Protein AF-0000000072280559 (afdb_homodimer)

Organism: Entamoeba histolytica (strain ATCC 30459 / HM-1:IMSS / ABRM) (NCBI:txid294381)

Solvent-accessible surface area (backbone atoms only — not comparable to full-atom values): 38984 Å² total; per-residue (Å²): 130,91,78,83,71,63,62,68,58,34,52,51,47,31,39,54,52,23,43,43,86,37,36,66,83,54,83,58,43,60,70,59,48,53,51,50,49,55,55,43,46,71,57,64,31,48,76,51,76,46,55,29,86,90,40,70,44,41,44,26,38,37,37,26,70,47,91,54,78,24,36,33,34,45,39,40,42,65,38,24,72,72,79,72,63,69,89,63,33,86,57,65,48,58,38,60,43,77,45,71,40,79,93,78,65,45,38,35,35,30,10,53,27,24,12,49,20,35,37,18,43,24,25,53,53,42,40,51,40,48,32,50,77,66,62,44,73,54,49,47,28,38,32,39,38,36,27,22,42,48,88,67,76,24,45,26,36,45,39,45,48,71,74,44,53,75,70,44,62,54,23,50,35,34,41,30,21,46,38,41,55,54,17,41,24,33,29,24,15,13,36,41,28,34,38,41,37,24,36,36,32,60,27,51,28,58,46,41,83,75,26,34,44,6,53,58,50,49,51,54,52,51,52,53,48,64,70,65,57,66,81,44,95,43,83,79,42,49,48,39,75,26,65,1,30,36,43,23,38,88,40,41,61,30,25,7,34,36,18,38,35,24,33,26,33,24,29,19,78,85,49,57,71,64,58,54,51,51,51,50,52,50,52,51,51,52,50,40,74,76,44,83,49,45,74,48,82,41,82,73,43,76,39,56,47,41,78,34,64,80,80,34,68,68,52,48,46,43,50,57,34,36,38,76,78,36,70,83,50,46,78,44,58,39,54,46,69,60,53,56,38,47,57,38,71,39,95,48,48,26,43,51,38,36,45,10,29,8,40,64,89,40,50,100,44,66,69,14,36,22,47,51,64,39,34,53,46,48,28,50,22,50,47,50,35,50,52,55,58,59,73,108,130,91,79,82,71,62,61,67,58,32,50,51,47,31,37,54,51,24,44,44,87,39,36,65,86,54,85,57,41,60,71,58,50,52,50,51,48,54,55,42,46,71,58,66,32,48,74,51,75,46,55,30,86,89,40,71,44,41,44,27,38,37,38,27,68,47,90,54,77,24,35,33,35,45,39,40,42,66,38,23,74,72,79,71,64,68,87,64,34,87,56,65,47,58,37,62,44,76,45,71,40,80,93,80,63,46,38,34,33,30,12,53,26,23,13,50,21,36,38,20,43,24,26,53,51,44,40,53,40,49,32,51,76,68,64,43,72,54,49,46,28,38,33,41,37,37,26,23,43,48,88,67,75,23,46,25,37,44,40,43,48,72,75,43,50,75,70,44,61,53,25,51,34,34,42,30,23,47,39,41,54,55,17,41,23,33,28,24,14,12,37,41,29,36,38,40,37,23,37,37,31,61,27,52,29,58,45,39,85,74,25,35,45,6,53,59,50,48,50,52,51,51,51,52,49,64,71,62,58,67,82,41,96,45,83,80,42,49,49,38,75,25,64,1,29,37,43,20,37,86,39,42,59,29,24,6,34,36,18,38,35,25,32,26,32,24,29,18,79,85,47,57,70,64,58,54,50,52,49,49,52,50,52,51,51,52,50,39,72,74,44,84,49,45,74,48,82,41,82,74,43,77,40,56,46,41,79,34,62,80,81,35,68,67,51,50,46,42,51,56,35,34,38,76,76,36,71,80,48,45,79,43,60,41,54,46,69,60,52,56,36,47,55,39,70,39,95,48,49,26,41,50,37,35,44,11,29,8,40,64,88,38,48,99,44,64,70,13,37,23,46,50,64,39,35,52,48,46,28,50,22,51,47,50,34,51,54,55,58,58,72,106

Structure (mmCIF, N/CA/C/O backbone):
data_AF-0000000072280559-model_v1
#
loop_
_entity.id
_entity.type
_entity.pdbx_description
1 polymer 'Peptidase M20 dimerisation domain-containing protein'
#
loop_
_atom_site.group_PDB
_atom_site.id
_atom_site.type_symbol
_atom_site.label_atom_id
_atom_site.label_alt_id
_atom_site.label_comp_id
_atom_site.label_asym_id
_atom_site.label_entity_id
_atom_site.label_seq_id
_atom_site.pdbx_PDB_ins_code
_atom_site.Cartn_x
_atom_site.Cartn_y
_atom_site.Cartn_z
_atom_site.occupancy
_atom_site.B_iso_or_equiv
_atom_site.auth_seq_id
_atom_site.auth_comp_id
_atom_site.auth_asym_id
_atom_site.auth_atom_id
_atom_site.pdbx_PDB_model_num
ATOM 1 N N . MET A 1 1 ? 9.055 53.719 22.156 1 51.97 1 MET A N 1
ATOM 2 C CA . MET A 1 1 ? 9.047 53.344 23.562 1 51.97 1 MET A CA 1
ATOM 3 C C . MET A 1 1 ? 9.977 52.188 23.828 1 51.97 1 MET A C 1
ATOM 5 O O . MET A 1 1 ? 10.047 51.25 23.031 1 51.97 1 MET A O 1
ATOM 9 N N . ASN A 1 2 ? 10.977 52.312 24.656 1 67.94 2 ASN A N 1
ATOM 10 C CA . ASN A 1 2 ? 11.891 51.25 25.094 1 67.94 2 ASN A CA 1
ATOM 11 C C . ASN A 1 2 ? 11.156 50.094 25.766 1 67.94 2 ASN A C 1
ATOM 13 O O . ASN A 1 2 ? 10.609 50.281 26.859 1 67.94 2 ASN A O 1
ATOM 17 N N . ILE A 1 3 ? 10.719 49.094 25.094 1 84.38 3 ILE A N 1
ATOM 18 C CA . ILE A 1 3 ? 10 47.938 25.625 1 84.38 3 ILE A CA 1
ATOM 19 C C . ILE A 1 3 ? 10.977 47 26.328 1 84.38 3 ILE A C 1
ATOM 21 O O . ILE A 1 3 ? 11.844 46.406 25.688 1 84.38 3 ILE A O 1
ATOM 25 N N . ASP A 1 4 ? 10.938 47.031 27.672 1 91.25 4 ASP A N 1
ATOM 26 C CA . ASP A 1 4 ? 11.812 46.188 28.484 1 91.25 4 ASP A CA 1
ATOM 27 C C . ASP A 1 4 ? 11.102 44.906 28.891 1 91.25 4 ASP A C 1
ATOM 29 O O . ASP A 1 4 ? 10.539 44.844 30 1 91.25 4 ASP A O 1
ATOM 33 N N . ILE A 1 5 ? 11.203 43.875 28.125 1 93.69 5 ILE A N 1
ATOM 34 C CA . ILE A 1 5 ? 10.562 42.594 28.438 1 93.69 5 ILE A CA 1
ATOM 35 C C . ILE A 1 5 ? 11.438 41.812 29.391 1 93.69 5 ILE A C 1
ATOM 37 O O . ILE A 1 5 ? 12.648 42.031 29.469 1 93.69 5 ILE A O 1
ATOM 41 N N . ASP A 1 6 ? 10.898 40.969 30.141 1 96.88 6 ASP A N 1
ATOM 42 C CA . ASP A 1 6 ? 11.617 40.125 31.078 1 96.88 6 ASP A CA 1
ATOM 43 C C . ASP A 1 6 ? 12.289 38.938 30.344 1 96.88 6 ASP A C 1
ATOM 45 O O . ASP A 1 6 ? 11.75 37.844 30.297 1 96.88 6 ASP A O 1
ATOM 49 N N . ILE A 1 7 ? 13.508 39.156 29.938 1 97.31 7 ILE A N 1
ATOM 50 C CA . ILE A 1 7 ? 14.258 38.219 29.109 1 97.31 7 ILE A CA 1
ATOM 51 C C . ILE A 1 7 ? 14.5 36.938 29.891 1 97.31 7 ILE A C 1
ATOM 53 O O . ILE A 1 7 ? 14.461 35.844 29.328 1 97.31 7 ILE A O 1
ATOM 57 N N . LYS A 1 8 ? 14.773 37.062 31.141 1 97.69 8 LYS A N 1
ATOM 58 C CA . LYS A 1 8 ? 15 35.906 31.984 1 97.69 8 LYS A CA 1
ATOM 59 C C . LYS A 1 8 ? 13.758 35.031 32.062 1 97.69 8 LYS A C 1
ATOM 61 O O . LYS A 1 8 ? 13.852 33.781 31.953 1 97.69 8 LYS A O 1
ATOM 66 N N . PHE A 1 9 ? 12.609 35.688 32.25 1 97.75 9 PHE A N 1
ATOM 67 C CA . PHE A 1 9 ? 11.344 34.969 32.25 1 97.75 9 PHE A CA 1
ATOM 68 C C . PHE A 1 9 ? 11.109 34.281 30.906 1 97.75 9 PHE A C 1
ATOM 70 O O . PHE A 1 9 ? 10.758 33.094 30.875 1 97.75 9 PHE A O 1
ATOM 77 N N . LEU A 1 10 ? 11.336 34.969 29.844 1 98.38 10 LEU A N 1
ATOM 78 C CA . LEU A 1 10 ? 11.133 34.469 28.5 1 98.38 10 LEU A CA 1
ATOM 79 C C . LEU A 1 10 ? 11.992 33.219 28.25 1 98.38 10 LEU A C 1
ATOM 81 O O . LEU A 1 10 ? 11.5 32.219 27.766 1 98.38 10 LEU A O 1
ATOM 85 N N . LYS A 1 11 ? 13.227 33.25 28.625 1 97.88 11 LYS A N 1
ATOM 86 C CA . LYS A 1 11 ? 14.164 32.156 28.438 1 97.88 11 LYS A CA 1
ATOM 87 C C . LYS A 1 11 ? 13.781 30.953 29.281 1 97.88 11 LYS A C 1
ATOM 89 O O . LYS A 1 11 ? 13.828 29.812 28.812 1 97.88 11 LYS A O 1
ATOM 94 N N . THR A 1 12 ? 13.445 31.234 30.5 1 98.38 12 THR A N 1
ATOM 95 C CA . THR A 1 12 ? 13.086 30.172 31.422 1 98.38 12 THR A CA 1
ATOM 96 C C . THR A 1 12 ? 11.82 29.453 30.953 1 98.38 12 THR A C 1
ATOM 98 O O . THR A 1 12 ? 11.766 28.219 30.953 1 98.38 12 THR A O 1
ATOM 101 N N . VAL A 1 13 ? 10.852 30.234 30.578 1 98.56 13 VAL A N 1
ATOM 102 C CA . VAL A 1 13 ? 9.586 29.656 30.125 1 98.56 13 VAL A CA 1
ATOM 103 C C . VAL A 1 13 ? 9.805 28.828 28.875 1 98.56 13 VAL A C 1
ATOM 105 O O . VAL A 1 13 ? 9.297 27.703 28.766 1 98.56 13 VAL A O 1
ATOM 108 N N . LEU A 1 14 ? 10.57 29.344 27.906 1 98.62 14 LEU A N 1
ATOM 109 C CA . LEU A 1 14 ? 10.852 28.609 26.672 1 98.62 14 LEU A CA 1
ATOM 110 C C . LEU A 1 14 ? 11.508 27.266 26.969 1 98.62 14 LEU A C 1
ATOM 112 O O . LEU A 1 14 ? 11.102 26.25 26.422 1 98.62 14 LEU A O 1
ATOM 116 N N . ARG A 1 15 ? 12.484 27.297 27.844 1 98.44 15 ARG A N 1
ATOM 117 C CA . ARG A 1 15 ? 13.195 26.078 28.219 1 98.44 15 ARG A CA 1
ATOM 118 C C . ARG A 1 15 ? 12.242 25.047 28.828 1 98.44 15 ARG A C 1
ATOM 120 O O . ARG A 1 15 ? 12.25 23.875 28.438 1 98.44 15 ARG A O 1
ATOM 127 N N . ARG A 1 16 ? 11.445 25.484 29.734 1 98.5 16 ARG A N 1
ATOM 128 C CA . ARG A 1 16 ? 10.539 24.578 30.422 1 98.5 16 ARG A CA 1
ATOM 129 C C . ARG A 1 16 ? 9.508 23.984 29.469 1 98.5 16 ARG A C 1
ATOM 131 O O . ARG A 1 16 ? 9.141 22.812 29.594 1 98.5 16 ARG A O 1
ATOM 138 N N . LEU A 1 17 ? 9.031 24.812 28.578 1 98.62 17 LEU A N 1
ATOM 139 C CA . LEU A 1 17 ? 8.062 24.328 27.594 1 98.62 17 LEU A CA 1
ATOM 140 C C . LEU A 1 17 ? 8.672 23.266 26.703 1 98.62 17 LEU A C 1
ATOM 142 O O . LEU A 1 17 ? 8.055 22.234 26.438 1 98.62 17 LEU A O 1
ATOM 146 N N . ILE A 1 18 ? 9.906 23.484 26.219 1 98.25 18 ILE A N 1
ATOM 147 C CA . ILE A 1 18 ? 10.586 22.547 25.328 1 98.25 18 ILE A CA 1
ATOM 148 C C . ILE A 1 18 ? 10.844 21.234 26.047 1 98.25 18 ILE A C 1
ATOM 150 O O . ILE A 1 18 ? 10.727 20.156 25.453 1 98.25 18 ILE A O 1
ATOM 154 N N . GLU A 1 19 ? 11.125 21.312 27.297 1 98.12 19 GLU A N 1
ATOM 155 C CA . GLU A 1 19 ? 11.516 20.141 28.078 1 98.12 19 GLU A CA 1
ATOM 156 C C . GLU A 1 19 ? 10.289 19.344 28.516 1 98.12 19 GLU A C 1
ATOM 158 O O . GLU A 1 19 ? 10.422 18.203 28.984 1 98.12 19 GLU A O 1
ATOM 163 N N . CYS A 1 20 ? 9.125 19.906 28.328 1 97.44 20 CYS A N 1
ATOM 164 C CA . CYS A 1 20 ? 7.883 19.172 28.562 1 97.44 20 CYS A CA 1
ATOM 165 C C . CYS A 1 20 ? 7.535 18.297 27.375 1 97.44 20 CYS A C 1
ATOM 167 O O . CYS A 1 20 ? 7.324 18.797 26.266 1 97.44 20 CYS A O 1
ATOM 169 N N . ASP A 1 21 ? 7.473 17 27.578 1 96.5 21 ASP A N 1
ATOM 170 C CA . ASP A 1 21 ? 7.141 16.078 26.484 1 96.5 21 ASP A CA 1
ATOM 171 C C . ASP A 1 21 ? 5.652 16.156 26.141 1 96.5 21 ASP A C 1
ATOM 173 O O . ASP A 1 21 ? 4.812 15.656 26.891 1 96.5 21 ASP A O 1
ATOM 177 N N . THR A 1 22 ? 5.383 16.734 24.953 1 96.19 22 THR A N 1
ATOM 178 C CA . THR A 1 22 ? 3.988 16.906 24.562 1 96.19 22 THR A CA 1
ATOM 179 C C . THR A 1 22 ? 3.75 16.328 23.172 1 96.19 22 THR A C 1
ATOM 181 O O . THR A 1 22 ? 2.98 16.891 22.375 1 96.19 22 THR A O 1
ATOM 184 N N . GLN A 1 23 ? 4.465 15.297 22.812 1 91.44 23 GLN A N 1
ATOM 185 C CA . GLN A 1 23 ? 4.289 14.656 21.516 1 91.44 23 GLN A CA 1
ATOM 186 C C . GLN A 1 23 ? 2.857 14.164 21.344 1 91.44 23 GLN A C 1
ATOM 188 O O . GLN A 1 23 ? 2.221 13.719 22.297 1 91.44 23 GLN A O 1
ATOM 193 N N . SER A 1 24 ? 2.379 14.211 20.172 1 85.94 24 SER A N 1
ATOM 194 C CA . SER A 1 24 ? 0.972 13.992 19.844 1 85.94 24 SER A CA 1
ATOM 195 C C . SER A 1 24 ? 0.522 12.602 20.297 1 85.94 24 SER A C 1
ATOM 197 O O . SER A 1 24 ? -0.642 12.406 20.641 1 85.94 24 SER A O 1
ATOM 199 N N . PHE A 1 25 ? 1.37 11.609 20.344 1 78.88 25 PHE A N 1
ATOM 200 C CA . PHE A 1 25 ? 0.963 10.242 20.656 1 78.88 25 PHE A CA 1
ATOM 201 C C . PHE A 1 25 ? 0.905 10.023 22.156 1 78.88 25 PHE A C 1
ATOM 203 O O . PHE A 1 25 ? 0.464 8.969 22.625 1 78.88 25 PHE A O 1
ATOM 210 N N . ASN A 1 26 ? 1.331 11.023 22.953 1 88.31 26 ASN A N 1
ATOM 211 C CA . ASN A 1 26 ? 1.283 10.883 24.406 1 88.31 26 ASN A CA 1
ATOM 212 C C . ASN A 1 26 ? -0.135 10.602 24.891 1 88.31 26 ASN A C 1
ATOM 214 O O . ASN A 1 26 ? -1.106 11.062 24.297 1 88.31 26 ASN A O 1
ATOM 218 N N . LYS A 1 27 ? -0.261 9.906 26.016 1 88.62 27 LYS A N 1
ATOM 219 C CA . LYS A 1 27 ? -1.542 9.453 26.547 1 88.62 27 LYS A CA 1
ATOM 220 C C . LYS A 1 27 ? -2.352 10.617 27.109 1 88.62 27 LYS A C 1
ATOM 222 O O . LYS A 1 27 ? -3.584 10.57 27.125 1 88.62 27 LYS A O 1
ATOM 227 N N . ASP A 1 28 ? -1.617 11.602 27.734 1 92.81 28 ASP A N 1
ATOM 228 C CA . ASP A 1 28 ? -2.33 12.711 28.359 1 92.81 28 ASP A CA 1
ATOM 229 C C . ASP A 1 28 ? -1.526 14.008 28.266 1 92.81 28 ASP A C 1
ATOM 231 O O . ASP A 1 28 ? -0.359 13.992 27.859 1 92.81 28 ASP A O 1
ATOM 235 N N . ASP A 1 29 ? -2.191 15.156 28.578 1 96 29 ASP A N 1
ATOM 236 C CA . ASP A 1 29 ? -1.592 16.484 28.516 1 96 29 ASP A CA 1
ATOM 237 C C . ASP A 1 29 ? -1.351 17.047 29.922 1 96 29 ASP A C 1
ATOM 239 O O . ASP A 1 29 ? -1.191 18.25 30.094 1 96 29 ASP A O 1
ATOM 243 N N . PHE A 1 30 ? -1.251 16.297 30.953 1 96.5 30 PHE A N 1
ATOM 244 C CA . PHE A 1 30 ? -1.313 16.781 32.312 1 96.5 30 PHE A CA 1
ATOM 245 C C . PHE A 1 30 ? -0.068 17.578 32.688 1 96.5 30 PHE A C 1
ATOM 247 O O . PHE A 1 30 ? -0.156 18.594 33.375 1 96.5 30 PHE A O 1
ATOM 254 N N . GLU A 1 31 ? 1.06 17.125 32.25 1 97.12 31 GLU A N 1
ATOM 255 C CA . GLU A 1 31 ? 2.303 17.812 32.594 1 97.12 31 GLU A CA 1
ATOM 256 C C . GLU A 1 31 ? 2.334 19.234 32.062 1 97.12 31 GLU A C 1
ATOM 258 O O . GLU A 1 31 ? 2.697 20.172 32.75 1 97.12 31 GLU A O 1
ATOM 263 N N . ILE A 1 32 ? 1.963 19.375 30.797 1 98.12 32 ILE A N 1
ATOM 264 C CA . ILE A 1 32 ? 1.992 20.703 30.172 1 98.12 32 ILE A CA 1
ATOM 265 C C . ILE A 1 32 ? 0.9 21.578 30.781 1 98.12 32 ILE A C 1
ATOM 267 O O . ILE A 1 32 ? 1.081 22.781 30.922 1 98.12 32 ILE A O 1
ATOM 271 N N . ILE A 1 33 ? -0.203 21 31.125 1 98.25 33 ILE A N 1
ATOM 272 C CA . ILE A 1 33 ? -1.294 21.75 31.734 1 98.25 33 ILE A CA 1
ATOM 273 C C . ILE A 1 33 ? -0.851 22.281 33.094 1 98.25 33 ILE A C 1
ATOM 275 O O . ILE A 1 33 ? -1.115 23.438 33.438 1 98.25 33 ILE A O 1
ATOM 279 N N . LYS A 1 34 ? -0.222 21.422 33.844 1 98.44 34 LYS A N 1
ATOM 280 C CA . LYS A 1 34 ? 0.304 21.844 35.156 1 98.44 34 LYS A CA 1
ATOM 281 C C . LYS A 1 34 ? 1.29 23 35 1 98.44 34 LYS A C 1
ATOM 283 O O . LYS A 1 34 ? 1.24 23.969 35.75 1 98.44 34 LYS A O 1
ATOM 288 N N . LEU A 1 35 ? 2.121 22.891 34.031 1 98.62 35 LEU A N 1
ATOM 289 C CA . LEU A 1 35 ? 3.119 23.922 33.781 1 98.62 35 LEU A CA 1
ATOM 290 C C . LEU A 1 35 ? 2.453 25.234 33.375 1 98.62 35 LEU A C 1
ATOM 292 O O . LEU A 1 35 ? 2.805 26.297 33.906 1 98.62 35 LEU A O 1
ATOM 296 N N . LEU A 1 36 ? 1.531 25.188 32.5 1 98.81 36 LEU A N 1
ATOM 297 C CA . LEU A 1 36 ? 0.827 26.391 32.031 1 98.81 36 LEU A CA 1
ATOM 298 C C . LEU A 1 36 ? 0.048 27.031 33.156 1 98.81 36 LEU A C 1
ATOM 300 O O . LEU A 1 36 ? -0.004 28.266 33.281 1 98.81 36 LEU A O 1
ATOM 304 N N . LYS A 1 37 ? -0.568 26.203 33.969 1 98.62 37 LYS A N 1
ATOM 305 C CA . LYS A 1 37 ? -1.287 26.719 35.156 1 98.62 37 LYS A CA 1
ATOM 306 C C . LYS A 1 37 ? -0.354 27.484 36.062 1 98.62 37 LYS A C 1
ATOM 308 O O . LYS A 1 37 ? -0.683 28.594 36.5 1 98.62 37 LYS A O 1
ATOM 313 N N . GLU A 1 38 ? 0.753 26.891 36.344 1 98.75 38 GLU A N 1
ATOM 314 C CA . GLU A 1 38 ? 1.745 27.531 37.188 1 98.75 38 GLU A CA 1
ATOM 315 C C . GLU A 1 38 ? 2.154 28.891 36.625 1 98.75 38 GLU A C 1
ATOM 317 O O . GLU A 1 38 ? 2.18 29.891 37.375 1 98.75 38 GLU A O 1
ATOM 322 N N . ILE A 1 39 ? 2.434 28.969 35.375 1 98.56 39 ILE A N 1
ATOM 323 C CA . ILE A 1 39 ? 2.939 30.188 34.75 1 98.56 39 ILE A CA 1
ATOM 324 C C . ILE A 1 39 ? 1.839 31.234 34.719 1 98.56 39 ILE A C 1
ATOM 326 O O . ILE A 1 39 ? 2.049 32.375 35.125 1 98.56 39 ILE A O 1
ATOM 330 N N . CYS A 1 40 ? 0.64 30.906 34.25 1 98.75 40 CYS A N 1
ATOM 331 C CA . CYS A 1 40 ? -0.438 31.859 34.031 1 98.75 40 CYS A CA 1
ATOM 332 C C . CYS A 1 40 ? -0.987 32.344 35.375 1 98.75 40 CYS A C 1
ATOM 334 O O . CYS A 1 40 ? -1.257 33.562 35.531 1 98.75 40 CYS A O 1
ATOM 336 N N . GLU A 1 41 ? -1.162 31.438 36.344 1 98.44 41 GLU A N 1
ATOM 337 C CA . GLU A 1 41 ? -1.587 31.875 37.656 1 98.44 41 GLU A CA 1
ATOM 338 C C . GLU A 1 41 ? -0.531 32.75 38.312 1 98.44 41 GLU A C 1
ATOM 340 O O . GLU A 1 41 ? -0.864 33.688 39.062 1 98.44 41 GLU A O 1
ATOM 345 N N . GLY A 1 42 ? 0.698 32.406 38.062 1 97.88 42 GLY A N 1
ATOM 346 C CA . GLY A 1 42 ? 1.799 33.219 38.594 1 97.88 42 GLY A CA 1
ATOM 347 C C . GLY A 1 42 ? 1.785 34.656 38.094 1 97.88 42 GLY A C 1
ATOM 348 O O . GLY A 1 42 ? 2.322 35.531 38.75 1 97.88 42 GLY A O 1
ATOM 349 N N . ILE A 1 43 ? 1.119 34.875 36.938 1 96.44 43 ILE A N 1
ATOM 350 C CA . ILE A 1 43 ? 1.068 36.25 36.438 1 96.44 43 ILE A CA 1
ATOM 351 C C . ILE A 1 43 ? -0.322 36.812 36.656 1 96.44 43 ILE A C 1
ATOM 353 O O . ILE A 1 43 ? -0.692 37.812 36.031 1 96.44 43 ILE A O 1
ATOM 357 N N . GLY A 1 44 ? -1.126 36.188 37.406 1 97.06 44 GLY A N 1
ATOM 358 C CA . GLY A 1 44 ? -2.375 36.75 37.875 1 97.06 44 GLY A CA 1
ATOM 359 C C . GLY A 1 44 ? -3.568 36.375 37 1 97.06 44 GLY A C 1
ATOM 360 O O . GLY A 1 44 ? -4.633 37 37.125 1 97.06 44 GLY A O 1
ATOM 361 N N . MET A 1 45 ? -3.461 35.438 36.188 1 98.31 45 MET A N 1
ATOM 362 C CA . MET A 1 45 ? -4.57 35.062 35.312 1 98.31 45 MET A CA 1
ATOM 363 C C . MET A 1 45 ? -5.441 34 35.938 1 98.31 45 MET A C 1
ATOM 365 O O . MET A 1 45 ? -4.969 33.219 36.781 1 98.31 45 MET A O 1
ATOM 369 N N . ILE A 1 46 ? -6.652 34 35.531 1 98.06 46 ILE A N 1
ATOM 370 C CA . ILE A 1 46 ? -7.566 32.906 35.812 1 98.06 46 ILE A CA 1
ATOM 371 C C . ILE A 1 46 ? -7.445 31.844 34.719 1 98.06 46 ILE A C 1
ATOM 373 O O . ILE A 1 46 ? -7.371 32.156 33.531 1 98.06 46 ILE A O 1
ATOM 377 N N . VAL A 1 47 ? -7.398 30.578 35.188 1 98.06 47 VAL A N 1
ATOM 378 C CA . VAL A 1 47 ? -7.156 29.5 34.219 1 98.06 47 VAL A CA 1
ATOM 379 C C . VAL A 1 47 ? -8.336 28.531 34.219 1 98.06 47 VAL A C 1
ATOM 381 O O . VAL A 1 47 ? -8.953 28.297 35.25 1 98.06 47 VAL A O 1
ATOM 384 N N . GLU A 1 48 ? -8.688 28.078 33.031 1 97.81 48 GLU A N 1
ATOM 385 C CA . GLU A 1 48 ? -9.664 27 32.844 1 97.81 48 GLU A CA 1
ATOM 386 C C . GLU A 1 48 ? -9.141 25.953 31.875 1 97.81 48 GLU A C 1
ATOM 388 O O . GLU A 1 48 ? -8.359 26.25 30.984 1 97.81 48 GLU A O 1
ATOM 393 N N . THR A 1 49 ? -9.492 24.703 32.125 1 97.75 49 THR A N 1
ATOM 394 C CA . THR A 1 49 ? -9.141 23.594 31.281 1 97.75 49 THR A CA 1
ATOM 395 C C . THR A 1 49 ? -10.383 22.938 30.688 1 97.75 49 THR A C 1
ATOM 397 O O . THR A 1 49 ? -11.391 22.781 31.391 1 97.75 49 THR A O 1
ATOM 400 N N . ILE A 1 50 ? -10.367 22.672 29.391 1 97.31 50 ILE A N 1
ATOM 401 C CA . ILE A 1 50 ? -11.508 22.109 28.688 1 97.31 50 ILE A CA 1
ATOM 402 C C . ILE A 1 50 ? -11.094 20.828 27.984 1 97.31 50 ILE A C 1
ATOM 404 O O . ILE A 1 50 ? -10.469 20.875 26.922 1 97.31 50 ILE A O 1
ATOM 408 N N . PRO A 1 51 ? -11.492 19.688 28.484 1 96.38 51 PRO A N 1
ATOM 409 C CA . PRO A 1 51 ? -11.164 18.422 27.812 1 96.38 51 PRO A CA 1
ATOM 410 C C . PRO A 1 51 ? -11.766 18.328 26.406 1 96.38 51 PRO A C 1
ATOM 412 O O . PRO A 1 51 ? -12.875 18.812 26.172 1 96.38 51 PRO A O 1
ATOM 415 N N . THR A 1 52 ? -11.039 17.688 25.547 1 93.94 52 THR A N 1
ATOM 416 C CA . THR A 1 52 ? -11.578 17.453 24.219 1 93.94 52 THR A CA 1
ATOM 417 C C . THR A 1 52 ? -12.703 16.422 24.281 1 93.94 52 THR A C 1
ATOM 419 O O . THR A 1 52 ? -12.781 15.625 25.219 1 93.94 52 THR A O 1
ATOM 422 N N . LYS A 1 53 ? -13.531 16.453 23.297 1 89.38 53 LYS A N 1
ATOM 423 C CA . LYS A 1 53 ? -14.734 15.617 23.297 1 89.38 53 LYS A CA 1
ATOM 424 C C . LYS A 1 53 ? -14.375 14.141 23.234 1 89.38 53 LYS A C 1
ATOM 426 O O . LYS A 1 53 ? -14.953 13.32 23.953 1 89.38 53 LYS A O 1
ATOM 431 N N . ASN A 1 54 ? -13.453 13.766 22.5 1 84.19 54 ASN A N 1
ATOM 432 C CA . ASN A 1 54 ? -13.188 12.359 22.203 1 84.19 54 ASN A CA 1
ATOM 433 C C . ASN A 1 54 ? -12.188 11.766 23.203 1 84.19 54 ASN A C 1
ATOM 435 O O . ASN A 1 54 ? -12.133 10.547 23.375 1 84.19 54 ASN A O 1
ATOM 439 N N . ASN A 1 55 ? -11.336 12.531 23.812 1 90.38 55 ASN A N 1
ATOM 440 C CA . ASN A 1 55 ? -10.32 12.086 24.766 1 90.38 55 ASN A CA 1
ATOM 441 C C . ASN A 1 55 ? -10.188 13.062 25.938 1 90.38 55 ASN A C 1
ATOM 443 O O . ASN A 1 55 ? -9.492 14.078 25.812 1 90.38 55 ASN A O 1
ATOM 447 N N . PRO A 1 56 ? -10.688 12.672 27.047 1 92.44 56 PRO A N 1
ATOM 448 C CA . PRO A 1 56 ? -10.688 13.602 28.172 1 92.44 56 PRO A CA 1
ATOM 449 C C . PRO A 1 56 ? -9.273 13.922 28.672 1 92.44 56 PRO A C 1
ATOM 451 O O . PRO A 1 56 ? -9.086 14.875 29.438 1 92.44 56 PRO A O 1
ATOM 454 N N . ASN A 1 57 ? -8.305 13.117 28.203 1 94.94 57 ASN A N 1
ATOM 455 C CA . ASN A 1 57 ? -6.938 13.344 28.641 1 94.94 57 ASN A CA 1
ATOM 456 C C . ASN A 1 57 ? -6.23 14.367 27.766 1 94.94 57 ASN A C 1
ATOM 458 O O . ASN A 1 57 ? -5.117 14.805 28.078 1 94.94 57 ASN A O 1
ATOM 462 N N . LYS A 1 58 ? -6.859 14.711 26.719 1 95.69 58 LYS A N 1
ATOM 463 C CA . LYS A 1 58 ? -6.398 15.797 25.859 1 95.69 58 LYS A CA 1
ATOM 464 C C . LYS A 1 58 ? -7.164 17.094 26.156 1 95.69 58 LYS A C 1
ATOM 466 O O . LYS A 1 58 ? -8.391 17.125 26.031 1 95.69 58 LYS A O 1
ATOM 471 N N . ILE A 1 59 ? -6.449 18.125 26.594 1 96.75 59 ILE A N 1
ATOM 472 C CA . ILE A 1 59 ? -7.098 19.234 27.312 1 96.75 59 ILE A CA 1
ATOM 473 C C . ILE A 1 59 ? -6.719 20.562 26.656 1 96.75 59 ILE A C 1
ATOM 475 O O . ILE A 1 59 ? -5.535 20.844 26.469 1 96.75 59 ILE A O 1
ATOM 479 N N . ASN A 1 60 ? -7.738 21.297 26.281 1 97.75 60 ASN A N 1
ATOM 480 C CA . ASN A 1 60 ? -7.508 22.703 25.922 1 97.75 60 ASN A CA 1
ATOM 481 C C . ASN A 1 60 ? -7.305 23.578 27.156 1 97.75 60 ASN A C 1
ATOM 483 O O . ASN A 1 60 ? -7.977 23.375 28.172 1 97.75 60 ASN A O 1
ATOM 487 N N . PHE A 1 61 ? -6.371 24.484 27.047 1 98.25 61 PHE A N 1
ATOM 488 C CA . 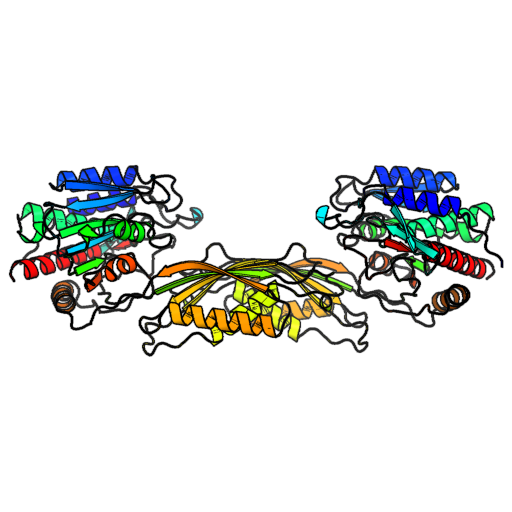PHE A 1 61 ? -6.043 25.406 28.141 1 98.25 61 PHE A CA 1
ATOM 489 C C . PHE A 1 61 ? -6.453 26.828 27.781 1 98.25 61 PHE A C 1
ATOM 491 O O . PHE A 1 61 ? -6.094 27.344 26.719 1 98.25 61 PHE A O 1
ATOM 498 N N . ILE A 1 62 ? -7.215 27.5 28.672 1 98.31 62 ILE A N 1
ATOM 499 C CA . ILE A 1 62 ? -7.555 28.891 28.453 1 98.31 62 ILE A CA 1
ATOM 500 C C . ILE A 1 62 ? -7.188 29.719 29.688 1 98.31 62 ILE A C 1
ATOM 502 O O . ILE A 1 62 ? -7.238 29.203 30.812 1 98.31 62 ILE A O 1
ATOM 506 N N . ALA A 1 63 ? -6.828 30.984 29.5 1 98.56 63 ALA A N 1
ATOM 507 C CA . ALA A 1 63 ? -6.465 31.891 30.594 1 98.56 63 ALA A CA 1
ATOM 508 C C . ALA A 1 63 ? -6.871 33.312 30.266 1 98.56 63 ALA A C 1
ATOM 510 O O . ALA A 1 63 ? -6.816 33.75 29.109 1 98.56 63 ALA A O 1
ATOM 511 N N . TYR A 1 64 ? -7.32 34.031 31.266 1 98.12 64 TYR A N 1
ATOM 512 C CA . TYR A 1 64 ? -7.766 35.406 31.141 1 98.12 64 TYR A CA 1
ATOM 513 C C . TYR A 1 64 ? -7.707 36.125 32.469 1 98.12 64 TYR A C 1
ATOM 515 O O . TYR A 1 64 ? -7.492 35.5 33.531 1 98.12 64 TYR A O 1
ATOM 523 N N . TRP A 1 65 ? -7.801 37.469 32.406 1 97.69 65 TRP A N 1
ATOM 524 C CA . TRP A 1 65 ? -7.836 38.25 33.656 1 97.69 65 TRP A CA 1
ATOM 525 C C . TRP A 1 65 ? -9.273 38.5 34.094 1 97.69 65 TRP A C 1
ATOM 527 O O . TRP A 1 65 ? -9.555 38.594 35.281 1 97.69 65 TRP A O 1
ATOM 537 N N . THR A 1 66 ? -10.141 38.688 33.094 1 95.12 66 THR A N 1
ATOM 538 C CA . THR A 1 66 ? -11.539 38.969 33.406 1 95.12 66 THR A CA 1
ATOM 539 C C . THR A 1 66 ? -12.461 38.094 32.531 1 95.12 66 THR A C 1
ATOM 541 O O . THR A 1 66 ? -12.047 37.594 31.484 1 95.12 66 THR A O 1
ATOM 544 N N . LYS A 1 67 ? -13.648 37.938 33 1 91.25 67 LYS A N 1
ATOM 545 C CA . LYS A 1 67 ? -14.617 37.125 32.25 1 91.25 67 LYS A CA 1
ATOM 546 C C . LYS A 1 67 ? -15.375 38 31.234 1 91.25 67 LYS A C 1
ATOM 548 O O . LYS A 1 67 ? -16.328 37.531 30.594 1 91.25 67 LYS A O 1
ATOM 553 N N . GLN A 1 68 ? -14.969 39.188 31.125 1 88.25 68 GLN A N 1
ATOM 554 C CA . GLN A 1 68 ? -15.578 40.062 30.125 1 88.25 68 GLN A CA 1
ATOM 555 C C . GLN A 1 68 ? -15.328 39.531 28.719 1 88.25 68 GLN A C 1
ATOM 557 O O . GLN A 1 68 ? -14.438 38.688 28.516 1 88.25 68 GLN A O 1
ATOM 562 N N . PRO A 1 69 ? -16.219 40.031 27.828 1 91.5 69 PRO A N 1
ATOM 563 C CA . PRO A 1 69 ? -15.977 39.625 26.453 1 91.5 69 PRO A CA 1
ATOM 564 C C . PRO A 1 69 ? -14.578 40 25.953 1 91.5 69 PRO A C 1
ATOM 566 O O . PRO A 1 69 ? -14.117 41.125 26.172 1 91.5 69 PRO A O 1
ATOM 569 N N . HIS A 1 70 ? -13.945 39.094 25.406 1 95.69 70 HIS A N 1
ATOM 570 C CA . HIS A 1 70 ? -12.594 39.281 24.906 1 95.69 70 HIS A CA 1
ATOM 571 C C . HIS A 1 70 ? -12.602 39.688 23.438 1 95.69 70 HIS A C 1
ATOM 573 O O . HIS A 1 70 ? -13.406 39.188 22.656 1 95.69 70 HIS A O 1
ATOM 579 N N . LYS A 1 71 ? -11.703 40.594 23.078 1 96.5 71 LYS A N 1
ATOM 580 C CA . LYS A 1 71 ? -11.617 41.094 21.703 1 96.5 71 LYS A CA 1
ATOM 581 C C . LYS A 1 71 ? -10.453 40.469 20.953 1 96.5 71 LYS A C 1
ATOM 583 O O . LYS A 1 71 ? -10.445 40.406 19.719 1 96.5 71 LYS A O 1
ATOM 588 N N . ILE A 1 72 ? -9.469 40.031 21.719 1 97.75 72 ILE A N 1
ATOM 589 C CA . ILE A 1 72 ? -8.25 39.5 21.125 1 97.75 72 ILE A CA 1
ATOM 590 C C . ILE A 1 72 ? -7.984 38.094 21.688 1 97.75 72 ILE A C 1
ATOM 592 O O . ILE A 1 72 ? -8.055 37.875 22.891 1 97.75 72 ILE A O 1
ATOM 596 N N . ILE A 1 73 ? -7.719 37.156 20.781 1 97.88 73 ILE A N 1
ATOM 597 C CA . ILE A 1 73 ? -7.277 35.812 21.188 1 97.88 73 ILE A CA 1
ATOM 598 C C . ILE A 1 73 ? -5.801 35.625 20.828 1 97.88 73 ILE A C 1
ATOM 600 O O . ILE A 1 73 ? -5.391 35.875 19.703 1 97.88 73 ILE A O 1
ATOM 604 N N . PHE A 1 74 ? -5.004 35.312 21.812 1 98.38 74 PHE A N 1
ATOM 605 C CA . PHE A 1 74 ? -3.699 34.719 21.594 1 98.38 74 PHE A CA 1
ATOM 606 C C . PHE A 1 74 ? -3.832 33.188 21.469 1 98.38 74 PHE A C 1
ATOM 608 O O . PHE A 1 74 ? -4.211 32.5 22.422 1 98.38 74 PHE A O 1
ATOM 615 N N . SER A 1 75 ? -3.535 32.719 20.281 1 98 75 SER A N 1
ATOM 616 C CA . SER A 1 75 ? -3.73 31.297 20 1 98 75 SER A CA 1
ATOM 617 C C . SER A 1 75 ? -2.396 30.562 19.859 1 98 75 SER A C 1
ATOM 619 O O . SER A 1 75 ? -1.53 30.984 19.094 1 98 75 SER A O 1
ATOM 621 N N . SER A 1 76 ? -2.229 29.5 20.594 1 97.81 76 SER A N 1
ATOM 622 C CA . SER A 1 76 ? -1.062 28.641 20.531 1 97.81 76 SER A CA 1
ATOM 623 C C . SER A 1 76 ? -1.459 27.172 20.672 1 97.81 76 SER A C 1
ATOM 625 O O . SER A 1 76 ? -2.629 26.859 20.906 1 97.81 76 SER A O 1
ATOM 627 N N . HIS A 1 77 ? -0.608 26.281 20.344 1 96.94 77 HIS A N 1
ATOM 628 C CA . HIS A 1 77 ? -0.757 24.875 20.703 1 96.94 77 HIS A CA 1
ATOM 629 C C . HIS A 1 77 ? 0.519 24.312 21.328 1 96.94 77 HIS A C 1
ATOM 631 O O . HIS A 1 77 ? 1.604 24.875 21.125 1 96.94 77 HIS A O 1
ATOM 637 N N . PHE A 1 78 ? 0.321 23.281 22.156 1 96.88 78 PHE A N 1
ATOM 638 C CA . PHE A 1 78 ? 1.497 22.812 22.875 1 96.88 78 PHE A CA 1
ATOM 639 C C . PHE A 1 78 ? 1.962 21.469 22.312 1 96.88 78 PHE A C 1
ATOM 641 O O . PHE A 1 78 ? 3.086 21.031 22.578 1 96.88 78 PHE A O 1
ATOM 648 N N . ASP A 1 79 ? 1.086 20.781 21.578 1 93.75 79 ASP A N 1
ATOM 649 C CA . ASP A 1 79 ? 1.481 19.453 21.109 1 93.75 79 ASP A CA 1
ATOM 650 C C . ASP A 1 79 ? 2.525 19.562 20 1 93.75 79 ASP A C 1
ATOM 652 O O . ASP A 1 79 ? 2.572 20.562 19.281 1 93.75 79 ASP A O 1
ATOM 656 N N . THR A 1 80 ? 3.389 18.531 19.969 1 91.56 80 THR A N 1
ATOM 657 C CA . THR A 1 80 ? 4.418 18.469 18.922 1 91.56 80 THR A CA 1
ATOM 658 C C . THR A 1 80 ? 4.324 17.156 18.156 1 91.56 80 THR A C 1
ATOM 660 O O . THR A 1 80 ? 3.709 16.188 18.625 1 91.56 80 THR A O 1
ATOM 663 N N . VAL A 1 81 ? 4.859 17.141 16.969 1 84.19 81 VAL A N 1
ATOM 664 C CA . VAL A 1 81 ? 4.984 15.883 16.234 1 84.19 81 VAL A CA 1
ATOM 665 C C . VAL A 1 81 ? 6 14.977 16.938 1 84.19 81 VAL A C 1
ATOM 667 O O . VAL A 1 81 ? 6.785 15.445 17.766 1 84.19 81 VAL A O 1
ATOM 670 N N . PRO A 1 82 ? 5.996 13.68 16.719 1 84.06 82 PRO A N 1
ATOM 671 C CA . PRO A 1 82 ? 6.961 12.773 17.344 1 84.06 82 PRO A CA 1
ATOM 672 C C . PRO A 1 82 ? 8.406 13.133 17.016 1 84.06 82 PRO A C 1
ATOM 674 O O . PRO A 1 82 ? 8.688 13.672 15.938 1 84.06 82 PRO A O 1
ATOM 677 N N . VAL A 1 83 ? 9.289 12.758 17.844 1 86.25 83 VAL A N 1
ATOM 678 C CA . VAL A 1 83 ? 10.703 13.086 17.672 1 86.25 83 VAL A CA 1
ATOM 679 C C . VAL A 1 83 ? 11.312 12.203 16.578 1 86.25 83 VAL A C 1
ATOM 681 O O . VAL A 1 83 ? 12.281 12.594 15.938 1 86.25 83 VAL A O 1
ATOM 684 N N . GLY A 1 84 ? 10.664 11.078 16.328 1 77.94 84 GLY A N 1
ATOM 685 C CA . GLY A 1 84 ? 11.195 10.188 15.312 1 77.94 84 GLY A CA 1
ATOM 686 C C . GLY A 1 84 ? 12.461 9.469 15.75 1 77.94 84 GLY A C 1
ATOM 687 O O . GLY A 1 84 ? 12.609 9.125 16.922 1 77.94 84 GLY A O 1
ATOM 688 N N . ASP A 1 85 ? 13.398 9.172 14.812 1 79.44 85 ASP A N 1
ATOM 689 C CA . ASP A 1 85 ? 14.641 8.453 15.078 1 79.44 85 ASP A CA 1
ATOM 690 C C . ASP A 1 85 ? 15.633 9.32 15.844 1 79.44 85 ASP A C 1
ATOM 692 O O . ASP A 1 85 ? 16.141 10.305 15.312 1 79.44 85 ASP A O 1
ATOM 696 N N . LEU A 1 86 ? 15.891 8.914 16.984 1 88.31 86 LEU A N 1
ATOM 697 C CA . LEU A 1 86 ? 16.766 9.688 17.859 1 88.31 86 LEU A CA 1
ATOM 698 C C . LEU A 1 86 ? 18.156 9.812 17.281 1 88.31 86 LEU A C 1
ATOM 700 O O . LEU A 1 86 ? 18.875 10.781 17.547 1 88.31 86 LEU A O 1
ATOM 704 N N . LYS A 1 87 ? 18.438 8.789 16.312 1 87.88 87 LYS A N 1
ATOM 705 C CA . LYS A 1 87 ? 19.781 8.789 15.719 1 87.88 87 LYS A CA 1
ATOM 706 C C . LYS A 1 87 ? 19.969 9.984 14.789 1 87.88 87 LYS A C 1
ATOM 708 O O . LYS A 1 87 ? 21.109 10.375 14.492 1 87.88 87 LYS A O 1
ATOM 713 N N . GLU A 1 88 ? 18.922 10.672 14.484 1 87.31 88 GLU A N 1
ATOM 714 C CA . GLU A 1 88 ? 18.969 11.781 13.539 1 87.31 88 GLU A CA 1
ATOM 715 C C . GLU A 1 88 ? 19.109 13.117 14.25 1 87.31 88 GLU A C 1
ATOM 717 O O . GLU A 1 88 ? 19.297 14.156 13.609 1 87.31 88 GLU A O 1
ATOM 722 N N . TRP A 1 89 ? 19.109 13.125 15.602 1 92.81 89 TRP A N 1
ATOM 723 C CA . TRP A 1 89 ? 19.156 14.352 16.391 1 92.81 89 TRP A CA 1
ATOM 724 C C . TRP A 1 89 ? 20.578 14.641 16.859 1 92.81 89 TRP A C 1
ATOM 726 O O . TRP A 1 89 ? 21.25 13.758 17.391 1 92.81 89 TRP A O 1
ATOM 736 N N . LYS A 1 90 ? 21.031 15.812 16.641 1 95.75 90 LYS A N 1
ATOM 737 C CA . LYS A 1 90 ? 22.312 16.266 17.141 1 95.75 90 LYS A CA 1
ATOM 738 C C . LYS A 1 90 ? 22.297 16.391 18.672 1 95.75 90 LYS A C 1
ATOM 740 O O . LYS A 1 90 ? 23.297 16.141 19.328 1 95.75 90 LYS A O 1
ATOM 745 N N . TYR A 1 91 ? 21.203 16.922 19.188 1 96.69 91 TYR A N 1
ATOM 746 C CA . TYR A 1 91 ? 20.938 17.078 20.609 1 96.69 91 TYR A CA 1
ATOM 747 C C . TYR A 1 91 ? 19.672 16.344 21.016 1 96.69 91 TYR A C 1
ATOM 749 O O . TYR A 1 91 ? 18.797 16.094 20.172 1 96.69 91 TYR A O 1
ATOM 757 N N . PRO A 1 92 ? 19.594 15.969 22.359 1 96.69 92 PRO A N 1
ATOM 758 C CA . PRO A 1 92 ? 18.344 15.3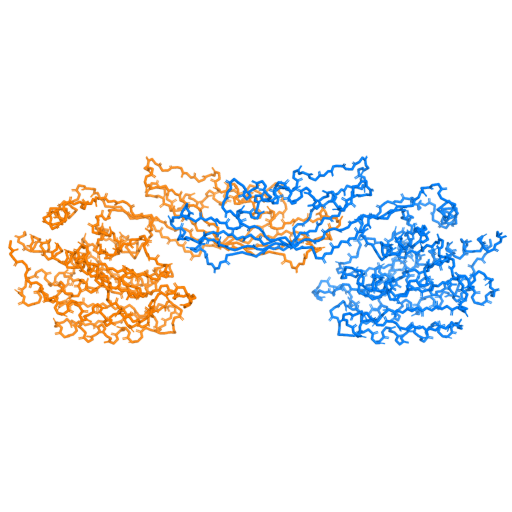2 22.766 1 96.69 92 PRO A CA 1
ATOM 759 C C . PRO A 1 92 ? 17.109 16.188 22.469 1 96.69 92 PRO A C 1
ATOM 761 O O . PRO A 1 92 ? 17.062 17.344 22.859 1 96.69 92 PRO A O 1
ATOM 764 N N . PRO A 1 93 ? 16.125 15.648 21.828 1 96.06 93 PRO A N 1
ATOM 765 C CA . PRO A 1 93 ? 15.016 16.453 21.312 1 96.06 93 PRO A CA 1
ATOM 766 C C . PRO A 1 93 ? 14.141 17.016 22.438 1 96.06 93 PRO A C 1
ATOM 768 O O . PRO A 1 93 ? 13.438 18 22.234 1 96.06 93 PRO A O 1
ATOM 771 N N . LEU A 1 94 ? 14.156 16.469 23.641 1 96.81 94 LEU A N 1
ATOM 772 C CA . LEU A 1 94 ? 13.289 16.922 24.734 1 96.81 94 LEU A CA 1
ATOM 773 C C . LEU A 1 94 ? 14.102 17.656 25.797 1 96.81 94 LEU A C 1
ATOM 775 O O . LEU A 1 94 ? 13.695 17.734 26.953 1 96.81 94 LEU A O 1
ATOM 779 N N . LYS A 1 95 ? 15.242 18.172 25.391 1 96.94 95 LYS A N 1
ATOM 780 C CA . LYS A 1 95 ? 16.078 19.078 26.141 1 96.94 95 LYS A CA 1
ATOM 781 C C . LYS A 1 95 ? 16.344 20.375 25.375 1 96.94 95 LYS A C 1
ATOM 783 O O . LYS A 1 95 ? 16.625 20.328 24.172 1 96.94 95 LYS A O 1
ATOM 788 N N . ALA A 1 96 ? 16.156 21.453 26.078 1 97.81 96 ALA A N 1
ATOM 789 C CA . ALA A 1 96 ? 16.469 22.719 25.453 1 97.81 96 ALA A CA 1
ATOM 790 C C . ALA A 1 96 ? 17.984 22.969 25.438 1 97.81 96 ALA A C 1
ATOM 792 O O . ALA A 1 96 ? 18.578 23.25 26.484 1 97.81 96 ALA A O 1
ATOM 793 N N . THR A 1 97 ? 18.594 22.812 24.266 1 98.19 97 THR A N 1
ATOM 794 C CA . THR A 1 97 ? 20.031 23 24.156 1 98.19 97 THR A CA 1
ATOM 795 C C . THR A 1 97 ? 20.344 24.281 23.391 1 98.19 97 THR A C 1
ATOM 797 O O . THR A 1 97 ? 19.828 24.5 22.281 1 98.19 97 THR A O 1
ATOM 800 N N . GLU A 1 98 ? 21.234 25.047 23.969 1 97.62 98 GLU A N 1
ATOM 801 C CA . GLU A 1 98 ? 21.609 26.312 23.344 1 97.62 98 GLU A CA 1
ATOM 802 C C . GLU A 1 98 ? 22.953 26.219 22.656 1 97.62 98 GLU A C 1
ATOM 804 O O . GLU A 1 98 ? 23.875 25.578 23.156 1 97.62 98 GLU A O 1
ATOM 809 N N . GLU A 1 99 ? 22.984 26.75 21.469 1 97 99 GLU A N 1
ATOM 810 C CA . GLU A 1 99 ? 24.219 26.922 20.734 1 97 99 GLU A CA 1
ATOM 811 C C . GLU A 1 99 ? 24.359 28.344 20.219 1 97 99 GLU A C 1
ATOM 813 O O . GLU A 1 99 ? 23.422 28.906 19.641 1 97 99 GLU A O 1
ATOM 818 N N . ILE A 1 100 ? 25.562 28.906 20.391 1 95.31 100 ILE A N 1
ATOM 819 C CA . ILE A 1 100 ? 25.797 30.266 19.922 1 95.31 100 ILE A CA 1
ATOM 820 C C . ILE A 1 100 ? 26.594 30.234 18.625 1 95.31 100 ILE A C 1
ATOM 822 O O . ILE A 1 100 ? 27.656 29.609 18.562 1 95.31 100 ILE A O 1
ATOM 826 N N . GLU A 1 101 ? 25.953 30.859 17.734 1 93.12 101 GLU A N 1
ATOM 827 C CA . GLU A 1 101 ? 26.719 31.078 16.516 1 93.12 101 GLU A CA 1
ATOM 828 C C . GLU A 1 101 ? 27.688 32.25 16.688 1 93.12 101 GLU A C 1
ATOM 830 O O . GLU A 1 101 ? 27.25 33.406 16.797 1 93.12 101 GLU A O 1
ATOM 835 N N . LEU A 1 102 ? 28.969 32.062 16.531 1 91.44 102 LEU A N 1
ATOM 836 C CA . LEU A 1 102 ? 30 33.062 16.844 1 91.44 102 LEU A CA 1
ATOM 837 C C . LEU A 1 102 ? 29.984 34.188 15.844 1 91.44 102 LEU A C 1
ATOM 839 O O . LEU A 1 102 ? 30.188 35.344 16.203 1 91.44 102 LEU A O 1
ATOM 843 N N . LYS A 1 103 ? 29.781 33.938 14.641 1 89.62 103 LYS A N 1
ATOM 844 C CA . LYS A 1 103 ? 29.859 34.906 13.57 1 89.62 103 LYS A CA 1
ATOM 845 C C . LYS A 1 103 ? 28.734 35.938 13.703 1 89.62 103 LYS A C 1
ATOM 847 O O . LYS A 1 103 ? 28.953 37.125 13.461 1 89.62 103 LYS A O 1
ATOM 852 N N . THR A 1 104 ? 27.438 35.531 14.25 1 89.88 104 THR A N 1
ATOM 853 C CA . THR A 1 104 ? 26.266 36.406 14.258 1 89.88 104 THR A CA 1
ATOM 854 C C . THR A 1 104 ? 25.859 36.75 15.688 1 89.88 104 THR A C 1
ATOM 856 O O . THR A 1 104 ? 25.109 37.688 15.906 1 89.88 104 THR A O 1
ATOM 859 N N . GLY A 1 105 ? 26.391 35.906 16.531 1 93.31 105 GLY A N 1
ATOM 860 C CA . GLY A 1 105 ? 25.969 36.094 17.922 1 93.31 105 GLY A CA 1
ATOM 861 C C . GLY A 1 105 ? 24.594 35.531 18.188 1 93.31 105 GLY A C 1
ATOM 862 O O . GLY A 1 105 ? 24.078 35.625 19.312 1 93.31 105 GLY A O 1
ATOM 863 N N . ASN A 1 106 ? 24 34.875 17.234 1 94.56 106 ASN A N 1
ATOM 864 C CA . ASN A 1 106 ? 22.688 34.281 17.391 1 94.56 106 ASN A CA 1
ATOM 865 C C . ASN A 1 106 ? 22.719 33.062 18.328 1 94.56 106 ASN A C 1
ATOM 867 O O . ASN A 1 106 ? 23.672 32.281 18.281 1 94.56 106 ASN A O 1
ATOM 871 N N . VAL A 1 107 ? 21.766 33.062 19.188 1 97.38 107 VAL A N 1
ATOM 872 C CA . VAL A 1 107 ? 21.594 31.906 20.062 1 97.38 107 VAL A CA 1
ATOM 873 C C . VAL A 1 107 ? 20.531 30.969 19.5 1 97.38 107 VAL A C 1
ATOM 875 O O . VAL A 1 107 ? 19.359 31.328 19.422 1 97.38 107 VAL A O 1
ATOM 878 N N . TYR A 1 108 ? 20.969 29.766 19.125 1 97.81 108 TYR A N 1
ATOM 879 C CA . TYR A 1 108 ? 20.047 28.719 18.672 1 97.81 108 TYR A CA 1
ATOM 880 C C . TYR A 1 108 ? 19.578 27.859 19.844 1 97.81 108 TYR A C 1
ATOM 882 O O . TYR A 1 108 ? 20.406 27.406 20.641 1 97.81 108 TYR A O 1
ATOM 890 N N . VAL A 1 109 ? 18.312 27.75 19.984 1 98.31 109 VAL A N 1
ATOM 891 C CA . VAL A 1 109 ? 17.734 26.859 21 1 98.31 109 VAL A CA 1
ATOM 892 C C . VAL A 1 109 ? 17.156 25.609 20.328 1 98.31 109 VAL A C 1
ATOM 894 O O . VAL A 1 109 ? 16.109 25.703 19.672 1 98.31 109 VAL A O 1
ATOM 897 N N . TYR A 1 110 ? 17.781 24.531 20.578 1 97.94 110 TYR A N 1
ATOM 898 C CA . TYR A 1 110 ? 17.375 23.281 19.938 1 97.94 110 TYR A CA 1
ATOM 899 C C . TYR A 1 110 ? 16.391 22.516 20.812 1 97.94 110 TYR A C 1
ATOM 901 O O . TYR A 1 110 ? 16.484 22.547 22.047 1 97.94 110 TYR A O 1
ATOM 909 N N . GLY A 1 111 ? 15.453 21.859 20.172 1 97.31 111 GLY A N 1
ATOM 910 C CA . GLY A 1 111 ? 14.484 20.984 20.812 1 97.31 111 GLY A CA 1
ATOM 911 C C . GLY A 1 111 ? 13.211 20.812 20.016 1 97.31 111 GLY A C 1
ATOM 912 O O . GLY A 1 111 ? 12.828 21.703 19.25 1 97.31 111 GLY A O 1
ATOM 913 N N . ARG A 1 112 ? 12.594 19.688 20.219 1 94.94 112 ARG A N 1
ATOM 914 C CA . ARG A 1 112 ? 11.305 19.484 19.562 1 94.94 112 ARG A CA 1
ATOM 915 C C . ARG A 1 112 ? 10.273 20.484 20.047 1 94.94 112 ARG A C 1
ATOM 917 O O . ARG A 1 112 ? 10.078 20.656 21.25 1 94.94 112 ARG A O 1
ATOM 924 N N . GLY A 1 113 ? 9.703 21.266 19.141 1 95.62 113 GLY A N 1
ATOM 925 C CA . GLY A 1 113 ? 8.695 22.266 19.469 1 95.62 113 GLY A CA 1
ATOM 926 C C . GLY A 1 113 ? 9.266 23.656 19.641 1 95.62 113 GLY A C 1
ATOM 927 O O . GLY A 1 113 ? 8.523 24.625 19.781 1 95.62 113 GLY A O 1
ATOM 928 N N . SER A 1 114 ? 10.617 23.734 19.516 1 97.81 114 SER A N 1
ATOM 929 C CA . SER A 1 114 ? 11.227 25.047 19.688 1 97.81 114 SER A CA 1
ATOM 930 C C . SER A 1 114 ? 10.695 26.031 18.656 1 97.81 114 SER A C 1
ATOM 932 O O . SER A 1 114 ? 10.336 27.156 18.984 1 97.81 114 SER A O 1
ATOM 934 N N . ALA A 1 115 ? 10.594 25.578 17.453 1 96.19 115 ALA A N 1
ATOM 935 C CA . ALA A 1 115 ? 10.07 26.438 16.391 1 96.19 115 ALA A CA 1
ATOM 936 C C . ALA A 1 115 ? 8.555 26.297 16.297 1 96.19 115 ALA A C 1
ATOM 938 O O . ALA A 1 115 ? 7.844 27.297 16.156 1 96.19 115 ALA A O 1
ATOM 939 N N . ASP A 1 116 ? 7.922 25.156 16.484 1 93 116 ASP A N 1
ATOM 940 C CA . ASP A 1 116 ? 6.512 24.844 16.266 1 93 116 ASP A CA 1
ATOM 941 C C . ASP A 1 116 ? 5.906 24.172 17.5 1 93 116 ASP A C 1
ATOM 943 O O . ASP A 1 116 ? 5.941 22.938 17.609 1 93 116 ASP A O 1
ATOM 947 N N . MET A 1 117 ? 5.422 24.875 18.438 1 92.88 117 MET A N 1
ATOM 948 C CA . MET A 1 117 ? 5.527 26.328 18.391 1 92.88 117 MET A CA 1
ATOM 949 C C . MET A 1 117 ? 5.699 26.906 19.797 1 92.88 117 MET A C 1
ATOM 951 O O . MET A 1 117 ? 5.086 27.922 20.125 1 92.88 117 MET A O 1
ATOM 955 N N . LYS A 1 118 ? 6.469 26.188 20.547 1 97.88 118 LYS A N 1
ATOM 956 C CA . LYS A 1 118 ? 6.613 26.547 21.953 1 97.88 118 LYS A CA 1
ATOM 957 C C . LYS A 1 118 ? 7.344 27.875 22.109 1 97.88 118 LYS A C 1
ATOM 959 O O . LYS A 1 118 ? 7.207 28.547 23.125 1 97.88 118 LYS A O 1
ATOM 964 N N . SER A 1 119 ? 8.148 28.266 21.141 1 98.56 119 SER A N 1
ATOM 965 C CA . SER A 1 119 ? 8.742 29.594 21.172 1 98.56 119 SER A CA 1
ATOM 966 C C . SER A 1 119 ? 7.684 30.688 21.047 1 98.56 119 SER A C 1
ATOM 968 O O . SER A 1 119 ? 7.746 31.719 21.719 1 98.56 119 SER A O 1
ATOM 970 N N . GLY A 1 120 ? 6.723 30.5 20.141 1 98.5 120 GLY A N 1
ATOM 971 C CA . GLY A 1 120 ? 5.598 31.406 20.062 1 98.5 120 GLY A CA 1
ATOM 972 C C . GLY A 1 120 ? 4.801 31.5 21.344 1 98.5 120 GLY A C 1
ATOM 973 O O . GLY A 1 120 ? 4.457 32.594 21.797 1 98.5 120 GLY A O 1
ATOM 974 N N . LEU A 1 121 ? 4.57 30.344 21.938 1 98.69 121 LEU A N 1
ATOM 975 C CA . LEU A 1 121 ? 3.844 30.297 23.203 1 98.69 121 LEU A CA 1
ATOM 976 C C . LEU A 1 121 ? 4.609 31.031 24.297 1 98.69 121 LEU A C 1
ATOM 978 O O . LEU A 1 121 ? 4.02 31.797 25.078 1 98.69 121 LEU A O 1
ATOM 982 N N . ALA A 1 122 ? 5.914 30.812 24.375 1 98.81 122 ALA A N 1
ATOM 983 C CA . ALA A 1 122 ? 6.742 31.531 25.344 1 98.81 122 ALA A CA 1
ATOM 984 C C . ALA A 1 122 ? 6.645 33.031 25.125 1 98.81 122 ALA A C 1
ATOM 986 O O . ALA A 1 122 ? 6.57 33.812 26.094 1 98.81 122 ALA A O 1
ATOM 987 N N . SER A 1 123 ? 6.672 33.406 23.891 1 98.62 123 SER A N 1
ATOM 988 C CA . SER A 1 123 ? 6.531 34.812 23.562 1 98.62 123 SER A CA 1
ATOM 989 C C . SER A 1 123 ? 5.207 35.375 24.062 1 98.62 123 SER A C 1
ATOM 991 O O . SER A 1 123 ? 5.184 36.406 24.734 1 98.62 123 SER A O 1
ATOM 993 N N . GLN A 1 124 ? 4.133 34.719 23.797 1 98.62 124 GLN A N 1
ATOM 994 C CA . GLN A 1 124 ? 2.816 35.188 24.219 1 98.62 124 GLN A CA 1
ATOM 995 C C . GLN A 1 124 ? 2.723 35.281 25.734 1 98.62 124 GLN A C 1
ATOM 997 O O . GLN A 1 124 ? 2.164 36.219 26.266 1 98.62 124 GLN A O 1
ATOM 1002 N N . LEU A 1 125 ? 3.287 34.312 26.422 1 98.75 125 LEU A N 1
ATOM 1003 C CA . LEU A 1 125 ? 3.27 34.312 27.891 1 98.75 125 LEU A CA 1
ATOM 1004 C C . LEU A 1 125 ? 4.082 35.5 28.422 1 98.75 125 LEU A C 1
ATOM 1006 O O . LEU A 1 125 ? 3.691 36.125 29.406 1 98.75 125 LEU A O 1
ATOM 1010 N N . CYS A 1 126 ? 5.172 35.781 27.797 1 98.75 126 CYS A N 1
ATOM 1011 C CA . CYS A 1 126 ? 6.004 36.906 28.203 1 98.75 126 CYS A CA 1
ATOM 1012 C C . CYS A 1 126 ? 5.277 38.219 27.953 1 98.75 126 CYS A C 1
ATOM 1014 O O . CYS A 1 126 ? 5.387 39.156 28.766 1 98.75 126 CYS A O 1
ATOM 1016 N N . ILE A 1 127 ? 4.57 38.312 26.859 1 98.5 127 ILE A N 1
ATOM 1017 C CA . ILE A 1 127 ? 3.771 39.5 26.562 1 98.5 127 ILE A CA 1
ATOM 1018 C C . ILE A 1 127 ? 2.709 39.688 27.641 1 98.5 127 ILE A C 1
ATOM 1020 O O . ILE A 1 127 ? 2.531 40.781 28.141 1 98.5 127 ILE A O 1
ATOM 1024 N N . LEU A 1 128 ? 2.061 38.656 27.969 1 98.56 128 LEU A N 1
ATOM 1025 C CA . LEU A 1 128 ? 1.006 38.719 28.984 1 98.56 128 LEU A CA 1
ATOM 1026 C C . LEU A 1 128 ? 1.571 39.156 30.328 1 98.56 128 LEU A C 1
ATOM 1028 O O . LEU A 1 128 ? 0.953 39.938 31.047 1 98.56 128 LEU A O 1
ATOM 1032 N N . LYS A 1 129 ? 2.719 38.656 30.672 1 98.44 129 LYS A N 1
ATOM 1033 C CA . LYS A 1 129 ? 3.383 39.094 31.891 1 98.44 129 LYS A CA 1
ATOM 1034 C C . LYS A 1 129 ? 3.678 40.594 31.844 1 98.44 129 LYS A C 1
ATOM 1036 O O . LYS A 1 129 ? 3.473 41.312 32.812 1 98.44 129 LYS A O 1
ATOM 1041 N N . TYR A 1 130 ? 4.195 41 30.75 1 98 130 TYR A N 1
ATOM 1042 C CA . TYR A 1 130 ? 4.504 42.438 30.562 1 98 130 TYR A CA 1
ATOM 1043 C C . TYR A 1 130 ? 3.262 43.281 30.781 1 98 130 TYR A C 1
ATOM 1045 O O . TYR A 1 130 ? 3.312 44.312 31.469 1 98 130 TYR A O 1
ATOM 1053 N N . LEU A 1 131 ? 2.174 42.906 30.172 1 97.19 131 LEU A N 1
ATOM 1054 C CA . LEU A 1 131 ? 0.927 43.656 30.281 1 97.19 131 LEU A CA 1
ATOM 1055 C C . LEU A 1 131 ? 0.455 43.719 31.734 1 97.19 131 LEU A C 1
ATOM 1057 O O . LEU A 1 131 ? -0.07 44.719 32.188 1 97.19 131 LEU A O 1
ATOM 1061 N N . GLN A 1 132 ? 0.599 42.594 32.406 1 96.81 132 GLN A N 1
ATOM 1062 C CA . GLN A 1 132 ? 0.24 42.562 33.812 1 96.81 132 GLN A CA 1
ATOM 1063 C C . GLN A 1 132 ? 1.128 43.5 34.625 1 96.81 132 GLN A C 1
ATOM 1065 O O . GLN A 1 132 ? 0.631 44.281 35.438 1 96.81 132 GLN A O 1
ATOM 1070 N N . ASP A 1 133 ? 2.445 43.438 34.438 1 96.69 133 ASP A N 1
ATOM 1071 C CA . ASP A 1 133 ? 3.412 44.219 35.188 1 96.69 133 ASP A CA 1
ATOM 1072 C C . ASP A 1 133 ? 3.184 45.719 34.938 1 96.69 133 ASP A C 1
ATOM 1074 O O . ASP A 1 133 ? 3.328 46.531 35.875 1 96.69 133 ASP A O 1
ATOM 1078 N N . MET A 1 134 ? 2.787 46.031 33.75 1 95.88 134 MET A N 1
ATOM 1079 C CA . MET A 1 134 ? 2.588 47.438 33.406 1 95.88 134 MET A CA 1
ATOM 1080 C C . MET A 1 134 ? 1.145 47.875 33.625 1 95.88 134 MET A C 1
ATOM 1082 O O . MET A 1 134 ? 0.797 49.031 33.469 1 95.88 134 MET A O 1
ATOM 1086 N N . GLN A 1 135 ? 0.29 46.969 34.031 1 95.06 135 GLN A N 1
ATOM 1087 C CA . GLN A 1 135 ? -1.124 47.219 34.281 1 95.06 135 GLN A CA 1
ATOM 1088 C C . GLN A 1 135 ? -1.809 47.875 33.094 1 95.06 135 GLN A C 1
ATOM 1090 O O . GLN A 1 135 ? -2.504 48.906 33.281 1 95.06 135 GLN A O 1
ATOM 1095 N N . MET A 1 136 ? -1.493 47.344 31.984 1 95.06 136 MET A N 1
ATOM 1096 C CA . MET A 1 136 ? -2.127 47.875 30.781 1 95.06 136 MET A CA 1
ATOM 1097 C C . MET A 1 136 ? -3.58 47.406 30.688 1 95.06 136 MET A C 1
ATOM 1099 O O . MET A 1 136 ? -3.877 46.219 30.859 1 95.06 136 MET A O 1
ATOM 1103 N N . LYS A 1 137 ? -4.457 48.281 30.297 1 94.19 137 LYS A N 1
ATOM 1104 C CA . LYS A 1 137 ? -5.887 48 30.297 1 94.19 137 LYS A CA 1
ATOM 1105 C C . LYS A 1 137 ? -6.242 46.938 29.234 1 94.19 137 LYS A C 1
ATOM 1107 O O . LYS A 1 137 ? -7.18 46.156 29.406 1 94.19 137 LYS A O 1
ATOM 1112 N N . ILE A 1 138 ? -5.531 46.875 28.219 1 95.69 138 ILE A N 1
ATOM 1113 C CA . ILE A 1 138 ? -5.816 46 27.078 1 95.69 138 ILE A CA 1
ATOM 1114 C C . ILE A 1 138 ? -5.766 44.562 27.516 1 95.69 138 ILE A C 1
ATOM 1116 O O . ILE A 1 138 ? -6.352 43.688 26.875 1 95.69 138 ILE A O 1
ATOM 1120 N N . ARG A 1 139 ? -5.066 44.312 28.641 1 95.12 139 ARG A N 1
ATOM 1121 C CA . ARG A 1 139 ? -4.914 42.938 29.078 1 95.12 139 ARG A CA 1
ATOM 1122 C C . ARG A 1 139 ? -6.27 42.312 29.359 1 95.12 139 ARG A C 1
ATOM 1124 O O . ARG A 1 139 ? -6.453 41.094 29.125 1 95.12 139 ARG A O 1
ATOM 1131 N N . ASP A 1 140 ? -7.258 43.094 29.766 1 95.38 140 ASP A N 1
ATOM 1132 C CA . ASP A 1 140 ? -8.586 42.594 30.109 1 95.38 140 ASP A CA 1
ATOM 1133 C C . ASP A 1 140 ? -9.336 42.125 28.859 1 95.38 140 ASP A C 1
ATOM 1135 O O . ASP A 1 140 ? -10.32 41.406 28.969 1 95.38 140 ASP A O 1
ATOM 1139 N N . SER A 1 141 ? -8.867 42.5 27.703 1 95.94 141 SER A N 1
ATOM 1140 C CA . SER A 1 141 ? -9.516 42.156 26.438 1 95.94 141 SER A CA 1
ATOM 1141 C C . SER A 1 141 ? -8.875 40.906 25.797 1 95.94 141 SER A C 1
ATOM 1143 O O . SER A 1 141 ? -9.305 40.469 24.734 1 95.94 141 SER A O 1
ATOM 1145 N N . ILE A 1 142 ? -7.934 40.312 26.453 1 97.81 142 ILE A N 1
ATOM 1146 C CA . ILE A 1 142 ? -7.152 39.25 25.828 1 97.81 142 ILE A CA 1
ATOM 1147 C C . ILE A 1 142 ? -7.527 37.906 26.453 1 97.81 142 ILE A C 1
ATOM 1149 O O . ILE A 1 142 ? -7.598 37.781 27.672 1 97.81 142 ILE A O 1
ATOM 1153 N N . LEU A 1 143 ? -7.836 36.969 25.609 1 98.06 143 LEU A N 1
ATOM 1154 C CA . LEU A 1 143 ? -8.016 35.562 25.953 1 98.06 143 LEU A CA 1
ATOM 1155 C C . LEU A 1 143 ? -6.875 34.719 25.406 1 98.06 143 LEU A C 1
ATOM 1157 O O . LEU A 1 143 ? -6.59 34.75 24.203 1 98.06 143 LEU A O 1
ATOM 1161 N N . LEU A 1 144 ? -6.172 34 26.266 1 98.62 144 LEU A N 1
ATOM 1162 C CA . LEU A 1 144 ? -5.172 33.031 25.844 1 98.62 144 LEU A CA 1
ATOM 1163 C C . LEU A 1 144 ? -5.805 31.656 25.625 1 98.62 144 LEU A C 1
ATOM 1165 O O . LEU A 1 144 ? -6.484 31.141 26.516 1 98.62 144 LEU A O 1
ATOM 1169 N N . ILE A 1 145 ? -5.641 31.125 24.422 1 98.38 145 ILE A N 1
ATOM 1170 C CA . ILE A 1 145 ? -6.051 29.75 24.125 1 98.38 145 ILE A CA 1
ATOM 1171 C C . ILE A 1 145 ? -4.836 28.938 23.719 1 98.38 145 ILE A C 1
ATOM 1173 O O . ILE A 1 145 ? -4.195 29.234 22.703 1 98.38 145 ILE A O 1
ATOM 1177 N N . VAL A 1 146 ? -4.496 27.938 24.469 1 98.44 146 VAL A N 1
ATOM 1178 C CA . VAL A 1 146 ? -3.467 26.969 24.125 1 98.44 146 VAL A CA 1
ATOM 1179 C C . VAL A 1 146 ? -4.105 25.609 23.859 1 98.44 146 VAL A C 1
ATOM 1181 O O . VAL A 1 146 ? -4.465 24.891 24.812 1 98.44 146 VAL A O 1
ATOM 1184 N N . SER A 1 147 ? -4.117 25.219 22.625 1 96.88 147 SER A N 1
ATOM 1185 C CA . SER A 1 147 ? -4.953 24.094 22.203 1 96.88 147 SER A CA 1
ATOM 1186 C C . SER A 1 147 ? -4.172 22.797 22.234 1 96.88 147 SER A C 1
ATOM 1188 O O . SER A 1 147 ? -2.941 22.797 22.156 1 96.88 147 SER A O 1
ATOM 1190 N N . SER A 1 148 ? -4.965 21.75 22.391 1 93.75 148 SER A N 1
ATOM 1191 C CA . SER A 1 148 ? -4.457 20.391 22.266 1 93.75 148 SER A CA 1
ATOM 1192 C C . SER A 1 148 ? -4.668 19.844 20.859 1 93.75 148 SER A C 1
ATOM 1194 O O . SER A 1 148 ? -5.543 20.328 20.125 1 93.75 148 SER A O 1
ATOM 1196 N N . GLU A 1 149 ? -3.799 19 20.359 1 88.69 149 GLU A N 1
ATOM 1197 C CA . GLU A 1 149 ? -3.979 18.141 19.203 1 88.69 149 GLU A CA 1
ATOM 1198 C C . GLU A 1 149 ? -4.07 18.969 17.922 1 88.69 149 GLU A C 1
ATOM 1200 O O . GLU A 1 149 ? -4.914 18.703 17.062 1 88.69 149 GLU A O 1
ATOM 1205 N N . GLU A 1 150 ? -3.377 20.047 17.844 1 86.31 150 GLU A N 1
ATOM 1206 C CA . GLU A 1 150 ? -3.283 20.812 16.594 1 86.31 150 GLU A CA 1
ATOM 1207 C C . GLU A 1 150 ? -2.658 19.969 15.484 1 86.31 150 GLU A C 1
ATOM 1209 O O . GLU A 1 150 ? -3.139 19.984 14.352 1 86.31 150 GLU A O 1
ATOM 1214 N N . GLU A 1 151 ? -1.684 19.203 15.797 1 78.69 151 GLU A N 1
ATOM 1215 C CA . GLU A 1 151 ? -0.917 18.422 14.828 1 78.69 151 GLU A CA 1
ATOM 1216 C C . GLU A 1 151 ? -1.741 17.266 14.273 1 78.69 151 GLU A C 1
ATOM 1218 O O . GLU A 1 151 ? -1.354 16.641 13.289 1 78.69 151 GLU A O 1
ATOM 1223 N N . ASP A 1 152 ? -2.789 16.984 14.914 1 74.81 152 ASP A N 1
ATOM 1224 C CA . ASP A 1 152 ? -3.656 15.891 14.508 1 74.81 152 ASP A CA 1
ATOM 1225 C C . ASP A 1 152 ? -5.008 16.406 14.016 1 74.81 152 ASP A C 1
ATOM 1227 O O . ASP A 1 152 ? -6.055 15.977 14.5 1 74.81 152 ASP A O 1
ATOM 1231 N N . GLY A 1 153 ? -5.023 17.422 13.188 1 76 153 GLY A N 1
ATOM 1232 C CA . GLY A 1 153 ? -6.246 17.891 12.547 1 76 153 GLY A CA 1
ATOM 1233 C C . GLY A 1 153 ? -6.922 19.016 13.297 1 76 153 GLY A C 1
ATOM 1234 O O . GLY A 1 153 ? -8.148 19.172 13.234 1 76 153 GLY A O 1
ATOM 1235 N N . THR A 1 154 ? -6.168 19.688 14.172 1 86.19 154 THR A N 1
ATOM 1236 C CA . THR A 1 154 ? -6.684 20.844 14.914 1 86.19 154 THR A CA 1
ATOM 1237 C C . THR A 1 154 ? -7.895 20.438 15.75 1 86.19 154 THR A C 1
ATOM 1239 O O . THR A 1 154 ? -8.875 21.188 15.828 1 86.19 154 THR A O 1
ATOM 1242 N N . LEU A 1 155 ? -7.867 19.297 16.297 1 86.56 155 LEU A N 1
ATOM 1243 C CA . LEU A 1 155 ? -9.023 18.734 16.969 1 86.56 155 LEU A CA 1
ATOM 1244 C C . LEU A 1 155 ? -9.375 19.547 18.219 1 86.56 155 LEU A C 1
ATOM 1246 O O . LEU A 1 155 ? -10.555 19.766 18.5 1 86.56 155 LEU A O 1
ATOM 1250 N N . GLY A 1 156 ? -8.414 19.953 18.969 1 92.5 156 GLY A N 1
ATOM 1251 C CA . GLY A 1 156 ? -8.664 20.734 20.172 1 92.5 156 GLY A CA 1
ATOM 1252 C C . GLY A 1 156 ? -9.391 22.031 19.906 1 92.5 156 GLY A C 1
ATOM 1253 O O . GLY A 1 156 ? -10.375 22.344 20.578 1 92.5 156 GLY A O 1
ATOM 1254 N N . ALA A 1 157 ? -8.906 22.719 18.953 1 94.12 157 ALA A N 1
ATOM 1255 C CA . ALA A 1 157 ? -9.508 24.016 18.609 1 94.12 157 ALA A CA 1
ATOM 1256 C C . ALA A 1 157 ? -10.93 23.828 18.109 1 94.12 157 ALA A C 1
ATOM 1258 O O . ALA A 1 157 ? -11.828 24.594 18.484 1 94.12 157 ALA A O 1
ATOM 1259 N N . LYS A 1 158 ? -11.148 22.859 17.266 1 92.69 158 LYS A N 1
ATOM 1260 C CA . LYS A 1 158 ? -12.484 22.578 16.75 1 92.69 158 LYS A CA 1
ATOM 1261 C C . LYS A 1 158 ? -13.453 22.25 17.875 1 92.69 158 LYS A C 1
ATOM 1263 O O . LYS A 1 158 ? -14.57 22.766 17.906 1 92.69 158 LYS A O 1
ATOM 1268 N N . ASP A 1 159 ? -13.023 21.438 18.75 1 94.12 159 ASP A N 1
ATOM 1269 C CA . ASP A 1 159 ? -13.852 21.047 19.891 1 94.12 159 ASP A CA 1
ATOM 1270 C C . ASP A 1 159 ? -14.148 22.234 20.797 1 94.12 159 ASP A C 1
ATOM 1272 O O . ASP A 1 159 ? -15.266 22.375 21.297 1 94.12 159 ASP A O 1
ATOM 1276 N N . LEU A 1 160 ? -13.172 23.062 20.984 1 95.56 160 LEU A N 1
ATOM 1277 C CA . LEU A 1 160 ? -13.336 24.219 21.844 1 95.56 160 LEU A CA 1
ATOM 1278 C C . LEU A 1 160 ? -14.414 25.156 21.312 1 95.56 160 LEU A C 1
ATOM 1280 O O . LEU A 1 160 ? -15.242 25.656 22.078 1 95.56 160 LEU A O 1
ATOM 1284 N N . VAL A 1 161 ? -14.398 25.391 20.031 1 95.38 161 VAL A N 1
ATOM 1285 C CA . VAL A 1 161 ? -15.367 26.297 19.422 1 95.38 161 VAL A CA 1
ATOM 1286 C C . VAL A 1 161 ? -16.766 25.719 19.578 1 95.38 161 VAL A C 1
ATOM 1288 O O . VAL A 1 161 ? -17.734 26.469 19.797 1 95.38 161 VAL A O 1
ATOM 1291 N N . LYS A 1 162 ? -16.906 24.453 19.484 1 94.31 162 LYS A N 1
ATOM 1292 C CA . LYS A 1 162 ? -18.203 23.797 19.609 1 94.31 162 LYS A CA 1
ATOM 1293 C C . LYS A 1 162 ? -18.672 23.781 21.062 1 94.31 162 LYS A C 1
ATOM 1295 O O . LYS A 1 162 ? -19.859 23.969 21.344 1 94.31 162 LYS A O 1
ATOM 1300 N N . GLN A 1 163 ? -17.766 23.562 21.969 1 95.25 163 GLN A N 1
ATOM 1301 C CA . GLN A 1 163 ? -18.094 23.391 23.375 1 95.25 163 GLN A CA 1
ATOM 1302 C C . GLN A 1 163 ? -18.312 24.734 24.062 1 95.25 163 GLN A C 1
ATOM 1304 O O . GLN A 1 163 ? -19.125 24.844 24.984 1 95.25 163 GLN A O 1
ATOM 1309 N N . CYS A 1 164 ? -17.562 25.734 23.625 1 94.88 164 CYS A N 1
ATOM 1310 C CA . CYS A 1 164 ? -17.609 27.047 24.281 1 94.88 164 CYS A CA 1
ATOM 1311 C C . CYS A 1 164 ? -17.75 28.156 23.25 1 94.88 164 CYS A C 1
ATOM 1313 O O . CYS A 1 164 ? -16.938 29.078 23.203 1 94.88 164 CYS A O 1
ATOM 1315 N N . PRO A 1 165 ? -18.844 28.172 22.547 1 94.31 165 PRO A N 1
ATOM 1316 C CA . PRO A 1 165 ? -19.031 29.188 21.5 1 94.31 165 PRO A CA 1
ATOM 1317 C C . PRO A 1 165 ? -19.047 30.609 22.047 1 94.31 165 PRO A C 1
ATOM 1319 O O . PRO A 1 165 ? -18.703 31.547 21.328 1 94.31 165 PRO A O 1
ATOM 1322 N N . GLU A 1 166 ? -19.359 30.734 23.281 1 93.25 166 GLU A N 1
ATOM 1323 C CA . GLU A 1 166 ? -19.469 32.031 23.906 1 93.25 166 GLU A CA 1
ATOM 1324 C C . GLU A 1 166 ? -18.125 32.75 24 1 93.25 166 GLU A C 1
ATOM 1326 O O . GLU A 1 166 ? -18.047 33.969 24.062 1 93.25 166 GLU A O 1
ATOM 1331 N N . LEU A 1 167 ? -17.062 31.984 23.984 1 94.12 167 LEU A N 1
ATOM 1332 C CA . LEU A 1 167 ? -15.719 32.531 24.078 1 94.12 167 LEU A CA 1
ATOM 1333 C C . LEU A 1 167 ? -15.383 33.375 22.844 1 94.12 167 LEU A C 1
ATOM 1335 O O . LEU A 1 167 ? -14.477 34.219 22.891 1 94.12 167 LEU A O 1
ATOM 1339 N N . PHE A 1 168 ? -16.156 33.219 21.781 1 94.94 168 PHE A N 1
ATOM 1340 C CA . PHE A 1 168 ? -15.711 33.75 20.5 1 94.94 168 PHE A CA 1
ATOM 1341 C C . PHE A 1 168 ? -16.656 34.844 20.016 1 94.94 168 PHE A C 1
ATOM 1343 O O . PHE A 1 168 ? -16.406 35.469 18.984 1 94.94 168 PHE A O 1
ATOM 1350 N N . THR A 1 169 ? -17.672 35.188 20.719 1 93.31 169 THR A N 1
ATOM 1351 C CA . THR A 1 169 ? -18.766 36.062 20.266 1 93.31 169 THR A CA 1
ATOM 1352 C C . THR A 1 169 ? -18.281 37.5 20.078 1 93.31 169 THR A C 1
ATOM 1354 O O . THR A 1 169 ? -18.828 38.25 19.281 1 93.31 169 THR A O 1
ATOM 1357 N N . SER A 1 170 ? -17.234 37.875 20.781 1 95.31 170 SER A N 1
ATOM 1358 C CA . SER A 1 170 ? -16.812 39.281 20.75 1 95.31 170 SER A CA 1
ATOM 1359 C C . SER A 1 170 ? -15.414 39.406 20.156 1 95.31 170 SER A C 1
ATOM 1361 O O . SER A 1 170 ? -14.852 40.5 20.125 1 95.31 170 SER A O 1
ATOM 1363 N N . VAL A 1 171 ? -14.875 38.312 19.734 1 96.62 171 VAL A N 1
ATOM 1364 C CA . VAL A 1 171 ? -13.484 38.312 19.297 1 96.62 171 VAL A CA 1
ATOM 1365 C C . VAL A 1 171 ? -13.367 39.031 17.953 1 96.62 171 VAL A C 1
ATOM 1367 O O . VAL A 1 171 ? -14.125 38.75 17.031 1 96.62 171 VAL A O 1
ATOM 1370 N N . GLU A 1 172 ? -12.406 39.938 17.844 1 96.12 172 GLU A N 1
ATOM 1371 C CA . GLU A 1 172 ? -12.164 40.719 16.625 1 96.12 172 GLU A CA 1
ATOM 1372 C C . GLU A 1 172 ? -10.859 40.281 15.945 1 96.12 172 GLU A C 1
ATOM 1374 O O . GLU A 1 172 ? -10.711 40.406 14.734 1 96.12 172 GLU A O 1
ATOM 1379 N N . LEU A 1 173 ? -9.961 39.812 16.781 1 97.56 173 LEU A N 1
ATOM 1380 C CA . LEU A 1 173 ? -8.617 39.531 16.281 1 97.56 173 LEU A CA 1
ATOM 1381 C C . LEU A 1 173 ? -8.07 38.25 16.938 1 97.56 173 LEU A C 1
ATOM 1383 O O . LEU A 1 173 ? -8.211 38.062 18.141 1 97.56 173 LEU A O 1
ATOM 1387 N N . ILE A 1 174 ? -7.535 37.406 16.094 1 97.69 174 ILE A N 1
ATOM 1388 C CA . ILE A 1 174 ? -6.812 36.219 16.562 1 97.69 174 ILE A CA 1
ATOM 1389 C C . ILE A 1 174 ? -5.355 36.312 16.109 1 97.69 174 ILE A C 1
ATOM 1391 O O . ILE A 1 174 ? -5.074 36.469 14.922 1 97.69 174 ILE A O 1
ATOM 1395 N N . ILE A 1 175 ? -4.465 36.25 17.031 1 98.12 175 ILE A N 1
ATOM 1396 C CA . ILE A 1 175 ? -3.039 36.156 16.734 1 98.12 175 ILE A CA 1
ATOM 1397 C C . ILE A 1 175 ? -2.539 34.75 16.969 1 98.12 175 ILE A C 1
ATOM 1399 O O . ILE A 1 175 ? -2.51 34.25 18.109 1 98.12 175 ILE A O 1
ATOM 1403 N N . VAL A 1 176 ? -2.17 34.094 15.906 1 97.56 176 VAL A N 1
ATOM 1404 C CA . VAL A 1 176 ? -1.641 32.75 15.977 1 97.56 176 VAL A CA 1
ATOM 1405 C C . VAL A 1 176 ? -0.115 32.781 15.93 1 97.56 176 VAL A C 1
ATOM 1407 O O . VAL A 1 176 ? 0.466 33.344 15.008 1 97.56 176 VAL A O 1
ATOM 1410 N N . ASP A 1 177 ? 0.539 32.156 16.812 1 97.25 177 ASP A N 1
ATOM 1411 C CA . ASP A 1 177 ? 1.981 32.344 16.922 1 97.25 177 ASP A CA 1
ATOM 1412 C C . ASP A 1 177 ? 2.742 31.219 16.234 1 97.25 177 ASP A C 1
ATOM 1414 O O . ASP A 1 177 ? 3.812 30.812 16.688 1 97.25 177 ASP A O 1
ATOM 1418 N N . GLU A 1 178 ? 2.209 30.703 15.211 1 95.31 178 GLU A N 1
ATOM 1419 C CA . GLU A 1 178 ? 2.887 29.703 14.383 1 95.31 178 GLU A CA 1
ATOM 1420 C C . GLU A 1 178 ? 4.191 30.266 13.82 1 95.31 178 GLU A C 1
ATOM 1422 O O . GLU A 1 178 ? 4.375 31.469 13.734 1 95.31 178 GLU A O 1
ATOM 1427 N N . PRO A 1 179 ? 5.105 29.344 13.469 1 95 179 PRO A N 1
ATOM 1428 C CA . PRO A 1 179 ? 6.367 29.812 12.906 1 95 179 PRO A CA 1
ATOM 1429 C C . PRO A 1 179 ? 6.18 30.531 11.57 1 95 179 PRO A C 1
ATOM 1431 O O . PRO A 1 179 ? 5.633 29.969 10.625 1 95 179 PRO A O 1
ATOM 1434 N N . THR A 1 180 ? 6.633 31.766 11.5 1 95.19 180 THR A N 1
ATOM 1435 C CA . THR A 1 180 ? 6.613 32.562 10.273 1 95.19 180 THR A CA 1
ATOM 1436 C C . THR A 1 180 ? 7.965 33.219 10.039 1 95.19 180 THR A C 1
ATOM 1438 O O . THR A 1 180 ? 8.117 34.031 9.109 1 95.19 180 THR A O 1
ATOM 1441 N N . ASN A 1 181 ? 8.891 32.938 10.906 1 96.19 181 ASN A N 1
ATOM 1442 C CA . ASN A 1 181 ? 10.195 33.594 10.836 1 96.19 181 ASN A CA 1
ATOM 1443 C C . ASN A 1 181 ? 10.07 35.125 10.891 1 96.19 181 ASN A C 1
ATOM 1445 O O . ASN A 1 181 ? 10.781 35.812 10.18 1 96.19 181 ASN A O 1
ATOM 1449 N N . LEU A 1 182 ? 9.125 35.594 11.625 1 97.38 182 LEU A N 1
ATOM 1450 C CA . LEU A 1 182 ? 8.852 37 11.898 1 97.38 182 LEU A CA 1
ATOM 1451 C C . LEU A 1 182 ? 8.195 37.688 10.688 1 97.38 182 LEU A C 1
ATOM 1453 O O . LEU A 1 182 ? 8.102 38.906 10.633 1 97.38 182 LEU A O 1
ATOM 1457 N N . ASP A 1 183 ? 7.781 36.844 9.734 1 96.94 183 ASP A N 1
ATOM 1458 C CA . ASP A 1 183 ? 6.895 37.375 8.695 1 96.94 183 ASP A CA 1
ATOM 1459 C C . ASP A 1 183 ? 5.441 37.375 9.172 1 96.94 183 ASP A C 1
ATOM 1461 O O . ASP A 1 183 ? 5.105 36.75 10.18 1 96.94 183 ASP A O 1
ATOM 1465 N N . ILE A 1 184 ? 4.641 38.188 8.453 1 97.31 184 ILE A N 1
ATOM 1466 C CA . ILE A 1 184 ? 3.232 38.281 8.82 1 97.31 184 ILE A CA 1
ATOM 1467 C C . ILE A 1 184 ? 2.383 37.438 7.887 1 97.31 184 ILE A C 1
ATOM 1469 O O . ILE A 1 184 ? 2.27 37.719 6.695 1 97.31 184 ILE A O 1
ATOM 1473 N N . GLY A 1 185 ? 1.854 36.406 8.484 1 94.94 185 GLY A N 1
ATOM 1474 C CA . GLY A 1 185 ? 0.941 35.562 7.715 1 94.94 185 GLY A CA 1
ATOM 1475 C C . GLY A 1 185 ? -0.482 36.094 7.711 1 94.94 185 GLY A C 1
ATOM 1476 O O . GLY A 1 185 ? -1.063 36.344 8.766 1 94.94 185 GLY A O 1
ATOM 1477 N N . ILE A 1 186 ? -1.072 36.219 6.473 1 93.62 186 ILE A N 1
ATOM 1478 C CA . ILE A 1 186 ? -2.406 36.781 6.395 1 93.62 186 ILE A CA 1
ATOM 1479 C C . ILE A 1 186 ? -3.381 35.781 5.797 1 93.62 186 ILE A C 1
ATOM 1481 O O . ILE A 1 186 ? -4.562 36.094 5.613 1 93.62 186 ILE A O 1
ATOM 1485 N N . SER A 1 187 ? -2.859 34.656 5.48 1 91.06 187 SER A N 1
ATOM 1486 C CA . SER A 1 187 ? -3.727 33.594 4.973 1 91.06 187 SER A CA 1
ATOM 1487 C C . SER A 1 187 ? -3.129 32.219 5.234 1 91.06 187 SER A C 1
ATOM 1489 O O . SER A 1 187 ? -1.915 32.094 5.406 1 91.06 187 SER A O 1
ATOM 1491 N N . GLU A 1 188 ? -3.994 31.281 5.336 1 89.31 188 GLU A N 1
ATOM 1492 C CA . GLU A 1 188 ? -3.6 29.875 5.387 1 89.31 188 GLU A CA 1
ATOM 1493 C C . GLU A 1 188 ? -4.516 29.016 4.523 1 89.31 188 GLU A C 1
ATOM 1495 O O . GLU A 1 188 ? -5.703 29.312 4.383 1 89.31 188 GLU A O 1
ATOM 1500 N N . LYS A 1 189 ? -3.875 28 4.016 1 88.06 189 LYS A N 1
ATOM 1501 C CA . LYS A 1 189 ? -4.609 27.094 3.133 1 88.06 189 LYS A CA 1
ATOM 1502 C C . LYS A 1 189 ? -5.59 26.234 3.924 1 88.06 189 LYS A C 1
ATOM 1504 O O . LYS A 1 189 ? -5.406 26.016 5.121 1 88.06 189 LYS A O 1
ATOM 1509 N N . GLY A 1 190 ? -6.621 25.859 3.191 1 87.88 190 GLY A N 1
ATOM 1510 C CA . GLY A 1 190 ? -7.473 24.797 3.727 1 87.88 190 GLY A CA 1
ATOM 1511 C C . GLY A 1 190 ? -6.867 23.422 3.598 1 87.88 190 GLY A C 1
ATOM 1512 O O . GLY A 1 190 ? -5.781 23.266 3.033 1 87.88 190 GLY A O 1
ATOM 1513 N N . GLU A 1 191 ? -7.562 22.469 4.199 1 90 191 GLU A N 1
ATOM 1514 C CA . GLU A 1 191 ? -7.105 21.078 4.164 1 90 191 GLU A CA 1
ATOM 1515 C C . GLU A 1 191 ? -8.266 20.125 3.947 1 90 191 GLU A C 1
ATOM 1517 O O . GLU A 1 191 ? -9.344 20.297 4.52 1 90 191 GLU A O 1
ATOM 1522 N N . LEU A 1 192 ? -8.062 19.281 3.084 1 91.38 192 LEU A N 1
ATOM 1523 C CA . LEU A 1 192 ? -8.961 18.141 2.887 1 91.38 192 LEU A CA 1
ATOM 1524 C C . LEU A 1 192 ? -8.195 16.828 2.938 1 91.38 192 LEU A C 1
ATOM 1526 O O . LEU A 1 192 ? -7.375 16.547 2.061 1 91.38 192 LEU A O 1
ATOM 1530 N N . ARG A 1 193 ? -8.438 16.031 3.953 1 93.25 193 ARG A N 1
ATOM 1531 C CA . ARG A 1 193 ? -7.863 14.703 4.066 1 93.25 193 ARG A CA 1
ATOM 1532 C C . ARG A 1 193 ? -8.906 13.633 3.775 1 93.25 193 ARG A C 1
ATOM 1534 O O . ARG A 1 193 ? -9.969 13.602 4.395 1 93.25 193 ARG A O 1
ATOM 1541 N N . LEU A 1 194 ? -8.531 12.797 2.885 1 95.81 194 LEU A N 1
ATOM 1542 C CA . LEU A 1 194 ? -9.477 11.781 2.434 1 95.81 194 LEU A CA 1
ATOM 1543 C C . LEU A 1 194 ? -8.859 10.391 2.518 1 95.81 194 LEU A C 1
ATOM 1545 O O . LEU A 1 194 ? -7.664 10.219 2.266 1 95.81 194 LEU A O 1
ATOM 1549 N N . LYS A 1 195 ? -9.664 9.484 2.883 1 97.5 195 LYS A N 1
ATOM 1550 C CA . LYS A 1 195 ? -9.383 8.062 2.717 1 97.5 195 LYS A CA 1
ATOM 1551 C C . LYS A 1 195 ? -10.25 7.461 1.616 1 97.5 195 LYS A C 1
ATOM 1553 O O . LYS A 1 195 ? -11.469 7.645 1.607 1 97.5 195 LYS A O 1
ATOM 1558 N N . VAL A 1 196 ? -9.648 6.82 0.709 1 98.25 196 VAL A N 1
ATOM 1559 C CA . VAL A 1 196 ? -10.383 6.234 -0.406 1 98.25 196 VAL A CA 1
ATOM 1560 C C . VAL A 1 196 ? -10.102 4.734 -0.478 1 98.25 196 VAL A C 1
ATOM 1562 O O . VAL A 1 196 ? -8.945 4.312 -0.5 1 98.25 196 VAL A O 1
ATOM 1565 N N . GLU A 1 197 ? -11.125 3.992 -0.46 1 98.5 197 GLU A N 1
ATOM 1566 C CA . GLU A 1 197 ? -11.047 2.557 -0.705 1 98.5 197 GLU A CA 1
ATOM 1567 C C . GLU A 1 197 ? -11.492 2.213 -2.123 1 98.5 197 GLU A C 1
ATOM 1569 O O . GLU A 1 197 ? -12.43 2.812 -2.646 1 98.5 197 GLU A O 1
ATOM 1574 N N . CYS A 1 198 ? -10.797 1.354 -2.738 1 98.5 198 CYS A N 1
ATOM 1575 C CA . CYS A 1 198 ? -11.18 0.82 -4.039 1 98.5 198 CYS A CA 1
ATOM 1576 C C . CYS A 1 198 ? -11.391 -0.688 -3.971 1 98.5 198 CYS A C 1
ATOM 1578 O O . CYS A 1 198 ? -10.547 -1.412 -3.443 1 98.5 198 CYS A O 1
ATOM 1580 N N . HIS A 1 199 ? -12.523 -1.121 -4.383 1 96.94 199 HIS A N 1
ATOM 1581 C CA . HIS A 1 199 ? -12.844 -2.539 -4.488 1 96.94 199 HIS A CA 1
ATOM 1582 C C . HIS A 1 199 ? -12.836 -3 -5.941 1 96.94 199 HIS A C 1
ATOM 1584 O O . HIS A 1 199 ? -13.531 -2.428 -6.785 1 96.94 199 HIS A O 1
ATOM 1590 N N . GLY A 1 200 ? -12.039 -3.967 -6.242 1 95.62 200 GLY A N 1
ATOM 1591 C CA . GLY A 1 200 ? -11.961 -4.609 -7.543 1 95.62 200 GLY A CA 1
ATOM 1592 C C . GLY A 1 200 ? -12.438 -6.047 -7.527 1 95.62 200 GLY A C 1
ATOM 1593 O O . GLY A 1 200 ? -13.422 -6.375 -6.859 1 95.62 200 GLY A O 1
ATOM 1594 N N . ILE A 1 201 ? -11.836 -6.871 -8.406 1 88 201 ILE A N 1
ATOM 1595 C CA . ILE A 1 201 ? -12.203 -8.281 -8.547 1 88 201 ILE A CA 1
ATOM 1596 C C . ILE A 1 201 ? -10.938 -9.133 -8.594 1 88 201 ILE A C 1
ATOM 1598 O O . ILE A 1 201 ? -10.047 -8.891 -9.414 1 88 201 ILE A O 1
ATOM 1602 N N . SER A 1 202 ? -10.828 -10.078 -7.656 1 84.88 202 SER A N 1
ATOM 1603 C CA . SER A 1 202 ? -9.664 -10.953 -7.57 1 84.88 202 SER A CA 1
ATOM 1604 C C . SER A 1 202 ? -9.617 -11.922 -8.75 1 84.88 202 SER A C 1
ATOM 1606 O O . SER A 1 202 ? -10.648 -12.258 -9.328 1 84.88 202 SER A O 1
ATOM 1608 N N . ALA A 1 203 ? -8.43 -12.266 -9.203 1 80.5 203 ALA A N 1
ATOM 1609 C CA . ALA A 1 203 ? -8.133 -13.273 -10.219 1 80.5 203 ALA A CA 1
ATOM 1610 C C . ALA A 1 203 ? -6.703 -13.789 -10.07 1 80.5 203 ALA A C 1
ATOM 1612 O O . ALA A 1 203 ? -5.906 -13.219 -9.32 1 80.5 203 ALA A O 1
ATOM 1613 N N . HIS A 1 204 ? -6.434 -14.906 -10.633 1 77.19 204 HIS A N 1
ATOM 1614 C CA . HIS A 1 204 ? -5.062 -15.398 -10.68 1 77.19 204 HIS A CA 1
ATOM 1615 C C . HIS A 1 204 ? -4.168 -14.469 -11.492 1 77.19 204 HIS A C 1
ATOM 1617 O O . HIS A 1 204 ? -4.582 -13.969 -12.539 1 77.19 204 HIS A O 1
ATOM 1623 N N . ALA A 1 205 ? -2.918 -14.227 -11.047 1 84.19 205 ALA A N 1
ATOM 1624 C CA . ALA A 1 205 ? -2.01 -13.289 -11.703 1 84.19 205 ALA A CA 1
ATOM 1625 C C . ALA A 1 205 ? -1.686 -13.75 -13.125 1 84.19 205 ALA A C 1
ATOM 1627 O O . ALA A 1 205 ? -1.245 -12.953 -13.953 1 84.19 205 ALA A O 1
ATOM 1628 N N . SER A 1 206 ? -1.838 -15.008 -13.461 1 81.06 206 SER A N 1
ATOM 1629 C CA . SER A 1 206 ? -1.587 -15.508 -14.805 1 81.06 206 SER A CA 1
ATOM 1630 C C . SER A 1 206 ? -2.713 -15.125 -15.758 1 81.06 206 SER A C 1
ATOM 1632 O O . SER A 1 206 ? -2.568 -15.234 -16.984 1 81.06 206 SER A O 1
ATOM 1634 N N . SER A 1 207 ? -3.848 -14.719 -15.227 1 82.19 207 SER A N 1
ATOM 1635 C CA . SER A 1 207 ? -4.984 -14.242 -16 1 82.19 207 SER A CA 1
ATOM 1636 C C . SER A 1 207 ? -5.578 -12.977 -15.398 1 82.19 207 SER A C 1
ATOM 1638 O O . SER A 1 207 ? -6.766 -12.938 -15.062 1 82.19 207 SER A O 1
ATOM 1640 N N . PRO A 1 208 ? -4.816 -11.93 -15.359 1 87.44 208 PRO A N 1
ATOM 1641 C CA . PRO A 1 208 ? -5.246 -10.727 -14.641 1 87.44 208 PRO A CA 1
ATOM 1642 C C . PRO A 1 208 ? -6.477 -10.07 -15.266 1 87.44 208 PRO A C 1
ATOM 1644 O O . PRO A 1 208 ? -7.23 -9.383 -14.578 1 87.44 208 PRO A O 1
ATOM 1647 N N . SER A 1 209 ? -6.73 -10.312 -16.562 1 87.19 209 SER A N 1
ATOM 1648 C CA . SER A 1 209 ? -7.855 -9.703 -17.266 1 87.19 209 SER A CA 1
ATOM 1649 C C . SER A 1 209 ? -9.188 -10.219 -16.719 1 87.19 209 SER A C 1
ATOM 1651 O O . SER A 1 209 ? -10.234 -9.609 -16.953 1 87.19 209 SER A O 1
ATOM 1653 N N . LEU A 1 210 ? -9.094 -11.359 -16.094 1 84.44 210 LEU A N 1
ATOM 1654 C CA . LEU A 1 210 ? -10.305 -11.914 -15.5 1 84.44 210 LEU A CA 1
ATOM 1655 C C . LEU A 1 210 ? -10.664 -11.188 -14.211 1 84.44 210 LEU A C 1
ATOM 1657 O O . LEU A 1 210 ? -11.766 -1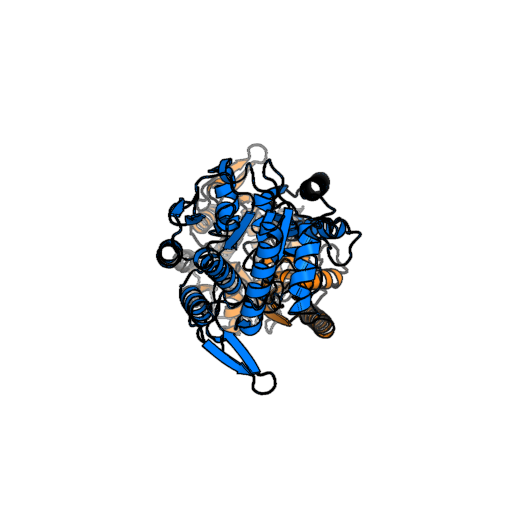1.367 -13.68 1 84.44 210 LEU A O 1
ATOM 1661 N N . GLY A 1 211 ? -9.766 -10.375 -13.734 1 88.94 211 GLY A N 1
ATOM 1662 C CA . GLY A 1 211 ? -10 -9.594 -12.531 1 88.94 211 GLY A CA 1
ATOM 1663 C C . GLY A 1 211 ? -10.016 -8.094 -12.789 1 88.94 211 GLY A C 1
ATOM 1664 O O . GLY A 1 211 ? -10.18 -7.66 -13.93 1 88.94 211 GLY A O 1
ATOM 1665 N N . LEU A 1 212 ? -10.094 -7.336 -11.773 1 94.62 212 LEU A N 1
ATOM 1666 C CA . LEU A 1 212 ? -10.023 -5.879 -11.75 1 94.62 212 LEU A CA 1
ATOM 1667 C C . LEU A 1 212 ? -9.125 -5.398 -10.617 1 94.62 212 LEU A C 1
ATOM 1669 O O . LEU A 1 212 ? -9.523 -5.43 -9.445 1 94.62 212 LEU A O 1
ATOM 1673 N N . ASN A 1 213 ? -7.93 -4.918 -10.938 1 96.38 213 ASN A N 1
ATOM 1674 C CA . ASN A 1 213 ? -6.895 -4.637 -9.945 1 96.38 213 ASN A CA 1
ATOM 1675 C C . ASN A 1 213 ? -7.168 -3.33 -9.203 1 96.38 213 ASN A C 1
ATOM 1677 O O . ASN A 1 213 ? -7.02 -2.246 -9.773 1 96.38 213 ASN A O 1
ATOM 1681 N N . ALA A 1 214 ? -7.516 -3.43 -7.969 1 97.81 214 ALA A N 1
ATOM 1682 C CA . ALA A 1 214 ? -7.922 -2.283 -7.16 1 97.81 214 ALA A CA 1
ATOM 1683 C C . ALA A 1 214 ? -6.781 -1.278 -7.023 1 97.81 214 ALA A C 1
ATOM 1685 O O . ALA A 1 214 ? -7.016 -0.078 -6.867 1 97.81 214 ALA A O 1
ATOM 1686 N N . ILE A 1 215 ? -5.473 -1.719 -7.016 1 98.12 215 ILE A N 1
ATOM 1687 C CA . ILE A 1 215 ? -4.332 -0.812 -6.977 1 98.12 215 ILE A CA 1
ATOM 1688 C C . ILE A 1 215 ? -4.344 0.089 -8.211 1 98.12 215 ILE A C 1
ATOM 1690 O O . ILE A 1 215 ? -4.172 1.305 -8.102 1 98.12 215 ILE A O 1
ATOM 1694 N N . GLU A 1 216 ? -4.629 -0.469 -9.367 1 97.25 216 GLU A N 1
ATOM 1695 C CA . GLU A 1 216 ? -4.738 0.301 -10.609 1 97.25 216 GLU A CA 1
ATOM 1696 C C . GLU A 1 216 ? -5.934 1.252 -10.562 1 97.25 216 GLU A C 1
ATOM 1698 O O . GLU A 1 216 ? -5.883 2.348 -11.125 1 97.25 216 GLU A O 1
ATOM 1703 N N . GLY A 1 217 ? -7.008 0.786 -9.945 1 97.81 217 GLY A N 1
ATOM 1704 C CA . GLY A 1 217 ? -8.148 1.67 -9.75 1 97.81 217 GLY A CA 1
ATOM 1705 C C . GLY A 1 217 ? -7.797 2.926 -8.969 1 97.81 217 GLY A C 1
ATOM 1706 O O . GLY A 1 217 ? -8.164 4.031 -9.375 1 97.81 217 GLY A O 1
ATOM 1707 N N . ILE A 1 218 ? -7.055 2.768 -7.852 1 98.38 218 ILE A N 1
ATOM 1708 C CA . ILE A 1 218 ? -6.625 3.896 -7.035 1 98.38 218 ILE A CA 1
ATOM 1709 C C . ILE A 1 218 ? -5.719 4.812 -7.852 1 98.38 218 ILE A C 1
ATOM 1711 O O . ILE A 1 218 ? -5.867 6.035 -7.82 1 98.38 218 ILE A O 1
ATOM 1715 N N . TYR A 1 219 ? -4.805 4.23 -8.617 1 96.12 219 TYR A N 1
ATOM 1716 C CA . TYR A 1 219 ? -3.904 5.031 -9.438 1 96.12 219 TYR A CA 1
ATOM 1717 C C . TYR A 1 219 ? -4.684 5.852 -10.461 1 96.12 219 TYR A C 1
ATOM 1719 O O . TYR A 1 219 ? -4.375 7.023 -10.688 1 96.12 219 TYR A O 1
ATOM 1727 N N . SER A 1 220 ? -5.605 5.18 -11.094 1 96.5 220 SER A N 1
ATOM 1728 C CA . SER A 1 220 ? -6.438 5.887 -12.062 1 96.5 220 SER A CA 1
ATOM 1729 C C . SER A 1 220 ? -7.156 7.066 -11.422 1 96.5 220 SER A C 1
ATOM 1731 O O . SER A 1 220 ? -7.148 8.172 -11.961 1 96.5 220 SER A O 1
ATOM 1733 N N . LEU A 1 221 ? -7.754 6.855 -10.305 1 97.75 221 LEU A N 1
ATOM 1734 C CA . LEU A 1 221 ? -8.469 7.906 -9.586 1 97.75 221 LEU A CA 1
ATOM 1735 C C . LEU A 1 221 ? -7.531 9.062 -9.242 1 97.75 221 LEU A C 1
ATOM 1737 O O . LEU A 1 221 ? -7.867 10.227 -9.461 1 97.75 221 LEU A O 1
ATOM 1741 N N . ILE A 1 222 ? -6.352 8.766 -8.711 1 97.19 222 ILE A N 1
ATOM 1742 C CA . ILE A 1 222 ? -5.375 9.773 -8.297 1 97.19 222 ILE A CA 1
ATOM 1743 C C . ILE A 1 222 ? -4.953 10.609 -9.5 1 97.19 222 ILE A C 1
ATOM 1745 O O . ILE A 1 222 ? -4.848 11.836 -9.398 1 97.19 222 ILE A O 1
ATOM 1749 N N . GLN A 1 223 ? -4.773 9.961 -10.602 1 95.94 223 GLN A N 1
ATOM 1750 C CA . GLN A 1 223 ? -4.379 10.688 -11.805 1 95.94 223 GLN A CA 1
ATOM 1751 C C . GLN A 1 223 ? -5.453 11.688 -12.227 1 95.94 223 GLN A C 1
ATOM 1753 O O . GLN A 1 223 ? -5.145 12.82 -12.578 1 95.94 223 GLN A O 1
ATOM 1758 N N . TRP A 1 224 ? -6.656 11.266 -12.164 1 96.31 224 TRP A N 1
ATOM 1759 C CA . TRP A 1 224 ? -7.758 12.141 -12.539 1 96.31 224 TRP A CA 1
ATOM 1760 C C . TRP A 1 224 ? -7.891 13.305 -11.555 1 96.31 224 TRP A C 1
ATOM 1762 O O . TRP A 1 224 ? -8.133 14.445 -11.961 1 96.31 224 TRP A O 1
ATOM 1772 N N . ILE A 1 225 ? -7.738 13.039 -10.281 1 96.31 225 ILE A N 1
ATOM 1773 C CA . ILE A 1 225 ? -7.84 14.078 -9.266 1 96.31 225 ILE A CA 1
ATOM 1774 C C . ILE A 1 225 ? -6.762 15.133 -9.5 1 96.31 225 ILE A C 1
ATOM 1776 O O . ILE A 1 225 ? -7.051 16.328 -9.516 1 96.31 225 ILE A O 1
ATOM 1780 N N . LYS A 1 226 ? -5.574 14.672 -9.664 1 94.25 226 LYS A N 1
ATOM 1781 C CA . LYS A 1 226 ? -4.449 15.586 -9.844 1 94.25 226 LYS A CA 1
ATOM 1782 C C . LYS A 1 226 ? -4.652 16.469 -11.07 1 94.25 226 LYS A C 1
ATOM 1784 O O . LYS A 1 226 ? -4.34 17.656 -11.039 1 94.25 226 LYS A O 1
ATOM 1789 N N . LYS A 1 227 ? -5.141 15.867 -12.086 1 92.5 227 LYS A N 1
ATOM 1790 C CA . LYS A 1 227 ? -5.367 16.594 -13.336 1 92.5 227 LYS A CA 1
ATOM 1791 C C . LYS A 1 227 ? -6.461 17.641 -13.164 1 92.5 227 LYS A C 1
ATOM 1793 O O . LYS A 1 227 ? -6.418 18.703 -13.797 1 92.5 227 LYS A O 1
ATOM 1798 N N . ASP A 1 228 ? -7.348 17.406 -12.266 1 91.25 228 ASP A N 1
ATOM 1799 C CA . ASP A 1 228 ? -8.539 18.25 -12.148 1 91.25 228 ASP A CA 1
ATOM 1800 C C . ASP A 1 228 ? -8.367 19.281 -11.039 1 91.25 228 ASP A C 1
ATOM 1802 O O . ASP A 1 228 ? -9.273 20.078 -10.797 1 91.25 228 ASP A O 1
ATOM 1806 N N . LEU A 1 229 ? -7.273 19.281 -10.32 1 88.88 229 LEU A N 1
ATOM 1807 C CA . LEU A 1 229 ? -7.094 20.25 -9.258 1 88.88 229 LEU A CA 1
ATOM 1808 C C . LEU A 1 229 ? -7.055 21.672 -9.82 1 88.88 229 LEU A C 1
ATOM 1810 O O . LEU A 1 229 ? -6.281 21.953 -10.734 1 88.88 229 LEU A O 1
ATOM 1814 N N . PRO A 1 230 ? -7.848 22.5 -9.297 1 84.06 230 PRO A N 1
ATOM 1815 C CA . PRO A 1 230 ? -7.891 23.859 -9.812 1 84.06 230 PRO A CA 1
ATOM 1816 C C . PRO A 1 230 ? -6.617 24.656 -9.508 1 84.06 230 PRO A C 1
ATOM 1818 O O . PRO A 1 230 ? -6.027 24.484 -8.438 1 84.06 230 PRO A O 1
ATOM 1821 N N . LEU A 1 231 ? -6.289 25.531 -10.391 1 80.31 231 LEU A N 1
ATOM 1822 C CA . LEU A 1 231 ? -5.156 26.422 -10.195 1 80.31 231 LEU A CA 1
ATOM 1823 C C . LEU A 1 231 ? -5.59 27.688 -9.461 1 80.31 231 LEU A C 1
ATOM 1825 O O . LEU A 1 231 ? -6.688 28.203 -9.695 1 80.31 231 LEU A O 1
ATOM 1829 N N . SER A 1 232 ? -4.719 28.109 -8.57 1 80.75 232 SER A N 1
ATOM 1830 C CA . SER A 1 232 ? -4.918 29.391 -7.902 1 80.75 232 SER A CA 1
ATOM 1831 C C . SER A 1 232 ? -4.309 30.531 -8.711 1 80.75 232 SER A C 1
ATOM 1833 O O . SER A 1 232 ? -3.271 30.359 -9.352 1 80.75 232 SER A O 1
ATOM 1835 N N . PRO A 1 233 ? -5.012 31.672 -8.719 1 78.19 233 PRO A N 1
ATOM 1836 C CA . PRO A 1 233 ? -4.414 32.844 -9.359 1 78.19 233 PRO A CA 1
ATOM 1837 C C . PRO A 1 233 ? -3.143 33.312 -8.656 1 78.19 233 PRO A C 1
ATOM 1839 O O . PRO A 1 233 ? -2.377 34.094 -9.219 1 78.19 233 PRO A O 1
ATOM 1842 N N . ASP A 1 234 ? -2.951 32.938 -7.418 1 76.25 234 ASP A N 1
ATOM 1843 C CA . ASP A 1 234 ? -1.77 33.25 -6.625 1 76.25 234 ASP A CA 1
ATOM 1844 C C . ASP A 1 234 ? -0.783 32.094 -6.605 1 76.25 234 ASP A C 1
ATOM 1846 O O . ASP A 1 234 ? -1.026 31.078 -5.949 1 76.25 234 ASP A O 1
ATOM 1850 N N . ASP A 1 235 ? 0.33 32.25 -7.227 1 74.62 235 ASP A N 1
ATOM 1851 C CA . ASP A 1 235 ? 1.329 31.188 -7.391 1 74.62 235 ASP A CA 1
ATOM 1852 C C . ASP A 1 235 ? 1.897 30.766 -6.043 1 74.62 235 ASP A C 1
ATOM 1854 O O . ASP A 1 235 ? 2.406 29.641 -5.906 1 74.62 235 ASP A O 1
ATOM 1858 N N . THR A 1 236 ? 1.805 31.719 -5.098 1 70.5 236 THR A N 1
ATOM 1859 C CA . THR A 1 236 ? 2.389 31.422 -3.795 1 70.5 236 THR A CA 1
ATOM 1860 C C . THR A 1 236 ? 1.402 30.641 -2.922 1 70.5 236 THR A C 1
ATOM 1862 O O . THR A 1 236 ? 1.743 30.234 -1.813 1 70.5 236 THR A O 1
ATOM 1865 N N . ASN A 1 237 ? 0.182 30.438 -3.49 1 78.5 237 ASN A N 1
ATOM 1866 C CA . ASN A 1 237 ? -0.883 29.766 -2.758 1 78.5 237 ASN A CA 1
ATOM 1867 C C . ASN A 1 237 ? -1.629 28.766 -3.645 1 78.5 237 ASN A C 1
ATOM 1869 O O . ASN A 1 237 ? -2.84 28.891 -3.84 1 78.5 237 ASN A O 1
ATOM 1873 N N . GLN A 1 238 ? -0.887 27.812 -4.074 1 84.56 238 GLN A N 1
ATOM 1874 C CA . GLN A 1 238 ? -1.486 26.828 -4.961 1 84.56 238 GLN A CA 1
ATOM 1875 C C . GLN A 1 238 ? -2.057 25.656 -4.176 1 84.56 238 GLN A C 1
ATOM 1877 O O . GLN A 1 238 ? -1.558 25.312 -3.098 1 84.56 238 GLN A O 1
ATOM 1882 N N . THR A 1 239 ? -3.105 25.125 -4.684 1 89.62 239 THR A N 1
ATOM 1883 C CA . THR A 1 239 ? -3.59 23.859 -4.148 1 89.62 239 THR A CA 1
ATOM 1884 C C . THR A 1 239 ? -2.545 22.766 -4.332 1 89.62 239 THR A C 1
ATOM 1886 O O . THR A 1 239 ? -1.907 22.672 -5.383 1 89.62 239 THR A O 1
ATOM 1889 N N . THR A 1 240 ? -2.287 22.047 -3.324 1 90.31 240 THR A N 1
ATOM 1890 C CA . THR A 1 240 ? -1.306 20.969 -3.41 1 90.31 240 THR A CA 1
ATOM 1891 C C . THR A 1 240 ? -1.941 19.625 -3.059 1 90.31 240 THR A C 1
ATOM 1893 O O . THR A 1 240 ? -2.969 19.578 -2.379 1 90.31 240 THR A O 1
ATOM 1896 N N . PHE A 1 241 ? -1.387 18.625 -3.656 1 93.56 241 PHE A N 1
ATOM 1897 C CA . PHE A 1 241 ? -1.871 17.25 -3.514 1 93.56 241 PHE A CA 1
ATOM 1898 C C . PHE A 1 241 ? -0.755 16.328 -3.035 1 93.56 241 PHE A C 1
ATOM 1900 O O . PHE A 1 241 ? 0.373 16.406 -3.527 1 93.56 241 PHE A O 1
ATOM 1907 N N . ASN A 1 242 ? -1.062 15.531 -1.996 1 94.06 242 ASN A N 1
ATOM 1908 C CA . ASN A 1 242 ? -0.101 14.562 -1.478 1 94.06 242 ASN A CA 1
ATOM 1909 C C . ASN A 1 242 ? -0.75 13.203 -1.232 1 94.06 242 ASN A C 1
ATOM 1911 O O . ASN A 1 242 ? -1.839 13.125 -0.661 1 94.06 242 ASN A O 1
ATOM 1915 N N . ILE A 1 243 ? -0.081 12.148 -1.75 1 97.06 243 ILE A N 1
ATOM 1916 C CA . ILE A 1 243 ? -0.453 10.805 -1.338 1 97.06 243 ILE A CA 1
ATOM 1917 C C . ILE A 1 243 ? 0.313 10.414 -0.075 1 97.06 243 ILE A C 1
ATOM 1919 O O . ILE A 1 243 ? 1.522 10.18 -0.124 1 97.06 243 ILE A O 1
ATOM 1923 N N . GLY A 1 244 ? -0.381 10.25 0.966 1 94.62 244 GLY A N 1
ATOM 1924 C CA . GLY A 1 244 ? 0.276 9.992 2.236 1 94.62 244 GLY A CA 1
ATOM 1925 C C . GLY A 1 244 ? 0.534 8.516 2.486 1 94.62 244 GLY A C 1
ATOM 1926 O O . GLY A 1 244 ? 1.602 8.141 2.975 1 94.62 244 GLY A O 1
ATOM 1927 N N . THR A 1 245 ? -0.491 7.695 2.191 1 96.38 245 THR A N 1
ATOM 1928 C CA . THR A 1 245 ? -0.36 6.258 2.393 1 96.38 245 THR A CA 1
ATOM 1929 C C . THR A 1 245 ? -1.057 5.488 1.272 1 96.38 245 THR A C 1
ATOM 1931 O O . THR A 1 245 ? -1.924 6.035 0.585 1 96.38 245 THR A O 1
ATOM 1934 N N . ILE A 1 246 ? -0.635 4.258 1.13 1 98.19 246 ILE A N 1
ATOM 1935 C CA . ILE A 1 246 ? -1.324 3.324 0.245 1 98.19 246 ILE A CA 1
ATOM 1936 C C . ILE A 1 246 ? -1.101 1.893 0.728 1 98.19 246 ILE A C 1
ATOM 1938 O O . ILE A 1 246 ? -0.024 1.561 1.229 1 98.19 246 ILE A O 1
ATOM 1942 N N . LYS A 1 247 ? -2.094 1.114 0.673 1 98.12 247 LYS A N 1
ATOM 1943 C CA . LYS A 1 247 ? -2.02 -0.308 0.997 1 98.12 247 LYS A CA 1
ATOM 1944 C C . LYS A 1 247 ? -3.014 -1.113 0.165 1 98.12 247 LYS A C 1
ATOM 1946 O O . LYS A 1 247 ? -4.211 -0.821 0.163 1 98.12 247 LYS A O 1
ATOM 1951 N N . GLY A 1 248 ? -2.5 -2.074 -0.554 1 96.69 248 GLY A N 1
ATOM 1952 C CA . GLY A 1 248 ? -3.387 -2.879 -1.379 1 96.69 248 GLY A CA 1
ATOM 1953 C C . GLY A 1 248 ? -2.811 -4.238 -1.723 1 96.69 248 GLY A C 1
ATOM 1954 O O . GLY A 1 248 ? -1.591 -4.398 -1.817 1 96.69 248 GLY A O 1
ATOM 1955 N N . GLY A 1 249 ? -3.713 -5.199 -1.913 1 92.5 249 GLY A N 1
ATOM 1956 C CA . GLY A 1 249 ? -3.326 -6.535 -2.336 1 92.5 249 GLY A CA 1
ATOM 1957 C C . GLY A 1 249 ? -2.92 -7.434 -1.183 1 92.5 249 GLY A C 1
ATOM 1958 O O . GLY A 1 249 ? -2.57 -6.945 -0.105 1 92.5 249 GLY A O 1
ATOM 1959 N N . ASN A 1 250 ? -2.996 -8.703 -1.421 1 83.44 250 ASN A N 1
ATOM 1960 C CA . ASN A 1 250 ? -2.721 -9.664 -0.363 1 83.44 250 ASN A CA 1
ATOM 1961 C C . ASN A 1 250 ? -1.555 -10.578 -0.729 1 83.44 250 ASN A C 1
ATOM 1963 O O . ASN A 1 250 ? -0.904 -11.148 0.152 1 83.44 250 ASN A O 1
ATOM 1967 N N . ALA A 1 251 ? -1.35 -10.789 -2.021 1 82.88 251 ALA A N 1
ATOM 1968 C CA . ALA A 1 251 ? -0.287 -11.672 -2.492 1 82.88 251 ALA A CA 1
ATOM 1969 C C . ALA A 1 251 ? 0.178 -11.273 -3.891 1 82.88 251 ALA A C 1
ATOM 1971 O O . ALA A 1 251 ? -0.601 -10.742 -4.684 1 82.88 251 ALA A O 1
ATOM 1972 N N . PRO A 1 252 ? 1.43 -11.539 -4.18 1 86.62 252 PRO A N 1
ATOM 1973 C CA . PRO A 1 252 ? 1.963 -11.133 -5.48 1 86.62 252 PRO A CA 1
ATOM 1974 C C . PRO A 1 252 ? 1.263 -11.82 -6.648 1 86.62 252 PRO A C 1
ATOM 1976 O O . PRO A 1 252 ? 1.204 -11.273 -7.754 1 86.62 252 PRO A O 1
ATOM 1979 N N . ASN A 1 253 ? 0.701 -13.047 -6.441 1 82.44 253 ASN A N 1
ATOM 1980 C CA . ASN A 1 253 ? 0.154 -13.828 -7.543 1 82.44 253 ASN A CA 1
ATOM 1981 C C . ASN A 1 253 ? -1.365 -13.703 -7.621 1 82.44 253 ASN A C 1
ATOM 1983 O O . ASN A 1 253 ? -2.025 -14.516 -8.273 1 82.44 253 ASN A O 1
ATOM 1987 N N . VAL A 1 254 ? -1.891 -12.766 -7.023 1 83.44 254 VAL A N 1
ATOM 1988 C CA . VAL A 1 254 ? -3.33 -12.531 -7.031 1 83.44 254 VAL A CA 1
ATOM 1989 C C . VAL A 1 254 ? -3.613 -11.086 -7.449 1 83.44 254 VAL A C 1
ATOM 1991 O O . VAL A 1 254 ? -2.924 -10.164 -7.016 1 83.44 254 VAL A O 1
ATOM 1994 N N . VAL A 1 255 ? -4.566 -10.906 -8.336 1 89.5 255 VAL A N 1
ATOM 1995 C CA . VAL A 1 255 ? -5.039 -9.562 -8.656 1 89.5 255 VAL A CA 1
ATOM 1996 C C . VAL A 1 255 ? -5.641 -8.914 -7.414 1 89.5 255 VAL A C 1
ATOM 1998 O O . VAL A 1 255 ? -6.527 -9.484 -6.773 1 89.5 255 VAL A O 1
ATOM 2001 N N . ALA A 1 256 ? -5.156 -7.789 -7.031 1 93.12 256 ALA A N 1
ATOM 2002 C CA . ALA A 1 256 ? -5.602 -7.125 -5.809 1 93.12 256 ALA A CA 1
ATOM 2003 C C . ALA A 1 256 ? -7.062 -6.695 -5.918 1 93.12 256 ALA A C 1
ATOM 2005 O O . ALA A 1 256 ? -7.414 -5.887 -6.781 1 93.12 256 ALA A O 1
ATOM 2006 N N . ASP A 1 257 ? -7.902 -7.188 -5.047 1 92.88 257 ASP A N 1
ATOM 2007 C CA . ASP A 1 257 ? -9.32 -6.844 -5.121 1 92.88 257 ASP A CA 1
ATOM 2008 C C . ASP A 1 257 ? -9.664 -5.715 -4.152 1 92.88 257 ASP A C 1
ATOM 2010 O O . ASP A 1 257 ? -10.812 -5.293 -4.062 1 92.88 257 ASP A O 1
ATOM 2014 N N . TYR A 1 258 ? -8.664 -5.254 -3.432 1 96.19 258 TYR A N 1
ATOM 2015 C CA . TYR A 1 258 ? -8.852 -4.168 -2.48 1 96.19 258 TYR A CA 1
ATOM 2016 C C . TYR A 1 258 ? -7.605 -3.299 -2.383 1 96.19 258 TYR A C 1
ATOM 2018 O O . TYR A 1 258 ? -6.48 -3.811 -2.398 1 96.19 258 TYR A O 1
ATOM 2026 N N . CYS A 1 259 ? -7.746 -2.051 -2.297 1 98.12 259 CYS A N 1
ATOM 2027 C CA . CYS A 1 259 ? -6.684 -1.077 -2.078 1 98.12 259 CYS A CA 1
ATOM 2028 C C . CYS A 1 259 ? -7.215 0.159 -1.361 1 98.12 259 CYS A C 1
ATOM 2030 O O . CYS A 1 259 ? -8.344 0.591 -1.613 1 98.12 259 CYS A O 1
ATOM 2032 N N . VAL A 1 260 ? -6.453 0.693 -0.472 1 98.56 260 VAL A N 1
ATOM 2033 C CA . VAL A 1 260 ? -6.848 1.884 0.272 1 98.56 260 VAL A CA 1
ATOM 2034 C C . VAL A 1 260 ? -5.715 2.908 0.251 1 98.56 260 VAL A C 1
ATOM 2036 O O . VAL A 1 260 ? -4.539 2.541 0.281 1 98.56 260 VAL A O 1
ATOM 2039 N N . THR A 1 261 ? -6.043 4.152 0.144 1 98.25 261 THR A N 1
ATOM 2040 C CA . THR A 1 261 ? -5.07 5.242 0.161 1 98.25 261 THR A CA 1
ATOM 2041 C C . THR A 1 261 ? -5.59 6.414 0.989 1 98.25 261 THR A C 1
ATOM 2043 O O . THR A 1 261 ? -6.797 6.543 1.202 1 98.25 261 THR A O 1
ATOM 2046 N N . GLU A 1 262 ? -4.711 7.117 1.552 1 96.69 262 GLU A N 1
ATOM 2047 C CA . GLU A 1 262 ? -5.012 8.391 2.193 1 96.69 262 GLU A CA 1
ATOM 2048 C C . GLU A 1 262 ? -4.32 9.547 1.472 1 96.69 262 GLU A C 1
ATOM 2050 O O . GLU A 1 262 ? -3.115 9.492 1.209 1 96.69 262 GLU A O 1
ATOM 2055 N N . ILE A 1 263 ? -5.094 10.539 1.16 1 95.94 263 ILE A N 1
ATOM 2056 C CA . ILE A 1 263 ? -4.559 11.68 0.423 1 95.94 263 ILE A CA 1
ATOM 2057 C C . ILE A 1 263 ? -4.801 12.961 1.212 1 95.94 263 ILE A C 1
ATOM 2059 O O . ILE A 1 263 ? -5.734 13.039 2.014 1 95.94 263 ILE A O 1
ATOM 2063 N N . ASP A 1 264 ? -3.959 13.875 1.041 1 93.25 264 ASP A N 1
ATOM 2064 C CA . ASP A 1 264 ? -4.008 15.203 1.653 1 93.25 264 ASP A CA 1
ATOM 2065 C C . ASP A 1 264 ? -3.99 16.297 0.592 1 93.25 264 ASP A C 1
ATOM 2067 O O . ASP A 1 264 ? -3.059 16.375 -0.212 1 93.25 264 ASP A O 1
ATOM 2071 N N . ILE A 1 265 ? -5.012 17.125 0.601 1 93 265 ILE A N 1
ATOM 2072 C CA . ILE A 1 265 ? -5.121 18.25 -0.321 1 93 265 ILE A CA 1
ATOM 2073 C C . ILE A 1 265 ? -5.148 19.562 0.464 1 93 265 ILE A C 1
ATOM 2075 O O . ILE A 1 265 ? -5.98 19.734 1.355 1 93 265 ILE A O 1
ATOM 2079 N N . ARG A 1 266 ? -4.223 20.375 0.164 1 90.44 266 ARG A N 1
ATOM 2080 C CA . ARG A 1 266 ? -4.234 21.719 0.73 1 90.44 266 ARG A CA 1
ATOM 2081 C C . ARG A 1 266 ? -4.805 22.719 -0.262 1 90.44 266 ARG A C 1
ATOM 2083 O O . ARG A 1 266 ? -4.234 22.938 -1.332 1 90.44 266 ARG A O 1
ATOM 2090 N N . THR A 1 267 ? -5.895 23.328 0.165 1 89.06 267 THR A N 1
ATOM 2091 C CA . THR A 1 267 ? -6.645 24.156 -0.767 1 89.06 267 THR A CA 1
ATOM 2092 C C . THR A 1 267 ? -6.234 25.625 -0.636 1 89.06 267 THR A C 1
ATOM 2094 O O . THR A 1 267 ? -6.008 26.109 0.472 1 89.06 267 THR A O 1
ATOM 2097 N N . SER A 1 268 ? -6.152 26.219 -1.798 1 83.88 268 SER A N 1
ATOM 2098 C CA . SER A 1 268 ? -5.91 27.656 -1.801 1 83.88 268 SER A CA 1
ATOM 2099 C C . SER A 1 268 ? -7.109 28.406 -1.24 1 83.88 268 SER A C 1
ATOM 2101 O O . SER A 1 268 ? -8.195 27.859 -1.107 1 83.88 268 SER A O 1
ATOM 2103 N N . SER A 1 269 ? -6.895 29.672 -0.934 1 76.62 269 SER A N 1
ATOM 2104 C CA . SER A 1 269 ? -7.949 30.531 -0.392 1 76.62 269 SER A CA 1
ATOM 2105 C C . SER A 1 269 ? -9 30.859 -1.449 1 76.62 269 SER A C 1
ATOM 2107 O O . SER A 1 269 ? -10.078 31.359 -1.127 1 76.62 269 SER A O 1
ATOM 2109 N N . TYR A 1 270 ? -8.719 30.438 -2.65 1 77.25 270 TYR A N 1
ATOM 2110 C CA . TYR A 1 270 ? -9.594 30.828 -3.75 1 77.25 270 TYR A CA 1
ATOM 2111 C C . TYR A 1 270 ? -10.523 29.672 -4.137 1 77.25 270 TYR A C 1
ATOM 2113 O O . TYR A 1 270 ? -11.445 29.859 -4.926 1 77.25 270 TYR A O 1
ATOM 2121 N N . ILE A 1 271 ? -10.172 28.562 -3.541 1 81.06 271 ILE A N 1
ATOM 2122 C CA . ILE A 1 271 ? -10.945 27.375 -3.902 1 81.06 271 ILE A CA 1
ATOM 2123 C C . ILE A 1 271 ? -11.594 26.781 -2.654 1 81.06 271 ILE A C 1
ATOM 2125 O O . ILE A 1 271 ? -10.953 26.656 -1.609 1 81.06 271 ILE A O 1
ATOM 2129 N N . SER A 1 272 ? -12.867 26.469 -2.805 1 82.06 272 SER A N 1
ATOM 2130 C CA . SER A 1 272 ? -13.539 25.891 -1.646 1 82.06 272 SER A CA 1
ATOM 2131 C C . SER A 1 272 ? -13.266 24.406 -1.525 1 82.06 272 SER A C 1
ATOM 2133 O O . SER A 1 272 ? -13.172 23.703 -2.533 1 82.06 272 SER A O 1
ATOM 2135 N N . VAL A 1 273 ? -13.18 23.953 -0.332 1 85.88 273 VAL A N 1
ATOM 2136 C CA . VAL A 1 273 ? -12.992 22.531 -0.029 1 85.88 273 VAL A CA 1
ATOM 2137 C C . VAL A 1 273 ? -14.18 21.734 -0.562 1 85.88 273 VAL A C 1
ATOM 2139 O O . VAL A 1 273 ? -14.008 20.609 -1.041 1 85.88 273 VAL A O 1
ATOM 2142 N N . GLU A 1 274 ? -15.32 22.375 -0.6 1 87.12 274 GLU A N 1
ATOM 2143 C CA . GLU A 1 274 ? -16.531 21.734 -1.088 1 87.12 274 GLU A CA 1
ATOM 2144 C C . GLU A 1 274 ? -16.453 21.469 -2.59 1 87.12 274 GLU A C 1
ATOM 2146 O O . GLU A 1 274 ? -16.922 20.438 -3.072 1 87.12 274 GLU A O 1
ATOM 2151 N N . ASP A 1 275 ? -15.906 22.406 -3.252 1 88.81 275 ASP A N 1
ATOM 2152 C CA . ASP A 1 275 ? -15.766 22.25 -4.695 1 88.81 275 ASP A CA 1
ATOM 2153 C C . ASP A 1 275 ? -14.836 21.094 -5.031 1 88.81 275 ASP A C 1
ATOM 2155 O O . ASP A 1 275 ? -15.117 20.312 -5.941 1 88.81 275 ASP A O 1
ATOM 2159 N N . ILE A 1 276 ? -13.781 20.984 -4.316 1 92.44 276 ILE A N 1
ATOM 2160 C CA . ILE A 1 276 ? -12.828 19.906 -4.539 1 92.44 276 ILE A CA 1
ATOM 2161 C C . ILE A 1 276 ? -13.484 18.562 -4.238 1 92.44 276 ILE A C 1
ATOM 2163 O O . ILE A 1 276 ? -13.352 17.609 -5.012 1 92.44 276 ILE A O 1
ATOM 2167 N N . MET A 1 277 ? -14.227 18.5 -3.193 1 93.12 277 MET A N 1
ATOM 2168 C CA . MET A 1 277 ? -14.93 17.281 -2.805 1 93.12 277 MET A CA 1
ATOM 2169 C C . MET A 1 277 ? -15.938 16.875 -3.873 1 93.12 277 MET A C 1
ATOM 2171 O O . MET A 1 277 ? -16.016 15.695 -4.234 1 93.12 277 MET A O 1
ATOM 2175 N N . ASN A 1 278 ? -16.656 17.859 -4.34 1 93.75 278 ASN A N 1
ATOM 2176 C CA . ASN A 1 278 ? -17.641 17.578 -5.375 1 93.75 278 ASN A CA 1
ATOM 2177 C C . ASN A 1 278 ? -17 17.078 -6.656 1 93.75 278 ASN A C 1
ATOM 2179 O O . ASN A 1 278 ? -17.516 16.172 -7.312 1 93.75 278 ASN A O 1
ATOM 2183 N N . ASN A 1 279 ? -15.914 17.656 -7.016 1 94.75 279 ASN A N 1
ATOM 2184 C CA . ASN A 1 279 ? -15.172 17.203 -8.188 1 94.75 279 ASN A CA 1
ATOM 2185 C C . ASN A 1 279 ? -14.703 15.758 -8.031 1 94.75 279 ASN A C 1
ATOM 2187 O O . ASN A 1 279 ? -14.805 14.969 -8.969 1 94.75 279 ASN A O 1
ATOM 2191 N N . ILE A 1 280 ? -14.195 15.422 -6.875 1 96.69 280 ILE A N 1
ATOM 2192 C CA . ILE A 1 280 ? -13.695 14.078 -6.613 1 96.69 280 ILE A CA 1
ATOM 2193 C C . ILE A 1 280 ? -14.844 13.078 -6.711 1 96.69 280 ILE A C 1
ATOM 2195 O O . ILE A 1 280 ? -14.703 12.016 -7.332 1 96.69 280 ILE A O 1
ATOM 2199 N N . LYS A 1 281 ? -15.984 13.438 -6.172 1 97.31 281 LYS A N 1
ATOM 2200 C CA . LYS A 1 281 ? -17.156 12.578 -6.25 1 97.31 281 LYS A CA 1
ATOM 2201 C C . LYS A 1 281 ? -17.594 12.359 -7.699 1 97.31 281 LYS A C 1
ATOM 2203 O O . LYS A 1 281 ? -18 11.258 -8.078 1 97.31 281 LYS A O 1
ATOM 2208 N N . THR A 1 282 ? -17.484 13.391 -8.461 1 97.38 282 THR A N 1
ATOM 2209 C CA . THR A 1 282 ? -17.828 13.305 -9.875 1 97.38 282 THR A CA 1
ATOM 2210 C C . THR A 1 282 ? -16.875 12.375 -10.609 1 97.38 282 THR A C 1
ATOM 2212 O O . THR A 1 282 ? -17.297 11.578 -11.445 1 97.38 282 THR A O 1
ATOM 2215 N N . ILE A 1 283 ? -15.602 12.492 -10.359 1 97.62 283 ILE A N 1
ATOM 2216 C CA . ILE A 1 283 ? -14.594 11.633 -10.969 1 97.62 283 ILE A CA 1
ATOM 2217 C C . ILE A 1 283 ? -14.867 10.172 -10.609 1 97.62 283 ILE A C 1
ATOM 2219 O O . ILE A 1 283 ? -14.844 9.297 -11.477 1 97.62 283 ILE A O 1
ATOM 2223 N N . ILE A 1 284 ? -15.156 9.922 -9.32 1 97.94 284 ILE A N 1
ATOM 2224 C CA . ILE A 1 284 ? -15.445 8.57 -8.844 1 97.94 284 ILE A CA 1
ATOM 2225 C C . ILE A 1 284 ? -16.656 8.008 -9.602 1 97.94 284 ILE A C 1
ATOM 2227 O O . ILE A 1 284 ? -16.594 6.891 -10.109 1 97.94 284 ILE A O 1
ATOM 2231 N N . ALA A 1 285 ? -17.688 8.797 -9.688 1 97.62 285 ALA A N 1
ATOM 2232 C CA . ALA A 1 285 ? -18.891 8.383 -10.391 1 97.62 285 ALA A CA 1
ATOM 2233 C C . ALA A 1 285 ? -18.594 8.031 -11.844 1 97.62 285 ALA A C 1
ATOM 2235 O O . ALA A 1 285 ? -19.141 7.066 -12.391 1 97.62 285 ALA A O 1
ATOM 2236 N N . SER A 1 286 ? -17.781 8.805 -12.461 1 97.38 286 SER A N 1
ATOM 2237 C CA . SER A 1 286 ? -17.422 8.586 -13.859 1 97.38 286 SER A CA 1
ATOM 2238 C C . SER A 1 286 ? -16.656 7.27 -14.023 1 97.38 286 SER A C 1
ATOM 2240 O O . SER A 1 286 ? -16.953 6.492 -14.938 1 97.38 286 SER A O 1
ATOM 2242 N N . ILE A 1 287 ? -15.703 7.004 -13.164 1 97.31 287 ILE A N 1
ATOM 2243 C CA . ILE A 1 287 ? -14.938 5.77 -13.242 1 97.31 287 ILE A CA 1
ATOM 2244 C C . ILE A 1 287 ? -15.852 4.574 -13.008 1 97.31 287 ILE A C 1
ATOM 2246 O O . ILE A 1 287 ? -15.797 3.584 -13.742 1 97.31 287 ILE A O 1
ATOM 2250 N N . GLU A 1 288 ? -16.75 4.68 -12.016 1 97.19 288 GLU A N 1
ATOM 2251 C CA . GLU A 1 288 ? -17.641 3.578 -11.664 1 97.19 288 GLU A CA 1
ATOM 2252 C C . GLU A 1 288 ? -18.656 3.303 -12.781 1 97.19 288 GLU A C 1
ATOM 2254 O O . GLU A 1 288 ? -19.109 2.17 -12.945 1 97.19 288 GLU A O 1
ATOM 2259 N N . SER A 1 289 ? -18.953 4.301 -13.547 1 96.81 289 SER A N 1
ATOM 2260 C CA . SER A 1 289 ? -19.922 4.145 -14.633 1 96.81 289 SER A CA 1
ATOM 2261 C C . SER A 1 289 ? -19.297 3.459 -15.836 1 96.81 289 SER A C 1
ATOM 2263 O O . SER A 1 289 ? -20 2.887 -16.672 1 96.81 289 SER A O 1
ATOM 2265 N N . THR A 1 290 ? -17.984 3.459 -15.938 1 96.69 290 THR A N 1
ATOM 2266 C CA . THR A 1 290 ? -17.312 2.941 -17.125 1 96.69 290 THR A CA 1
ATOM 2267 C C . THR A 1 290 ? -16.484 1.703 -16.781 1 96.69 290 THR A C 1
ATOM 2269 O O . THR A 1 290 ? -15.906 1.071 -17.672 1 96.69 290 THR A O 1
ATOM 2272 N N . THR A 1 291 ? -16.359 1.384 -15.594 1 96.5 291 THR A N 1
ATOM 2273 C CA . THR A 1 291 ? -15.641 0.204 -15.117 1 96.5 291 THR A CA 1
ATOM 2274 C C . THR A 1 291 ? -16.438 -0.516 -14.039 1 96.5 291 THR A C 1
ATOM 2276 O O . THR A 1 291 ? -17.531 -0.069 -13.664 1 96.5 291 THR A O 1
ATOM 2279 N N . ARG A 1 292 ? -15.922 -1.563 -13.461 1 95.44 292 ARG A N 1
ATOM 2280 C CA . ARG A 1 292 ? -16.594 -2.312 -12.414 1 95.44 292 ARG A CA 1
ATOM 2281 C C . ARG A 1 292 ? -15.992 -2.016 -11.047 1 95.44 292 ARG A C 1
ATOM 2283 O O . ARG A 1 292 ? -16.328 -2.66 -10.055 1 95.44 292 ARG A O 1
ATOM 2290 N N . PHE A 1 293 ? -15.094 -1.04 -11 1 96.94 293 PHE A N 1
ATOM 2291 C CA . PHE A 1 293 ? -14.547 -0.637 -9.711 1 96.94 293 PHE A CA 1
ATOM 2292 C C . PHE A 1 293 ? -15.633 -0.041 -8.82 1 96.94 293 PHE A C 1
ATOM 2294 O O . PHE A 1 293 ? -16.594 0.555 -9.32 1 96.94 293 PHE A O 1
ATOM 2301 N N . LYS A 1 294 ? -15.508 -0.177 -7.555 1 98.06 294 LYS A N 1
ATOM 2302 C CA . LYS A 1 294 ? -16.297 0.524 -6.551 1 98.06 294 LYS A CA 1
ATOM 2303 C C . LYS A 1 294 ? -15.406 1.272 -5.566 1 98.06 294 LYS A C 1
ATOM 2305 O O . LYS A 1 294 ? -14.438 0.711 -5.051 1 98.06 294 LYS A O 1
ATOM 2310 N N . PHE A 1 295 ? -15.781 2.477 -5.34 1 98.25 295 PHE A N 1
ATOM 2311 C CA . PHE A 1 295 ? -15 3.303 -4.43 1 98.25 295 PHE A CA 1
ATOM 2312 C C . PHE A 1 295 ? -15.82 3.684 -3.203 1 98.25 295 PHE A C 1
ATOM 2314 O O . PHE A 1 295 ? -17.031 3.85 -3.289 1 98.25 295 PHE A O 1
ATOM 2321 N N . VAL A 1 296 ? -15.18 3.764 -2.072 1 98.19 296 VAL A N 1
ATOM 2322 C CA . VAL A 1 296 ? -15.734 4.34 -0.852 1 98.19 296 VAL A CA 1
ATOM 2323 C C . VAL A 1 296 ? -14.859 5.5 -0.383 1 98.19 296 VAL A C 1
ATOM 2325 O O . VAL A 1 296 ? -13.641 5.344 -0.221 1 98.19 296 VAL A O 1
ATOM 2328 N N . LEU A 1 297 ? -15.477 6.605 -0.251 1 97.44 297 LEU A N 1
ATOM 2329 C CA . LEU A 1 297 ? -14.781 7.84 0.11 1 97.44 297 LEU A CA 1
ATOM 2330 C C . LEU A 1 297 ? -15.102 8.242 1.544 1 97.44 297 LEU A C 1
ATOM 2332 O O . LEU A 1 297 ? -16.281 8.32 1.925 1 97.44 297 LEU A O 1
ATOM 2336 N N . TYR A 1 298 ? -14.047 8.453 2.346 1 96.06 298 TYR A N 1
ATOM 2337 C CA . TYR A 1 298 ? -14.188 8.945 3.713 1 96.06 298 TYR A CA 1
ATOM 2338 C C . TYR A 1 298 ? -13.516 10.305 3.875 1 96.06 298 TYR A C 1
ATOM 2340 O O . TYR A 1 298 ? -12.344 10.469 3.535 1 96.06 298 TYR A O 1
ATOM 2348 N N . GLU A 1 299 ? -14.234 11.219 4.359 1 92.81 299 GLU A N 1
ATOM 2349 C CA . GLU A 1 299 ? -13.648 12.492 4.77 1 92.81 299 GLU A CA 1
ATOM 2350 C C . GLU A 1 299 ? -13.055 12.391 6.172 1 92.81 299 GLU A C 1
ATOM 2352 O O . GLU A 1 299 ? -13.781 12.227 7.152 1 92.81 299 GLU A O 1
ATOM 2357 N N . GLU A 1 300 ? -11.781 12.477 6.23 1 88.12 300 GLU A N 1
ATOM 2358 C CA . GLU A 1 300 ? -11.117 12.328 7.523 1 88.12 300 GLU A CA 1
ATOM 2359 C C . GLU A 1 300 ? -10.961 13.672 8.227 1 88.12 300 GLU A C 1
ATOM 2361 O O . GLU A 1 300 ? -11.039 13.75 9.453 1 88.12 300 GLU A O 1
ATOM 2366 N N . SER A 1 301 ? -10.656 14.656 7.504 1 82.88 301 SER A N 1
ATOM 2367 C CA . SER A 1 301 ? -10.484 16 8.039 1 82.88 301 SER A CA 1
ATOM 2368 C C . SER A 1 301 ? -10.805 17.062 6.992 1 82.88 301 SER A C 1
ATOM 2370 O O . SER A 1 301 ? -10.609 16.828 5.793 1 82.88 301 SER A O 1
ATOM 2372 N N . LYS A 1 302 ? -11.344 18.125 7.379 1 86.81 302 LYS A N 1
ATOM 2373 C CA . LYS A 1 302 ? -11.68 19.281 6.547 1 86.81 302 LYS A CA 1
ATOM 2374 C C . LYS A 1 302 ? -11.422 20.594 7.285 1 86.81 302 LYS A C 1
ATOM 2376 O O . LYS A 1 302 ? -11.906 20.781 8.398 1 86.81 302 LYS A O 1
ATOM 2381 N N . GLU A 1 303 ? -10.57 21.375 6.789 1 85.75 303 GLU A N 1
ATOM 2382 C CA . GLU A 1 303 ? -10.297 22.719 7.289 1 85.75 303 GLU A CA 1
ATOM 2383 C C . GLU A 1 303 ? -10.516 23.781 6.207 1 85.75 303 GLU A C 1
ATOM 2385 O O . GLU A 1 303 ? -10.047 23.625 5.078 1 85.75 303 GLU A O 1
ATOM 2390 N N . LEU A 1 304 ? -11.227 24.781 6.605 1 88.12 304 LEU A N 1
ATOM 2391 C CA . LEU A 1 304 ? -11.461 25.891 5.676 1 88.12 304 LEU A CA 1
ATOM 2392 C C . LEU A 1 304 ? -10.266 26.828 5.641 1 88.12 304 LEU A C 1
ATOM 2394 O O . LEU A 1 304 ? -9.578 27 6.648 1 88.12 304 LEU A O 1
ATOM 2398 N N . PRO A 1 305 ? -10.062 27.406 4.484 1 88.62 305 PRO A N 1
ATOM 2399 C CA . PRO A 1 305 ? -8.984 28.406 4.434 1 88.62 305 PRO A CA 1
ATOM 2400 C C . PRO A 1 305 ? -9.305 29.656 5.23 1 88.62 305 PRO A C 1
ATOM 2402 O O . PRO A 1 305 ? -10.469 29.922 5.547 1 88.62 305 PRO A O 1
ATOM 2405 N N . VAL A 1 306 ? -8.328 30.375 5.668 1 90.31 306 VAL A N 1
ATOM 2406 C CA . VAL A 1 306 ? -8.445 31.641 6.375 1 90.31 306 VAL A CA 1
ATOM 2407 C C . VAL A 1 306 ? -7.727 32.75 5.586 1 90.31 306 VAL A C 1
ATOM 2409 O O . VAL A 1 306 ? -6.648 32.5 5.035 1 90.31 306 VAL A O 1
ATOM 2412 N N . THR A 1 307 ? -8.406 33.875 5.438 1 90.56 307 THR A N 1
ATOM 2413 C CA . THR A 1 307 ? -7.789 35 4.75 1 90.56 307 THR A CA 1
ATOM 2414 C C . THR A 1 307 ? -8.086 36.312 5.484 1 90.56 307 THR A C 1
ATOM 2416 O O . THR A 1 307 ? -9.219 36.531 5.93 1 90.56 307 THR A O 1
ATOM 2419 N N . THR A 1 308 ? -7.109 37.094 5.711 1 93.31 308 THR A N 1
ATOM 2420 C CA . THR A 1 308 ? -7.215 38.469 6.211 1 93.31 308 THR A CA 1
ATOM 2421 C C . THR A 1 308 ? -6.766 39.469 5.152 1 93.31 308 THR A C 1
ATOM 2423 O O . THR A 1 308 ? -5.758 39.25 4.477 1 93.31 308 THR A O 1
ATOM 2426 N N . ASP A 1 309 ? -7.531 40.531 5.008 1 94.06 309 ASP A N 1
ATOM 2427 C CA . ASP A 1 309 ? -7.203 41.562 4.035 1 94.06 309 ASP A CA 1
ATOM 2428 C C . ASP A 1 309 ? -5.859 42.219 4.359 1 94.06 309 ASP A C 1
ATOM 2430 O O . ASP A 1 309 ? -5.59 42.531 5.516 1 94.06 309 ASP A O 1
ATOM 2434 N N . ILE A 1 310 ? -5.039 42.375 3.33 1 93.44 310 ILE A N 1
ATOM 2435 C CA . ILE A 1 310 ? -3.711 42.969 3.5 1 93.44 310 ILE A CA 1
ATOM 2436 C C . ILE A 1 310 ? -3.838 44.375 4.02 1 93.44 310 ILE A C 1
ATOM 2438 O O . ILE A 1 310 ? -2.928 44.906 4.676 1 93.44 310 ILE A O 1
ATOM 2442 N N . ASN A 1 311 ? -4.996 45 3.799 1 95.56 311 ASN A N 1
ATOM 2443 C CA . ASN A 1 311 ? -5.223 46.406 4.211 1 95.56 311 ASN A CA 1
ATOM 2444 C C . ASN A 1 311 ? -5.918 46.469 5.562 1 95.56 311 ASN A C 1
ATOM 2446 O O . ASN A 1 311 ? -6.258 47.562 6.031 1 95.56 311 ASN A O 1
ATOM 2450 N N . ASN A 1 312 ? -6.094 45.375 6.156 1 96.38 312 ASN A N 1
ATOM 2451 C CA . ASN A 1 312 ? -6.68 45.344 7.492 1 96.38 312 ASN A CA 1
ATOM 2452 C C . ASN A 1 312 ? -5.871 46.188 8.477 1 96.38 312 ASN A C 1
ATOM 2454 O O . ASN A 1 312 ? -4.637 46.188 8.438 1 96.38 312 ASN A O 1
ATOM 2458 N N . LYS A 1 313 ? -6.5 46.844 9.367 1 96.62 313 LYS A N 1
ATOM 2459 C CA . LYS A 1 313 ? -5.855 47.781 10.289 1 96.62 313 LYS A CA 1
ATOM 2460 C C . LYS A 1 313 ? -4.848 47.062 11.18 1 96.62 313 LYS A C 1
ATOM 2462 O O . LYS A 1 313 ? -3.783 47.625 11.484 1 96.62 313 LYS A O 1
ATOM 2467 N N . TYR A 1 314 ? -5.211 45.875 11.594 1 97.19 314 TYR A N 1
ATOM 2468 C CA . TYR A 1 314 ? -4.312 45.125 12.461 1 97.19 314 TYR A CA 1
ATOM 2469 C C . TYR A 1 314 ? -3.057 44.688 11.719 1 97.19 314 TYR A C 1
ATOM 2471 O O . TYR A 1 314 ? -1.961 44.688 12.281 1 97.19 314 TYR A O 1
ATOM 2479 N N . VAL A 1 315 ? -3.186 44.312 10.469 1 97.62 315 VAL A N 1
ATOM 2480 C CA . VAL A 1 315 ? -2.053 43.938 9.633 1 97.62 315 VAL A CA 1
ATOM 2481 C C . VAL A 1 315 ? -1.113 45.125 9.445 1 97.62 315 VAL A C 1
ATOM 2483 O O . VAL A 1 315 ? 0.1 45 9.633 1 97.62 315 VAL A O 1
ATOM 2486 N N . LYS A 1 316 ? -1.665 46.25 9.148 1 97.06 316 LYS A N 1
ATOM 2487 C CA . LYS A 1 316 ? -0.872 47.469 8.953 1 97.06 316 LYS A CA 1
ATOM 2488 C C . LYS A 1 316 ? -0.136 47.844 10.234 1 97.06 316 LYS A C 1
ATOM 2490 O O . LYS A 1 316 ? 1.042 48.219 10.195 1 97.06 316 LYS A O 1
ATOM 2495 N N . LEU A 1 317 ? -0.858 47.75 11.289 1 97.31 317 LEU A N 1
ATOM 2496 C CA . LEU A 1 317 ? -0.273 48.125 12.57 1 97.31 317 LEU A CA 1
ATOM 2497 C C . LEU A 1 317 ? 0.88 47.219 12.945 1 97.31 317 LEU A C 1
ATOM 2499 O O . LEU A 1 317 ? 1.939 47.656 13.367 1 97.31 317 LEU A O 1
ATOM 2503 N N . LEU A 1 318 ? 0.666 45.875 12.797 1 97.56 318 LEU A N 1
ATOM 2504 C CA . LEU A 1 318 ? 1.73 44.938 13.133 1 97.56 318 LEU A CA 1
ATOM 2505 C C . LEU A 1 318 ? 2.926 45.094 12.203 1 97.56 318 LEU A C 1
ATOM 2507 O O . LEU A 1 318 ? 4.074 44.969 12.625 1 97.56 318 LEU A O 1
ATOM 2511 N N . THR A 1 319 ? 2.67 45.375 10.969 1 97.44 319 THR A N 1
ATOM 2512 C CA . THR A 1 319 ? 3.738 45.625 10.008 1 97.44 319 THR A CA 1
ATOM 2513 C C . THR A 1 319 ? 4.613 46.812 10.461 1 97.44 319 THR A C 1
ATOM 2515 O O . THR A 1 319 ? 5.844 46.719 10.438 1 97.44 319 THR A O 1
ATOM 2518 N N . LYS A 1 320 ? 3.996 47.844 10.914 1 95.88 320 LYS A N 1
ATOM 2519 C CA . LYS A 1 320 ? 4.719 49 11.422 1 95.88 320 LYS A CA 1
ATOM 2520 C C . LYS A 1 320 ? 5.574 48.625 12.633 1 95.88 320 LYS A C 1
ATOM 2522 O O . LYS A 1 320 ? 6.727 49.062 12.734 1 95.88 320 LYS A O 1
ATOM 2527 N N . CYS A 1 321 ? 5.023 47.844 13.492 1 96.19 321 CYS A N 1
ATOM 2528 C CA . CYS A 1 321 ? 5.688 47.5 14.75 1 96.19 321 CYS A CA 1
ATOM 2529 C C . CYS A 1 321 ? 6.875 46.562 14.5 1 96.19 321 CYS A C 1
ATOM 2531 O O . CYS A 1 321 ? 7.93 46.719 15.117 1 96.19 321 CYS A O 1
ATOM 2533 N N . ILE A 1 322 ? 6.703 45.562 13.594 1 96.5 322 ILE A N 1
ATOM 2534 C CA . ILE A 1 322 ? 7.758 44.562 13.367 1 96.5 322 ILE A CA 1
ATOM 2535 C C . ILE A 1 322 ? 8.867 45.188 12.516 1 96.5 322 ILE A C 1
ATOM 2537 O O . ILE A 1 322 ? 10.047 44.875 12.688 1 96.5 322 ILE A O 1
ATOM 2541 N N . TYR A 1 323 ? 8.539 46.125 11.688 1 93.5 323 TYR A N 1
ATOM 2542 C CA . TYR A 1 323 ? 9.523 46.719 10.797 1 93.5 323 TYR A CA 1
ATOM 2543 C C . TYR A 1 323 ? 10.578 47.5 11.586 1 93.5 323 TYR A C 1
ATOM 2545 O O . TYR A 1 323 ? 11.742 47.562 11.18 1 93.5 323 TYR A O 1
ATOM 2553 N N . LYS A 1 324 ? 10.227 47.969 12.719 1 90 324 LYS A N 1
ATOM 2554 C CA . LYS A 1 324 ? 11.172 48.688 13.578 1 90 324 LYS A CA 1
ATOM 2555 C C . LYS A 1 324 ? 12.258 47.75 14.102 1 90 324 LYS A C 1
ATOM 2557 O O . LYS A 1 324 ? 13.406 48.188 14.273 1 90 324 LYS A O 1
ATOM 2562 N N . GLU A 1 325 ? 11.828 46.562 14.281 1 89.88 325 GLU A N 1
ATOM 2563 C CA . GLU A 1 325 ? 12.734 45.594 14.883 1 89.88 325 GLU A CA 1
ATOM 2564 C C . GLU A 1 325 ? 13.359 44.688 13.812 1 89.88 325 GLU A C 1
ATOM 2566 O O . GLU A 1 325 ? 14.492 44.219 13.977 1 89.88 325 GLU A O 1
ATOM 2571 N N . MET A 1 326 ? 12.648 44.438 12.781 1 93.19 326 MET A N 1
ATOM 2572 C CA . MET A 1 326 ? 13.031 43.531 11.695 1 93.19 326 MET A CA 1
ATOM 2573 C C . MET A 1 326 ? 12.578 44.062 10.344 1 93.19 326 MET A C 1
ATOM 2575 O O . MET A 1 326 ? 11.578 43.625 9.789 1 93.19 326 MET A O 1
ATOM 2579 N N . PRO A 1 327 ? 13.336 44.875 9.742 1 90.81 327 PRO A N 1
ATOM 2580 C CA . PRO A 1 327 ? 12.938 45.531 8.5 1 90.81 327 PRO A CA 1
ATOM 2581 C C . PRO A 1 327 ? 12.75 44.562 7.344 1 90.81 327 PRO A C 1
ATOM 2583 O O . PRO A 1 327 ? 12.07 44.875 6.367 1 90.81 327 PRO A O 1
ATOM 2586 N N . LYS A 1 328 ? 13.242 43.375 7.477 1 92.12 328 LYS A N 1
ATOM 2587 C CA . LYS A 1 328 ? 13.172 42.406 6.391 1 92.12 328 LYS A CA 1
ATOM 2588 C C . LYS A 1 328 ? 11.883 41.594 6.461 1 92.12 328 LYS A C 1
ATOM 2590 O O . LYS A 1 328 ? 11.586 40.781 5.559 1 92.12 328 LYS A O 1
ATOM 2595 N N . SER A 1 329 ? 11.102 41.781 7.52 1 93.81 329 SER A N 1
ATOM 2596 C CA . SER A 1 329 ? 9.836 41.094 7.652 1 93.81 329 SER A CA 1
ATOM 2597 C C . SER A 1 329 ? 8.922 41.375 6.465 1 93.81 329 SER A C 1
ATOM 2599 O O . SER A 1 329 ? 8.906 42.5 5.934 1 93.81 329 SER A O 1
ATOM 2601 N N . SER A 1 330 ? 8.195 40.344 6 1 94.94 330 SER A N 1
ATOM 2602 C CA . SER A 1 330 ? 7.281 40.469 4.867 1 94.94 330 SER A CA 1
ATOM 2603 C C . SER A 1 330 ? 5.914 39.844 5.191 1 94.94 330 SER A C 1
ATOM 2605 O O . SER A 1 330 ? 5.758 39.156 6.195 1 94.94 330 SER A O 1
ATOM 2607 N N . ILE A 1 331 ? 4.957 40.25 4.379 1 94.44 331 ILE A N 1
ATOM 2608 C CA . ILE A 1 331 ? 3.637 39.625 4.453 1 94.44 331 ILE A CA 1
ATOM 2609 C C . ILE A 1 331 ? 3.607 38.375 3.6 1 94.44 331 ILE A C 1
ATOM 2611 O O . ILE A 1 331 ? 4.07 38.375 2.457 1 94.44 331 ILE A O 1
ATOM 2615 N N . LYS A 1 332 ? 3.129 37.281 4.152 1 90.5 332 LYS A N 1
ATOM 2616 C CA . LYS A 1 332 ? 3.127 36.031 3.379 1 90.5 332 LYS A CA 1
ATOM 2617 C C . LYS A 1 332 ? 1.812 35.281 3.557 1 90.5 332 LYS A C 1
ATOM 2619 O O . LYS A 1 332 ? 0.964 35.688 4.359 1 90.5 332 LYS A O 1
ATOM 2624 N N . ARG A 1 333 ? 1.59 34.312 2.67 1 88.69 333 ARG A N 1
ATOM 2625 C CA . ARG A 1 333 ? 0.479 33.375 2.732 1 88.69 333 ARG A CA 1
ATOM 2626 C C . ARG A 1 333 ? 0.967 31.984 3.102 1 88.69 333 ARG A C 1
ATOM 2628 O O . ARG A 1 333 ? 1.82 31.422 2.414 1 88.69 333 ARG A O 1
ATOM 2635 N N . MET A 1 334 ? 0.398 31.531 4.148 1 87.12 334 MET A N 1
ATOM 2636 C CA . MET A 1 334 ? 0.9 30.266 4.699 1 87.12 334 MET A CA 1
ATOM 2637 C C . MET A 1 334 ? 0.39 29.078 3.893 1 87.12 334 MET A C 1
ATOM 2639 O O . MET A 1 334 ? -0.759 29.078 3.449 1 87.12 334 MET A O 1
ATOM 2643 N N . ALA A 1 335 ? 1.219 28.109 3.768 1 79.5 335 ALA A N 1
ATOM 2644 C CA . ALA A 1 335 ? 0.887 26.922 2.971 1 79.5 335 ALA A CA 1
ATOM 2645 C C . ALA A 1 335 ? 0.167 25.875 3.816 1 79.5 335 ALA A C 1
ATOM 2647 O O . ALA A 1 335 ? -0.417 24.938 3.279 1 79.5 335 ALA A O 1
ATOM 2648 N N . TYR A 1 336 ? 0.125 26.094 5.094 1 79.69 336 TYR A N 1
ATOM 2649 C CA . TYR A 1 336 ? -0.437 25.109 6.008 1 79.69 336 TYR A CA 1
ATOM 2650 C C . TYR A 1 336 ? -1.666 25.672 6.719 1 79.69 336 TYR A C 1
ATOM 2652 O O . TYR A 1 336 ? -1.998 26.844 6.574 1 79.69 336 TYR A O 1
ATOM 2660 N N . ALA A 1 337 ? -2.33 24.734 7.379 1 82.81 337 ALA A N 1
ATOM 2661 C CA . ALA A 1 337 ? -3.467 25.125 8.203 1 82.81 337 ALA A CA 1
ATOM 2662 C C . ALA A 1 337 ? -3.094 25.141 9.688 1 82.81 337 ALA A C 1
ATOM 2664 O O . ALA A 1 337 ? -2.195 24.406 10.109 1 82.81 337 ALA A O 1
ATOM 2665 N N . THR A 1 338 ? -3.717 26.016 10.398 1 88.75 338 THR A N 1
ATOM 2666 C CA . THR A 1 338 ? -3.537 26.109 11.844 1 88.75 338 THR A CA 1
ATOM 2667 C C . THR A 1 338 ? -4.887 26.109 12.555 1 88.75 338 THR A C 1
ATOM 2669 O O . THR A 1 338 ? -5.93 25.953 11.922 1 88.75 338 THR A O 1
ATOM 2672 N N . ASP A 1 339 ? -4.805 26.25 13.852 1 92.44 339 ASP A N 1
ATOM 2673 C CA . ASP A 1 339 ? -6.012 26.344 14.672 1 92.44 339 ASP A CA 1
ATOM 2674 C C . ASP A 1 339 ? -6.863 27.547 14.266 1 92.44 339 ASP A C 1
ATOM 2676 O O . ASP A 1 339 ? -8.047 27.609 14.602 1 92.44 339 ASP A O 1
ATOM 2680 N N . ALA A 1 340 ? -6.27 28.406 13.562 1 91.38 340 ALA A N 1
ATOM 2681 C CA . ALA A 1 340 ? -6.984 29.609 13.148 1 91.38 340 ALA A CA 1
ATOM 2682 C C . ALA A 1 340 ? -8.219 29.266 12.328 1 91.38 340 ALA A C 1
ATOM 2684 O O . ALA A 1 340 ? -9.219 29.984 12.359 1 91.38 340 ALA A O 1
ATOM 2685 N N . ALA A 1 341 ? -8.148 28.203 11.648 1 90.31 341 ALA A N 1
ATOM 2686 C CA . ALA A 1 341 ? -9.266 27.781 10.805 1 90.31 341 ALA A CA 1
ATOM 2687 C C . ALA A 1 341 ? -10.523 27.562 11.633 1 90.31 341 ALA A C 1
ATOM 2689 O O . ALA A 1 341 ? -11.633 27.875 11.188 1 90.31 341 ALA A O 1
ATOM 2690 N N . ALA A 1 342 ? -10.359 27.031 12.812 1 91.31 342 ALA A N 1
ATOM 2691 C CA . ALA A 1 342 ? -11.492 26.781 13.695 1 91.31 342 ALA A CA 1
ATOM 2692 C C . ALA A 1 342 ? -12.047 28.078 14.266 1 91.31 342 ALA A C 1
ATOM 2694 O O . ALA A 1 342 ? -13.258 28.234 14.422 1 91.31 342 ALA A O 1
ATOM 2695 N N . PHE A 1 343 ? -11.156 29.016 14.477 1 93.31 343 PHE A N 1
ATOM 2696 C CA . PHE A 1 343 ? -11.531 30.25 15.164 1 93.31 343 PHE A CA 1
ATOM 2697 C C . PHE A 1 343 ? -12.07 31.281 14.18 1 93.31 343 PHE A C 1
ATOM 2699 O O . PHE A 1 343 ? -12.984 32.031 14.508 1 93.31 343 PHE A O 1
ATOM 2706 N N . ALA A 1 344 ? -11.555 31.219 13.031 1 92.06 344 ALA A N 1
ATOM 2707 C CA . ALA A 1 344 ? -11.852 32.25 12.031 1 92.06 344 ALA A CA 1
ATOM 2708 C C . ALA A 1 344 ? -13.281 32.125 11.523 1 92.06 344 ALA A C 1
ATOM 2710 O O . ALA A 1 344 ? -13.852 33.094 11.023 1 92.06 344 ALA A O 1
ATOM 2711 N N . HIS A 1 345 ? -13.883 31.062 11.711 1 88.5 345 HIS A N 1
ATOM 2712 C CA . HIS A 1 345 ? -15.188 30.812 11.109 1 88.5 345 HIS A CA 1
ATOM 2713 C C . HIS A 1 345 ? -16.281 30.781 12.172 1 88.5 345 HIS A C 1
ATOM 2715 O O . HIS A 1 345 ? -17.344 30.203 11.953 1 88.5 345 HIS A O 1
ATOM 2721 N N . THR A 1 346 ? -15.977 31.344 13.258 1 90.44 346 THR A N 1
ATOM 2722 C CA . THR A 1 346 ? -16.984 31.547 14.297 1 90.44 346 THR A CA 1
ATOM 2723 C C . THR A 1 346 ? -17.875 32.75 13.953 1 90.44 346 THR A C 1
ATOM 2725 O O . THR A 1 346 ? -17.672 33.406 12.938 1 90.44 346 THR A O 1
ATOM 2728 N N . GLN A 1 347 ? -18.906 32.938 14.703 1 84.19 347 GLN A N 1
ATOM 2729 C CA . GLN A 1 347 ? -20 33.875 14.398 1 84.19 347 GLN A CA 1
ATOM 2730 C C . GLN A 1 347 ? -19.484 35.281 14.109 1 84.19 347 GLN A C 1
ATOM 2732 O O . GLN A 1 347 ? -19.969 35.938 13.203 1 84.19 347 GLN A O 1
ATOM 2737 N N . ASN A 1 348 ? -18.422 35.75 14.781 1 88.12 348 ASN A N 1
ATOM 2738 C CA . ASN A 1 348 ? -17.953 37.125 14.656 1 88.12 348 ASN A CA 1
ATOM 2739 C C . ASN A 1 348 ? -16.906 37.25 13.547 1 88.12 348 ASN A C 1
ATOM 2741 O O . ASN A 1 348 ? -16.484 38.344 13.227 1 88.12 348 ASN A O 1
ATOM 2745 N N . LYS A 1 349 ? -16.484 36.188 13.008 1 91.81 349 LYS A N 1
ATOM 2746 C CA . LYS A 1 349 ? -15.547 36.125 11.891 1 91.81 349 LYS A CA 1
ATOM 2747 C C . LYS A 1 349 ? -14.328 37 12.164 1 91.81 349 LYS A C 1
ATOM 2749 O O . LYS A 1 349 ? -13.992 37.875 11.359 1 91.81 349 LYS A O 1
ATOM 2754 N N . PRO A 1 350 ? -13.656 36.719 13.266 1 95.81 350 PRO A N 1
ATOM 2755 C CA . PRO A 1 350 ? -12.492 37.531 13.617 1 95.81 350 PRO A CA 1
ATOM 2756 C C . PRO A 1 350 ? -11.406 37.5 12.547 1 95.81 350 PRO A C 1
ATOM 2758 O O . PRO A 1 350 ? -11.312 36.531 11.773 1 95.81 350 PRO A O 1
ATOM 2761 N N . GLN A 1 351 ? -10.641 38.562 12.516 1 96.19 351 GLN A N 1
ATOM 2762 C CA . GLN A 1 351 ? -9.438 38.594 11.68 1 96.19 351 GLN A CA 1
ATOM 2763 C C . GLN A 1 351 ? -8.336 37.719 12.281 1 96.19 351 GLN A C 1
ATOM 2765 O O . GLN A 1 351 ? -8.234 37.594 13.5 1 96.19 351 GLN A O 1
ATOM 2770 N N . VAL A 1 352 ? -7.598 37.125 11.352 1 96.44 352 VAL A N 1
ATOM 2771 C CA . VAL A 1 352 ? -6.527 36.25 11.812 1 96.44 352 VAL A CA 1
ATOM 2772 C C . VAL A 1 352 ? -5.184 36.781 11.305 1 96.44 352 VAL A C 1
ATOM 2774 O O . VAL A 1 352 ? -5.047 37.125 10.141 1 96.44 352 VAL A O 1
ATOM 2777 N N . ILE A 1 353 ? -4.254 36.875 12.211 1 97.56 353 ILE A N 1
ATOM 2778 C CA . ILE A 1 353 ? -2.859 37.125 11.867 1 97.56 353 ILE A CA 1
ATOM 2779 C C . ILE A 1 353 ? -1.978 36 12.406 1 97.56 353 ILE A C 1
ATOM 2781 O O . ILE A 1 353 ? -2.086 35.625 13.578 1 97.56 353 ILE A O 1
ATOM 2785 N N . ILE A 1 354 ? -1.22 35.438 11.516 1 96.81 354 ILE A N 1
ATOM 2786 C CA . ILE A 1 354 ? -0.242 34.406 11.914 1 96.81 354 ILE A CA 1
ATOM 2787 C C . ILE A 1 354 ? 1.145 35.062 12 1 96.81 354 ILE A C 1
ATOM 2789 O O . ILE A 1 354 ? 1.642 35.625 11.023 1 96.81 354 ILE A O 1
ATOM 2793 N N . PHE A 1 355 ? 1.734 35 13.234 1 97.88 355 PHE A N 1
ATOM 2794 C CA . PHE A 1 355 ? 3.002 35.688 13.461 1 97.88 355 PHE A CA 1
ATOM 2795 C C . PHE A 1 355 ? 3.768 35.031 14.609 1 97.88 355 PHE A C 1
ATOM 2797 O O . PHE A 1 355 ? 3.312 35.062 15.75 1 97.88 355 PHE A O 1
ATOM 2804 N N . GLY A 1 356 ? 4.906 34.469 14.258 1 97.19 356 GLY A N 1
ATOM 2805 C CA . GLY A 1 356 ? 5.719 33.844 15.289 1 97.19 356 GLY A CA 1
ATOM 2806 C C . GLY A 1 356 ? 7.195 33.812 14.945 1 97.19 356 GLY A C 1
ATOM 2807 O O . GLY A 1 356 ? 7.586 34.125 13.82 1 97.19 356 GLY A O 1
ATOM 2808 N N . PRO A 1 357 ? 7.98 33.5 15.891 1 97.88 357 PRO A N 1
ATOM 2809 C CA . PRO A 1 357 ? 9.438 33.562 15.734 1 97.88 357 PRO A CA 1
ATOM 2810 C C . PRO A 1 357 ? 10.023 32.375 15.023 1 97.88 357 PRO A C 1
ATOM 2812 O O . PRO A 1 357 ? 11.133 32.438 14.484 1 97.88 357 PRO A O 1
ATOM 2815 N N . GLY A 1 358 ? 9.359 31.266 15.078 1 95.88 358 GLY A N 1
ATOM 2816 C CA . GLY A 1 358 ? 9.922 30.047 14.516 1 95.88 358 GLY A CA 1
ATOM 2817 C C . GLY A 1 358 ? 10.062 30.094 13.008 1 95.88 358 GLY A C 1
ATOM 2818 O O . GLY A 1 358 ? 9.344 30.844 12.336 1 95.88 358 GLY A O 1
ATOM 2819 N N . ASN A 1 359 ? 11.039 29.281 12.516 1 93.88 359 ASN A N 1
ATOM 2820 C CA . ASN A 1 359 ? 11.242 29.109 11.078 1 93.88 359 ASN A CA 1
ATOM 2821 C C . ASN A 1 359 ? 10.555 27.859 10.562 1 93.88 359 ASN A C 1
ATOM 2823 O O . ASN A 1 359 ? 10.852 26.75 11.023 1 93.88 359 ASN A O 1
ATOM 2827 N N . GLU A 1 360 ? 9.711 28.031 9.57 1 86.75 360 GLU A N 1
ATOM 2828 C CA . GLU A 1 360 ? 8.953 26.922 9.008 1 86.75 360 GLU A CA 1
ATOM 2829 C C . GLU A 1 360 ? 9.867 25.891 8.359 1 86.75 360 GLU A C 1
ATOM 2831 O O . GLU A 1 360 ? 9.531 24.703 8.289 1 86.75 360 GLU A O 1
ATOM 2836 N N . ALA A 1 361 ? 11.039 26.266 8.008 1 83.44 361 ALA A N 1
ATOM 2837 C CA . ALA A 1 361 ? 11.953 25.422 7.25 1 83.44 361 ALA A CA 1
ATOM 2838 C C . ALA A 1 361 ? 12.523 24.312 8.125 1 83.44 361 ALA A C 1
ATOM 2840 O O . ALA A 1 361 ? 13.031 23.312 7.613 1 83.44 361 ALA A O 1
ATOM 2841 N N . VAL A 1 362 ? 12.422 24.453 9.438 1 87.31 362 VAL A N 1
ATOM 2842 C CA . VAL A 1 362 ? 13.141 23.516 10.305 1 87.31 362 VAL A CA 1
ATOM 2843 C C . VAL A 1 362 ? 12.141 22.719 11.141 1 87.31 362 VAL A C 1
ATOM 2845 O O . VAL A 1 362 ? 12.531 21.938 12.008 1 87.31 362 VAL A O 1
ATOM 2848 N N . ILE A 1 363 ? 10.828 22.938 10.867 1 85.94 363 ILE A N 1
ATOM 2849 C CA . ILE A 1 363 ? 9.844 22.281 11.711 1 85.94 363 ILE A CA 1
ATOM 2850 C C . ILE A 1 363 ? 9.617 20.844 11.219 1 85.94 363 ILE A C 1
ATOM 2852 O O . ILE A 1 363 ? 9.93 20.531 10.07 1 85.94 363 ILE A O 1
ATOM 2856 N N . HIS A 1 364 ? 9.141 19.969 12.109 1 78.06 364 HIS A N 1
ATOM 2857 C CA . HIS A 1 364 ? 8.781 18.578 11.836 1 78.06 364 HIS A CA 1
ATOM 2858 C C . HIS A 1 364 ? 9.984 17.781 11.352 1 78.06 364 HIS A C 1
ATOM 2860 O O . HIS A 1 364 ? 9.844 16.859 10.547 1 78.06 364 HIS A O 1
ATOM 2866 N N . LYS A 1 365 ? 11.172 18.234 11.633 1 80 365 LYS A N 1
ATOM 2867 C CA . LYS A 1 365 ? 12.438 17.594 11.305 1 80 365 LYS A CA 1
ATOM 2868 C C . LYS A 1 365 ? 13.328 17.484 12.539 1 80 365 LYS A C 1
ATOM 2870 O O . LYS A 1 365 ? 13.148 18.203 13.516 1 80 365 LYS A O 1
ATOM 2875 N N . PRO A 1 366 ? 14.203 16.5 12.445 1 85.88 366 PRO A N 1
ATOM 2876 C CA . PRO A 1 366 ? 15.188 16.5 13.523 1 85.88 366 PRO A CA 1
ATOM 2877 C C . PRO A 1 366 ? 15.992 17.812 13.578 1 85.88 366 PRO A C 1
ATOM 2879 O O . PRO A 1 366 ? 16.125 18.5 12.562 1 85.88 366 PRO A O 1
ATOM 2882 N N . ASN A 1 367 ? 16.422 18.125 14.766 1 94.62 367 ASN A N 1
ATOM 2883 C CA . ASN A 1 367 ? 17.266 19.281 15.016 1 94.62 367 ASN A CA 1
ATOM 2884 C C . ASN A 1 367 ? 16.484 20.594 14.805 1 94.62 367 ASN A C 1
ATOM 2886 O O . ASN A 1 367 ? 17.016 21.547 14.242 1 94.62 367 ASN A O 1
ATOM 2890 N N . GLU A 1 368 ? 15.258 20.516 15.188 1 93.88 368 GLU A N 1
ATOM 2891 C CA . GLU A 1 368 ? 14.445 21.734 15.227 1 93.88 368 GLU A CA 1
ATOM 2892 C C . GLU A 1 368 ? 15.047 22.766 16.172 1 93.88 368 GLU A C 1
ATOM 2894 O O . GLU A 1 368 ? 15.57 22.422 17.234 1 93.88 368 GLU A O 1
ATOM 2899 N N . TYR A 1 369 ? 15 24.062 15.734 1 97.5 369 TYR A N 1
ATOM 2900 C CA . TYR A 1 369 ? 15.547 25.109 16.578 1 97.5 369 TYR A CA 1
ATOM 2901 C C . TYR A 1 369 ? 14.789 26.422 16.359 1 97.5 369 TYR A C 1
ATOM 2903 O O . TYR A 1 369 ? 14.016 26.547 15.406 1 97.5 369 TYR A O 1
ATOM 2911 N N . VAL A 1 370 ? 14.969 27.328 17.266 1 98 370 VAL A N 1
ATOM 2912 C CA . VAL A 1 370 ? 14.547 28.719 17.109 1 98 370 VAL A CA 1
ATOM 2913 C C . VAL A 1 370 ? 15.703 29.656 17.484 1 98 370 VAL A C 1
ATOM 2915 O O . VAL A 1 370 ? 16.562 29.297 18.297 1 98 370 VAL A O 1
ATOM 2918 N N . ILE A 1 371 ? 15.828 30.703 16.812 1 98 371 ILE A N 1
ATOM 2919 C CA . ILE A 1 371 ? 16.781 31.734 17.188 1 98 371 ILE A CA 1
ATOM 2920 C C . ILE A 1 371 ? 16.203 32.594 18.297 1 98 371 ILE A C 1
ATOM 2922 O O . ILE A 1 371 ? 15.188 33.281 18.109 1 98 371 ILE A O 1
ATOM 2926 N N . PHE A 1 372 ? 16.844 32.625 19.438 1 98.19 372 PHE A N 1
ATOM 2927 C CA . PHE A 1 372 ? 16.266 33.281 20.609 1 98.19 372 PHE A CA 1
ATOM 2928 C C . PHE A 1 372 ? 16.047 34.781 20.344 1 98.19 372 PHE A C 1
ATOM 2930 O O . PHE A 1 372 ? 15.086 35.375 20.828 1 98.19 372 PHE A O 1
ATOM 2937 N N . GLN A 1 373 ? 16.922 35.406 19.594 1 97.06 373 GLN A N 1
ATOM 2938 C CA . GLN A 1 373 ? 16.766 36.812 19.234 1 97.06 373 GLN A CA 1
ATOM 2939 C C . GLN A 1 373 ? 15.438 37.031 18.516 1 97.06 373 GLN A C 1
ATOM 2941 O O . GLN A 1 373 ? 14.812 38.094 18.672 1 97.06 373 GLN A O 1
ATOM 2946 N N . PHE A 1 374 ? 15.016 36.062 17.734 1 98.12 374 PHE A N 1
ATOM 2947 C CA . PHE A 1 374 ? 13.75 36.188 17.031 1 98.12 374 PHE A CA 1
ATOM 2948 C C . PHE A 1 374 ? 12.57 36.094 17.984 1 98.12 374 PHE A C 1
ATOM 2950 O O . PHE A 1 374 ? 11.547 36.75 17.781 1 98.12 374 PHE A O 1
ATOM 2957 N N . VAL A 1 375 ? 12.75 35.344 19.047 1 98.56 375 VAL A N 1
ATOM 2958 C CA . VAL A 1 375 ? 11.711 35.25 20.078 1 98.56 375 VAL A CA 1
ATOM 2959 C C . VAL A 1 375 ? 11.57 36.594 20.766 1 98.56 375 VAL A C 1
ATOM 2961 O O . VAL A 1 375 ? 10.453 37.094 20.984 1 98.56 375 VAL A O 1
ATOM 2964 N N . GLU A 1 376 ? 12.688 37.219 21.031 1 97.62 376 GLU A N 1
ATOM 2965 C CA . GLU A 1 376 ? 12.688 38.562 21.641 1 97.62 376 GLU A CA 1
ATOM 2966 C C . GLU A 1 376 ? 12.016 39.594 20.734 1 97.62 376 GLU A C 1
ATOM 2968 O O . GLU A 1 376 ? 11.188 40.375 21.188 1 97.62 376 GLU A O 1
ATOM 2973 N N . ILE A 1 377 ? 12.383 39.469 19.531 1 97.44 377 ILE A N 1
ATOM 2974 C CA . ILE A 1 377 ? 11.883 40.438 18.562 1 97.44 377 ILE A CA 1
ATOM 2975 C C . ILE A 1 377 ? 10.375 40.281 18.406 1 97.44 377 ILE A C 1
ATOM 2977 O O . ILE A 1 377 ? 9.641 41.281 18.406 1 97.44 377 ILE A O 1
ATOM 2981 N N . ALA A 1 378 ? 9.914 39.062 18.25 1 98 378 ALA A N 1
ATOM 2982 C CA . ALA A 1 378 ? 8.477 38.812 18.141 1 98 378 ALA A CA 1
ATOM 2983 C C . ALA A 1 378 ? 7.73 39.344 19.344 1 98 378 ALA A C 1
ATOM 2985 O O . ALA A 1 378 ? 6.68 39.969 19.203 1 98 378 ALA A O 1
ATOM 2986 N N . THR A 1 379 ? 8.312 39.125 20.516 1 98.06 379 THR A N 1
ATOM 2987 C CA . THR A 1 379 ? 7.703 39.594 21.766 1 98.06 379 THR A CA 1
ATOM 2988 C C . THR A 1 379 ? 7.598 41.094 21.797 1 98.06 379 THR A C 1
ATOM 2990 O O . THR A 1 379 ? 6.527 41.656 22.078 1 98.06 379 THR A O 1
ATOM 2993 N N . LYS A 1 380 ? 8.656 41.781 21.453 1 97.31 380 LYS A N 1
ATOM 2994 C CA . LYS A 1 380 ? 8.688 43.25 21.469 1 97.31 380 LYS A CA 1
ATOM 2995 C C . LYS A 1 380 ? 7.727 43.812 20.453 1 97.31 380 LYS A C 1
ATOM 2997 O O . LYS A 1 380 ? 7.039 44.812 20.719 1 97.31 380 LYS A O 1
ATOM 3002 N N . ALA A 1 381 ? 7.699 43.219 19.344 1 97.25 381 ALA A N 1
ATOM 3003 C CA . ALA A 1 381 ? 6.816 43.688 18.281 1 97.25 381 ALA A CA 1
ATOM 3004 C C . ALA A 1 381 ? 5.352 43.594 18.703 1 97.25 381 ALA A C 1
ATOM 3006 O O . ALA A 1 381 ? 4.57 44.531 18.469 1 97.25 381 ALA A O 1
ATOM 3007 N N . LEU A 1 382 ? 4.992 42.531 19.281 1 97.75 382 LEU A N 1
ATOM 3008 C CA . LEU A 1 382 ? 3.602 42.344 19.688 1 97.75 382 LEU A CA 1
ATOM 3009 C C . LEU A 1 382 ? 3.25 43.219 20.875 1 97.75 382 LEU A C 1
ATOM 3011 O O . LEU A 1 382 ? 2.115 43.688 21 1 97.75 382 LEU A O 1
ATOM 3015 N N . VAL A 1 383 ? 4.23 43.469 21.781 1 97.06 383 VAL A N 1
ATOM 3016 C CA . VAL A 1 383 ? 3.996 44.406 22.875 1 97.06 383 VAL A CA 1
ATOM 3017 C C . VAL A 1 383 ? 3.736 45.812 22.297 1 97.06 383 VAL A C 1
ATOM 3019 O O . VAL A 1 383 ? 2.809 46.5 22.719 1 97.06 383 VAL A O 1
ATOM 3022 N N . SER A 1 384 ? 4.582 46.156 21.344 1 96.38 384 SER A N 1
ATOM 3023 C CA . SER A 1 384 ? 4.387 47.438 20.672 1 96.38 384 SER A CA 1
ATOM 3024 C C . SER A 1 384 ? 3.018 47.5 20 1 96.38 384 SER A C 1
ATOM 3026 O O . SER A 1 384 ? 2.326 48.531 20.109 1 96.38 384 SER A O 1
ATOM 3028 N N . PHE A 1 385 ? 2.639 46.5 19.375 1 96.88 385 PHE A N 1
ATOM 3029 C CA . PHE A 1 385 ? 1.362 46.375 18.688 1 96.88 385 PHE A CA 1
ATOM 3030 C C . PHE A 1 385 ? 0.199 46.562 19.656 1 96.88 385 PHE A C 1
ATOM 3032 O O . PHE A 1 385 ? -0.683 47.406 19.406 1 96.88 385 PHE A O 1
ATOM 3039 N N . LEU A 1 386 ? 0.255 45.875 20.75 1 97.12 386 LEU A N 1
ATOM 3040 C CA . LEU A 1 386 ? -0.817 45.938 21.734 1 97.12 386 LEU A CA 1
ATOM 3041 C C . LEU A 1 386 ? -0.842 47.312 22.422 1 97.12 386 LEU A C 1
ATOM 3043 O O . LEU A 1 386 ? -1.911 47.812 22.766 1 97.12 386 LEU A O 1
ATOM 3047 N N . SER A 1 387 ? 0.34 47.906 22.594 1 95.25 387 SER A N 1
ATOM 3048 C CA . SER A 1 387 ? 0.418 49.219 23.188 1 95.25 387 SER A CA 1
ATOM 3049 C C . SER A 1 387 ? -0.282 50.25 22.312 1 95.25 387 SER A C 1
ATOM 3051 O O . SER A 1 387 ? -0.962 51.156 22.812 1 95.25 387 SER A O 1
ATOM 3053 N N . GLU A 1 388 ? -0.119 50.094 21.062 1 94.44 388 GLU A N 1
ATOM 3054 C CA . GLU A 1 388 ? -0.765 51 20.141 1 94.44 388 GLU A CA 1
ATOM 3055 C C . GLU A 1 388 ? -2.279 50.812 20.125 1 94.44 388 GLU A C 1
ATOM 3057 O O . GLU A 1 388 ? -3.033 51.781 20 1 94.44 388 GLU A O 1
ATOM 3062 N N . ILE A 1 389 ? -2.717 49.625 20.219 1 93.94 389 ILE A N 1
ATOM 3063 C CA . ILE A 1 389 ? -4.145 49.312 20.25 1 93.94 389 ILE A CA 1
ATOM 3064 C C . ILE A 1 389 ? -4.75 49.875 21.547 1 93.94 389 ILE A C 1
ATOM 3066 O O . ILE A 1 389 ? -5.875 50.375 21.547 1 93.94 389 ILE A O 1
ATOM 3070 N N . ASN A 1 390 ? -4.023 49.75 22.641 1 86.56 390 ASN A N 1
ATOM 3071 C CA . ASN A 1 390 ? -4.465 50.219 23.938 1 86.56 390 ASN A CA 1
ATOM 3072 C C . ASN A 1 390 ? -4.746 51.719 23.922 1 86.56 390 ASN A C 1
ATOM 3074 O O . ASN A 1 390 ? -5.609 52.219 24.656 1 86.56 390 ASN A O 1
ATOM 3078 N N . GLU A 1 391 ? -4.055 52.469 23.141 1 83.06 391 GLU A N 1
ATOM 3079 C CA . GLU A 1 391 ? -4.168 53.938 23.062 1 83.06 391 GLU A CA 1
ATOM 3080 C C . GLU A 1 391 ? -5.344 54.344 22.188 1 83.06 391 GLU A C 1
ATOM 3082 O O . GLU A 1 391 ? -5.84 55.469 22.297 1 83.06 391 GLU A O 1
ATOM 3087 N N . GLU A 1 392 ? -5.867 53.562 21.359 1 74.94 392 GLU A N 1
ATOM 3088 C CA . GLU A 1 392 ? -7.02 53.875 20.516 1 74.94 392 GLU A CA 1
ATOM 3089 C C . GLU A 1 392 ? -8.328 53.625 21.266 1 74.94 392 GLU A C 1
ATOM 3091 O O . GLU A 1 392 ? -9.297 54.375 21.109 1 74.94 392 GLU A O 1
ATOM 3096 N N . MET B 1 1 ? -8.883 -51.219 -27.266 1 52.03 1 MET B N 1
ATOM 3097 C CA . MET B 1 1 ? -8.789 -52.094 -26.094 1 52.03 1 MET B CA 1
ATOM 3098 C C . MET B 1 1 ? -9.664 -51.562 -24.969 1 52.03 1 MET B C 1
ATOM 3100 O O . MET B 1 1 ? -9.742 -50.344 -24.75 1 52.03 1 MET B O 1
ATOM 3104 N N . ASN B 1 2 ? -10.633 -52.312 -24.469 1 68.06 2 ASN B N 1
ATOM 3105 C CA . ASN B 1 2 ? -11.484 -51.969 -23.328 1 68.06 2 ASN B CA 1
ATOM 3106 C C . ASN B 1 2 ? -10.672 -51.75 -22.062 1 68.06 2 ASN B C 1
ATOM 3108 O O . ASN B 1 2 ? -10.07 -52.688 -21.547 1 68.06 2 ASN B O 1
ATOM 3112 N N . ILE B 1 3 ? -10.234 -50.594 -21.734 1 84.31 3 ILE B N 1
ATOM 3113 C CA . ILE B 1 3 ? -9.445 -50.25 -20.547 1 84.31 3 ILE B CA 1
ATOM 3114 C C . ILE B 1 3 ? -10.352 -50.25 -19.312 1 84.31 3 ILE B C 1
ATOM 3116 O O . ILE B 1 3 ? -11.234 -49.375 -19.203 1 84.31 3 ILE B O 1
ATOM 3120 N N . ASP B 1 4 ? -10.242 -51.281 -18.516 1 91.12 4 ASP B N 1
ATOM 3121 C CA . ASP B 1 4 ? -11.039 -51.406 -17.297 1 91.12 4 ASP B CA 1
ATOM 3122 C C . ASP B 1 4 ? -10.266 -50.906 -16.078 1 91.12 4 ASP B C 1
ATOM 3124 O O . ASP B 1 4 ? -9.633 -51.688 -15.375 1 91.12 4 ASP B O 1
ATOM 3128 N N . ILE B 1 5 ? -10.375 -49.656 -15.766 1 93.75 5 ILE B N 1
ATOM 3129 C CA . ILE B 1 5 ? -9.68 -49.062 -14.617 1 93.75 5 ILE B CA 1
ATOM 3130 C C . ILE B 1 5 ? -10.477 -49.344 -13.344 1 93.75 5 ILE B C 1
ATOM 3132 O O . ILE B 1 5 ? -11.688 -49.562 -13.391 1 93.75 5 ILE B O 1
ATOM 3136 N N . ASP B 1 6 ? -9.859 -49.375 -12.25 1 96.88 6 ASP B N 1
ATOM 3137 C CA . ASP B 1 6 ? -10.5 -49.562 -10.953 1 96.88 6 ASP B CA 1
ATOM 3138 C C . ASP B 1 6 ? -11.172 -48.281 -10.477 1 96.88 6 ASP B C 1
ATOM 3140 O O . ASP B 1 6 ? -10.594 -47.531 -9.703 1 96.88 6 ASP B O 1
ATOM 3144 N N . ILE B 1 7 ? -12.422 -48.156 -10.836 1 97.31 7 ILE B N 1
ATOM 3145 C CA . ILE B 1 7 ? -13.188 -46.938 -10.578 1 97.31 7 ILE B CA 1
ATOM 3146 C C . ILE B 1 7 ? -13.352 -46.719 -9.078 1 97.31 7 ILE B C 1
ATOM 3148 O O . ILE B 1 7 ? -13.312 -45.594 -8.586 1 97.31 7 ILE B O 1
ATOM 3152 N N . LYS B 1 8 ? -13.555 -47.781 -8.367 1 97.69 8 LYS B N 1
ATOM 3153 C CA . LYS B 1 8 ? -13.695 -47.719 -6.918 1 97.69 8 LYS B CA 1
ATOM 3154 C C . LYS B 1 8 ? -12.422 -47.156 -6.27 1 97.69 8 LYS B C 1
ATOM 3156 O O . LYS B 1 8 ? -12.484 -46.312 -5.379 1 97.69 8 LYS B O 1
ATOM 3161 N N . PHE B 1 9 ? -11.289 -47.719 -6.738 1 97.81 9 PHE B N 1
ATOM 3162 C CA . PHE B 1 9 ? -10.008 -47.219 -6.25 1 97.81 9 PHE B CA 1
ATOM 3163 C C . PHE B 1 9 ? -9.836 -45.75 -6.562 1 97.81 9 PHE B C 1
ATOM 3165 O O . PHE B 1 9 ? -9.445 -44.969 -5.691 1 97.81 9 PHE B O 1
ATOM 3172 N N . LEU B 1 10 ? -10.141 -45.375 -7.773 1 98.38 10 LEU B N 1
ATOM 3173 C CA . LEU B 1 10 ? -10.008 -44 -8.234 1 98.38 10 LEU B CA 1
ATOM 3174 C C . LEU B 1 10 ? -10.836 -43.062 -7.375 1 98.38 10 LEU B C 1
ATOM 3176 O O . LEU B 1 10 ? -10.344 -42.031 -6.922 1 98.38 10 LEU B O 1
ATOM 3180 N N . LYS B 1 11 ? -12.055 -43.406 -7.098 1 97.88 11 LYS B N 1
ATOM 3181 C CA . LYS B 1 11 ? -12.969 -42.594 -6.309 1 97.88 11 LYS B CA 1
ATOM 3182 C C . LYS B 1 11 ? -12.5 -42.469 -4.863 1 97.88 11 LYS B C 1
ATOM 3184 O O . LYS B 1 11 ? -12.539 -41.375 -4.277 1 97.88 11 LYS B O 1
ATOM 3189 N N . THR B 1 12 ? -12.102 -43.562 -4.344 1 98.38 12 THR B N 1
ATOM 3190 C CA . THR B 1 12 ? -11.656 -43.625 -2.955 1 98.38 12 THR B CA 1
ATOM 3191 C C . THR B 1 12 ? -10.406 -42.75 -2.768 1 98.38 12 THR B C 1
ATOM 3193 O O . THR B 1 12 ? -10.312 -41.969 -1.812 1 98.38 12 THR B O 1
ATOM 3196 N N . VAL B 1 13 ? -9.477 -42.938 -3.674 1 98.56 13 VAL B N 1
ATOM 3197 C CA . VAL B 1 13 ? -8.227 -42.188 -3.578 1 98.56 13 VAL B CA 1
ATOM 3198 C C . VAL B 1 13 ? -8.492 -40.719 -3.711 1 98.56 13 VAL B C 1
ATOM 3200 O O . VAL B 1 13 ? -7.961 -39.906 -2.945 1 98.56 13 VAL B O 1
ATOM 3203 N N . LEU B 1 14 ? -9.336 -40.312 -4.676 1 98.62 14 LEU B N 1
ATOM 3204 C CA . LEU B 1 14 ? -9.672 -38.906 -4.875 1 98.62 14 LEU B CA 1
ATOM 3205 C C . LEU B 1 14 ? -10.266 -38.281 -3.605 1 98.62 14 LEU B C 1
ATOM 3207 O O . LEU B 1 14 ? -9.859 -37.219 -3.174 1 98.62 14 LEU B O 1
ATOM 3211 N N . ARG B 1 15 ? -11.18 -39 -3.014 1 98.44 15 ARG B N 1
ATOM 3212 C CA . ARG B 1 15 ? -11.828 -38.531 -1.791 1 98.44 15 ARG B CA 1
ATOM 3213 C C . ARG B 1 15 ? -10.812 -38.344 -0.671 1 98.44 15 ARG B C 1
ATOM 3215 O O . ARG B 1 15 ? -10.805 -37.312 -0.014 1 98.44 15 ARG B O 1
ATOM 3222 N N . ARG B 1 16 ? -9.984 -39.281 -0.485 1 98.56 16 ARG B N 1
ATOM 3223 C CA . ARG B 1 16 ? -9.008 -39.25 0.602 1 98.56 16 ARG B CA 1
ATOM 3224 C C . ARG B 1 16 ? -8.016 -38.094 0.393 1 98.56 16 ARG B C 1
ATOM 3226 O O . ARG B 1 16 ? -7.605 -37.438 1.353 1 98.56 16 ARG B O 1
ATOM 3233 N N . LEU B 1 17 ? -7.621 -37.906 -0.839 1 98.62 17 LEU B N 1
ATOM 3234 C CA . LEU B 1 17 ? -6.695 -36.844 -1.141 1 98.62 17 LEU B CA 1
ATOM 3235 C C . LEU B 1 17 ? -7.328 -35.469 -0.836 1 98.62 17 LEU B C 1
ATOM 3237 O O . LEU B 1 17 ? -6.691 -34.625 -0.227 1 98.62 17 LEU B O 1
ATOM 3241 N N . ILE B 1 18 ? -8.602 -35.281 -1.231 1 98.25 18 ILE B N 1
ATOM 3242 C CA . ILE B 1 18 ? -9.305 -34 -1.034 1 98.25 18 ILE B CA 1
ATOM 3243 C C . ILE B 1 18 ? -9.477 -33.75 0.459 1 98.25 18 ILE B C 1
ATOM 3245 O O . ILE B 1 18 ? -9.359 -32.625 0.913 1 98.25 18 ILE B O 1
ATOM 3249 N N . GLU B 1 19 ? -9.672 -34.781 1.196 1 98.12 19 GLU B N 1
ATOM 3250 C CA . GLU B 1 19 ? -9.984 -34.625 2.615 1 98.12 19 GLU B CA 1
ATOM 3251 C C . GLU B 1 19 ? -8.719 -34.438 3.445 1 98.12 19 GLU B C 1
ATOM 3253 O O . GLU B 1 19 ? -8.789 -34.125 4.629 1 98.12 19 GLU B O 1
ATOM 3258 N N . CYS B 1 20 ? -7.582 -34.625 2.828 1 97.38 20 CYS B N 1
ATOM 3259 C CA . CYS B 1 20 ? -6.309 -34.312 3.471 1 97.38 20 CYS B CA 1
ATOM 3260 C C . CYS B 1 20 ? -6.008 -32.812 3.373 1 97.38 20 CYS B C 1
ATOM 3262 O O . CYS B 1 20 ? -5.879 -32.281 2.273 1 97.38 20 CYS B O 1
ATOM 3264 N N . ASP B 1 21 ? -5.895 -32.156 4.504 1 96.5 21 ASP B N 1
ATOM 3265 C CA . ASP B 1 21 ? -5.602 -30.734 4.512 1 96.5 21 ASP B CA 1
ATOM 3266 C C . ASP B 1 21 ? -4.141 -30.469 4.148 1 96.5 21 ASP B C 1
ATOM 3268 O O . ASP B 1 21 ? -3.242 -30.719 4.957 1 96.5 21 ASP B O 1
ATOM 3272 N N . THR B 1 22 ? -3.953 -29.906 2.941 1 96.19 22 THR B N 1
ATOM 3273 C CA . THR B 1 22 ? -2.592 -29.672 2.473 1 96.19 22 THR B CA 1
ATOM 3274 C C . THR B 1 22 ? -2.418 -28.219 2.027 1 96.19 22 THR B C 1
ATOM 3276 O O . THR B 1 22 ? -1.715 -27.953 1.053 1 96.19 22 THR B O 1
ATOM 3279 N N . GLN B 1 23 ? -3.127 -27.312 2.625 1 91.25 23 GLN B N 1
ATOM 3280 C CA . GLN B 1 23 ? -3.01 -25.906 2.297 1 91.25 23 GLN B CA 1
ATOM 3281 C C . GLN B 1 23 ? -1.575 -25.406 2.479 1 91.25 23 GLN B C 1
ATOM 3283 O O . GLN B 1 23 ? -0.871 -25.859 3.385 1 91.25 23 GLN B O 1
ATOM 3288 N N . SER B 1 24 ? -1.162 -24.531 1.672 1 85.88 24 SER B N 1
ATOM 3289 C CA . SER B 1 24 ? 0.231 -24.109 1.563 1 85.88 24 SER B CA 1
ATOM 3290 C C . SER B 1 24 ? 0.748 -23.562 2.889 1 85.88 24 SER B C 1
ATOM 3292 O O . SER B 1 24 ? 1.937 -23.672 3.195 1 85.88 24 SER B O 1
ATOM 3294 N N . PHE B 1 25 ? -0.064 -22.984 3.729 1 78.81 25 PHE B N 1
ATOM 3295 C CA . PHE B 1 25 ? 0.402 -22.359 4.957 1 78.81 25 PHE B CA 1
ATOM 3296 C C . PHE B 1 25 ? 0.551 -23.391 6.074 1 78.81 25 PHE B C 1
ATOM 3298 O O . PHE B 1 25 ? 1.03 -23.062 7.16 1 78.81 25 PHE B O 1
ATOM 3305 N N . ASN B 1 26 ? 0.152 -24.656 5.824 1 87.94 26 ASN B N 1
ATOM 3306 C CA . ASN B 1 26 ? 0.293 -25.688 6.848 1 87.94 26 ASN B CA 1
ATOM 3307 C C . ASN B 1 26 ? 1.747 -25.844 7.277 1 87.94 26 ASN B C 1
ATOM 3309 O O . ASN B 1 26 ? 2.664 -25.641 6.484 1 87.94 26 ASN B O 1
ATOM 3313 N N . LYS B 1 27 ? 1.933 -26.266 8.516 1 88.06 27 LYS B N 1
ATOM 3314 C CA . LYS B 1 27 ? 3.254 -26.344 9.133 1 88.06 27 LYS B CA 1
ATOM 3315 C C . LYS B 1 27 ? 4.066 -27.484 8.547 1 88.06 27 LYS B C 1
ATOM 3317 O O . LYS B 1 27 ? 5.297 -27.438 8.516 1 88.06 27 LYS B O 1
ATOM 3322 N N . ASP B 1 28 ? 3.348 -28.641 8.234 1 92.56 28 ASP B N 1
ATOM 3323 C CA . ASP B 1 28 ? 4.062 -29.812 7.73 1 92.56 28 ASP B CA 1
ATOM 3324 C C . ASP B 1 28 ? 3.217 -30.578 6.711 1 92.56 28 ASP B C 1
ATOM 3326 O O . ASP B 1 28 ? 2.027 -30.297 6.551 1 92.56 28 ASP B O 1
ATOM 3330 N N . ASP B 1 29 ? 3.883 -31.531 5.992 1 96.12 29 ASP B N 1
ATOM 3331 C CA . ASP B 1 29 ? 3.242 -32.344 4.957 1 96.12 29 ASP B CA 1
ATOM 3332 C C . ASP B 1 29 ? 3.064 -33.781 5.418 1 96.12 29 ASP B C 1
ATOM 3334 O O . ASP B 1 29 ? 2.885 -34.688 4.594 1 96.12 29 ASP B O 1
ATOM 3338 N N . PHE B 1 30 ? 3.039 -34.094 6.645 1 96.62 30 PHE B N 1
ATOM 3339 C CA . PHE B 1 30 ? 3.166 -35.469 7.148 1 96.62 30 PHE B CA 1
ATOM 3340 C C . PHE B 1 30 ? 1.921 -36.281 6.82 1 96.62 30 PHE B C 1
ATOM 3342 O O . PHE B 1 30 ? 2.018 -37.469 6.445 1 96.62 30 PHE B O 1
ATOM 3349 N N . GLU B 1 31 ? 0.784 -35.688 6.965 1 97.12 31 GLU B N 1
ATOM 3350 C CA . GLU B 1 31 ? -0.455 -36.438 6.738 1 97.12 31 GLU B CA 1
ATOM 3351 C C . GLU B 1 31 ? -0.561 -36.906 5.289 1 97.12 31 GLU B C 1
ATOM 3353 O O . GLU B 1 31 ? -0.906 -38.062 5.031 1 97.12 31 GLU B O 1
ATOM 3358 N N . ILE B 1 32 ? -0.269 -36.031 4.359 1 98.12 32 ILE B N 1
ATOM 3359 C CA . ILE B 1 32 ? -0.373 -36.375 2.945 1 98.12 32 ILE B CA 1
ATOM 3360 C C . ILE B 1 32 ? 0.727 -37.375 2.576 1 98.12 32 ILE B C 1
ATOM 3362 O O . ILE B 1 32 ? 0.52 -38.25 1.74 1 98.12 32 ILE B O 1
ATOM 3366 N N . ILE B 1 33 ? 1.864 -37.219 3.182 1 98.25 33 ILE B N 1
ATOM 3367 C CA . ILE B 1 33 ? 2.967 -38.156 2.92 1 98.25 33 ILE B CA 1
ATOM 3368 C C . ILE B 1 33 ? 2.588 -39.562 3.383 1 98.25 33 ILE B C 1
ATOM 3370 O O . ILE B 1 33 ? 2.832 -40.531 2.678 1 98.25 33 ILE B O 1
ATOM 3374 N N . LYS B 1 34 ? 2.021 -39.594 4.559 1 98.44 34 LYS B N 1
ATOM 3375 C CA . LYS B 1 34 ? 1.56 -40.875 5.082 1 98.44 34 LYS B CA 1
ATOM 3376 C C . LYS B 1 34 ? 0.532 -41.531 4.148 1 98.44 34 LYS B C 1
ATOM 3378 O O . LYS B 1 34 ? 0.596 -42.719 3.873 1 98.44 34 LYS B O 1
ATOM 3383 N N . LEU B 1 35 ? -0.348 -40.75 3.674 1 98.62 35 LEU B N 1
ATOM 3384 C CA . LEU B 1 35 ? -1.39 -41.25 2.775 1 98.62 35 LEU B CA 1
ATOM 3385 C C . LEU B 1 35 ? -0.788 -41.75 1.468 1 98.62 35 LEU B C 1
ATOM 3387 O O . LEU B 1 35 ? -1.136 -42.812 0.994 1 98.62 35 LEU B O 1
ATOM 3391 N N . LEU B 1 36 ? 0.076 -41 0.895 1 98.81 36 LEU B N 1
ATOM 3392 C CA . LEU B 1 36 ? 0.716 -41.344 -0.362 1 98.81 36 LEU B CA 1
ATOM 3393 C C . LEU B 1 36 ? 1.543 -42.625 -0.194 1 98.81 36 LEU B C 1
ATOM 3395 O O . LEU B 1 36 ? 1.562 -43.469 -1.082 1 98.81 36 LEU B O 1
ATOM 3399 N N . LYS B 1 37 ? 2.225 -42.719 0.929 1 98.62 37 LYS B N 1
ATOM 3400 C CA . LYS B 1 37 ? 2.996 -43.938 1.22 1 98.62 37 LYS B CA 1
ATOM 3401 C C . LYS B 1 37 ? 2.096 -45.156 1.256 1 98.62 37 LYS B C 1
ATOM 3403 O O . LYS B 1 37 ? 2.416 -46.188 0.654 1 98.62 37 LYS B O 1
ATOM 3408 N N . GLU B 1 38 ? 1.024 -45.031 1.947 1 98.75 38 GLU B N 1
ATOM 3409 C CA . GLU B 1 38 ? 0.064 -46.125 2.045 1 98.75 38 GLU B CA 1
ATOM 3410 C C . GLU B 1 38 ? -0.418 -46.562 0.666 1 98.75 38 GLU B C 1
ATOM 3412 O O . GLU B 1 38 ? -0.429 -47.75 0.355 1 98.75 38 GLU B O 1
ATOM 3417 N N . ILE B 1 39 ? -0.77 -45.625 -0.161 1 98.56 39 ILE B N 1
ATOM 3418 C CA . ILE B 1 39 ? -1.348 -45.938 -1.467 1 98.56 39 ILE B CA 1
ATOM 3419 C C . ILE B 1 39 ? -0.282 -46.531 -2.375 1 98.56 39 ILE B C 1
ATOM 3421 O O . ILE B 1 39 ? -0.499 -47.594 -2.975 1 98.56 39 ILE B O 1
ATOM 3425 N N . CYS B 1 40 ? 0.899 -45.938 -2.479 1 98.75 40 CYS B N 1
ATOM 3426 C CA . CYS B 1 40 ? 1.935 -46.344 -3.416 1 98.75 40 CYS B CA 1
ATOM 3427 C C . CYS B 1 40 ? 2.545 -47.688 -2.994 1 98.75 40 CYS B C 1
ATOM 3429 O O . CYS B 1 40 ? 2.779 -48.562 -3.832 1 98.75 40 CYS B O 1
ATOM 3431 N N . GLU B 1 41 ? 2.805 -47.844 -1.687 1 98.44 41 GLU B N 1
ATOM 3432 C CA . GLU B 1 41 ? 3.293 -49.125 -1.212 1 98.44 41 GLU B CA 1
ATOM 3433 C C . GLU B 1 41 ? 2.25 -50.219 -1.418 1 98.44 41 GLU B C 1
ATOM 3435 O O . GLU B 1 41 ? 2.596 -51.375 -1.704 1 98.44 41 GLU B O 1
ATOM 3440 N N . GLY B 1 42 ? 1.018 -49.844 -1.249 1 97.88 42 GLY B N 1
ATOM 3441 C CA . GLY B 1 42 ? -0.076 -50.781 -1.465 1 97.88 42 GLY B CA 1
ATOM 3442 C C . GLY B 1 42 ? -0.139 -51.312 -2.887 1 97.88 42 GLY B C 1
ATOM 3443 O O . GLY B 1 42 ? -0.669 -52.375 -3.129 1 97.88 42 GLY B O 1
ATOM 3444 N N . ILE B 1 43 ? 0.458 -50.531 -3.828 1 96.44 43 ILE B N 1
ATOM 3445 C CA . ILE B 1 43 ? 0.433 -51 -5.211 1 96.44 43 ILE B CA 1
ATOM 3446 C C . ILE B 1 43 ? 1.815 -51.5 -5.609 1 96.44 43 ILE B C 1
ATOM 3448 O O . ILE B 1 43 ? 2.115 -51.625 -6.797 1 96.44 43 ILE B O 1
ATOM 3452 N N . GLY B 1 44 ? 2.676 -51.656 -4.699 1 97.06 44 GLY B N 1
ATOM 3453 C CA . GLY B 1 44 ? 3.932 -52.344 -4.914 1 97.06 44 GLY B CA 1
ATOM 3454 C C . GLY B 1 44 ? 5.082 -51.406 -5.246 1 97.06 44 GLY B C 1
ATOM 3455 O O . GLY B 1 44 ? 6.137 -51.875 -5.711 1 97.06 44 GLY B O 1
ATOM 3456 N N . MET B 1 45 ? 4.953 -50.188 -5.016 1 98.25 45 MET B N 1
ATOM 3457 C CA . MET B 1 45 ? 6.02 -49.25 -5.355 1 98.25 45 MET B CA 1
ATOM 3458 C C . MET B 1 45 ? 6.957 -49.031 -4.172 1 98.25 45 MET B C 1
ATOM 3460 O O . MET B 1 45 ? 6.562 -49.219 -3.021 1 98.25 45 MET B O 1
ATOM 3464 N N . ILE B 1 46 ? 8.148 -48.688 -4.523 1 98.06 46 ILE B N 1
ATOM 3465 C CA . ILE B 1 46 ? 9.109 -48.188 -3.547 1 98.06 46 ILE B CA 1
ATOM 3466 C C . ILE B 1 46 ? 8.961 -46.688 -3.398 1 98.06 46 ILE B C 1
ATOM 3468 O O . ILE B 1 46 ? 8.812 -45.969 -4.391 1 98.06 46 ILE B O 1
ATOM 3472 N N . VAL B 1 47 ? 8.984 -46.25 -2.123 1 98 47 VAL B N 1
ATOM 3473 C CA . VAL B 1 47 ? 8.719 -44.844 -1.876 1 98 47 VAL B CA 1
ATOM 3474 C C . VAL B 1 47 ? 9.93 -44.188 -1.204 1 98 47 VAL B C 1
ATOM 3476 O O . VAL B 1 47 ? 10.617 -44.812 -0.403 1 98 47 VAL B O 1
ATOM 3479 N N . GLU B 1 48 ? 10.227 -42.969 -1.621 1 97.81 48 GLU B N 1
ATOM 3480 C CA . GLU B 1 48 ? 11.227 -42.125 -0.975 1 97.81 48 GLU B CA 1
ATOM 3481 C C . GLU B 1 48 ? 10.68 -40.719 -0.726 1 97.81 48 GLU B C 1
ATOM 3483 O O . GLU B 1 48 ? 9.836 -40.25 -1.484 1 97.81 48 GLU B O 1
ATOM 3488 N N . THR B 1 49 ? 11.07 -40.125 0.38 1 97.69 49 THR B N 1
ATOM 3489 C CA . THR B 1 49 ? 10.695 -38.781 0.729 1 97.69 49 THR B CA 1
ATOM 3490 C C . THR B 1 49 ? 11.922 -37.875 0.797 1 97.69 49 THR B C 1
ATOM 3492 O O . THR B 1 49 ? 12.969 -38.281 1.306 1 97.69 49 THR B O 1
ATOM 3495 N N . ILE B 1 50 ? 11.836 -36.719 0.179 1 97.19 50 ILE B N 1
ATOM 3496 C CA . ILE B 1 50 ? 12.953 -35.781 0.108 1 97.19 50 ILE B CA 1
ATOM 3497 C C . ILE B 1 50 ? 12.539 -34.406 0.683 1 97.19 50 ILE B C 1
ATOM 3499 O O . ILE B 1 50 ? 11.867 -33.625 0.01 1 97.19 50 ILE B O 1
ATOM 3503 N N . PRO B 1 51 ? 13 -34.094 1.857 1 96.25 51 PRO B N 1
ATOM 3504 C CA . PRO B 1 51 ? 12.672 -32.781 2.432 1 96.25 51 PRO B CA 1
ATOM 3505 C C . PRO B 1 51 ? 13.195 -31.625 1.592 1 96.25 51 PRO B C 1
ATOM 3507 O O . PRO B 1 51 ? 14.281 -31.719 1.002 1 96.25 51 PRO B O 1
ATOM 3510 N N . THR B 1 52 ? 12.445 -30.578 1.589 1 93.69 52 THR B N 1
ATOM 3511 C CA . THR B 1 52 ? 12.922 -29.375 0.908 1 93.69 52 THR B CA 1
ATOM 3512 C C . THR B 1 52 ? 14.078 -28.734 1.679 1 93.69 52 THR B C 1
ATOM 3514 O O . THR B 1 52 ? 14.227 -28.969 2.881 1 93.69 52 THR B O 1
ATOM 3517 N N . LYS B 1 53 ? 14.828 -27.969 0.985 1 89 53 LYS B N 1
ATOM 3518 C CA . LYS B 1 53 ? 16.047 -27.422 1.563 1 89 53 LYS B CA 1
ATOM 3519 C C . LYS B 1 53 ? 15.727 -26.438 2.684 1 89 53 LYS B C 1
ATOM 3521 O O . LYS B 1 53 ? 16.359 -26.453 3.738 1 89 53 LYS B O 1
ATOM 3526 N N . ASN B 1 54 ? 14.781 -25.641 2.545 1 83.75 54 ASN B N 1
ATOM 3527 C CA . ASN B 1 54 ? 14.531 -24.531 3.463 1 83.75 54 ASN B CA 1
ATOM 3528 C C . ASN B 1 54 ? 13.617 -24.953 4.609 1 83.75 54 ASN B C 1
ATOM 3530 O O . ASN B 1 54 ? 13.609 -24.312 5.668 1 83.75 54 ASN B O 1
ATOM 3534 N N . ASN B 1 55 ? 12.766 -25.922 4.461 1 90.06 55 ASN B N 1
ATOM 3535 C CA . ASN B 1 55 ? 11.836 -26.422 5.469 1 90.06 55 ASN B CA 1
ATOM 3536 C C . ASN B 1 55 ? 11.742 -27.953 5.441 1 90.06 55 ASN B C 1
ATOM 3538 O O . ASN B 1 55 ? 11.031 -28.516 4.617 1 90.06 55 ASN B O 1
ATOM 3542 N N . PRO B 1 56 ? 12.32 -28.547 6.418 1 92.31 56 PRO B N 1
ATOM 3543 C CA . PRO B 1 56 ? 12.367 -30 6.41 1 92.31 56 PRO B CA 1
ATOM 3544 C C . PRO B 1 56 ? 10.984 -30.641 6.559 1 92.31 56 PRO B C 1
ATOM 3546 O O . PRO B 1 56 ? 10.812 -31.828 6.305 1 92.31 56 PRO B O 1
ATOM 3549 N N . ASN B 1 57 ? 10.008 -29.812 6.949 1 94.88 57 ASN B N 1
ATOM 3550 C CA . ASN B 1 57 ? 8.664 -30.344 7.125 1 94.88 57 ASN B CA 1
ATOM 3551 C C . ASN B 1 57 ? 7.875 -30.312 5.82 1 94.88 57 ASN B C 1
ATOM 3553 O O . ASN B 1 57 ? 6.773 -30.859 5.742 1 94.88 57 ASN B O 1
ATOM 3557 N N . LYS B 1 58 ? 8.438 -29.688 4.879 1 95.62 58 LYS B N 1
ATOM 3558 C CA . LYS B 1 58 ? 7.898 -29.734 3.521 1 95.62 58 LYS B CA 1
ATOM 3559 C C . LYS B 1 58 ? 8.641 -30.75 2.662 1 95.62 58 LYS B C 1
ATOM 3561 O O . LYS B 1 58 ? 9.859 -30.656 2.486 1 95.62 58 LYS B O 1
ATOM 3566 N N . ILE B 1 59 ? 7.91 -31.766 2.164 1 96.81 59 ILE B N 1
ATOM 3567 C CA . ILE B 1 59 ? 8.57 -33 1.723 1 96.81 59 ILE B CA 1
ATOM 3568 C C . ILE B 1 59 ? 8.117 -33.344 0.306 1 96.81 59 ILE B C 1
ATOM 3570 O O . ILE B 1 59 ? 6.918 -33.406 0.028 1 96.81 59 ILE B O 1
ATOM 3574 N N . ASN B 1 60 ? 9.086 -33.5 -0.567 1 97.75 60 ASN B N 1
ATOM 3575 C CA . ASN B 1 60 ? 8.797 -34.094 -1.863 1 97.75 60 ASN B CA 1
ATOM 3576 C C . ASN B 1 60 ? 8.641 -35.594 -1.753 1 97.75 60 ASN B C 1
ATOM 3578 O O . ASN B 1 60 ? 9.383 -36.25 -1.014 1 97.75 60 ASN B O 1
ATOM 3582 N N . PHE B 1 61 ? 7.676 -36.125 -2.457 1 98.31 61 PHE B N 1
ATOM 3583 C CA . PHE B 1 61 ? 7.379 -37.562 -2.467 1 98.31 61 PHE B CA 1
ATOM 3584 C C . PHE B 1 61 ? 7.723 -38.156 -3.818 1 98.31 61 PHE B C 1
ATOM 3586 O O . PHE B 1 61 ? 7.293 -37.656 -4.859 1 98.31 61 PHE B O 1
ATOM 3593 N N . ILE B 1 62 ? 8.523 -39.25 -3.832 1 98.31 62 ILE B N 1
ATOM 3594 C CA . ILE B 1 62 ? 8.805 -39.969 -5.074 1 98.31 62 ILE B CA 1
ATOM 3595 C C . ILE B 1 62 ? 8.492 -41.438 -4.906 1 98.31 62 ILE B C 1
ATOM 3597 O O . ILE B 1 62 ? 8.633 -42 -3.809 1 98.31 62 ILE B O 1
ATOM 3601 N N . ALA B 1 63 ? 8.07 -42.125 -5.977 1 98.56 63 ALA B N 1
ATOM 3602 C CA . ALA B 1 63 ? 7.742 -43.531 -5.969 1 98.56 63 ALA B CA 1
AT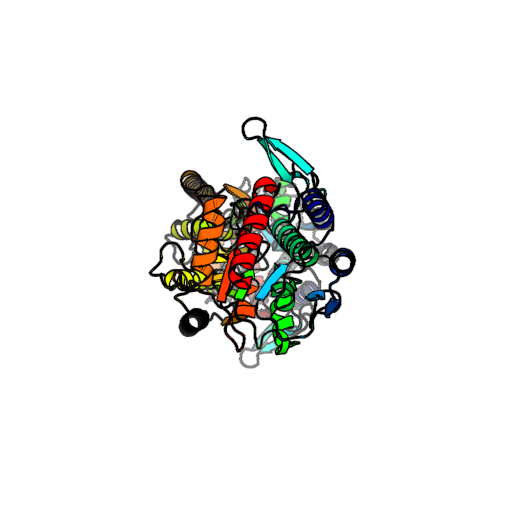OM 3603 C C . ALA B 1 63 ? 8.086 -44.188 -7.309 1 98.56 63 ALA B C 1
ATOM 3605 O O . ALA B 1 63 ? 7.945 -43.562 -8.359 1 98.56 63 ALA B O 1
ATOM 3606 N N . TYR B 1 64 ? 8.57 -45.406 -7.262 1 98.12 64 TYR B N 1
ATOM 3607 C CA . TYR B 1 64 ? 8.969 -46.156 -8.438 1 98.12 64 TYR B CA 1
ATOM 3608 C C . TYR B 1 64 ? 8.961 -47.656 -8.141 1 98.12 64 TYR B C 1
ATOM 3610 O O . TYR B 1 64 ? 8.828 -48.062 -6.988 1 98.12 64 TYR B O 1
ATOM 3618 N N . TRP B 1 65 ? 9 -48.438 -9.25 1 97.62 65 TRP B N 1
ATOM 3619 C CA . TRP B 1 65 ? 9.086 -49.906 -9.062 1 97.62 65 TRP B CA 1
ATOM 3620 C C . TRP B 1 65 ? 10.539 -50.344 -9.07 1 97.62 65 TRP B C 1
ATOM 3622 O O . TRP B 1 65 ? 10.891 -51.344 -8.406 1 97.62 65 TRP B O 1
ATOM 3632 N N . THR B 1 66 ? 11.336 -49.688 -9.891 1 95 66 THR B N 1
ATOM 3633 C CA . THR B 1 66 ? 12.742 -50.062 -10.016 1 95 66 THR B CA 1
ATOM 3634 C C . THR B 1 66 ? 13.633 -48.812 -9.945 1 95 66 THR B C 1
ATOM 3636 O O . THR B 1 66 ? 13.18 -47.688 -10.211 1 95 66 THR B O 1
ATOM 3639 N N . LYS B 1 67 ? 14.852 -49.031 -9.586 1 90.94 67 LYS B N 1
ATOM 3640 C CA . LYS B 1 67 ? 15.797 -47.906 -9.508 1 90.94 67 LYS B CA 1
ATOM 3641 C C . LYS B 1 67 ? 16.469 -47.656 -10.859 1 90.94 67 LYS B C 1
ATOM 3643 O O . LYS B 1 67 ? 17.375 -46.844 -10.961 1 90.94 67 LYS B O 1
ATOM 3648 N N . GLN B 1 68 ? 16.031 -48.344 -11.812 1 87.56 68 GLN B N 1
ATOM 3649 C CA . GLN B 1 68 ? 16.547 -48.094 -13.148 1 87.56 68 GLN B CA 1
ATOM 3650 C C . GLN B 1 68 ? 16.234 -46.688 -13.617 1 87.56 68 GLN B C 1
ATOM 3652 O O . GLN B 1 68 ? 15.352 -46.031 -13.055 1 87.56 68 GLN B O 1
ATOM 3657 N N . PRO B 1 69 ? 17.062 -46.281 -14.617 1 91.19 69 PRO B N 1
ATOM 3658 C CA . PRO B 1 69 ? 16.75 -44.969 -15.148 1 91.19 69 PRO B CA 1
ATOM 3659 C C . PRO B 1 69 ? 15.32 -44.844 -15.664 1 91.19 69 PRO B C 1
ATOM 3661 O O . PRO B 1 69 ? 14.844 -45.75 -16.375 1 91.19 69 PRO B O 1
ATOM 3664 N N . HIS B 1 70 ? 14.672 -43.875 -15.258 1 95.44 70 HIS B N 1
ATOM 3665 C CA . HIS B 1 70 ? 13.289 -43.656 -15.656 1 95.44 70 HIS B CA 1
ATOM 3666 C C . HIS B 1 70 ? 13.203 -42.781 -16.891 1 95.44 70 HIS B C 1
ATOM 3668 O O . HIS B 1 70 ? 13.977 -41.812 -17.031 1 95.44 70 HIS B O 1
ATOM 3674 N N . LYS B 1 71 ? 12.266 -43.062 -17.766 1 96.44 71 LYS B N 1
ATOM 3675 C CA . LYS B 1 71 ? 12.094 -42.312 -19.016 1 96.44 71 LYS B CA 1
ATOM 3676 C C . LYS B 1 71 ? 10.898 -41.375 -18.938 1 96.44 71 LYS B C 1
ATOM 3678 O O . LYS B 1 71 ? 10.828 -40.406 -19.672 1 96.44 71 LYS B O 1
ATOM 3683 N N . ILE B 1 72 ? 9.977 -41.719 -18.047 1 97.75 72 ILE B N 1
ATOM 3684 C CA . ILE B 1 72 ? 8.742 -40.969 -17.938 1 97.75 72 ILE B CA 1
ATOM 3685 C C . ILE B 1 72 ? 8.547 -40.5 -16.484 1 97.75 72 ILE B C 1
ATOM 3687 O O . ILE B 1 72 ? 8.703 -41.312 -15.555 1 97.75 72 ILE B O 1
ATOM 3691 N N . ILE B 1 73 ? 8.258 -39.219 -16.312 1 97.88 73 ILE B N 1
ATOM 3692 C CA . ILE B 1 73 ? 7.883 -38.719 -15 1 97.88 73 ILE B CA 1
ATOM 3693 C C . ILE B 1 73 ? 6.398 -38.375 -14.984 1 97.88 73 ILE B C 1
ATOM 3695 O O . ILE B 1 73 ? 5.914 -37.656 -15.875 1 97.88 73 ILE B O 1
ATOM 3699 N N . PHE B 1 74 ? 5.668 -38.938 -14.078 1 98.38 74 PHE B N 1
ATOM 3700 C CA . PHE B 1 74 ? 4.375 -38.406 -13.656 1 98.38 74 PHE B CA 1
ATOM 3701 C C . PHE B 1 74 ? 4.543 -37.344 -12.578 1 98.38 74 PHE B C 1
ATOM 3703 O O . PHE B 1 74 ? 5 -37.656 -11.469 1 98.38 74 PHE B O 1
ATOM 3710 N N . SER B 1 75 ? 4.195 -36.156 -12.938 1 98 75 SER B N 1
ATOM 3711 C CA . SER B 1 75 ? 4.418 -35.031 -12.023 1 98 75 SER B CA 1
ATOM 3712 C C . SER B 1 75 ? 3.1 -34.5 -11.469 1 98 75 SER B C 1
ATOM 3714 O O . SER B 1 75 ? 2.18 -34.188 -12.227 1 98 75 SER B O 1
ATOM 3716 N N . SER B 1 76 ? 3.01 -34.406 -10.18 1 97.81 76 SER B N 1
ATOM 3717 C CA . SER B 1 76 ? 1.865 -33.844 -9.477 1 97.81 76 SER B CA 1
ATOM 3718 C C . SER B 1 76 ? 2.311 -33.031 -8.266 1 97.81 76 SER B C 1
ATOM 3720 O O . SER B 1 76 ? 3.5 -32.969 -7.945 1 97.81 76 SER B O 1
ATOM 3722 N N . HIS B 1 77 ? 1.474 -32.219 -7.727 1 96.94 77 HIS B N 1
ATOM 3723 C CA . HIS B 1 77 ? 1.684 -31.594 -6.426 1 96.94 77 HIS B CA 1
ATOM 3724 C C . HIS B 1 77 ? 0.464 -31.781 -5.527 1 96.94 77 HIS B C 1
ATOM 3726 O O . HIS B 1 77 ? -0.645 -32 -6.016 1 96.94 77 HIS B O 1
ATOM 3732 N N . PHE B 1 78 ? 0.738 -31.75 -4.211 1 96.81 78 PHE B N 1
ATOM 3733 C CA . PHE B 1 78 ? -0.379 -32.031 -3.318 1 96.81 78 PHE B CA 1
ATOM 3734 C C . PHE B 1 78 ? -0.835 -30.766 -2.605 1 96.81 78 PHE B C 1
ATOM 3736 O O . PHE B 1 78 ? -1.924 -30.719 -2.031 1 96.81 78 PHE B O 1
ATOM 3743 N N . ASP B 1 79 ? 0.02 -29.734 -2.592 1 93.69 79 ASP B N 1
ATOM 3744 C CA . ASP B 1 79 ? -0.363 -28.547 -1.843 1 93.69 79 ASP B CA 1
ATOM 3745 C C . ASP B 1 79 ? -1.473 -27.781 -2.559 1 93.69 79 ASP B C 1
ATOM 3747 O O . ASP B 1 79 ? -1.593 -27.844 -3.783 1 93.69 79 ASP B O 1
ATOM 3751 N N . THR B 1 80 ? -2.316 -27.109 -1.727 1 91.56 80 THR B N 1
ATOM 3752 C CA . THR B 1 80 ? -3.402 -26.297 -2.26 1 91.56 80 THR B CA 1
ATOM 3753 C C . THR B 1 80 ? -3.312 -24.875 -1.733 1 91.56 80 THR B C 1
ATOM 3755 O O . THR B 1 80 ? -2.637 -24.609 -0.735 1 91.56 80 THR B O 1
ATOM 3758 N N . VAL B 1 81 ? -3.918 -23.953 -2.439 1 84.12 81 VAL B N 1
ATOM 3759 C CA . VAL B 1 81 ? -4.047 -22.594 -1.92 1 84.12 81 VAL B CA 1
ATOM 3760 C C . VAL B 1 81 ? -4.988 -22.594 -0.719 1 84.12 81 VAL B C 1
ATOM 3762 O O . VAL B 1 81 ? -5.746 -23.531 -0.511 1 84.12 81 VAL B O 1
ATOM 3765 N N . PRO B 1 82 ? -4.949 -21.594 0.151 1 84.06 82 PRO B N 1
ATOM 3766 C CA . PRO B 1 82 ? -5.848 -21.516 1.306 1 84.06 82 PRO B CA 1
ATOM 3767 C C . PRO B 1 82 ? -7.32 -21.516 0.907 1 84.06 82 PRO B C 1
ATOM 3769 O O . PRO B 1 82 ? -7.672 -21.031 -0.172 1 84.06 82 PRO B O 1
ATOM 3772 N N . VAL B 1 83 ? -8.148 -21.953 1.771 1 86.25 83 VAL B N 1
ATOM 3773 C CA . VAL B 1 83 ? -9.578 -22.062 1.497 1 86.25 83 VAL B CA 1
ATOM 3774 C C . VAL B 1 83 ? -10.219 -20.688 1.532 1 86.25 83 VAL B C 1
ATOM 3776 O O . VAL B 1 83 ? -11.25 -20.453 0.888 1 86.25 83 VAL B O 1
ATOM 3779 N N . GLY B 1 84 ? -9.555 -19.766 2.203 1 77.5 84 GLY B N 1
ATOM 3780 C CA . GLY B 1 84 ? -10.109 -18.422 2.293 1 77.5 84 GLY B CA 1
ATOM 3781 C C . GLY B 1 84 ? -11.328 -18.344 3.195 1 77.5 84 GLY B C 1
ATOM 3782 O O . GLY B 1 84 ? -11.406 -19.047 4.203 1 77.5 84 GLY B O 1
ATOM 3783 N N . ASP B 1 85 ? -12.312 -17.438 2.9 1 79.5 85 ASP B N 1
ATOM 3784 C CA . ASP B 1 85 ? -13.516 -17.219 3.707 1 79.5 85 ASP B CA 1
ATOM 3785 C C . ASP B 1 85 ? -14.484 -18.391 3.564 1 79.5 85 ASP B C 1
ATOM 3787 O O . ASP B 1 85 ? -15.07 -18.594 2.496 1 79.5 85 ASP B O 1
ATOM 3791 N N . LEU B 1 86 ? -14.664 -19.031 4.613 1 88.25 86 LEU B N 1
ATOM 3792 C CA . LEU B 1 86 ? -15.508 -20.234 4.617 1 88.25 86 LEU B CA 1
ATOM 3793 C C . LEU B 1 86 ? -16.938 -19.875 4.234 1 88.25 86 LEU B C 1
ATOM 3795 O O . LEU B 1 86 ? -17.656 -20.719 3.697 1 88.25 86 LEU B O 1
ATOM 3799 N N . LYS B 1 87 ? -17.266 -18.469 4.414 1 88 87 LYS B N 1
ATOM 3800 C CA . LYS B 1 87 ? -18.625 -18.047 4.117 1 88 87 LYS B CA 1
ATOM 3801 C C . LYS B 1 87 ? -18.906 -18.094 2.617 1 88 87 LYS B C 1
ATOM 3803 O O . LYS B 1 87 ? -20.062 -18.125 2.195 1 88 87 LYS B O 1
ATOM 3808 N N . GLU B 1 88 ? -17.875 -18.281 1.851 1 87.62 88 GLU B N 1
ATOM 3809 C CA . GLU B 1 88 ? -18.016 -18.25 0.398 1 87.62 88 GLU B CA 1
ATOM 3810 C C . GLU B 1 88 ? -18.156 -19.656 -0.179 1 87.62 88 GLU B C 1
ATOM 3812 O O . GLU B 1 88 ? -18.391 -19.812 -1.378 1 87.62 88 GLU B O 1
ATOM 3817 N N . TRP B 1 89 ? -18.078 -20.703 0.681 1 93 89 TRP B N 1
ATOM 3818 C CA . TRP B 1 89 ? -18.109 -22.094 0.225 1 93 89 TRP B CA 1
ATOM 3819 C C . TRP B 1 89 ? -19.516 -22.672 0.392 1 93 89 TRP B C 1
ATOM 3821 O O . TRP B 1 89 ? -20.125 -22.547 1.454 1 93 89 TRP B O 1
ATOM 3831 N N . LYS B 1 90 ? -20.016 -23.266 -0.644 1 95.75 90 LYS B N 1
ATOM 3832 C CA . LYS B 1 90 ? -21.281 -23.984 -0.599 1 95.75 90 LYS B CA 1
ATOM 3833 C C . LYS B 1 90 ? -21.172 -25.234 0.258 1 95.75 90 LYS B C 1
ATOM 3835 O O . LYS B 1 90 ? -22.125 -25.609 0.94 1 95.75 90 LYS B O 1
ATOM 3840 N N . TYR B 1 91 ? -20.078 -25.922 0.106 1 96.69 91 TYR B N 1
ATOM 3841 C CA . TYR B 1 91 ? -19.734 -27.125 0.859 1 96.69 91 TYR B CA 1
ATOM 3842 C C . TYR B 1 91 ? -18.406 -26.953 1.601 1 96.69 91 TYR B C 1
ATOM 3844 O O . TYR B 1 91 ? -17.594 -26.109 1.22 1 96.69 91 TYR B O 1
ATOM 3852 N N . PRO B 1 92 ? -18.234 -27.766 2.725 1 96.75 92 PRO B N 1
ATOM 3853 C CA . PRO B 1 92 ? -16.953 -27.641 3.404 1 96.75 92 PRO B CA 1
ATOM 3854 C C . PRO B 1 92 ? -15.766 -27.938 2.484 1 96.75 92 PRO B C 1
ATOM 3856 O O . PRO B 1 92 ? -15.727 -28.969 1.823 1 96.75 92 PRO B O 1
ATOM 3859 N N . PRO B 1 93 ? -14.812 -27.078 2.436 1 96.19 93 PRO B N 1
ATOM 3860 C CA . PRO B 1 93 ? -13.75 -27.172 1.429 1 96.19 93 PRO B CA 1
ATOM 3861 C C . PRO B 1 93 ? -12.836 -28.375 1.645 1 96.19 93 PRO B C 1
ATOM 3863 O O . PRO B 1 93 ? -12.18 -28.828 0.706 1 96.19 93 PRO B O 1
ATOM 3866 N N . LEU B 1 94 ? -12.758 -28.953 2.838 1 96.81 94 LEU B N 1
ATOM 3867 C CA . LEU B 1 94 ? -11.852 -30.062 3.123 1 96.81 94 LEU B CA 1
ATOM 3868 C C . LEU B 1 94 ? -12.617 -31.359 3.266 1 96.81 94 LEU B C 1
ATOM 3870 O O . LEU B 1 94 ? -12.156 -32.312 3.926 1 96.81 94 LEU B O 1
ATOM 3874 N N . LYS B 1 95 ? -13.797 -31.406 2.686 1 96.94 95 LYS B N 1
ATOM 3875 C CA . LYS B 1 95 ? -14.625 -32.594 2.506 1 96.94 95 LYS B CA 1
ATOM 3876 C C . LYS B 1 95 ? -14.969 -32.812 1.035 1 96.94 95 LYS B C 1
ATOM 3878 O O . LYS B 1 95 ? -15.344 -31.859 0.339 1 96.94 95 LYS B O 1
ATOM 3883 N N . ALA B 1 96 ? -14.773 -34.031 0.629 1 97.81 96 ALA B N 1
ATOM 3884 C CA . ALA B 1 96 ? -15.172 -34.344 -0.738 1 97.81 96 ALA B CA 1
ATOM 3885 C C . ALA B 1 96 ? -16.688 -34.531 -0.834 1 97.81 96 ALA B C 1
ATOM 3887 O O . ALA B 1 96 ? -17.234 -35.531 -0.348 1 97.81 96 ALA B O 1
ATOM 3888 N N . THR B 1 97 ? -17.344 -33.531 -1.428 1 98.19 97 THR B N 1
ATOM 3889 C CA . THR B 1 97 ? -18.797 -33.594 -1.563 1 98.19 97 THR B CA 1
ATOM 3890 C C . THR B 1 97 ? -19.188 -33.844 -3.02 1 98.19 97 THR B C 1
ATOM 3892 O O . THR B 1 97 ? -18.75 -33.094 -3.91 1 98.19 97 THR B O 1
ATOM 3895 N N . GLU B 1 98 ? -20.078 -34.812 -3.176 1 97.62 98 GLU B N 1
ATOM 3896 C CA . GLU B 1 98 ? -20.516 -35.156 -4.527 1 97.62 98 GLU B CA 1
ATOM 3897 C C . GLU B 1 98 ? -21.906 -34.594 -4.812 1 97.62 98 GLU B C 1
ATOM 3899 O O . GLU B 1 98 ? -22.781 -34.594 -3.943 1 97.62 98 GLU B O 1
ATOM 3904 N N . GLU B 1 99 ? -22 -34 -5.965 1 96.94 99 GLU B N 1
ATOM 3905 C CA . GLU B 1 99 ? -23.297 -33.562 -6.488 1 96.94 99 GLU B CA 1
ATOM 3906 C C . GLU B 1 99 ? -23.516 -34.062 -7.914 1 96.94 99 GLU B C 1
ATOM 3908 O O . GLU B 1 99 ? -22.625 -33.938 -8.758 1 96.94 99 GLU B O 1
ATOM 3913 N N . ILE B 1 100 ? -24.703 -34.562 -8.164 1 95.25 100 ILE B N 1
ATOM 3914 C CA . ILE B 1 100 ? -25 -35.094 -9.492 1 95.25 100 ILE B CA 1
ATOM 3915 C C . ILE B 1 100 ? -25.891 -34.094 -10.25 1 95.25 100 ILE B C 1
ATOM 3917 O O . ILE B 1 100 ? -26.922 -33.656 -9.742 1 95.25 100 ILE B O 1
ATOM 3921 N N . GLU B 1 101 ? -25.297 -33.781 -11.328 1 93 101 GLU B N 1
ATOM 3922 C CA . GLU B 1 101 ? -26.156 -33 -12.219 1 93 101 GLU B CA 1
ATOM 3923 C C . GLU B 1 101 ? -27.141 -33.875 -12.977 1 93 101 GLU B C 1
ATOM 3925 O O . GLU B 1 101 ? -26.734 -34.688 -13.812 1 93 101 GLU B O 1
ATOM 3930 N N . LEU B 1 102 ? -28.422 -33.688 -12.836 1 91.38 102 LEU B N 1
ATOM 3931 C CA . LEU B 1 102 ? -29.453 -34.562 -13.344 1 91.38 102 LEU B CA 1
ATOM 3932 C C . LEU B 1 102 ? -29.531 -34.5 -14.867 1 91.38 102 LEU B C 1
ATOM 3934 O O . LEU B 1 102 ? -29.75 -35.531 -15.523 1 91.38 102 LEU B O 1
ATOM 3938 N N . LYS B 1 103 ? -29.391 -33.406 -15.422 1 89.38 103 LYS B N 1
ATOM 3939 C CA . LYS B 1 103 ? -29.562 -33.219 -16.859 1 89.38 103 LYS B CA 1
ATOM 3940 C C . LYS B 1 103 ? -28.469 -33.938 -17.641 1 89.38 103 LYS B C 1
ATOM 3942 O O . LYS B 1 103 ? -28.719 -34.5 -18.703 1 89.38 103 LYS B O 1
ATOM 3947 N N . THR B 1 104 ? -27.125 -34.062 -17.062 1 89.75 104 THR B N 1
ATOM 3948 C CA . THR B 1 104 ? -25.969 -34.562 -17.797 1 89.75 104 THR B CA 1
ATOM 3949 C C . THR B 1 104 ? -25.516 -35.906 -17.188 1 89.75 104 THR B C 1
ATOM 3951 O O . THR B 1 104 ? -24.766 -36.656 -17.828 1 89.75 104 THR B O 1
ATOM 3954 N N . GLY B 1 105 ? -25.953 -36.031 -15.977 1 93.25 105 GLY B N 1
ATOM 3955 C CA . GLY B 1 105 ? -25.469 -37.219 -15.273 1 93.25 105 GLY B CA 1
ATOM 3956 C C . GLY B 1 105 ? -24.047 -37.031 -14.734 1 93.25 105 GLY B C 1
ATOM 3957 O O . GLY B 1 105 ? -23.5 -37.969 -14.141 1 93.25 105 GLY B O 1
ATOM 3958 N N . ASN B 1 106 ? -23.5 -35.875 -14.875 1 94.44 106 ASN B N 1
ATOM 3959 C CA . ASN B 1 106 ? -22.156 -35.594 -14.383 1 94.44 106 ASN B CA 1
ATOM 3960 C C . ASN B 1 106 ? -22.109 -35.562 -12.859 1 94.44 106 ASN B C 1
ATOM 3962 O O . ASN B 1 106 ? -23.031 -35.031 -12.219 1 94.44 106 ASN B O 1
ATOM 3966 N N . VAL B 1 107 ? -21.094 -36.188 -12.352 1 97.38 107 VAL B N 1
ATOM 3967 C CA . VAL B 1 107 ? -20.859 -36.125 -10.914 1 97.38 107 VAL B CA 1
ATOM 3968 C C . VAL B 1 107 ? -19.797 -35.062 -10.609 1 97.38 107 VAL B C 1
ATOM 3970 O O . VAL B 1 107 ? -18.641 -35.219 -11.008 1 97.38 107 VAL B O 1
ATOM 3973 N N . TYR B 1 108 ? -20.219 -34.031 -9.906 1 97.81 108 TYR B N 1
ATOM 3974 C CA . TYR B 1 108 ? -19.297 -33 -9.438 1 97.81 108 TYR B CA 1
ATOM 3975 C C . TYR B 1 108 ? -18.75 -33.344 -8.062 1 97.81 108 TYR B C 1
ATOM 3977 O O . TYR B 1 108 ? -19.5 -33.688 -7.148 1 97.81 108 TYR B O 1
ATOM 3985 N N . VAL B 1 109 ? -17.453 -33.344 -7.949 1 98.38 109 VAL B N 1
ATOM 3986 C CA . VAL B 1 109 ? -16.812 -33.562 -6.66 1 98.38 109 VAL B CA 1
ATOM 3987 C C . VAL B 1 109 ? -16.219 -32.219 -6.164 1 98.38 109 VAL B C 1
ATOM 3989 O O . VAL B 1 109 ? -15.227 -31.75 -6.699 1 98.38 109 VAL B O 1
ATOM 3992 N N . TYR B 1 110 ? -16.797 -31.766 -5.125 1 98 110 TYR B N 1
ATOM 3993 C CA . TYR B 1 110 ? -16.391 -30.469 -4.582 1 98 110 TYR B CA 1
ATOM 3994 C C . TYR B 1 110 ? -15.352 -30.641 -3.488 1 98 110 TYR B C 1
ATOM 3996 O O . TYR B 1 110 ? -15.375 -31.625 -2.738 1 98 110 TYR B O 1
ATOM 4004 N N . GLY B 1 111 ? -14.43 -29.703 -3.43 1 97.38 111 GLY B N 1
ATOM 4005 C CA . GLY B 1 111 ? -13.398 -29.609 -2.406 1 97.38 111 GLY B CA 1
ATOM 4006 C C . GLY B 1 111 ? -12.164 -28.844 -2.859 1 97.38 111 GLY B C 1
ATOM 4007 O O . GLY B 1 111 ? -11.859 -28.812 -4.051 1 97.38 111 GLY B O 1
ATOM 4008 N N . ARG B 1 112 ? -11.516 -28.281 -1.901 1 95.06 112 ARG B N 1
ATOM 4009 C CA . ARG B 1 112 ? -10.266 -27.609 -2.236 1 95.06 112 ARG B CA 1
ATOM 4010 C C . ARG B 1 112 ? -9.234 -28.594 -2.779 1 95.06 112 ARG B C 1
ATOM 4012 O O . ARG B 1 112 ? -8.969 -29.625 -2.156 1 95.06 112 ARG B O 1
ATOM 4019 N N . GLY B 1 113 ? -8.727 -28.375 -3.986 1 95.75 113 GLY B N 1
ATOM 4020 C CA . GLY B 1 113 ? -7.734 -29.219 -4.613 1 95.75 113 GLY B CA 1
ATOM 4021 C C . GLY B 1 113 ? -8.344 -30.25 -5.551 1 95.75 113 GLY B C 1
ATOM 4022 O O . GLY B 1 113 ? -7.617 -30.969 -6.25 1 95.75 113 GLY B O 1
ATOM 4023 N N . SER B 1 114 ? -9.695 -30.234 -5.602 1 97.88 114 SER B N 1
ATOM 4024 C CA . SER B 1 114 ? -10.336 -31.219 -6.48 1 97.88 114 SER B CA 1
ATOM 4025 C C . SER B 1 114 ? -9.898 -31.016 -7.93 1 97.88 114 SER B C 1
ATOM 4027 O O . SER B 1 114 ? -9.562 -31.984 -8.617 1 97.88 114 SER B O 1
ATOM 4029 N N . ALA B 1 115 ? -9.852 -29.828 -8.336 1 96.25 115 ALA B N 1
ATOM 4030 C CA . ALA B 1 115 ? -9.414 -29.516 -9.695 1 96.25 115 ALA B CA 1
ATOM 4031 C C . ALA B 1 115 ? -7.902 -29.312 -9.75 1 96.25 115 ALA B C 1
ATOM 4033 O O . ALA B 1 115 ? -7.23 -29.844 -10.641 1 96.25 115 ALA B O 1
ATOM 4034 N N . ASP B 1 116 ? -7.227 -28.719 -8.789 1 92.94 116 ASP B N 1
ATOM 4035 C CA . ASP B 1 116 ? -5.82 -28.328 -8.766 1 92.94 116 ASP B CA 1
ATOM 4036 C C . ASP B 1 116 ? -5.125 -28.828 -7.508 1 92.94 116 ASP B C 1
ATOM 4038 O O . ASP B 1 116 ? -5.113 -28.141 -6.484 1 92.94 116 ASP B O 1
ATOM 4042 N N . MET B 1 117 ? -4.617 -29.984 -7.48 1 92.88 117 MET B N 1
ATOM 4043 C CA . MET B 1 117 ? -4.77 -30.875 -8.625 1 92.88 117 MET B CA 1
ATOM 4044 C C . MET B 1 117 ? -4.863 -32.344 -8.18 1 92.88 117 MET B C 1
ATOM 4046 O O . MET B 1 117 ? -4.254 -33.219 -8.789 1 92.88 117 MET B O 1
ATOM 4050 N N . LYS B 1 118 ? -5.574 -32.469 -7.113 1 97.88 118 LYS B N 1
ATOM 4051 C CA . LYS B 1 118 ? -5.645 -33.812 -6.496 1 97.88 118 LYS B CA 1
ATOM 4052 C C . LYS B 1 118 ? -6.402 -34.781 -7.387 1 97.88 118 LYS B C 1
ATOM 4054 O O . LYS B 1 118 ? -6.227 -36 -7.27 1 97.88 118 LYS B O 1
ATOM 4059 N N . SER B 1 119 ? -7.273 -34.312 -8.25 1 98.56 119 SER B N 1
ATOM 4060 C CA . SER B 1 119 ? -7.906 -35.188 -9.219 1 98.56 119 SER B CA 1
ATOM 4061 C C . SER B 1 119 ? -6.887 -35.75 -10.211 1 98.56 119 SER B C 1
ATOM 4063 O O . SER B 1 119 ? -6.938 -36.906 -10.562 1 98.56 119 SER B O 1
ATOM 4065 N N . GLY B 1 120 ? -5.977 -34.906 -10.688 1 98.5 120 GLY B N 1
ATOM 4066 C CA . GLY B 1 120 ? -4.887 -35.406 -11.516 1 98.5 120 GLY B CA 1
ATOM 4067 C C . GLY B 1 120 ? -4.02 -36.438 -10.82 1 98.5 120 GLY B C 1
ATOM 4068 O O . GLY B 1 120 ? -3.688 -37.469 -11.406 1 98.5 120 GLY B O 1
ATOM 4069 N N . LEU B 1 121 ? -3.711 -36.156 -9.57 1 98.75 121 LEU B N 1
ATOM 4070 C CA . LEU B 1 121 ? -2.912 -37.094 -8.781 1 98.75 121 LEU B CA 1
ATOM 4071 C C . LEU B 1 121 ? -3.635 -38.406 -8.617 1 98.75 121 LEU B C 1
ATOM 4073 O O . LEU B 1 121 ? -3.027 -39.469 -8.766 1 98.75 121 LEU B O 1
ATOM 4077 N N . ALA B 1 122 ? -4.926 -38.344 -8.328 1 98.81 122 ALA B N 1
ATOM 4078 C CA . ALA B 1 122 ? -5.719 -39.594 -8.219 1 98.81 122 ALA B CA 1
ATOM 4079 C C . ALA B 1 122 ? -5.68 -40.375 -9.523 1 98.81 122 ALA B C 1
ATOM 4081 O O . ALA B 1 122 ? -5.566 -41.594 -9.508 1 98.81 122 ALA B O 1
ATOM 4082 N N . SER B 1 123 ? -5.793 -39.656 -10.57 1 98.62 123 SER B N 1
ATOM 4083 C CA . SER B 1 123 ? -5.715 -40.281 -11.891 1 98.62 123 SER B CA 1
ATOM 4084 C C . SER B 1 123 ? -4.383 -40.969 -12.078 1 98.62 123 SER B C 1
ATOM 4086 O O . SER B 1 123 ? -4.352 -42.156 -12.469 1 98.62 123 SER B O 1
ATOM 4088 N N . GLN B 1 124 ? -3.307 -40.344 -11.82 1 98.62 124 GLN B N 1
ATOM 4089 C CA . GLN B 1 124 ? -1.982 -40.906 -12 1 98.62 124 GLN B CA 1
ATOM 4090 C C . GLN B 1 124 ? -1.8 -42.156 -11.117 1 98.62 124 GLN B C 1
ATOM 4092 O O . GLN B 1 124 ? -1.249 -43.156 -11.555 1 98.62 124 GLN B O 1
ATOM 4097 N N . LEU B 1 125 ? -2.299 -42.094 -9.891 1 98.75 125 LEU B N 1
ATOM 4098 C CA . LEU B 1 125 ? -2.199 -43.219 -8.977 1 98.75 125 LEU B CA 1
ATOM 4099 C C . LEU B 1 125 ? -3.014 -44.406 -9.5 1 98.75 125 LEU B C 1
ATOM 4101 O O . LEU B 1 125 ? -2.58 -45.562 -9.398 1 98.75 125 LEU B O 1
ATOM 4105 N N . CYS B 1 126 ? -4.145 -44.125 -10.047 1 98.75 126 CYS B N 1
ATOM 4106 C CA . CYS B 1 126 ? -4.984 -45.188 -10.617 1 98.75 126 CYS B CA 1
ATOM 4107 C C . CYS B 1 126 ? -4.312 -45.812 -11.836 1 98.75 126 CYS B C 1
ATOM 4109 O O . CYS B 1 126 ? -4.398 -47 -12.039 1 98.75 126 CYS B O 1
ATOM 4111 N N . ILE B 1 127 ? -3.676 -45 -12.641 1 98.5 127 ILE B N 1
ATOM 4112 C CA . ILE B 1 127 ? -2.936 -45.469 -13.797 1 98.5 127 ILE B CA 1
ATOM 4113 C C . ILE B 1 127 ? -1.815 -46.406 -13.336 1 98.5 127 ILE B C 1
ATOM 4115 O O . ILE B 1 127 ? -1.65 -47.5 -13.883 1 98.5 127 ILE B O 1
ATOM 4119 N N . LEU B 1 128 ? -1.113 -46 -12.359 1 98.56 128 LEU B N 1
ATOM 4120 C CA . LEU B 1 128 ? -0.006 -46.781 -11.844 1 98.56 128 LEU B CA 1
ATOM 4121 C C . LEU B 1 128 ? -0.505 -48.125 -11.297 1 98.56 128 LEU B C 1
ATOM 4123 O O . LEU B 1 128 ? 0.124 -49.156 -11.516 1 98.56 128 LEU B O 1
ATOM 4127 N N . LYS B 1 129 ? -1.62 -48.094 -10.633 1 98.5 129 LYS B N 1
ATOM 4128 C CA . LYS B 1 129 ? -2.223 -49.344 -10.172 1 98.5 129 LYS B CA 1
ATOM 4129 C C . LYS B 1 129 ? -2.566 -50.281 -11.344 1 98.5 129 LYS B C 1
ATOM 4131 O O . LYS B 1 129 ? -2.322 -51.469 -11.297 1 98.5 129 LYS B O 1
ATOM 4136 N N . TYR B 1 130 ? -3.156 -49.688 -12.32 1 98 130 TYR B N 1
ATOM 4137 C CA . TYR B 1 130 ? -3.518 -50.469 -13.508 1 98 130 TYR B CA 1
ATOM 4138 C C . TYR B 1 130 ? -2.293 -51.125 -14.117 1 98 130 TYR B C 1
ATOM 4140 O O . TYR B 1 130 ? -2.334 -52.312 -14.461 1 98 130 TYR B O 1
ATOM 4148 N N . LEU B 1 131 ? -1.228 -50.375 -14.266 1 97.25 131 LEU B N 1
ATOM 4149 C CA . LEU B 1 131 ? -0.002 -50.906 -14.852 1 97.25 131 LEU B CA 1
ATOM 4150 C C . LEU B 1 131 ? 0.554 -52.062 -14.016 1 97.25 131 LEU B C 1
ATOM 4152 O O . LEU B 1 131 ? 1.068 -53.031 -14.562 1 97.25 131 LEU B O 1
ATOM 4156 N N . GLN B 1 132 ? 0.48 -51.875 -12.727 1 96.81 132 GLN B N 1
ATOM 4157 C CA . GLN B 1 132 ? 0.923 -52.938 -11.828 1 96.81 132 GLN B CA 1
ATOM 4158 C C . GLN B 1 132 ? 0.057 -54.188 -11.984 1 96.81 132 GLN B C 1
ATOM 4160 O O . GLN B 1 132 ? 0.576 -55.312 -12.109 1 96.81 132 GLN B O 1
ATOM 4165 N N . ASP B 1 133 ? -1.266 -54.031 -11.984 1 96.69 133 ASP B N 1
ATOM 4166 C CA . ASP B 1 133 ? -2.209 -55.125 -12.07 1 96.69 133 ASP B CA 1
ATOM 4167 C C . ASP B 1 133 ? -2.041 -55.906 -13.383 1 96.69 133 ASP B C 1
ATOM 4169 O O . ASP B 1 133 ? -2.154 -57.125 -13.414 1 96.69 133 ASP B O 1
ATOM 4173 N N . MET B 1 134 ? -1.719 -55.156 -14.414 1 95.94 134 MET B N 1
ATOM 4174 C CA . MET B 1 134 ? -1.584 -55.75 -15.734 1 95.94 134 MET B CA 1
ATOM 4175 C C . MET B 1 134 ? -0.143 -56.188 -15.992 1 95.94 134 MET B C 1
ATOM 4177 O O . MET B 1 134 ? 0.158 -56.781 -17.031 1 95.94 134 MET B O 1
ATOM 4181 N N . GLN B 1 135 ? 0.771 -55.906 -15.117 1 95.12 135 GLN B N 1
ATOM 4182 C CA . GLN B 1 135 ? 2.189 -56.219 -15.211 1 95.12 135 GLN B CA 1
ATOM 4183 C C . GLN B 1 135 ? 2.787 -55.719 -16.516 1 95.12 135 GLN B C 1
ATOM 4185 O O . GLN B 1 135 ? 3.465 -56.469 -17.234 1 95.12 135 GLN B O 1
ATOM 4190 N N . MET B 1 136 ? 2.41 -54.5 -16.781 1 95.12 136 MET B N 1
ATOM 4191 C CA . MET B 1 136 ? 2.961 -53.906 -17.984 1 95.12 136 MET B CA 1
ATOM 4192 C C . MET B 1 136 ? 4.414 -53.5 -17.766 1 95.12 136 MET B C 1
ATOM 4194 O O . MET B 1 136 ? 4.746 -52.844 -16.766 1 95.12 136 MET B O 1
ATOM 4198 N N . LYS B 1 137 ? 5.242 -53.719 -18.719 1 94.38 137 LYS B N 1
ATOM 4199 C CA . LYS B 1 137 ? 6.68 -53.5 -18.578 1 94.38 137 LYS B CA 1
ATOM 4200 C C . LYS B 1 137 ? 6.992 -52 -18.469 1 94.38 137 LYS B C 1
ATOM 4202 O O . LYS B 1 137 ? 7.957 -51.625 -17.797 1 94.38 137 LYS B O 1
ATOM 4207 N N . ILE B 1 138 ? 6.227 -51.188 -19.031 1 95.75 138 ILE B N 1
ATOM 4208 C CA . ILE B 1 138 ? 6.465 -49.75 -19.094 1 95.75 138 ILE B CA 1
ATOM 4209 C C . ILE B 1 138 ? 6.477 -49.156 -17.688 1 95.75 138 ILE B C 1
ATOM 4211 O O . ILE B 1 138 ? 7.047 -48.094 -17.453 1 95.75 138 ILE B O 1
ATOM 4215 N N . ARG B 1 139 ? 5.859 -49.906 -16.75 1 95.19 139 ARG B N 1
ATOM 4216 C CA . ARG B 1 139 ? 5.773 -49.375 -15.398 1 95.19 139 ARG B CA 1
ATOM 4217 C C . ARG B 1 139 ? 7.164 -49.156 -14.812 1 95.19 139 ARG B C 1
ATOM 4219 O O . ARG B 1 139 ? 7.371 -48.219 -14.031 1 95.19 139 ARG B O 1
ATOM 4226 N N . ASP B 1 140 ? 8.148 -49.938 -15.234 1 95.44 140 ASP B N 1
ATOM 4227 C CA . ASP B 1 140 ? 9.508 -49.875 -14.711 1 95.44 140 ASP B CA 1
ATOM 4228 C C . ASP B 1 140 ? 10.203 -48.594 -15.18 1 95.44 140 ASP B C 1
ATOM 4230 O O . ASP B 1 140 ? 11.219 -48.188 -14.609 1 95.44 140 ASP B O 1
ATOM 4234 N N . SER B 1 141 ? 9.641 -47.938 -16.156 1 95.88 141 SER B N 1
ATOM 4235 C CA . SER B 1 141 ? 10.234 -46.719 -16.719 1 95.88 141 SER B CA 1
ATOM 4236 C C . SER B 1 141 ? 9.586 -45.469 -16.141 1 95.88 141 SER B C 1
ATOM 4238 O O . SER B 1 141 ? 9.961 -44.344 -16.5 1 95.88 141 SER B O 1
ATOM 4240 N N . ILE B 1 142 ? 8.703 -45.625 -15.203 1 97.75 142 ILE B N 1
ATOM 4241 C CA . ILE B 1 142 ? 7.922 -44.469 -14.727 1 97.75 142 ILE B CA 1
ATOM 4242 C C . ILE B 1 142 ? 8.367 -44.094 -13.32 1 97.75 142 ILE B C 1
ATOM 4244 O O . ILE B 1 142 ? 8.516 -44.969 -12.453 1 97.75 142 ILE B O 1
ATOM 4248 N N . LEU B 1 143 ? 8.664 -42.844 -13.133 1 98 143 LEU B N 1
ATOM 4249 C CA . LEU B 1 143 ? 8.914 -42.219 -11.844 1 98 143 LEU B CA 1
ATOM 4250 C C . LEU B 1 143 ? 7.766 -41.281 -11.461 1 98 143 LEU B C 1
ATOM 4252 O O . LEU B 1 143 ? 7.41 -40.406 -12.227 1 98 143 LEU B O 1
ATOM 4256 N N . LEU B 1 144 ? 7.129 -41.531 -10.312 1 98.62 144 LEU B N 1
ATOM 4257 C CA . LEU B 1 144 ? 6.137 -40.625 -9.773 1 98.62 144 LEU B CA 1
ATOM 4258 C C . LEU B 1 144 ? 6.797 -39.562 -8.883 1 98.62 144 LEU B C 1
ATOM 4260 O O . LEU B 1 144 ? 7.547 -39.906 -7.965 1 98.62 144 LEU B O 1
ATOM 4264 N N . ILE B 1 145 ? 6.582 -38.312 -9.219 1 98.31 145 ILE B N 1
ATOM 4265 C CA . ILE B 1 145 ? 7.016 -37.188 -8.367 1 98.31 145 ILE B CA 1
ATOM 4266 C C . ILE B 1 145 ? 5.805 -36.375 -7.914 1 98.31 145 ILE B C 1
ATOM 4268 O O . ILE B 1 145 ? 5.09 -35.812 -8.742 1 98.31 145 ILE B O 1
ATOM 4272 N N . VAL B 1 146 ? 5.547 -36.344 -6.648 1 98.44 146 VAL B N 1
ATOM 4273 C CA . VAL B 1 146 ? 4.527 -35.5 -6.051 1 98.44 146 VAL B CA 1
ATOM 4274 C C . VAL B 1 146 ? 5.195 -34.406 -5.199 1 98.44 146 VAL B C 1
ATOM 4276 O O . VAL B 1 146 ? 5.645 -34.688 -4.082 1 98.44 146 VAL B O 1
ATOM 4279 N N . SER B 1 147 ? 5.145 -33.219 -5.688 1 96.88 147 SER B N 1
ATOM 4280 C CA . SER B 1 147 ? 5.984 -32.156 -5.129 1 96.88 147 SER B CA 1
ATOM 4281 C C . SER B 1 147 ? 5.246 -31.391 -4.051 1 96.88 147 SER B C 1
ATOM 4283 O O . SER B 1 147 ? 4.016 -31.375 -4.023 1 96.88 147 SER B O 1
ATOM 4285 N N . SER B 1 148 ? 6.078 -30.828 -3.189 1 93.69 148 SER B N 1
ATOM 4286 C CA . SER B 1 148 ? 5.605 -29.875 -2.182 1 93.69 148 SER B CA 1
ATOM 4287 C C . SER B 1 148 ? 5.746 -28.438 -2.664 1 93.69 148 SER B C 1
ATOM 4289 O O . SER B 1 148 ? 6.555 -28.156 -3.549 1 93.69 148 SER B O 1
ATOM 4291 N N . GLU B 1 149 ? 4.883 -27.562 -2.268 1 88.56 149 GLU B N 1
ATOM 4292 C CA . GLU B 1 149 ? 5.016 -26.109 -2.348 1 88.56 149 GLU B CA 1
ATOM 4293 C C . GLU B 1 149 ? 5.012 -25.625 -3.799 1 88.56 149 GLU B C 1
ATOM 4295 O O . GLU B 1 149 ? 5.816 -24.781 -4.18 1 88.56 149 GLU B O 1
ATOM 4300 N N . GLU B 1 150 ? 4.27 -26.266 -4.637 1 86.38 150 GLU B N 1
ATOM 4301 C CA . GLU B 1 150 ? 4.086 -25.781 -6.004 1 86.38 150 GLU B CA 1
ATOM 4302 C C . GLU B 1 150 ? 3.414 -24.422 -6.027 1 86.38 150 GLU B C 1
ATOM 4304 O O . GLU B 1 150 ? 3.822 -23.531 -6.781 1 86.38 150 GLU B O 1
ATOM 4309 N N . GLU B 1 151 ? 2.484 -24.188 -5.172 1 78.5 151 GLU B N 1
ATOM 4310 C CA . GLU B 1 151 ? 1.677 -22.969 -5.137 1 78.5 151 GLU B CA 1
ATOM 4311 C C . GLU B 1 151 ? 2.492 -21.781 -4.645 1 78.5 151 GLU B C 1
ATOM 4313 O O . GLU B 1 151 ? 2.055 -20.625 -4.754 1 78.5 151 GLU B O 1
ATOM 4318 N N . ASP B 1 152 ? 3.598 -22.062 -4.094 1 74.38 152 ASP B N 1
ATOM 4319 C CA . ASP B 1 152 ? 4.461 -21.016 -3.549 1 74.38 152 ASP B CA 1
ATOM 4320 C C . ASP B 1 152 ? 5.77 -20.922 -4.328 1 74.38 152 ASP B C 1
ATOM 4322 O O . ASP B 1 152 ? 6.852 -20.984 -3.742 1 74.38 152 ASP B O 1
ATOM 4326 N N . GLY B 1 153 ? 5.707 -20.938 -5.648 1 75.81 153 GLY B N 1
ATOM 4327 C CA . GLY B 1 153 ? 6.883 -20.703 -6.465 1 75.81 153 GLY B CA 1
ATOM 4328 C C . GLY B 1 153 ? 7.57 -21.984 -6.91 1 75.81 153 GLY B C 1
ATOM 4329 O O . GLY B 1 153 ? 8.781 -21.984 -7.141 1 75.81 153 GLY B O 1
ATOM 4330 N N . THR B 1 154 ? 6.855 -23.109 -6.848 1 85.88 154 THR B N 1
ATOM 4331 C CA . THR B 1 154 ? 7.375 -24.391 -7.305 1 85.88 154 THR B CA 1
ATOM 4332 C C . THR B 1 154 ? 8.648 -24.766 -6.543 1 85.88 154 THR B C 1
ATOM 4334 O O . THR B 1 154 ? 9.609 -25.25 -7.137 1 85.88 154 THR B O 1
ATOM 4337 N N . LEU B 1 155 ? 8.68 -24.469 -5.309 1 86.25 155 LEU B N 1
ATOM 4338 C CA . LEU B 1 155 ? 9.891 -24.594 -4.508 1 86.25 155 LEU B CA 1
ATOM 4339 C C . LEU B 1 155 ? 10.297 -26.062 -4.371 1 86.25 155 LEU B C 1
ATOM 4341 O O . LEU B 1 155 ? 11.477 -26.391 -4.457 1 86.25 155 LEU B O 1
ATOM 4345 N N . GLY B 1 156 ? 9.359 -26.938 -4.16 1 92.31 156 GLY B N 1
ATOM 4346 C CA . GLY B 1 156 ? 9.656 -28.359 -4.016 1 92.31 156 GLY B CA 1
ATOM 4347 C C . GLY B 1 156 ? 10.328 -28.953 -5.234 1 92.31 156 GLY B C 1
ATOM 4348 O O . GLY B 1 156 ? 11.352 -29.625 -5.117 1 92.31 156 GLY B O 1
ATOM 4349 N N . ALA B 1 157 ? 9.773 -28.656 -6.352 1 94.12 157 ALA B N 1
ATOM 4350 C CA . ALA B 1 157 ? 10.312 -29.203 -7.598 1 94.12 157 ALA B CA 1
ATOM 4351 C C . ALA B 1 157 ? 11.711 -28.656 -7.863 1 94.12 157 ALA B C 1
ATOM 4353 O O . ALA B 1 157 ? 12.617 -29.406 -8.25 1 94.12 157 ALA B O 1
ATOM 4354 N N . LYS B 1 158 ? 11.906 -27.391 -7.648 1 92.5 158 LYS B N 1
ATOM 4355 C CA . LYS B 1 158 ? 13.211 -26.766 -7.84 1 92.5 158 LYS B CA 1
ATOM 4356 C C . LYS B 1 158 ? 14.258 -27.391 -6.93 1 92.5 158 LYS B C 1
ATOM 4358 O O . LYS B 1 158 ? 15.359 -27.719 -7.375 1 92.5 158 LYS B O 1
ATOM 4363 N N . ASP B 1 159 ? 13.898 -27.578 -5.719 1 94.06 159 ASP B N 1
ATOM 4364 C CA . ASP B 1 159 ? 14.805 -28.188 -4.75 1 94.06 159 ASP B CA 1
ATOM 4365 C C . ASP B 1 159 ? 15.125 -29.641 -5.133 1 94.06 159 ASP B C 1
ATOM 4367 O O . ASP B 1 159 ? 16.266 -30.094 -4.988 1 94.06 159 ASP B O 1
ATOM 4371 N N . LEU B 1 160 ? 14.133 -30.328 -5.59 1 95.44 160 LEU B N 1
ATOM 4372 C CA . LEU B 1 160 ? 14.312 -31.734 -5.949 1 95.44 160 LEU B CA 1
ATOM 4373 C C . LEU B 1 160 ? 15.328 -31.891 -7.074 1 95.44 160 LEU B C 1
ATOM 4375 O O . LEU B 1 160 ? 16.188 -32.75 -7.027 1 95.44 160 LEU B O 1
ATOM 4379 N N . VAL B 1 161 ? 15.227 -31.047 -8.078 1 95.31 161 VAL B N 1
ATOM 4380 C CA . VAL B 1 161 ? 16.125 -31.094 -9.219 1 95.31 161 VAL B CA 1
ATOM 4381 C C . VAL B 1 161 ? 17.562 -30.828 -8.766 1 95.31 161 VAL B C 1
ATOM 4383 O O . VAL B 1 161 ? 18.5 -31.438 -9.258 1 95.31 161 VAL B O 1
ATOM 4386 N N . LYS B 1 162 ? 17.719 -29.953 -7.836 1 94.19 162 LYS B N 1
ATOM 4387 C CA . LYS B 1 162 ? 19.047 -29.594 -7.324 1 94.19 162 LYS B CA 1
ATOM 4388 C C . LYS B 1 162 ? 19.609 -30.703 -6.434 1 94.19 162 LYS B C 1
ATOM 4390 O O . LYS B 1 162 ? 20.797 -31.016 -6.492 1 94.19 162 LYS B O 1
ATOM 4395 N N . GLN B 1 163 ? 18.75 -31.297 -5.641 1 95.19 163 GLN B N 1
ATOM 4396 C CA . GLN B 1 163 ? 19.188 -32.281 -4.645 1 95.19 163 GLN B CA 1
ATOM 4397 C C . GLN B 1 163 ? 19.406 -33.656 -5.277 1 95.19 163 GLN B C 1
ATOM 4399 O O . GLN B 1 163 ? 20.266 -34.406 -4.84 1 95.19 163 GLN B O 1
ATOM 4404 N N . CYS B 1 164 ? 18.594 -33.969 -6.273 1 94.81 164 CYS B N 1
ATOM 4405 C CA . CYS B 1 164 ? 18.625 -35.281 -6.879 1 94.81 164 CYS B CA 1
ATOM 4406 C C . CYS B 1 164 ? 18.672 -35.188 -8.398 1 94.81 164 CYS B C 1
ATOM 4408 O O . CYS B 1 164 ? 17.812 -35.75 -9.094 1 94.81 164 CYS B O 1
ATOM 4410 N N . PRO B 1 165 ? 19.734 -34.625 -8.914 1 94.31 165 PRO B N 1
ATOM 4411 C CA . PRO B 1 165 ? 19.812 -34.469 -10.367 1 94.31 165 PRO B CA 1
ATOM 4412 C C . PRO B 1 165 ? 19.828 -35.781 -11.125 1 94.31 165 PRO B C 1
ATOM 4414 O O . PRO B 1 165 ? 19.406 -35.844 -12.281 1 94.31 165 PRO B O 1
ATOM 4417 N N . GLU B 1 166 ? 20.203 -36.812 -10.461 1 93.19 166 GLU B N 1
ATOM 4418 C CA . GLU B 1 166 ? 20.312 -38.125 -11.086 1 93.19 166 GLU B CA 1
ATOM 4419 C C . GLU B 1 166 ? 18.953 -38.656 -11.484 1 93.19 166 GLU B C 1
ATOM 4421 O O . GLU B 1 166 ? 18.844 -39.5 -12.391 1 93.19 166 GLU B O 1
ATOM 4426 N N . LEU B 1 167 ? 17.906 -38.219 -10.867 1 94 167 LEU B N 1
ATOM 4427 C CA . LEU B 1 167 ? 16.562 -38.656 -11.156 1 94 167 LEU B CA 1
ATOM 4428 C C . LEU B 1 167 ? 16.125 -38.25 -12.555 1 94 167 LEU B C 1
ATOM 4430 O O . LEU B 1 167 ? 15.203 -38.844 -13.125 1 94 167 LEU B O 1
ATOM 4434 N N . PHE B 1 168 ? 16.859 -37.312 -13.148 1 94.88 168 PHE B N 1
ATOM 4435 C CA . PHE B 1 168 ? 16.328 -36.656 -14.344 1 94.88 168 PHE B CA 1
ATOM 4436 C C . PHE B 1 168 ? 17.203 -36.938 -15.547 1 94.88 168 PHE B C 1
ATOM 4438 O O . PHE B 1 168 ? 16.891 -36.531 -16.672 1 94.88 168 PHE B O 1
ATOM 4445 N N . THR B 1 169 ? 18.25 -37.688 -15.438 1 93.31 169 THR B N 1
ATOM 4446 C CA . THR B 1 169 ? 19.281 -37.875 -16.453 1 93.31 169 THR B CA 1
ATOM 4447 C C . THR B 1 169 ? 18.75 -38.625 -17.656 1 93.31 169 THR B C 1
ATOM 4449 O O . THR B 1 169 ? 19.234 -38.469 -18.766 1 93.31 169 THR B O 1
ATOM 4452 N N . SER B 1 170 ? 17.734 -39.469 -17.453 1 95.25 170 SER B N 1
ATOM 4453 C CA . SER B 1 170 ? 17.266 -40.312 -18.531 1 95.25 170 SER B CA 1
ATOM 4454 C C . SER B 1 170 ? 15.828 -39.969 -18.922 1 95.25 170 SER B C 1
ATOM 4456 O O . SER B 1 170 ? 15.227 -40.656 -19.75 1 95.25 170 SER B O 1
ATOM 4458 N N . VAL B 1 171 ? 15.312 -38.969 -18.297 1 96.62 171 VAL B N 1
ATOM 4459 C CA . VAL B 1 171 ? 13.898 -38.656 -18.484 1 96.62 171 VAL B CA 1
ATOM 4460 C C . VAL B 1 171 ? 13.68 -38.094 -19.891 1 96.62 171 VAL B C 1
ATOM 4462 O O . VAL B 1 171 ? 14.398 -37.188 -20.312 1 96.62 171 VAL B O 1
ATOM 4465 N N . GLU B 1 172 ? 12.688 -38.594 -20.609 1 96.12 172 GLU B N 1
ATOM 4466 C CA . GLU B 1 172 ? 12.352 -38.125 -21.953 1 96.12 172 GLU B CA 1
ATOM 4467 C C . GLU B 1 172 ? 11.023 -37.375 -21.969 1 96.12 172 GLU B C 1
ATOM 4469 O O . GLU B 1 172 ? 10.805 -36.5 -22.828 1 96.12 172 GLU B O 1
ATOM 4474 N N . LEU B 1 173 ? 10.188 -37.75 -21.031 1 97.5 173 LEU B N 1
ATOM 4475 C CA . LEU B 1 173 ? 8.828 -37.219 -21.031 1 97.5 173 LEU B CA 1
ATOM 4476 C C . LEU B 1 173 ? 8.352 -36.938 -19.609 1 97.5 173 LEU B C 1
ATOM 4478 O O . LEU B 1 173 ? 8.57 -37.75 -18.719 1 97.5 173 LEU B O 1
ATOM 4482 N N . ILE B 1 174 ? 7.801 -35.75 -19.453 1 97.69 174 ILE B N 1
ATOM 4483 C CA . ILE B 1 174 ? 7.141 -35.406 -18.203 1 97.69 174 ILE B CA 1
ATOM 4484 C C . ILE B 1 174 ? 5.66 -35.125 -18.453 1 97.69 174 ILE B C 1
ATOM 4486 O O . ILE B 1 174 ? 5.305 -34.312 -19.312 1 97.69 174 ILE B O 1
ATOM 4490 N N . ILE B 1 175 ? 4.824 -35.812 -17.766 1 98.06 175 ILE B N 1
ATOM 4491 C CA . ILE B 1 175 ? 3.387 -35.594 -17.812 1 98.06 175 ILE B CA 1
ATOM 4492 C C . ILE B 1 175 ? 2.943 -34.875 -16.516 1 98.06 175 ILE B C 1
ATOM 4494 O O . ILE B 1 175 ? 2.994 -35.469 -15.438 1 98.06 175 ILE B O 1
ATOM 4498 N N . VAL B 1 176 ? 2.533 -33.656 -16.688 1 97.5 176 VAL B N 1
ATOM 4499 C CA . VAL B 1 176 ? 2.047 -32.875 -15.555 1 97.5 176 VAL B CA 1
ATOM 4500 C C . VAL B 1 176 ? 0.521 -32.906 -15.523 1 97.5 176 VAL B C 1
ATOM 4502 O O . VAL B 1 176 ? -0.131 -32.594 -16.531 1 97.5 176 VAL B O 1
ATOM 4505 N N . ASP B 1 177 ? -0.055 -33.219 -14.453 1 97.25 177 ASP B N 1
ATOM 4506 C CA . ASP B 1 177 ? -1.493 -33.469 -14.43 1 97.25 177 ASP B CA 1
ATOM 4507 C C . ASP B 1 177 ? -2.26 -32.219 -13.945 1 97.25 177 ASP B C 1
ATOM 4509 O O . ASP B 1 177 ? -3.293 -32.344 -13.281 1 97.25 177 ASP B O 1
ATOM 4513 N N . GLU B 1 178 ? -1.771 -31.094 -14.227 1 95.38 178 GLU B N 1
ATOM 4514 C CA . GLU B 1 178 ? -2.465 -29.844 -13.93 1 95.38 178 GLU B CA 1
ATOM 4515 C C . GLU B 1 178 ? -3.818 -29.797 -14.633 1 95.38 178 GLU B C 1
ATOM 4517 O O . GLU B 1 178 ? -4.043 -30.5 -15.617 1 95.38 178 GLU B O 1
ATOM 4522 N N . PRO B 1 179 ? -4.723 -28.953 -14.094 1 95.06 179 PRO B N 1
ATOM 4523 C CA . PRO B 1 179 ? -6.027 -28.844 -14.75 1 95.06 179 PRO B CA 1
ATOM 4524 C C . PRO B 1 179 ? -5.938 -28.266 -16.156 1 95.06 179 PRO B C 1
ATOM 4526 O O . PRO B 1 179 ? -5.422 -27.156 -16.344 1 95.06 179 PRO B O 1
ATOM 4529 N N . THR B 1 180 ? -6.434 -29 -17.125 1 95.31 180 THR B N 1
ATOM 4530 C CA . THR B 1 180 ? -6.504 -28.547 -18.5 1 95.31 180 THR B CA 1
ATOM 4531 C C . THR B 1 180 ? -7.891 -28.828 -19.094 1 95.31 180 THR B C 1
ATOM 4533 O O . THR B 1 180 ? -8.117 -28.609 -20.281 1 95.31 180 THR B O 1
ATOM 4536 N N . ASN B 1 181 ? -8.75 -29.359 -18.281 1 96.19 181 ASN B N 1
ATOM 4537 C CA . ASN B 1 181 ? -10.07 -29.734 -18.75 1 96.19 181 ASN B CA 1
ATOM 4538 C C . ASN B 1 181 ? -9.992 -30.734 -19.906 1 96.19 181 ASN B C 1
ATOM 4540 O O . ASN B 1 181 ? -10.766 -30.641 -20.859 1 96.19 181 ASN B O 1
ATOM 4544 N N . LEU B 1 182 ? -9.023 -31.594 -19.875 1 97.38 182 LEU B N 1
ATOM 4545 C CA . LEU B 1 182 ? -8.781 -32.688 -20.812 1 97.38 182 LEU B CA 1
ATOM 4546 C C . LEU B 1 182 ? -8.219 -32.156 -22.125 1 97.38 182 LEU B C 1
ATOM 4548 O O . LEU B 1 182 ? -8.164 -32.875 -23.125 1 97.38 182 LEU B O 1
ATOM 4552 N N . ASP B 1 183 ? -7.832 -30.891 -22.109 1 97 183 ASP B N 1
ATOM 4553 C CA . ASP B 1 183 ? -7.02 -30.375 -23.219 1 97 183 ASP B CA 1
ATOM 4554 C C . ASP B 1 183 ? -5.547 -30.719 -23.016 1 97 183 ASP B C 1
ATOM 4556 O O . ASP B 1 183 ? -5.133 -31.094 -21.906 1 97 183 ASP B O 1
ATOM 4560 N N . ILE B 1 184 ? -4.816 -30.641 -24.141 1 97.31 184 ILE B N 1
ATOM 4561 C CA . ILE B 1 184 ? -3.395 -30.969 -24.078 1 97.31 184 ILE B CA 1
ATOM 4562 C C . ILE B 1 184 ? -2.576 -29.672 -24.047 1 97.31 184 ILE B C 1
ATOM 4564 O O . ILE B 1 184 ? -2.545 -28.938 -25.031 1 97.31 184 ILE B O 1
ATOM 4568 N N . GLY B 1 185 ? -1.981 -29.469 -22.906 1 95 185 GLY B N 1
ATOM 4569 C CA . GLY B 1 185 ? -1.092 -28.328 -22.812 1 95 185 GLY B CA 1
ATOM 4570 C C . GLY B 1 185 ? 0.313 -28.609 -23.297 1 95 185 GLY B C 1
ATOM 4571 O O . GLY B 1 185 ? 0.951 -29.578 -22.859 1 95 185 GLY B O 1
ATOM 4572 N N . ILE B 1 186 ? 0.82 -27.703 -24.203 1 93.56 186 ILE B N 1
ATOM 4573 C CA . ILE B 1 186 ? 2.129 -27.984 -24.781 1 93.56 186 ILE B CA 1
ATOM 4574 C C . ILE B 1 186 ? 3.096 -26.844 -24.438 1 93.56 186 ILE B C 1
ATOM 4576 O O . ILE B 1 186 ? 4.25 -26.859 -24.875 1 93.56 186 ILE B O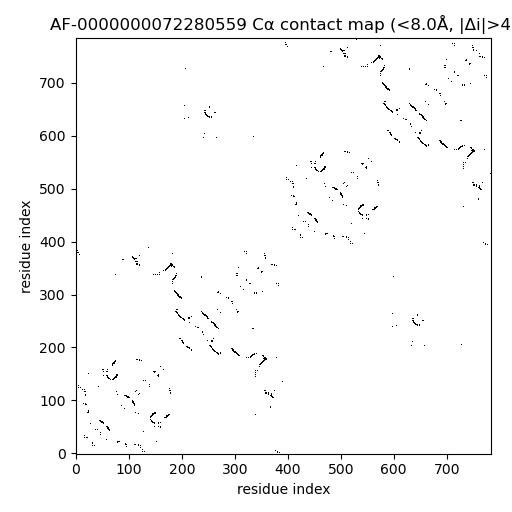 1
ATOM 4580 N N . SER B 1 187 ? 2.6 -25.906 -23.734 1 90.94 187 SER B N 1
ATOM 4581 C CA . SER B 1 187 ? 3.469 -24.828 -23.281 1 90.94 187 SER B CA 1
ATOM 4582 C C . SER B 1 187 ? 2.93 -24.172 -22.016 1 90.94 187 SER B C 1
ATOM 4584 O O . SER B 1 187 ? 1.733 -24.25 -21.719 1 90.94 187 SER B O 1
ATOM 4586 N N . GLU B 1 188 ? 3.812 -23.641 -21.25 1 89.19 188 GLU B N 1
ATOM 4587 C CA . GLU B 1 188 ? 3.465 -22.797 -20.109 1 89.19 188 GLU B CA 1
ATOM 4588 C C . GLU B 1 188 ? 4.355 -21.562 -20.047 1 89.19 188 GLU B C 1
ATOM 4590 O O . GLU B 1 188 ? 5.52 -21.609 -20.438 1 89.19 188 GLU B O 1
ATOM 4595 N N . LYS B 1 189 ? 3.721 -20.547 -19.531 1 88 189 LYS B N 1
ATOM 4596 C CA . LYS B 1 189 ? 4.434 -19.281 -19.438 1 88 189 LYS B CA 1
ATOM 4597 C C . LYS B 1 189 ? 5.477 -19.312 -18.328 1 88 189 LYS B C 1
ATOM 4599 O O . LYS B 1 189 ? 5.367 -20.109 -17.391 1 88 189 LYS B O 1
ATOM 4604 N N . GLY B 1 190 ? 6.469 -18.484 -18.547 1 87.75 190 GLY B N 1
ATOM 4605 C CA . GLY B 1 190 ? 7.375 -18.219 -17.438 1 87.75 190 GLY B CA 1
ATOM 4606 C C . GLY B 1 190 ? 6.797 -17.266 -16.406 1 87.75 190 GLY B C 1
ATOM 4607 O O . GLY B 1 190 ? 5.688 -16.766 -16.578 1 87.75 190 GLY B O 1
ATOM 4608 N N . GLU B 1 191 ? 7.539 -17.125 -15.32 1 89.81 191 GLU B N 1
ATOM 4609 C CA . GLU B 1 191 ? 7.113 -16.25 -14.242 1 89.81 191 GLU B CA 1
ATOM 4610 C C . GLU B 1 191 ? 8.289 -15.438 -13.688 1 89.81 191 GLU B C 1
ATOM 4612 O O . GLU B 1 191 ? 9.391 -15.969 -13.531 1 89.81 191 GLU B O 1
ATOM 4617 N N . LEU B 1 192 ? 8.047 -14.242 -13.562 1 91.31 192 LEU B N 1
ATOM 4618 C CA . LEU B 1 192 ? 8.969 -13.352 -12.859 1 91.31 192 LEU B CA 1
ATOM 4619 C C . LEU B 1 192 ? 8.242 -12.586 -11.758 1 91.31 192 LEU B C 1
ATOM 4621 O O . LEU B 1 192 ? 7.383 -11.742 -12.047 1 91.31 192 LEU B O 1
ATOM 4625 N N . ARG B 1 193 ? 8.57 -12.883 -10.523 1 93.19 193 ARG B N 1
ATOM 4626 C CA . ARG B 1 193 ? 8.031 -12.148 -9.375 1 93.19 193 ARG B CA 1
ATOM 4627 C C . ARG B 1 193 ? 9.078 -11.219 -8.781 1 93.19 193 ARG B C 1
ATOM 4629 O O . ARG B 1 193 ? 10.18 -11.656 -8.438 1 93.19 193 ARG B O 1
ATOM 4636 N N . LEU B 1 194 ? 8.688 -10.008 -8.664 1 95.75 194 LEU B N 1
ATOM 4637 C CA . LEU B 1 194 ? 9.633 -8.992 -8.203 1 95.75 194 LEU B CA 1
ATOM 4638 C C . LEU B 1 194 ? 9.055 -8.203 -7.035 1 95.75 194 LEU B C 1
ATOM 4640 O O . LEU B 1 194 ? 7.855 -7.926 -6.996 1 95.75 194 LEU B O 1
ATOM 4644 N N . LYS B 1 195 ? 9.898 -7.918 -6.145 1 97.5 195 LYS B N 1
ATOM 4645 C CA . LYS B 1 195 ? 9.648 -6.906 -5.121 1 97.5 195 LYS B CA 1
ATOM 4646 C C . LYS B 1 195 ? 10.469 -5.645 -5.383 1 97.5 195 LYS B C 1
ATOM 4648 O O . LYS B 1 195 ? 11.68 -5.719 -5.602 1 97.5 195 LYS B O 1
ATOM 4653 N N . VAL B 1 196 ? 9.828 -4.551 -5.406 1 98.19 196 VAL B N 1
ATOM 4654 C CA . VAL B 1 196 ? 10.516 -3.295 -5.684 1 98.19 196 VAL B CA 1
ATOM 4655 C C . VAL B 1 196 ? 10.273 -2.309 -4.543 1 98.19 196 VAL B C 1
ATOM 4657 O O . VAL B 1 196 ? 9.125 -2.057 -4.164 1 98.19 196 VAL B O 1
ATOM 4660 N N . GLU B 1 197 ? 11.312 -1.839 -4.008 1 98.5 197 GLU B N 1
ATOM 4661 C CA . GLU B 1 197 ? 11.258 -0.75 -3.037 1 98.5 197 GLU B CA 1
ATOM 4662 C C . GLU B 1 197 ? 11.633 0.582 -3.68 1 98.5 197 GLU B C 1
ATOM 4664 O O . GLU B 1 197 ? 12.531 0.639 -4.523 1 98.5 197 GLU B O 1
ATOM 4669 N N . CYS B 1 198 ? 10.922 1.581 -3.354 1 98.5 198 CYS B N 1
ATOM 4670 C CA . CYS B 1 198 ? 11.25 2.939 -3.768 1 98.5 198 CYS B CA 1
ATOM 4671 C C . CYS B 1 198 ? 11.5 3.834 -2.559 1 98.5 198 CYS B C 1
ATOM 4673 O O . CYS B 1 198 ? 10.703 3.855 -1.621 1 98.5 198 CYS B O 1
ATOM 4675 N N . HIS B 1 199 ? 12.617 4.461 -2.545 1 96.81 199 HIS B N 1
ATOM 4676 C CA . HIS B 1 199 ? 12.969 5.434 -1.52 1 96.81 199 HIS B CA 1
ATOM 4677 C C . HIS B 1 199 ? 12.898 6.859 -2.062 1 96.81 199 HIS B C 1
ATOM 4679 O O . HIS B 1 199 ? 13.531 7.176 -3.072 1 96.81 199 HIS B O 1
ATOM 4685 N N . GLY B 1 200 ? 12.109 7.668 -1.45 1 95.44 200 GLY B N 1
ATOM 4686 C CA . GLY B 1 200 ? 11.977 9.086 -1.752 1 95.44 200 GLY B CA 1
ATOM 4687 C C . GLY B 1 200 ? 12.5 9.984 -0.646 1 95.44 200 GLY B C 1
ATOM 4688 O O . GLY B 1 200 ? 13.523 9.688 -0.034 1 95.44 200 GLY B O 1
ATOM 4689 N N . ILE B 1 201 ? 11.875 11.164 -0.52 1 87.75 201 ILE B N 1
ATOM 4690 C CA . ILE B 1 201 ? 12.266 12.164 0.471 1 87.75 201 ILE B CA 1
ATOM 4691 C C . ILE B 1 201 ? 11.023 12.703 1.177 1 87.75 201 ILE B C 1
ATOM 4693 O O . ILE B 1 201 ? 10.086 13.164 0.526 1 87.75 201 ILE B O 1
ATOM 4697 N N . SER B 1 202 ? 11.008 12.555 2.506 1 84.75 202 SER B N 1
ATOM 4698 C CA . SER B 1 202 ? 9.875 13.008 3.305 1 84.75 202 SER B CA 1
ATOM 4699 C C . SER B 1 202 ? 9.781 14.531 3.328 1 84.75 202 SER B C 1
ATOM 4701 O O . SER B 1 202 ? 10.797 15.219 3.18 1 84.75 202 SER B O 1
ATOM 4703 N N . ALA B 1 203 ? 8.586 15.062 3.379 1 80.19 203 ALA B N 1
ATOM 4704 C CA . ALA B 1 203 ? 8.258 16.484 3.553 1 80.19 203 ALA B CA 1
ATOM 4705 C C . ALA B 1 203 ? 6.848 16.656 4.117 1 80.19 203 ALA B C 1
ATOM 4707 O O . ALA B 1 203 ? 6.078 15.688 4.184 1 80.19 203 ALA B O 1
ATOM 4708 N N . HIS B 1 204 ? 6.59 17.781 4.652 1 77.19 204 HIS B N 1
ATOM 4709 C CA . HIS B 1 204 ? 5.23 18.078 5.082 1 77.19 204 HIS B CA 1
ATOM 4710 C C . HIS B 1 204 ? 4.273 18.109 3.895 1 77.19 204 HIS B C 1
ATOM 4712 O O . HIS B 1 204 ? 4.621 18.625 2.824 1 77.19 204 HIS B O 1
ATOM 4718 N N . ALA B 1 205 ? 3.035 17.594 4.047 1 84.19 205 ALA B N 1
ATOM 4719 C CA . ALA B 1 205 ? 2.07 17.5 2.957 1 84.19 205 ALA B CA 1
ATOM 4720 C C . ALA B 1 205 ? 1.682 18.875 2.447 1 84.19 205 ALA B C 1
ATOM 4722 O O . ALA B 1 205 ? 1.184 19.016 1.328 1 84.19 205 ALA B O 1
ATOM 4723 N N . SER B 1 206 ? 1.855 19.922 3.209 1 80.94 206 SER B N 1
ATOM 4724 C CA . SER B 1 206 ? 1.544 21.281 2.775 1 80.94 206 SER B CA 1
ATOM 4725 C C . SER B 1 206 ? 2.607 21.812 1.821 1 80.94 206 SER B C 1
ATOM 4727 O O . SER B 1 206 ? 2.398 22.828 1.155 1 80.94 206 SER B O 1
ATOM 4729 N N . SER B 1 207 ? 3.756 21.188 1.784 1 81.94 207 SER B N 1
ATOM 4730 C CA . SER B 1 207 ? 4.84 21.531 0.867 1 81.94 207 SER B CA 1
ATOM 4731 C C . SER B 1 207 ? 5.43 20.281 0.221 1 81.94 207 SER B C 1
ATOM 4733 O O . SER B 1 207 ? 6.629 20.016 0.338 1 81.94 207 SER B O 1
ATOM 4735 N N . PRO B 1 208 ? 4.633 19.578 -0.525 1 87.38 208 PRO B N 1
ATOM 4736 C CA . PRO B 1 208 ? 5.062 18.281 -1.038 1 87.38 208 PRO B CA 1
ATOM 4737 C C . PRO B 1 208 ? 6.238 18.391 -2.004 1 87.38 208 PRO B C 1
ATOM 4739 O O . PRO B 1 208 ? 7.012 17.438 -2.152 1 87.38 208 PRO B O 1
ATOM 4742 N N . SER B 1 209 ? 6.426 19.547 -2.637 1 87.12 209 SER B N 1
ATOM 4743 C CA . SER B 1 209 ? 7.496 19.75 -3.611 1 87.12 209 SER B CA 1
ATOM 4744 C C . SER B 1 209 ? 8.867 19.672 -2.945 1 87.12 209 SER B C 1
ATOM 4746 O O . SER B 1 209 ? 9.883 19.5 -3.621 1 87.12 209 SER B O 1
ATOM 4748 N N . LEU B 1 210 ? 8.844 19.891 -1.655 1 83.81 210 LEU B N 1
ATOM 4749 C CA . LEU B 1 210 ? 10.102 19.812 -0.919 1 83.81 210 LEU B CA 1
ATOM 4750 C C . LEU B 1 210 ? 10.508 18.359 -0.695 1 83.81 210 LEU B C 1
ATOM 4752 O O . LEU B 1 210 ? 11.641 18.078 -0.292 1 83.81 210 LEU B O 1
ATOM 4756 N N . GLY B 1 211 ? 9.609 17.453 -0.979 1 88.62 211 GLY B N 1
ATOM 4757 C CA . GLY B 1 211 ? 9.883 16.031 -0.853 1 88.62 211 GLY B CA 1
ATOM 4758 C C . GLY B 1 211 ? 9.852 15.297 -2.18 1 88.62 211 GLY B C 1
ATOM 4759 O O . GLY B 1 211 ? 9.938 15.914 -3.24 1 88.62 211 GLY B O 1
ATOM 4760 N N . LEU B 1 212 ? 9.961 14.039 -2.15 1 94.62 212 LEU B N 1
ATOM 4761 C CA . LEU B 1 212 ? 9.859 13.109 -3.268 1 94.62 212 LEU B CA 1
ATOM 4762 C C . LEU B 1 212 ? 9.016 11.898 -2.893 1 94.62 212 LEU B C 1
ATOM 4764 O O . LEU B 1 212 ? 9.469 11.016 -2.164 1 94.62 212 LEU B O 1
ATOM 4768 N N . ASN B 1 213 ? 7.781 11.82 -3.404 1 96.31 213 ASN B N 1
ATOM 4769 C CA . ASN B 1 213 ? 6.793 10.844 -2.957 1 96.31 213 ASN B CA 1
ATOM 4770 C C . ASN B 1 213 ? 7.07 9.453 -3.529 1 96.31 213 ASN B C 1
ATOM 4772 O O . ASN B 1 213 ? 6.863 9.219 -4.723 1 96.31 213 ASN B O 1
ATOM 4776 N N . ALA B 1 214 ? 7.488 8.562 -2.697 1 97.75 214 ALA B N 1
ATOM 4777 C CA . ALA B 1 214 ? 7.906 7.227 -3.109 1 97.75 214 ALA B CA 1
ATOM 4778 C C . ALA B 1 214 ? 6.75 6.465 -3.748 1 97.75 214 ALA B C 1
ATOM 4780 O O . ALA B 1 214 ? 6.965 5.598 -4.602 1 97.75 214 ALA B O 1
ATOM 4781 N N . ILE B 1 215 ? 5.461 6.691 -3.336 1 98.12 215 ILE B N 1
ATOM 4782 C CA . ILE B 1 215 ? 4.301 6.062 -3.957 1 98.12 215 ILE B CA 1
ATOM 4783 C C . ILE B 1 215 ? 4.223 6.465 -5.43 1 98.12 215 ILE B C 1
ATOM 4785 O O . ILE B 1 215 ? 4.02 5.613 -6.297 1 98.12 215 ILE B O 1
ATOM 4789 N N . GLU B 1 216 ? 4.457 7.73 -5.723 1 97.19 216 GLU B N 1
ATOM 4790 C CA . GLU B 1 216 ? 4.477 8.219 -7.098 1 97.19 216 GLU B CA 1
ATOM 4791 C C . GLU B 1 216 ? 5.648 7.617 -7.875 1 97.19 216 GLU B C 1
ATOM 4793 O O . GLU B 1 216 ? 5.543 7.371 -9.078 1 97.19 216 GLU B O 1
ATOM 4798 N N . GLY B 1 217 ? 6.766 7.453 -7.195 1 97.75 217 GLY B N 1
ATOM 4799 C CA . GLY B 1 217 ? 7.895 6.781 -7.82 1 97.75 217 GLY B CA 1
ATOM 4800 C C . GLY B 1 217 ? 7.559 5.379 -8.297 1 97.75 217 GLY B C 1
ATOM 4801 O O . GLY B 1 217 ? 7.867 5.016 -9.438 1 97.75 217 GLY B O 1
ATOM 4802 N N . ILE B 1 218 ? 6.887 4.578 -7.434 1 98.38 218 ILE B N 1
ATOM 4803 C CA . ILE B 1 218 ? 6.477 3.223 -7.785 1 98.38 218 ILE B CA 1
ATOM 4804 C C . ILE B 1 218 ? 5.496 3.27 -8.961 1 98.38 218 ILE B C 1
ATOM 4806 O O . ILE B 1 218 ? 5.613 2.484 -9.906 1 98.38 218 ILE B O 1
ATOM 4810 N N . TYR B 1 219 ? 4.586 4.203 -8.883 1 96 219 TYR B N 1
ATOM 4811 C CA . TYR B 1 219 ? 3.609 4.332 -9.961 1 96 219 TYR B CA 1
ATOM 4812 C C . TYR B 1 219 ? 4.301 4.629 -11.289 1 96 219 TYR B C 1
ATOM 4814 O O . TYR B 1 219 ? 3.947 4.055 -12.32 1 96 219 TYR B O 1
ATOM 4822 N N . SER B 1 220 ? 5.191 5.574 -11.258 1 96.44 220 SER B N 1
ATOM 4823 C CA . SER B 1 220 ? 5.941 5.914 -12.461 1 96.44 220 SER B CA 1
ATOM 4824 C C . SER B 1 220 ? 6.668 4.695 -13.016 1 96.44 220 SER B C 1
ATOM 4826 O O . SER B 1 220 ? 6.602 4.426 -14.219 1 96.44 220 SER B O 1
ATOM 4828 N N . LEU B 1 221 ? 7.34 3.973 -12.195 1 97.75 221 LEU B N 1
ATOM 4829 C CA . LEU B 1 221 ? 8.062 2.775 -12.609 1 97.75 221 LEU B CA 1
ATOM 4830 C C . LEU B 1 221 ? 7.117 1.76 -13.242 1 97.75 221 LEU B C 1
ATOM 4832 O O . LEU B 1 221 ? 7.41 1.217 -14.312 1 97.75 221 LEU B O 1
ATOM 4836 N N . ILE B 1 222 ? 5.977 1.497 -12.633 1 97.25 222 ILE B N 1
ATOM 4837 C CA . ILE B 1 222 ? 5.004 0.517 -13.102 1 97.25 222 ILE B CA 1
ATOM 4838 C C . ILE B 1 222 ? 4.492 0.921 -14.477 1 97.25 222 ILE B C 1
ATOM 4840 O O . ILE B 1 222 ? 4.355 0.078 -15.367 1 97.25 222 ILE B O 1
ATOM 4844 N N . GLN B 1 223 ? 4.266 2.195 -14.648 1 95.94 223 GLN B N 1
ATOM 4845 C CA . GLN B 1 223 ? 3.783 2.676 -15.938 1 95.94 223 GLN B CA 1
ATOM 4846 C C . GLN B 1 223 ? 4.805 2.406 -17.031 1 95.94 223 GLN B C 1
ATOM 4848 O O . GLN B 1 223 ? 4.445 1.966 -18.125 1 95.94 223 GLN B O 1
ATOM 4853 N N . TRP B 1 224 ? 6.027 2.646 -16.734 1 96.31 224 TRP B N 1
ATOM 4854 C CA . TRP B 1 224 ? 7.082 2.414 -17.719 1 96.31 224 TRP B CA 1
ATOM 4855 C C . TRP B 1 224 ? 7.227 0.926 -18.016 1 96.31 224 TRP B C 1
ATOM 4857 O O . TRP B 1 224 ? 7.402 0.534 -19.172 1 96.31 224 TRP B O 1
ATOM 4867 N N . ILE B 1 225 ? 7.156 0.084 -17.016 1 96.25 225 ILE B N 1
ATOM 4868 C CA . ILE B 1 225 ? 7.281 -1.357 -17.203 1 96.25 225 ILE B CA 1
ATOM 4869 C C . ILE B 1 225 ? 6.16 -1.862 -18.109 1 96.25 225 ILE B C 1
ATOM 4871 O O . ILE B 1 225 ? 6.414 -2.588 -19.078 1 96.25 225 ILE B O 1
ATOM 4875 N N . LYS B 1 226 ? 4.973 -1.468 -17.781 1 94.25 226 LYS B N 1
ATOM 4876 C CA . LYS B 1 226 ? 3.814 -1.925 -18.547 1 94.25 226 LYS B CA 1
ATOM 4877 C C . LYS B 1 226 ? 3.926 -1.516 -20.016 1 94.25 226 LYS B C 1
ATOM 4879 O O . LYS B 1 226 ? 3.582 -2.291 -20.906 1 94.25 226 LYS B O 1
ATOM 4884 N N . LYS B 1 227 ? 4.379 -0.321 -20.203 1 92.44 227 LYS B N 1
ATOM 4885 C CA . LYS B 1 227 ? 4.516 0.198 -21.562 1 92.44 227 LYS B CA 1
ATOM 4886 C C . LYS B 1 227 ? 5.586 -0.564 -22.328 1 92.44 227 LYS B C 1
ATOM 4888 O O . LYS B 1 227 ? 5.48 -0.729 -23.547 1 92.44 227 LYS B O 1
ATOM 4893 N N . ASP B 1 228 ? 6.527 -1.095 -21.641 1 91.06 228 ASP B N 1
ATOM 4894 C CA . ASP B 1 228 ? 7.695 -1.678 -22.281 1 91.06 228 ASP B CA 1
ATOM 4895 C C . ASP B 1 228 ? 7.562 -3.195 -22.391 1 91.06 228 ASP B C 1
ATOM 4897 O O . ASP B 1 228 ? 8.453 -3.863 -22.922 1 91.06 228 ASP B O 1
ATOM 4901 N N . LEU B 1 229 ? 6.516 -3.793 -21.891 1 88.62 229 LEU B N 1
ATOM 4902 C CA . LEU B 1 229 ? 6.367 -5.242 -21.969 1 88.62 229 LEU B CA 1
ATOM 4903 C C . LEU B 1 229 ? 6.266 -5.688 -23.422 1 88.62 229 LEU B C 1
ATOM 4905 O O . LEU B 1 229 ? 5.438 -5.18 -24.188 1 88.62 229 LEU B O 1
ATOM 4909 N N . PRO B 1 230 ? 7.066 -6.594 -23.781 1 83.94 230 PRO B N 1
ATOM 4910 C CA . PRO B 1 230 ? 7.047 -7.047 -25.172 1 83.94 230 PRO B CA 1
ATOM 4911 C C . PRO B 1 230 ? 5.777 -7.816 -25.516 1 83.94 230 PRO B C 1
ATOM 4913 O O . PRO B 1 230 ? 5.25 -8.562 -24.688 1 83.94 230 PRO B O 1
ATOM 4916 N N . LEU B 1 231 ? 5.371 -7.676 -26.75 1 80.12 231 LEU B N 1
ATOM 4917 C CA . LEU B 1 231 ? 4.234 -8.43 -27.266 1 80.12 231 LEU B CA 1
ATOM 4918 C C . LEU B 1 231 ? 4.676 -9.773 -27.812 1 80.12 231 LEU B C 1
ATOM 4920 O O . LEU B 1 231 ? 5.742 -9.883 -28.422 1 80.12 231 LEU B O 1
ATOM 4924 N N . SER B 1 232 ? 3.85 -10.766 -27.516 1 80.25 232 SER B N 1
ATOM 4925 C CA . SER B 1 232 ? 4.059 -12.078 -28.094 1 80.25 232 SER B CA 1
ATOM 4926 C C . SER B 1 232 ? 3.381 -12.188 -29.469 1 80.25 232 SER B C 1
ATOM 4928 O O . SER B 1 232 ? 2.314 -11.609 -29.672 1 80.25 232 SER B O 1
ATOM 4930 N N . PRO B 1 233 ? 4.059 -12.883 -30.391 1 77.56 233 PR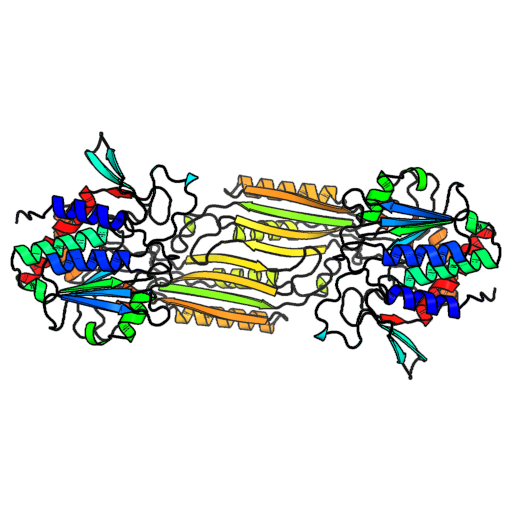O B N 1
ATOM 4931 C CA . PRO B 1 233 ? 3.398 -13.133 -31.688 1 77.56 233 PRO B CA 1
ATOM 4932 C C . PRO B 1 233 ? 2.16 -14.016 -31.547 1 77.56 233 PRO B C 1
ATOM 4934 O O . PRO B 1 233 ? 1.351 -14.094 -32.469 1 77.56 233 PRO B O 1
ATOM 4937 N N . ASP B 1 234 ? 2.051 -14.742 -30.453 1 75.56 234 ASP B N 1
ATOM 4938 C CA . ASP B 1 234 ? 0.906 -15.602 -30.156 1 75.56 234 ASP B CA 1
ATOM 4939 C C . ASP B 1 234 ? -0.059 -14.906 -29.203 1 75.56 234 ASP B C 1
ATOM 4941 O O . ASP B 1 234 ? 0.236 -14.758 -28.016 1 75.56 234 ASP B O 1
ATOM 4945 N N . ASP B 1 235 ? -1.209 -14.547 -29.672 1 73.94 235 ASP B N 1
ATOM 4946 C CA . ASP B 1 235 ? -2.197 -13.789 -28.906 1 73.94 235 ASP B CA 1
ATOM 4947 C C . ASP B 1 235 ? -2.693 -14.578 -27.703 1 73.94 235 ASP B C 1
ATOM 4949 O O . ASP B 1 235 ? -3.178 -14 -26.734 1 73.94 235 ASP B O 1
ATOM 4953 N N . THR B 1 236 ? -2.557 -15.906 -27.844 1 69.88 236 THR B N 1
ATOM 4954 C CA . THR B 1 236 ? -3.072 -16.75 -26.766 1 69.88 236 THR B CA 1
ATOM 4955 C C . THR B 1 236 ? -2.031 -16.922 -25.672 1 69.88 236 THR B C 1
ATOM 4957 O O . THR B 1 236 ? -2.311 -17.531 -24.641 1 69.88 236 THR B O 1
ATOM 4960 N N . ASN B 1 237 ? -0.843 -16.328 -25.922 1 78.19 237 ASN B N 1
ATOM 4961 C CA . ASN B 1 237 ? 0.27 -16.438 -24.984 1 78.19 237 ASN B CA 1
ATOM 4962 C C . ASN B 1 237 ? 0.997 -15.117 -24.797 1 78.19 237 ASN B C 1
ATOM 4964 O O . ASN B 1 237 ? 2.189 -15.008 -25.094 1 78.19 237 ASN B O 1
ATOM 4968 N N . GLN B 1 238 ? 0.268 -14.188 -24.297 1 84.25 238 GLN B N 1
ATOM 4969 C CA . GLN B 1 238 ? 0.847 -12.867 -24.109 1 84.25 238 GLN B CA 1
ATOM 4970 C C . GLN B 1 238 ? 1.488 -12.727 -22.734 1 84.25 238 GLN B C 1
ATOM 4972 O O . GLN B 1 238 ? 1.059 -13.375 -21.781 1 84.25 238 GLN B O 1
ATOM 4977 N N . THR B 1 239 ? 2.521 -11.977 -22.703 1 89.5 239 THR B N 1
ATOM 4978 C CA . THR B 1 239 ? 3.064 -11.586 -21.406 1 89.5 239 THR B CA 1
ATOM 4979 C C . THR B 1 239 ? 2.039 -10.789 -20.609 1 89.5 239 THR B C 1
ATOM 4981 O O . THR B 1 239 ? 1.347 -9.93 -21.156 1 89.5 239 THR B O 1
ATOM 4984 N N . THR B 1 240 ? 1.862 -11.125 -19.406 1 90.19 240 THR B N 1
ATOM 4985 C CA . THR B 1 240 ? 0.906 -10.406 -18.562 1 90.19 240 THR B CA 1
ATOM 4986 C C . THR B 1 240 ? 1.597 -9.828 -17.328 1 90.19 240 THR B C 1
ATOM 4988 O O . THR B 1 240 ? 2.662 -10.297 -16.938 1 90.19 240 THR B O 1
ATOM 4991 N N . PHE B 1 241 ? 1.042 -8.734 -16.906 1 93.25 241 PHE B N 1
ATOM 4992 C CA . PHE B 1 241 ? 1.567 -7.98 -15.773 1 93.25 241 PHE B CA 1
ATOM 4993 C C . PHE B 1 241 ? 0.503 -7.809 -14.695 1 93.25 241 PHE B C 1
ATOM 4995 O O . PHE B 1 241 ? -0.648 -7.488 -15 1 93.25 241 PHE B O 1
ATOM 5002 N N . ASN B 1 242 ? 0.886 -8.109 -13.43 1 94 242 ASN B N 1
ATOM 5003 C CA . ASN B 1 242 ? -0.021 -7.938 -12.297 1 94 242 ASN B CA 1
ATOM 5004 C C . ASN B 1 242 ? 0.675 -7.266 -11.117 1 94 242 ASN B C 1
ATOM 5006 O O . ASN B 1 242 ? 1.797 -7.629 -10.766 1 94 242 ASN B O 1
ATOM 5010 N N . ILE B 1 243 ? 0.006 -6.227 -10.586 1 97.06 243 ILE B N 1
ATOM 5011 C CA . ILE B 1 243 ? 0.438 -5.695 -9.297 1 97.06 243 ILE B CA 1
ATOM 5012 C C . ILE B 1 243 ? -0.246 -6.461 -8.164 1 97.06 243 ILE B C 1
ATOM 5014 O O . ILE B 1 243 ? -1.449 -6.309 -7.941 1 97.06 243 ILE B O 1
ATOM 5018 N N . GLY B 1 244 ? 0.505 -7.148 -7.418 1 94.5 244 GLY B N 1
ATOM 5019 C CA . GLY B 1 244 ? -0.07 -7.996 -6.387 1 94.5 244 GLY B CA 1
ATOM 5020 C C . GLY B 1 244 ? -0.281 -7.273 -5.07 1 94.5 244 GLY B C 1
ATOM 5021 O O . GLY B 1 244 ? -1.312 -7.445 -4.418 1 94.5 244 GLY B O 1
ATOM 5022 N N . THR B 1 245 ? 0.75 -6.504 -4.664 1 96.38 245 THR B N 1
ATOM 5023 C CA . THR B 1 245 ? 0.666 -5.762 -3.408 1 96.38 245 THR B CA 1
ATOM 5024 C C . THR B 1 245 ? 1.323 -4.391 -3.545 1 96.38 245 THR B C 1
ATOM 5026 O O . THR B 1 245 ? 2.141 -4.176 -4.441 1 96.38 245 THR B O 1
ATOM 5029 N N . ILE B 1 246 ? 0.918 -3.518 -2.648 1 98.19 246 ILE B N 1
ATOM 5030 C CA . ILE B 1 246 ? 1.581 -2.227 -2.514 1 98.19 246 ILE B CA 1
ATOM 5031 C C . ILE B 1 246 ? 1.423 -1.712 -1.084 1 98.19 246 ILE B C 1
ATOM 5033 O O . ILE B 1 246 ? 0.383 -1.919 -0.455 1 98.19 246 ILE B O 1
ATOM 5037 N N . LYS B 1 247 ? 2.438 -1.166 -0.567 1 98.06 247 LYS B N 1
ATOM 5038 C CA . LYS B 1 247 ? 2.418 -0.531 0.748 1 98.06 247 LYS B CA 1
ATOM 5039 C C . LYS B 1 247 ? 3.385 0.648 0.803 1 98.06 247 LYS B C 1
ATOM 5041 O O . LYS B 1 247 ? 4.574 0.498 0.506 1 98.06 247 LYS B O 1
ATOM 5046 N N . GLY B 1 248 ? 2.857 1.794 1.13 1 96.62 248 GLY B N 1
ATOM 5047 C CA . GLY B 1 248 ? 3.721 2.963 1.196 1 96.62 248 GLY B CA 1
ATOM 5048 C C . GLY B 1 248 ? 3.16 4.066 2.072 1 96.62 248 GLY B C 1
ATOM 5049 O O . GLY B 1 248 ? 1.942 4.207 2.205 1 96.62 248 GLY B O 1
ATOM 5050 N N . GLY B 1 249 ? 4.074 4.848 2.654 1 92.5 249 GLY B N 1
ATOM 5051 C CA . GLY B 1 249 ? 3.699 6.004 3.451 1 92.5 249 GLY B CA 1
ATOM 5052 C C . GLY B 1 249 ? 3.375 5.66 4.891 1 92.5 249 GLY B C 1
ATOM 5053 O O . GLY B 1 249 ? 3.076 4.504 5.207 1 92.5 249 GLY B O 1
ATOM 5054 N N . ASN B 1 250 ? 3.461 6.641 5.73 1 83.44 250 ASN B N 1
ATOM 5055 C CA . ASN B 1 250 ? 3.266 6.418 7.16 1 83.44 250 ASN B CA 1
ATOM 5056 C C . ASN B 1 250 ? 2.105 7.242 7.707 1 83.44 250 ASN B C 1
ATOM 5058 O O . ASN B 1 250 ? 1.513 6.891 8.727 1 83.44 250 ASN B O 1
ATOM 5062 N N . ALA B 1 251 ? 1.843 8.367 7.074 1 83.06 251 ALA B N 1
ATOM 5063 C CA . ALA B 1 251 ? 0.779 9.258 7.527 1 83.06 251 ALA B CA 1
ATOM 5064 C C . ALA B 1 251 ? 0.232 10.094 6.371 1 83.06 251 ALA B C 1
ATOM 5066 O O . ALA B 1 251 ? 0.955 10.398 5.418 1 83.06 251 ALA B O 1
ATOM 5067 N N . PRO B 1 252 ? -1.02 10.453 6.453 1 86.88 252 PRO B N 1
ATOM 5068 C CA . PRO B 1 252 ? -1.629 11.203 5.352 1 86.88 252 PRO B CA 1
ATOM 5069 C C . PRO B 1 252 ? -0.975 12.562 5.133 1 86.88 252 PRO B C 1
ATOM 5071 O O . PRO B 1 252 ? -0.986 13.086 4.016 1 86.88 252 PRO B O 1
ATOM 5074 N N . ASN B 1 253 ? -0.374 13.172 6.191 1 82.5 253 ASN B N 1
ATOM 5075 C CA . ASN B 1 253 ? 0.133 14.539 6.09 1 82.5 253 ASN B CA 1
ATOM 5076 C C . ASN B 1 253 ? 1.642 14.562 5.863 1 82.5 253 ASN B C 1
ATOM 5078 O O . ASN B 1 253 ? 2.287 15.594 6.047 1 82.5 253 ASN B O 1
ATOM 5082 N N . VAL B 1 254 ? 2.17 13.523 5.48 1 83.44 254 VAL B N 1
ATOM 5083 C CA . VAL B 1 254 ? 3.602 13.414 5.211 1 83.44 254 VAL B CA 1
ATOM 5084 C C . VAL B 1 254 ? 3.82 12.852 3.811 1 83.44 254 VAL B C 1
ATOM 5086 O O . VAL B 1 254 ? 3.131 11.914 3.396 1 83.44 254 VAL B O 1
ATOM 5089 N N . VAL B 1 255 ? 4.727 13.445 3.068 1 89.56 255 VAL B N 1
ATOM 5090 C CA . VAL B 1 255 ? 5.145 12.867 1.793 1 89.56 255 VAL B CA 1
ATOM 5091 C C . VAL B 1 255 ? 5.793 11.508 2.027 1 89.56 255 VAL B C 1
ATOM 5093 O O . VAL B 1 255 ? 6.727 11.391 2.822 1 89.56 255 VAL B O 1
ATOM 5096 N N . ALA B 1 256 ? 5.297 10.5 1.414 1 93.12 256 ALA B N 1
ATOM 5097 C CA . ALA B 1 256 ? 5.785 9.141 1.634 1 93.12 256 ALA B CA 1
ATOM 5098 C C . ALA B 1 256 ? 7.227 8.992 1.147 1 93.12 256 ALA B C 1
ATOM 5100 O O . ALA B 1 256 ? 7.508 9.18 -0.039 1 93.12 256 ALA B O 1
ATOM 5101 N N . ASP B 1 257 ? 8.133 8.641 2.027 1 92.75 257 ASP B N 1
ATOM 5102 C CA . ASP B 1 257 ? 9.531 8.523 1.631 1 92.75 257 ASP B CA 1
ATOM 5103 C C . ASP B 1 257 ? 9.898 7.07 1.341 1 92.75 257 ASP B C 1
ATOM 5105 O O . ASP B 1 257 ? 11.047 6.77 1.003 1 92.75 257 ASP B O 1
ATOM 5109 N N . TYR B 1 258 ? 8.938 6.191 1.488 1 96 258 TYR B N 1
ATOM 5110 C CA . TYR B 1 258 ? 9.148 4.773 1.224 1 96 258 TYR B CA 1
ATOM 5111 C C . TYR B 1 258 ? 7.887 4.121 0.676 1 96 258 TYR B C 1
ATOM 5113 O O . TYR B 1 258 ? 6.777 4.418 1.132 1 96 258 TYR B O 1
ATOM 5121 N N . CYS B 1 259 ? 7.992 3.283 -0.258 1 98.12 259 CYS B N 1
ATOM 5122 C CA . CYS B 1 259 ? 6.918 2.475 -0.823 1 98.12 259 CYS B CA 1
ATOM 5123 C C . CYS B 1 259 ? 7.453 1.159 -1.372 1 98.12 259 CYS B C 1
ATOM 5125 O O . CYS B 1 259 ? 8.555 1.115 -1.923 1 98.12 259 CYS B O 1
ATOM 5127 N N . VAL B 1 260 ? 6.734 0.113 -1.192 1 98.56 260 VAL B N 1
ATOM 5128 C CA . VAL B 1 260 ? 7.141 -1.2 -1.683 1 98.56 260 VAL B CA 1
ATOM 5129 C C . VAL B 1 260 ? 5.98 -1.854 -2.43 1 98.56 260 VAL B C 1
ATOM 5131 O O . VAL B 1 260 ? 4.816 -1.682 -2.059 1 98.56 260 VAL B O 1
ATOM 5134 N N . THR B 1 261 ? 6.262 -2.547 -3.49 1 98.25 261 THR B N 1
ATOM 5135 C CA . THR B 1 261 ? 5.266 -3.266 -4.277 1 98.25 261 THR B CA 1
ATOM 5136 C C . THR B 1 261 ? 5.797 -4.633 -4.703 1 98.25 261 THR B C 1
ATOM 5138 O O . THR B 1 261 ? 7.012 -4.852 -4.73 1 98.25 261 THR B O 1
ATOM 5141 N N . GLU B 1 262 ? 4.938 -5.523 -4.848 1 96.69 262 GLU B N 1
ATOM 5142 C CA . GLU B 1 262 ? 5.238 -6.812 -5.461 1 96.69 262 GLU B CA 1
ATOM 5143 C C . GLU B 1 262 ? 4.477 -6.992 -6.773 1 96.69 262 GLU B C 1
ATOM 5145 O O . GLU B 1 262 ? 3.264 -6.785 -6.828 1 96.69 262 GLU B O 1
ATOM 5150 N N . ILE B 1 263 ? 5.211 -7.352 -7.793 1 95.88 263 ILE B N 1
ATOM 5151 C CA . ILE B 1 263 ? 4.605 -7.5 -9.109 1 95.88 263 ILE B CA 1
ATOM 5152 C C . ILE B 1 263 ? 4.855 -8.914 -9.633 1 95.88 263 ILE B C 1
ATOM 5154 O O . ILE B 1 263 ? 5.82 -9.57 -9.234 1 95.88 263 ILE B O 1
ATOM 5158 N N . ASP B 1 264 ? 3.98 -9.367 -10.414 1 93.12 264 ASP B N 1
ATOM 5159 C CA . ASP B 1 264 ? 4.027 -10.68 -11.062 1 93.12 264 ASP B CA 1
ATOM 5160 C C . ASP B 1 264 ? 3.924 -10.539 -12.578 1 93.12 264 ASP B C 1
ATOM 5162 O O . ASP B 1 264 ? 2.945 -9.992 -13.094 1 93.12 264 ASP B O 1
ATOM 5166 N N . ILE B 1 265 ? 4.93 -11.039 -13.273 1 92.94 265 ILE B N 1
ATOM 5167 C CA . ILE B 1 265 ? 4.961 -11.023 -14.727 1 92.94 265 ILE B CA 1
ATOM 5168 C C . ILE B 1 265 ? 4.996 -12.453 -15.258 1 92.94 265 ILE B C 1
ATOM 5170 O O . ILE B 1 265 ? 5.867 -13.242 -14.883 1 92.94 265 ILE B O 1
ATOM 5174 N N . ARG B 1 266 ? 4.039 -12.75 -16.047 1 90.31 266 ARG B N 1
ATOM 5175 C CA . ARG B 1 266 ? 4.047 -14.039 -16.734 1 90.31 266 ARG B CA 1
ATOM 5176 C C . ARG B 1 266 ? 4.535 -13.875 -18.172 1 90.31 266 ARG B C 1
ATOM 5178 O O . ARG B 1 266 ? 3.908 -13.188 -18.969 1 90.31 266 ARG B O 1
ATOM 5185 N N . THR B 1 267 ? 5.637 -14.562 -18.422 1 88.94 267 THR B N 1
ATOM 5186 C CA . THR B 1 267 ? 6.312 -14.344 -19.703 1 88.94 267 THR B CA 1
ATOM 5187 C C . THR B 1 267 ? 5.871 -15.375 -20.734 1 88.94 267 THR B C 1
ATOM 5189 O O . THR B 1 267 ? 5.688 -16.547 -20.406 1 88.94 267 THR B O 1
ATOM 5192 N N . SER B 1 268 ? 5.707 -14.836 -21.922 1 83.44 268 SER B N 1
ATOM 5193 C CA . SER B 1 268 ? 5.43 -15.742 -23.031 1 83.44 268 SER B CA 1
ATOM 5194 C C . SER B 1 268 ? 6.641 -16.625 -23.344 1 83.44 268 SER B C 1
ATOM 5196 O O . SER B 1 268 ? 7.75 -16.344 -22.875 1 83.44 268 SER B O 1
ATOM 5198 N N . SER B 1 269 ? 6.422 -17.656 -24.125 1 76 269 SER B N 1
ATOM 5199 C CA . SER B 1 269 ? 7.484 -18.578 -24.516 1 76 269 SER B CA 1
ATOM 5200 C C . SER B 1 269 ? 8.469 -17.922 -25.469 1 76 269 SER B C 1
ATOM 5202 O O . SER B 1 269 ? 9.555 -18.438 -25.719 1 76 269 SER B O 1
ATOM 5204 N N . TYR B 1 270 ? 8.109 -16.734 -25.875 1 76.56 270 TYR B N 1
ATOM 5205 C CA . TYR B 1 270 ? 8.914 -16.078 -26.891 1 76.56 270 TYR B CA 1
ATOM 5206 C C . TYR B 1 270 ? 9.836 -15.031 -26.281 1 76.56 270 TYR B C 1
ATOM 5208 O O . TYR B 1 270 ? 10.719 -14.5 -26.953 1 76.56 270 TYR B O 1
ATOM 5216 N N . ILE B 1 271 ? 9.555 -14.797 -25.031 1 80.62 271 ILE B N 1
ATOM 5217 C CA . ILE B 1 271 ? 10.32 -13.75 -24.375 1 80.62 271 ILE B CA 1
ATOM 5218 C C . ILE B 1 271 ? 11.055 -14.336 -23.156 1 80.62 271 ILE B C 1
ATOM 5220 O O . ILE B 1 271 ? 10.461 -15.07 -22.359 1 80.62 271 ILE B O 1
ATOM 5224 N N . SER B 1 272 ? 12.32 -14.008 -23.094 1 81.75 272 SER B N 1
ATOM 5225 C CA . SER B 1 272 ? 13.07 -14.531 -21.953 1 81.75 272 SER B CA 1
ATOM 5226 C C . SER B 1 272 ? 12.844 -13.695 -20.703 1 81.75 272 SER B C 1
ATOM 5228 O O . SER B 1 272 ? 12.711 -12.477 -20.781 1 81.75 272 SER B O 1
ATOM 5230 N N . VAL B 1 273 ? 12.844 -14.352 -19.609 1 85.69 273 VAL B N 1
ATOM 5231 C CA . VAL B 1 273 ? 12.719 -13.703 -18.297 1 85.69 273 VAL B CA 1
ATOM 5232 C C . VAL B 1 273 ? 13.891 -12.758 -18.078 1 85.69 273 VAL B C 1
ATOM 5234 O O . VAL B 1 273 ? 13.727 -11.68 -17.484 1 85.69 273 VAL B O 1
ATOM 5237 N N . GLU B 1 274 ? 15.008 -13.102 -18.672 1 86.94 274 GLU B N 1
ATOM 5238 C CA . GLU B 1 274 ? 16.219 -12.289 -18.531 1 86.94 274 GLU B CA 1
ATOM 5239 C C . GLU B 1 274 ? 16.062 -10.961 -19.266 1 86.94 274 GLU B C 1
ATOM 5241 O O . GLU B 1 274 ? 16.5 -9.914 -18.766 1 86.94 274 GLU B O 1
ATOM 5246 N N . ASP B 1 275 ? 15.453 -11.039 -20.375 1 88.62 275 ASP B N 1
ATOM 5247 C CA . ASP B 1 275 ? 15.234 -9.82 -21.156 1 88.62 275 ASP B CA 1
ATOM 5248 C C . ASP B 1 275 ? 14.32 -8.852 -20.406 1 88.62 275 ASP B C 1
ATOM 5250 O O . ASP B 1 275 ? 14.57 -7.645 -20.375 1 88.62 275 ASP B O 1
ATOM 5254 N N . ILE B 1 276 ? 13.312 -9.375 -19.812 1 92.38 276 ILE B N 1
ATOM 5255 C CA . ILE B 1 276 ? 12.383 -8.555 -19.062 1 92.38 276 ILE B CA 1
ATOM 5256 C C . ILE B 1 276 ? 13.094 -7.93 -17.859 1 92.38 276 ILE B C 1
ATOM 5258 O O . ILE B 1 276 ? 12.938 -6.734 -17.594 1 92.38 276 ILE B O 1
ATOM 5262 N N . MET B 1 277 ? 13.891 -8.695 -17.219 1 92.94 277 MET B N 1
ATOM 5263 C CA . MET B 1 277 ? 14.641 -8.219 -16.062 1 92.94 277 MET B CA 1
ATOM 5264 C C . MET B 1 277 ? 15.602 -7.098 -16.453 1 92.94 277 MET B C 1
ATOM 5266 O O . MET B 1 277 ? 15.695 -6.078 -15.773 1 92.94 277 MET B O 1
ATOM 5270 N N . ASN B 1 278 ? 16.266 -7.312 -17.547 1 93.69 278 ASN B N 1
ATOM 5271 C CA . ASN B 1 278 ? 17.203 -6.309 -18.047 1 93.69 278 ASN B CA 1
ATOM 5272 C C . ASN B 1 278 ? 16.484 -5.012 -18.406 1 93.69 278 ASN B C 1
ATOM 5274 O O . ASN B 1 278 ? 17 -3.922 -18.141 1 93.69 278 ASN B O 1
ATOM 5278 N N . ASN B 1 279 ? 15.375 -5.133 -19.016 1 94.69 279 ASN B N 1
ATOM 5279 C CA . ASN B 1 279 ? 14.578 -3.959 -19.359 1 94.69 279 ASN B CA 1
ATOM 5280 C C . ASN B 1 279 ? 14.156 -3.189 -18.109 1 94.69 279 ASN B C 1
ATOM 5282 O O . ASN B 1 279 ? 14.227 -1.96 -18.078 1 94.69 279 ASN B O 1
ATOM 5286 N N . ILE B 1 280 ? 13.734 -3.896 -17.109 1 96.62 280 ILE B N 1
ATOM 5287 C CA . ILE B 1 280 ? 13.281 -3.271 -15.859 1 96.62 280 ILE B CA 1
ATOM 5288 C C . ILE B 1 280 ? 14.453 -2.539 -15.203 1 96.62 280 ILE B C 1
ATOM 5290 O O . ILE B 1 280 ? 14.305 -1.398 -14.758 1 96.62 280 ILE B O 1
ATOM 5294 N N . LYS B 1 281 ? 15.602 -3.152 -15.211 1 97.25 281 LYS B N 1
ATOM 5295 C CA . LYS B 1 281 ? 16.797 -2.525 -14.648 1 97.25 281 LYS B CA 1
ATOM 5296 C C . LYS B 1 281 ? 17.156 -1.251 -15.414 1 97.25 281 LYS B C 1
ATOM 5298 O O . LYS B 1 281 ? 17.562 -0.256 -14.805 1 97.25 281 LYS B O 1
ATOM 5303 N N . THR B 1 282 ? 16.984 -1.301 -16.688 1 97.38 282 THR B N 1
ATOM 5304 C CA . THR B 1 282 ? 17.25 -0.135 -17.516 1 97.38 282 THR B CA 1
ATOM 5305 C C . THR B 1 282 ? 16.281 0.996 -17.203 1 97.38 282 THR B C 1
ATOM 5307 O O . THR B 1 282 ? 16.672 2.16 -17.109 1 97.38 282 THR B O 1
ATOM 5310 N N . ILE B 1 283 ? 15.031 0.692 -17.062 1 97.56 283 ILE B N 1
ATOM 5311 C CA . ILE B 1 283 ? 14.008 1.675 -16.719 1 97.56 283 ILE B CA 1
ATOM 5312 C C . ILE B 1 283 ? 14.336 2.311 -15.367 1 97.56 283 ILE B C 1
ATOM 5314 O O . ILE B 1 283 ? 14.289 3.535 -15.219 1 97.56 283 ILE B O 1
ATOM 5318 N N . ILE B 1 284 ? 14.703 1.469 -14.383 1 97.94 284 ILE B N 1
ATOM 5319 C CA . ILE B 1 284 ? 15.055 1.95 -13.047 1 97.94 284 ILE B CA 1
ATOM 5320 C C . ILE B 1 284 ? 16.234 2.92 -13.141 1 97.94 284 ILE B C 1
ATOM 5322 O O . ILE B 1 284 ? 16.188 4.02 -12.586 1 97.94 284 ILE B O 1
ATOM 5326 N N . ALA B 1 285 ? 17.219 2.529 -13.867 1 97.56 285 ALA B N 1
ATOM 5327 C CA . ALA B 1 285 ? 18.406 3.367 -14.047 1 97.56 285 ALA B CA 1
ATOM 5328 C C . ALA B 1 285 ? 18.031 4.711 -14.664 1 97.56 285 ALA B C 1
ATOM 5330 O O . ALA B 1 285 ? 18.578 5.75 -14.281 1 97.56 285 ALA B O 1
ATOM 5331 N N . SER B 1 286 ? 17.172 4.684 -15.609 1 97.38 286 SER B N 1
ATOM 5332 C CA . SER B 1 286 ? 16.734 5.902 -16.281 1 97.38 286 SER B CA 1
ATOM 5333 C C . SER B 1 286 ? 16.016 6.836 -15.32 1 97.38 286 SER B C 1
ATOM 5335 O O . SER B 1 286 ? 16.281 8.039 -15.305 1 97.38 286 SER B O 1
ATOM 5337 N N . ILE B 1 287 ? 15.109 6.305 -14.531 1 97.31 287 ILE B N 1
ATOM 5338 C CA . ILE B 1 287 ? 14.367 7.121 -13.57 1 97.31 287 ILE B CA 1
ATOM 5339 C C . ILE B 1 287 ? 15.336 7.707 -12.539 1 97.31 287 ILE B C 1
ATOM 5341 O O . ILE B 1 287 ? 15.266 8.898 -12.227 1 97.31 287 ILE B O 1
ATOM 5345 N N . GLU B 1 288 ? 16.281 6.887 -12.055 1 97.19 288 GLU B N 1
ATOM 5346 C CA . GLU B 1 288 ? 17.219 7.32 -11.023 1 97.19 288 GLU B CA 1
ATOM 5347 C C . GLU B 1 288 ? 18.172 8.391 -11.562 1 97.19 288 GLU B C 1
ATOM 5349 O O . GLU B 1 288 ? 18.656 9.234 -10.805 1 97.19 288 GLU B O 1
ATOM 5354 N N . SER B 1 289 ? 18.406 8.383 -12.836 1 96.81 289 SER B N 1
ATOM 5355 C CA . SER B 1 289 ? 19.312 9.352 -13.445 1 96.81 289 SER B CA 1
ATOM 5356 C C . SER B 1 289 ? 18.641 10.703 -13.625 1 96.81 289 SER B C 1
ATOM 5358 O O . SER B 1 289 ? 19.328 11.727 -13.727 1 96.81 289 SER B O 1
ATOM 5360 N N . THR B 1 290 ? 17.328 10.742 -13.625 1 96.62 290 THR B N 1
ATOM 5361 C CA . THR B 1 290 ? 16.609 11.977 -13.922 1 96.62 290 THR B CA 1
ATOM 5362 C C . THR B 1 290 ? 15.836 12.461 -12.695 1 96.62 290 THR B C 1
ATOM 5364 O O . THR B 1 290 ? 15.227 13.539 -12.719 1 96.62 290 THR B O 1
ATOM 5367 N N . THR B 1 291 ? 15.781 11.734 -11.703 1 96.44 291 THR B N 1
ATOM 5368 C CA . THR B 1 291 ? 15.125 12.078 -10.453 1 96.44 291 THR B CA 1
ATOM 5369 C C . THR B 1 291 ? 16 11.711 -9.258 1 96.44 291 THR B C 1
ATOM 5371 O O . THR B 1 291 ? 17.094 11.18 -9.438 1 96.44 291 THR B O 1
ATOM 5374 N N . ARG B 1 292 ? 15.531 11.898 -8.039 1 95.25 292 ARG B N 1
ATOM 5375 C CA . ARG B 1 292 ? 16.281 11.57 -6.84 1 95.25 292 ARG B CA 1
ATOM 5376 C C . ARG B 1 292 ? 15.75 10.297 -6.188 1 95.25 292 ARG B C 1
ATOM 5378 O O . ARG B 1 292 ? 16.172 9.938 -5.086 1 95.25 292 ARG B O 1
ATOM 5385 N N . PHE B 1 293 ? 14.836 9.625 -6.875 1 96.88 293 PHE B N 1
ATOM 5386 C CA . PHE B 1 293 ? 14.352 8.352 -6.355 1 96.88 293 PHE B CA 1
ATOM 5387 C C . PHE B 1 293 ? 15.469 7.316 -6.324 1 96.88 293 PHE B C 1
ATOM 5389 O O . PHE B 1 293 ? 16.375 7.359 -7.148 1 96.88 293 PHE B O 1
ATOM 5396 N N . LYS B 1 294 ? 15.422 6.418 -5.41 1 98 294 LYS B N 1
ATOM 5397 C CA . LYS B 1 294 ? 16.25 5.215 -5.375 1 98 294 LYS B CA 1
ATOM 5398 C C . LYS B 1 294 ? 15.391 3.957 -5.297 1 98 294 LYS B C 1
ATOM 5400 O O . LYS B 1 294 ? 14.469 3.877 -4.484 1 98 294 LYS B O 1
ATOM 5405 N N . PHE B 1 295 ? 15.75 3.031 -6.117 1 98.25 295 PHE B N 1
ATOM 5406 C CA . PHE B 1 295 ? 14.992 1.785 -6.156 1 98.25 295 PHE B CA 1
ATOM 5407 C C . PHE B 1 295 ? 15.859 0.61 -5.73 1 98.25 295 PHE B C 1
ATOM 5409 O O . PHE B 1 295 ? 17.062 0.604 -5.98 1 98.25 295 PHE B O 1
ATOM 5416 N N . VAL B 1 296 ? 15.281 -0.331 -5.047 1 98.19 296 VAL B N 1
ATOM 5417 C CA . VAL B 1 296 ? 15.883 -1.629 -4.77 1 98.19 296 VAL B CA 1
ATOM 5418 C C . VAL B 1 296 ? 15.008 -2.742 -5.336 1 98.19 296 VAL B C 1
ATOM 5420 O O . VAL B 1 296 ? 13.805 -2.805 -5.047 1 98.19 296 VAL B O 1
ATOM 5423 N N . LEU B 1 297 ? 15.609 -3.52 -6.152 1 97.44 297 LEU B N 1
ATOM 5424 C CA . LEU B 1 297 ? 14.906 -4.586 -6.852 1 97.44 297 LEU B CA 1
ATOM 5425 C C . LEU B 1 297 ? 15.297 -5.953 -6.293 1 97.44 297 LEU B C 1
ATOM 5427 O O . LEU B 1 297 ? 16.484 -6.266 -6.176 1 97.44 297 LEU B O 1
ATOM 5431 N N . TYR B 1 298 ? 14.273 -6.738 -5.906 1 95.94 298 TYR B N 1
ATOM 5432 C CA . TYR B 1 298 ? 14.477 -8.109 -5.445 1 95.94 298 TYR B CA 1
ATOM 5433 C C . TYR B 1 298 ? 13.781 -9.102 -6.371 1 95.94 298 TYR B C 1
ATOM 5435 O O . TYR B 1 298 ? 12.586 -8.961 -6.652 1 95.94 298 TYR B O 1
ATOM 5443 N N . GLU B 1 299 ? 14.508 -10.031 -6.82 1 92.62 299 GLU B N 1
ATOM 5444 C CA . GLU B 1 299 ? 13.906 -11.156 -7.523 1 92.62 299 GLU B CA 1
ATOM 5445 C C . GLU B 1 299 ? 13.391 -12.211 -6.543 1 92.62 299 GLU B C 1
ATOM 5447 O O . GLU B 1 299 ? 14.172 -12.852 -5.844 1 92.62 299 GLU B O 1
ATOM 5452 N N . GLU B 1 300 ? 12.117 -12.344 -6.5 1 87.94 300 GLU B N 1
ATOM 5453 C CA . GLU B 1 300 ? 11.531 -13.273 -5.543 1 87.94 300 GLU B CA 1
ATOM 5454 C C . GLU B 1 300 ? 11.391 -14.664 -6.148 1 87.94 300 GLU B C 1
ATOM 5456 O O . GLU B 1 300 ? 11.531 -15.672 -5.449 1 87.94 300 GLU B O 1
ATOM 5461 N N . SER B 1 301 ? 11.008 -14.719 -7.336 1 82.69 301 SER B N 1
ATOM 5462 C CA . SER B 1 301 ? 10.836 -15.984 -8.039 1 82.69 301 SER B CA 1
ATOM 5463 C C . SER B 1 301 ? 11.062 -15.82 -9.539 1 82.69 301 SER B C 1
ATOM 5465 O O . SER B 1 301 ? 10.797 -14.75 -10.102 1 82.69 301 SER B O 1
ATOM 5467 N N . LYS B 1 302 ? 11.602 -16.766 -10.188 1 86.81 302 LYS B N 1
ATOM 5468 C CA . LYS B 1 302 ? 11.859 -16.828 -11.625 1 86.81 302 LYS B CA 1
ATOM 5469 C C . LYS B 1 302 ? 11.617 -18.234 -12.172 1 86.81 302 LYS B C 1
ATOM 5471 O O . LYS B 1 302 ? 12.164 -19.203 -11.656 1 86.81 302 LYS B O 1
ATOM 5476 N N . GLU B 1 303 ? 10.711 -18.375 -13.031 1 85.75 303 GLU B N 1
ATOM 5477 C CA . GLU B 1 303 ? 10.438 -19.609 -13.75 1 85.75 303 GLU B CA 1
ATOM 5478 C C . GLU B 1 303 ? 10.57 -19.422 -15.258 1 85.75 303 GLU B C 1
ATOM 5480 O O . GLU B 1 303 ? 10.047 -18.453 -15.812 1 85.75 303 GLU B O 1
ATOM 5485 N N . LEU B 1 304 ? 11.273 -20.359 -15.828 1 88.06 304 LEU B N 1
ATOM 5486 C CA . LEU B 1 304 ? 11.43 -20.312 -17.281 1 88.06 304 LEU B CA 1
ATOM 5487 C C . LEU B 1 304 ? 10.211 -20.922 -17.969 1 88.06 304 LEU B C 1
ATOM 5489 O O . LEU B 1 304 ? 9.578 -21.828 -17.438 1 88.06 304 LEU B O 1
ATOM 5493 N N . PRO B 1 305 ? 9.938 -20.391 -19.141 1 88.44 305 PRO B N 1
ATOM 5494 C CA . PRO B 1 305 ? 8.828 -21 -19.875 1 88.44 305 PRO B CA 1
ATOM 5495 C C . PRO B 1 305 ? 9.156 -22.406 -20.375 1 88.44 305 PRO B C 1
ATOM 5497 O O . PRO B 1 305 ? 10.328 -22.781 -20.438 1 88.44 305 PRO B O 1
ATOM 5500 N N . VAL B 1 306 ? 8.188 -23.219 -20.609 1 90.12 306 VAL B N 1
ATOM 5501 C CA . VAL B 1 306 ? 8.305 -24.562 -21.156 1 90.12 306 VAL B CA 1
ATOM 5502 C C . VAL B 1 306 ? 7.52 -24.656 -22.453 1 90.12 306 VAL B C 1
ATOM 5504 O O . VAL B 1 306 ? 6.414 -24.109 -22.562 1 90.12 306 VAL B O 1
ATOM 5507 N N . THR B 1 307 ? 8.156 -25.234 -23.469 1 90.44 307 THR B N 1
ATOM 5508 C CA . THR B 1 307 ? 7.469 -25.438 -24.75 1 90.44 307 THR B CA 1
ATOM 5509 C C . THR B 1 307 ? 7.77 -26.828 -25.312 1 90.44 307 THR B C 1
ATOM 5511 O O . THR B 1 307 ? 8.914 -27.281 -25.266 1 90.44 307 THR B O 1
ATOM 5514 N N . THR B 1 308 ? 6.773 -27.516 -25.734 1 93.25 308 THR B N 1
ATOM 5515 C CA . THR B 1 308 ? 6.867 -28.766 -26.469 1 93.25 308 THR B CA 1
ATOM 5516 C C . THR B 1 308 ? 6.328 -28.594 -27.891 1 93.25 308 THR B C 1
ATOM 5518 O O . THR B 1 308 ? 5.289 -27.969 -28.094 1 93.25 308 THR B O 1
ATOM 5521 N N . ASP B 1 309 ? 7.055 -29.141 -28.844 1 94.06 309 ASP B N 1
ATOM 5522 C CA . ASP B 1 309 ? 6.637 -29.047 -30.234 1 94.06 309 ASP B CA 1
ATOM 5523 C C . ASP B 1 309 ? 5.297 -29.75 -30.453 1 94.06 309 ASP B C 1
ATOM 5525 O O . ASP B 1 309 ? 5.086 -30.859 -29.969 1 94.06 309 ASP B O 1
ATOM 5529 N N . ILE B 1 310 ? 4.41 -29.078 -31.172 1 93.44 310 ILE B N 1
ATOM 5530 C CA . ILE B 1 310 ? 3.08 -29.609 -31.438 1 93.44 310 ILE B CA 1
ATOM 5531 C C . ILE B 1 310 ? 3.191 -30.906 -32.219 1 93.44 310 ILE B C 1
ATOM 5533 O O . ILE B 1 310 ? 2.307 -31.766 -32.156 1 93.44 310 ILE B O 1
ATOM 5537 N N . ASN B 1 311 ? 4.32 -31.109 -32.938 1 95.5 311 ASN B N 1
ATOM 5538 C CA . ASN B 1 311 ? 4.523 -32.281 -33.75 1 95.5 311 ASN B CA 1
ATOM 5539 C C . ASN B 1 311 ? 5.301 -33.375 -33 1 95.5 311 ASN B C 1
ATOM 5541 O O . ASN B 1 311 ? 5.633 -34.406 -33.562 1 95.5 311 ASN B O 1
ATOM 5545 N N . ASN B 1 312 ? 5.547 -33.125 -31.781 1 96.31 312 ASN B N 1
ATOM 5546 C CA . ASN B 1 312 ? 6.207 -34.125 -30.953 1 96.31 312 ASN B CA 1
ATOM 5547 C C . ASN B 1 312 ? 5.434 -35.438 -30.938 1 96.31 312 ASN B C 1
ATOM 5549 O O . ASN B 1 312 ? 4.203 -35.438 -30.875 1 96.31 312 ASN B O 1
ATOM 5553 N N . LYS B 1 313 ? 6.105 -36.531 -30.938 1 96.62 313 LYS B N 1
ATOM 5554 C CA . LYS B 1 313 ? 5.488 -37.875 -31.047 1 96.62 313 LYS B CA 1
ATOM 5555 C C . LYS B 1 313 ? 4.555 -38.125 -29.859 1 96.62 313 LYS B C 1
ATOM 5557 O O . LYS B 1 313 ? 3.496 -38.75 -30.031 1 96.62 313 LYS B O 1
ATOM 5562 N N . TYR B 1 314 ? 4.973 -37.688 -28.703 1 97.19 314 TYR B N 1
ATOM 5563 C CA . TYR B 1 314 ? 4.148 -37.906 -27.516 1 97.19 314 TYR B CA 1
ATOM 5564 C C . TYR B 1 314 ? 2.863 -37.094 -27.594 1 97.19 314 TYR B C 1
ATOM 5566 O O . TYR B 1 314 ? 1.803 -37.562 -27.156 1 97.19 314 TYR B O 1
ATOM 5574 N N . VAL B 1 315 ? 2.928 -35.875 -28.094 1 97.62 315 VAL B N 1
ATOM 5575 C CA . VAL B 1 315 ? 1.76 -35.031 -28.25 1 97.62 315 VAL B CA 1
ATOM 5576 C C . VAL B 1 315 ? 0.776 -35.656 -29.234 1 97.62 315 VAL B C 1
ATOM 5578 O O . VAL B 1 315 ? -0.419 -35.75 -28.953 1 97.62 315 VAL B O 1
ATOM 5581 N N . LYS B 1 316 ? 1.286 -36.125 -30.328 1 97.06 316 LYS B N 1
ATOM 5582 C CA . LYS B 1 316 ? 0.447 -36.75 -31.328 1 97.06 316 LYS B CA 1
ATOM 5583 C C . LYS B 1 316 ? -0.224 -38 -30.781 1 97.06 316 LYS B C 1
ATOM 5585 O O . LYS B 1 316 ? -1.412 -38.25 -31.016 1 97.06 316 LYS B O 1
ATOM 5590 N N . LEU B 1 317 ? 0.555 -38.75 -30.078 1 97.31 317 LEU B N 1
ATOM 5591 C CA . LEU B 1 317 ? 0.035 -40 -29.531 1 97.31 317 LEU B CA 1
ATOM 5592 C C . LEU B 1 317 ? -1.067 -39.719 -28.516 1 97.31 317 LEU B C 1
ATOM 5594 O O . LEU B 1 317 ? -2.115 -40.375 -28.547 1 97.31 317 LEU B O 1
ATOM 5598 N N . LEU B 1 318 ? -0.821 -38.781 -27.594 1 97.62 318 LEU B N 1
ATOM 5599 C CA . LEU B 1 318 ? -1.836 -38.469 -26.594 1 97.62 318 LEU B CA 1
ATOM 5600 C C . LEU B 1 318 ? -3.088 -37.906 -27.234 1 97.62 318 LEU B C 1
ATOM 5602 O O . LEU B 1 318 ? -4.207 -38.188 -26.797 1 97.62 318 LEU B O 1
ATOM 5606 N N . THR B 1 319 ? -2.912 -37.094 -28.25 1 97.44 319 THR B N 1
ATOM 5607 C CA . THR B 1 319 ? -4.039 -36.531 -28.984 1 97.44 319 THR B CA 1
ATOM 5608 C C . THR B 1 319 ? -4.922 -37.656 -29.547 1 97.44 319 THR B C 1
ATOM 5610 O O . THR B 1 319 ? -6.148 -37.594 -29.422 1 97.44 319 THR B O 1
ATOM 5613 N N . LYS B 1 320 ? -4.305 -38.625 -30.094 1 95.88 320 LYS B N 1
ATOM 5614 C CA . LYS B 1 320 ? -5.031 -39.781 -30.625 1 95.88 320 LYS B CA 1
ATOM 5615 C C . LYS B 1 320 ? -5.805 -40.5 -29.531 1 95.88 320 LYS B C 1
ATOM 5617 O O . LYS B 1 320 ? -6.961 -40.875 -29.734 1 95.88 320 LYS B O 1
ATOM 5622 N N . CYS B 1 321 ? -5.176 -40.656 -28.406 1 96.25 321 CYS B N 1
ATOM 5623 C CA . CYS B 1 321 ? -5.758 -41.438 -27.312 1 96.25 321 CYS B CA 1
ATOM 5624 C C . CYS B 1 321 ? -6.93 -40.688 -26.688 1 96.25 321 CYS B C 1
ATOM 5626 O O . CYS B 1 321 ? -7.953 -41.281 -26.359 1 96.25 321 CYS B O 1
ATOM 5628 N N . ILE B 1 322 ? -6.789 -39.344 -26.484 1 96.5 322 ILE B N 1
ATOM 5629 C CA . ILE B 1 322 ? -7.824 -38.562 -25.797 1 96.5 322 ILE B CA 1
ATOM 5630 C C . ILE B 1 322 ? -8.992 -38.344 -26.75 1 96.5 322 ILE B C 1
ATOM 5632 O O . ILE B 1 322 ? -10.148 -38.312 -26.328 1 96.5 322 ILE B O 1
ATOM 5636 N N . TYR B 1 323 ? -8.75 -38.281 -28.016 1 93.62 323 TYR B N 1
ATOM 5637 C CA . TYR B 1 323 ? -9.797 -38 -28.984 1 93.62 323 TYR B CA 1
ATOM 5638 C C . TYR B 1 323 ? -10.82 -39.125 -29.016 1 93.62 323 TYR B C 1
ATOM 5640 O O . TYR B 1 323 ? -12.008 -38.875 -29.281 1 93.62 323 TYR B O 1
ATOM 5648 N N . LYS B 1 324 ? -10.422 -40.281 -28.703 1 90.06 324 LYS B N 1
ATOM 5649 C CA . LYS B 1 324 ? -11.328 -41.438 -28.656 1 90.06 324 LYS B CA 1
ATOM 5650 C C . LYS B 1 324 ? -12.359 -41.281 -27.547 1 90.06 324 LYS B C 1
ATOM 5652 O O . LYS B 1 324 ? -13.508 -41.719 -27.703 1 90.06 324 LYS B O 1
ATOM 5657 N N . GLU B 1 325 ? -11.883 -40.656 -26.516 1 89.81 325 GLU B N 1
ATOM 5658 C CA . GLU B 1 325 ? -12.727 -40.531 -25.328 1 89.81 325 GLU B CA 1
ATOM 5659 C C . GLU B 1 325 ? -13.391 -39.156 -25.281 1 89.81 325 GLU B C 1
ATOM 5661 O O . GLU B 1 325 ? -14.5 -39 -24.75 1 89.81 325 GLU B O 1
ATOM 5666 N N . MET B 1 326 ? -12.734 -38.156 -25.766 1 93.19 326 MET B N 1
ATOM 5667 C CA . MET B 1 326 ? -13.156 -36.75 -25.734 1 93.19 326 MET B CA 1
ATOM 5668 C C . MET B 1 326 ? -12.789 -36.031 -27.031 1 93.19 326 MET B C 1
ATOM 5670 O O . MET B 1 326 ? -11.812 -35.312 -27.078 1 93.19 326 MET B O 1
ATOM 5674 N N . PRO B 1 327 ? -13.617 -36.094 -28 1 90.94 327 PRO B N 1
ATOM 5675 C CA . PRO B 1 327 ? -13.305 -35.562 -29.312 1 90.94 327 PRO B CA 1
ATOM 5676 C C . PRO B 1 327 ? -13.164 -34.031 -29.297 1 90.94 327 PRO B C 1
ATOM 5678 O O . PRO B 1 327 ? -12.555 -33.438 -30.203 1 90.94 327 PRO B O 1
ATOM 5681 N N . LYS B 1 328 ? -13.602 -33.375 -28.25 1 92.38 328 LYS B N 1
ATOM 5682 C CA . LYS B 1 328 ? -13.57 -31.938 -28.188 1 92.38 328 LYS B CA 1
ATOM 5683 C C . LYS B 1 328 ? -12.25 -31.438 -27.578 1 92.38 328 LYS B C 1
ATOM 5685 O O . LYS B 1 328 ? -11.984 -30.234 -27.547 1 92.38 328 LYS B O 1
ATOM 5690 N N . SER B 1 329 ? -11.422 -32.375 -27.125 1 94 329 SER B N 1
ATOM 5691 C CA . SER B 1 329 ? -10.133 -32 -26.578 1 94 329 SER B CA 1
ATOM 5692 C C . SER B 1 329 ? -9.297 -31.234 -27.594 1 94 329 SER B C 1
ATOM 5694 O O . SER B 1 329 ? -9.344 -31.516 -28.797 1 94 329 SER B O 1
ATOM 5696 N N . SER B 1 330 ? -8.555 -30.188 -27.125 1 95 330 SER B N 1
ATOM 5697 C CA . SER B 1 330 ? -7.715 -29.375 -27.984 1 95 330 SER B CA 1
ATOM 5698 C C . SER B 1 330 ? -6.316 -29.203 -27.391 1 95 330 SER B C 1
ATOM 5700 O O . SER B 1 330 ? -6.082 -29.547 -26.234 1 95 330 SER B O 1
ATOM 5702 N N . ILE B 1 331 ? -5.418 -28.812 -28.281 1 94.38 331 ILE B N 1
ATOM 5703 C CA . ILE B 1 331 ? -4.078 -28.453 -27.828 1 94.38 331 ILE B CA 1
ATOM 5704 C C . ILE B 1 331 ? -4.062 -26.984 -27.391 1 94.38 331 ILE B C 1
ATOM 5706 O O . ILE B 1 331 ? -4.598 -26.125 -28.094 1 94.38 331 ILE B O 1
ATOM 5710 N N . LYS B 1 332 ? -3.543 -26.719 -26.234 1 90.31 332 LYS B N 1
ATOM 5711 C CA . LYS B 1 332 ? -3.543 -25.344 -25.766 1 90.31 332 LYS B CA 1
ATOM 5712 C C . LYS B 1 332 ? -2.203 -24.969 -25.141 1 90.31 332 LYS B C 1
ATOM 5714 O O . LYS B 1 332 ? -1.332 -25.828 -24.969 1 90.31 332 LYS B O 1
ATOM 5719 N N . ARG B 1 333 ? -2.012 -23.641 -24.969 1 88.62 333 ARG B N 1
ATOM 5720 C CA . ARG B 1 333 ? -0.869 -23.062 -24.266 1 88.62 333 ARG B CA 1
ATOM 5721 C C . ARG B 1 333 ? -1.292 -22.484 -22.922 1 88.62 333 ARG B C 1
ATOM 5723 O O . ARG B 1 333 ? -2.162 -21.609 -22.859 1 88.62 333 ARG B O 1
ATOM 5730 N N . MET B 1 334 ? -0.628 -23 -21.953 1 86.88 334 MET B N 1
ATOM 5731 C CA . MET B 1 334 ? -1.057 -22.656 -20.594 1 86.88 334 MET B CA 1
ATOM 5732 C C . MET B 1 334 ? -0.562 -21.266 -20.219 1 86.88 334 MET B C 1
ATOM 5734 O O . MET B 1 334 ? 0.559 -20.875 -20.562 1 86.88 334 MET B O 1
ATOM 5738 N N . ALA B 1 335 ? -1.372 -20.547 -19.484 1 79.44 335 ALA B N 1
ATOM 5739 C CA . ALA B 1 335 ? -1.05 -19.188 -19.094 1 79.44 335 ALA B CA 1
ATOM 5740 C C . ALA B 1 335 ? -0.259 -19.156 -17.781 1 79.44 335 ALA B C 1
ATOM 5742 O O . ALA B 1 335 ? 0.314 -18.125 -17.422 1 79.44 335 ALA B O 1
ATOM 5743 N N . TYR B 1 336 ? -0.161 -20.297 -17.156 1 79.56 336 TYR B N 1
ATOM 5744 C CA . TYR B 1 336 ? 0.481 -20.359 -15.852 1 79.56 336 TYR B CA 1
ATOM 5745 C C . TYR B 1 336 ? 1.735 -21.234 -15.906 1 79.56 336 TYR B C 1
ATOM 5747 O O . TYR B 1 336 ? 2.023 -21.844 -16.922 1 79.56 336 TYR B O 1
ATOM 5755 N N . ALA B 1 337 ? 2.465 -21.125 -14.805 1 82.56 337 ALA B N 1
ATOM 5756 C CA . ALA B 1 337 ? 3.637 -21.984 -14.656 1 82.56 337 ALA B CA 1
ATOM 5757 C C . ALA B 1 337 ? 3.354 -23.141 -13.703 1 82.56 337 ALA B C 1
ATOM 5759 O O . ALA B 1 337 ? 2.506 -23.031 -12.82 1 82.56 337 ALA B O 1
ATOM 5760 N N . THR B 1 338 ? 3.998 -24.234 -13.977 1 88.69 338 THR B N 1
ATOM 5761 C CA . THR B 1 338 ? 3.904 -25.422 -13.133 1 88.69 338 THR B CA 1
ATOM 5762 C C . THR B 1 338 ? 5.293 -25.938 -12.766 1 88.69 338 THR B C 1
ATOM 5764 O O . THR B 1 338 ? 6.301 -25.328 -13.109 1 88.69 338 THR B O 1
ATOM 5767 N N . ASP B 1 339 ? 5.281 -27.047 -12.055 1 92.5 339 ASP B N 1
ATOM 5768 C CA . ASP B 1 339 ? 6.535 -27.703 -11.68 1 92.5 339 ASP B CA 1
ATOM 5769 C C . ASP B 1 339 ? 7.324 -28.125 -12.922 1 92.5 339 ASP B C 1
ATOM 5771 O O . ASP B 1 339 ? 8.523 -28.391 -12.836 1 92.5 339 ASP B O 1
ATOM 5775 N N . ALA B 1 340 ? 6.66 -28.141 -13.992 1 91.44 340 ALA B N 1
ATOM 5776 C CA . ALA B 1 340 ? 7.312 -28.562 -15.234 1 91.44 340 ALA B CA 1
ATOM 5777 C C . ALA B 1 340 ? 8.508 -27.656 -15.555 1 91.44 340 ALA B C 1
ATOM 5779 O O . ALA B 1 340 ? 9.484 -28.109 -16.156 1 91.44 340 ALA B O 1
ATOM 5780 N N . ALA B 1 341 ? 8.43 -26.469 -15.156 1 90.19 341 ALA B N 1
ATOM 5781 C CA . ALA B 1 341 ? 9.5 -25.516 -15.422 1 90.19 341 ALA B CA 1
ATOM 5782 C C . ALA B 1 341 ? 10.812 -25.984 -14.797 1 90.19 341 ALA B C 1
ATOM 5784 O O . ALA B 1 341 ? 11.883 -25.812 -15.383 1 90.19 341 ALA B O 1
ATOM 5785 N N . ALA B 1 342 ? 10.727 -26.562 -13.633 1 91.25 342 ALA B N 1
ATOM 5786 C CA . ALA B 1 342 ? 11.914 -27.062 -12.953 1 91.25 342 ALA B CA 1
ATOM 5787 C C . ALA B 1 342 ? 12.461 -28.312 -13.641 1 91.25 342 ALA B C 1
ATOM 5789 O O . ALA B 1 342 ? 13.68 -28.484 -13.742 1 91.25 342 ALA B O 1
ATOM 5790 N N . PHE B 1 343 ? 11.562 -29.094 -14.172 1 93.25 343 PHE B N 1
ATOM 5791 C CA . PHE B 1 343 ? 11.938 -30.406 -14.711 1 93.25 343 PHE B CA 1
ATOM 5792 C C . PHE B 1 343 ? 12.398 -30.281 -16.156 1 93.25 343 PHE B C 1
ATOM 5794 O O . PHE B 1 343 ? 13.305 -30.984 -16.594 1 93.25 343 PHE B O 1
ATOM 5801 N N . ALA B 1 344 ? 11.797 -29.359 -16.812 1 91.88 344 ALA B N 1
ATOM 5802 C CA . ALA B 1 344 ? 12 -29.234 -18.25 1 91.88 344 ALA B CA 1
ATOM 5803 C C . ALA B 1 344 ? 13.406 -28.734 -18.562 1 91.88 344 ALA B C 1
ATOM 5805 O O . ALA B 1 344 ? 13.914 -28.938 -19.672 1 91.88 344 ALA B O 1
ATOM 5806 N N . HIS B 1 345 ? 14.047 -28.172 -17.656 1 88.25 345 HIS B N 1
ATOM 5807 C CA . HIS B 1 345 ? 15.32 -27.531 -17.922 1 88.25 345 HIS B CA 1
ATOM 5808 C C . HIS B 1 345 ? 16.469 -28.297 -17.297 1 88.25 345 HIS B C 1
ATOM 5810 O O . HIS B 1 345 ? 17.547 -27.734 -17.047 1 88.25 345 HIS B O 1
ATOM 5816 N N . THR B 1 346 ? 16.219 -29.516 -17.047 1 90.25 346 THR B N 1
ATOM 5817 C CA . THR B 1 346 ? 17.266 -30.406 -16.594 1 90.25 346 THR B CA 1
ATOM 5818 C C . THR B 1 346 ? 18.109 -30.875 -17.781 1 90.25 346 THR B C 1
ATOM 5820 O O . THR B 1 346 ? 17.844 -30.516 -18.922 1 90.25 346 THR B O 1
ATOM 5823 N N . GLN B 1 347 ? 19.172 -31.578 -17.531 1 84 347 GLN B N 1
ATOM 5824 C CA . GLN B 1 347 ? 20.219 -31.891 -18.5 1 84 347 GLN B CA 1
ATOM 5825 C C . GLN B 1 347 ? 19.641 -32.562 -19.734 1 84 347 GLN B C 1
ATOM 5827 O O . GLN B 1 347 ? 20.062 -32.281 -20.859 1 84 347 GLN B O 1
ATOM 5832 N N . ASN B 1 348 ? 18.609 -33.406 -19.625 1 88 348 ASN B N 1
ATOM 5833 C CA . ASN B 1 348 ? 18.094 -34.188 -20.75 1 88 348 ASN B CA 1
ATOM 5834 C C . ASN B 1 348 ? 17 -33.438 -21.484 1 88 348 ASN B C 1
ATOM 5836 O O . ASN B 1 348 ? 16.516 -33.906 -22.516 1 88 348 ASN B O 1
ATOM 5840 N N . LYS B 1 349 ? 16.578 -32.344 -20.969 1 91.69 349 LYS B N 1
ATOM 5841 C CA . LYS B 1 349 ? 15.57 -31.484 -21.578 1 91.69 349 LYS B CA 1
ATOM 5842 C C . LYS B 1 349 ? 14.344 -32.281 -22.016 1 91.69 349 LYS B C 1
ATOM 5844 O O . LYS B 1 349 ? 13.938 -32.219 -23.172 1 91.69 349 LYS B O 1
ATOM 5849 N N . PRO B 1 350 ? 13.75 -32.969 -21.062 1 95.75 350 PRO B N 1
ATOM 5850 C CA . PRO B 1 350 ? 12.586 -33.781 -21.406 1 95.75 350 PRO B CA 1
ATOM 5851 C C . PRO B 1 350 ? 11.438 -32.969 -22 1 95.75 350 PRO B C 1
ATOM 5853 O O . PRO B 1 350 ? 11.336 -31.766 -21.734 1 95.75 350 PRO B O 1
ATOM 5856 N N . GLN B 1 351 ? 10.648 -33.656 -22.797 1 96.06 351 GLN B N 1
ATOM 5857 C CA . GLN B 1 351 ? 9.398 -33.062 -23.266 1 96.06 351 GLN B CA 1
ATOM 5858 C C . GLN B 1 351 ? 8.359 -33 -22.156 1 96.06 351 GLN B C 1
ATOM 5860 O O . GLN B 1 351 ? 8.344 -33.875 -21.266 1 96.06 351 GLN B O 1
ATOM 5865 N N . VAL B 1 352 ? 7.594 -31.906 -22.234 1 96.38 352 VAL B N 1
ATOM 5866 C CA . VAL B 1 352 ? 6.578 -31.734 -21.203 1 96.38 352 VAL B CA 1
ATOM 5867 C C . VAL B 1 352 ? 5.191 -31.719 -21.828 1 96.38 352 VAL B C 1
ATOM 5869 O O . VAL B 1 352 ? 4.973 -31.031 -22.844 1 96.38 352 VAL B O 1
ATOM 5872 N N . ILE B 1 353 ? 4.312 -32.5 -21.266 1 97.56 353 ILE B N 1
ATOM 5873 C CA . ILE B 1 353 ? 2.895 -32.438 -21.594 1 97.56 353 ILE B CA 1
ATOM 5874 C C . ILE B 1 353 ? 2.082 -32.156 -20.328 1 97.56 353 ILE B C 1
ATOM 5876 O O . ILE B 1 353 ? 2.279 -32.812 -19.312 1 97.56 353 ILE B O 1
ATOM 5880 N N . ILE B 1 354 ? 1.286 -31.125 -20.422 1 96.88 354 ILE B N 1
ATOM 5881 C CA . ILE B 1 354 ? 0.363 -30.828 -19.328 1 96.88 354 ILE B CA 1
ATOM 5882 C C . ILE B 1 354 ? -1.034 -31.328 -19.688 1 96.88 354 ILE B C 1
ATOM 5884 O O . ILE B 1 354 ? -1.605 -30.938 -20.703 1 96.88 354 ILE B O 1
ATOM 5888 N N . PHE B 1 355 ? -1.546 -32.25 -18.828 1 97.88 355 PHE B N 1
ATOM 5889 C CA . PHE B 1 355 ? -2.818 -32.906 -19.141 1 97.88 355 PHE B CA 1
ATOM 5890 C C . PHE B 1 355 ? -3.494 -33.406 -17.859 1 97.88 355 PHE B C 1
ATOM 5892 O O . PHE B 1 355 ? -2.975 -34.281 -17.188 1 97.88 355 PHE B O 1
ATOM 5899 N N . GLY B 1 356 ? -4.633 -32.812 -17.594 1 97.25 356 GLY B N 1
ATOM 5900 C CA . GLY B 1 356 ? -5.363 -33.219 -16.406 1 97.25 356 GLY B CA 1
ATOM 5901 C C . GLY B 1 356 ? -6.855 -32.969 -16.5 1 97.25 356 GLY B C 1
ATOM 5902 O O . GLY B 1 356 ? -7.32 -32.312 -17.438 1 97.25 356 GLY B O 1
ATOM 5903 N N . PRO B 1 357 ? -7.578 -33.531 -15.602 1 97.88 357 PRO B N 1
ATOM 5904 C CA . PRO B 1 357 ? -9.039 -33.5 -15.688 1 97.88 357 PRO B CA 1
ATOM 5905 C C . PRO B 1 357 ? -9.633 -32.219 -15.164 1 97.88 357 PRO B C 1
ATOM 5907 O O . PRO B 1 357 ? -10.781 -31.875 -15.492 1 97.88 357 PRO B O 1
ATOM 5910 N N . GLY B 1 358 ? -8.93 -31.547 -14.32 1 95.94 358 GLY B N 1
ATOM 5911 C CA . GLY B 1 358 ? -9.492 -30.359 -13.695 1 95.94 358 GLY B CA 1
ATOM 5912 C C . GLY B 1 358 ? -9.719 -29.219 -14.672 1 95.94 358 GLY B C 1
ATOM 5913 O O . GLY B 1 358 ? -9.055 -29.141 -15.711 1 95.94 358 GLY B O 1
ATOM 5914 N N . ASN B 1 359 ? -10.711 -28.344 -14.297 1 93.88 359 ASN B N 1
ATOM 5915 C CA . ASN B 1 359 ? -10.984 -27.125 -15.055 1 93.88 359 ASN B CA 1
ATOM 5916 C C . ASN B 1 359 ? -10.289 -25.922 -14.438 1 93.88 359 ASN B C 1
ATOM 5918 O O . ASN B 1 359 ? -10.531 -25.578 -13.281 1 93.88 359 ASN B O 1
ATOM 5922 N N . GLU B 1 360 ? -9.5 -25.25 -15.266 1 86.69 360 GLU B N 1
ATOM 5923 C CA . GLU B 1 360 ? -8.734 -24.094 -14.797 1 86.69 360 GLU B CA 1
ATOM 5924 C C . GLU B 1 360 ? -9.648 -22.969 -14.352 1 86.69 360 GLU B C 1
ATOM 5926 O O . GLU B 1 360 ? -9.281 -22.156 -13.5 1 86.69 360 GLU B O 1
ATOM 5931 N N . ALA B 1 361 ? -10.859 -22.938 -14.805 1 83.38 361 ALA B N 1
ATOM 5932 C CA . ALA B 1 361 ? -11.789 -21.844 -14.562 1 83.38 361 ALA B CA 1
ATOM 5933 C C . ALA B 1 361 ? -12.266 -21.828 -13.117 1 83.38 361 ALA B C 1
ATOM 5935 O O . ALA B 1 361 ? -12.758 -20.812 -12.625 1 83.38 361 ALA B O 1
ATOM 5936 N N . VAL B 1 362 ? -12.109 -22.938 -12.398 1 87.44 362 VAL B N 1
ATOM 5937 C CA . VAL B 1 362 ? -12.734 -23.031 -11.086 1 87.44 362 VAL B CA 1
ATOM 5938 C C . VAL B 1 362 ? -11.664 -23.156 -10 1 87.44 362 VAL B C 1
ATOM 5940 O O . VAL B 1 362 ? -11.984 -23.312 -8.82 1 87.44 362 VAL B O 1
ATOM 5943 N N . ILE B 1 363 ? -10.383 -23.078 -10.438 1 85.94 363 ILE B N 1
ATOM 5944 C CA . ILE B 1 363 ? -9.328 -23.281 -9.453 1 85.94 363 ILE B CA 1
ATOM 5945 C C . ILE B 1 363 ? -9.086 -21.984 -8.672 1 85.94 363 ILE B C 1
ATOM 5947 O O . ILE B 1 363 ? -9.461 -20.906 -9.125 1 85.94 363 ILE B O 1
ATOM 5951 N N . HIS B 1 364 ? -8.539 -22.094 -7.445 1 77.62 364 HIS B N 1
ATOM 5952 C CA . HIS B 1 364 ? -8.156 -21 -6.566 1 77.62 364 HIS B CA 1
ATOM 5953 C C . HIS B 1 364 ? -9.375 -20.156 -6.191 1 77.62 364 HIS B C 1
ATOM 5955 O O . HIS B 1 364 ? -9.25 -18.938 -5.973 1 77.62 364 HIS B O 1
ATOM 5961 N N . LYS B 1 365 ? -10.539 -20.703 -6.301 1 77.56 365 LYS B N 1
ATOM 5962 C CA . LYS B 1 365 ? -11.805 -20.062 -5.938 1 77.56 365 LYS B CA 1
ATOM 5963 C C . LYS B 1 365 ? -12.617 -20.969 -5.008 1 77.56 365 LYS B C 1
ATOM 5965 O O . LYS B 1 365 ? -12.391 -22.172 -4.953 1 77.56 365 LYS B O 1
ATOM 5970 N N . PRO B 1 366 ? -13.469 -20.297 -4.273 1 86.31 366 PRO B N 1
ATOM 5971 C CA . PRO B 1 366 ? -14.391 -21.156 -3.537 1 86.31 366 PRO B CA 1
ATOM 5972 C C . PRO B 1 366 ? -15.227 -22.047 -4.453 1 86.31 366 PRO B C 1
ATOM 5974 O O . PRO B 1 366 ? -15.43 -21.719 -5.625 1 86.31 366 PRO B O 1
ATOM 5977 N N . ASN B 1 367 ? -15.602 -23.172 -3.896 1 94.88 367 ASN B N 1
ATOM 5978 C CA . ASN B 1 367 ? -16.453 -24.125 -4.594 1 94.88 367 ASN B CA 1
ATOM 5979 C C . ASN B 1 367 ? -15.734 -24.766 -5.777 1 94.88 367 ASN B C 1
ATOM 5981 O O . ASN B 1 367 ? -16.328 -24.953 -6.844 1 94.88 367 ASN B O 1
ATOM 5985 N N . GLU B 1 368 ? -14.492 -24.984 -5.547 1 94.06 368 GLU B N 1
ATOM 5986 C CA . GLU B 1 368 ? -13.719 -25.766 -6.512 1 94.06 368 GLU B CA 1
ATOM 5987 C C . GLU B 1 368 ? -14.289 -27.156 -6.688 1 94.06 368 GLU B C 1
ATOM 5989 O O . GLU B 1 368 ? -14.742 -27.781 -5.723 1 94.06 368 GLU B O 1
ATOM 5994 N N . TYR B 1 369 ? -14.305 -27.625 -7.973 1 97.5 369 TYR B N 1
ATOM 5995 C CA . TYR B 1 369 ? -14.836 -28.953 -8.234 1 97.5 369 TYR B CA 1
ATOM 5996 C C . TYR B 1 369 ? -14.125 -29.594 -9.422 1 97.5 369 TYR B C 1
ATOM 5998 O O . TYR B 1 369 ? -13.406 -28.922 -10.164 1 97.5 369 TYR B O 1
ATOM 6006 N N . VAL B 1 370 ? -14.281 -30.891 -9.539 1 98.06 370 VAL B N 1
ATOM 6007 C CA . VAL B 1 370 ? -13.914 -31.641 -10.742 1 98.06 370 VAL B CA 1
ATOM 6008 C C . VAL B 1 370 ? -15.07 -32.531 -11.156 1 98.06 370 VAL B C 1
ATOM 6010 O O . VAL B 1 370 ? -15.859 -32.969 -10.32 1 98.06 370 VAL B O 1
ATOM 6013 N N . ILE B 1 371 ? -15.258 -32.688 -12.398 1 98 371 ILE B N 1
ATOM 6014 C CA . ILE B 1 371 ? -16.219 -33.656 -12.906 1 98 371 ILE B CA 1
ATOM 6015 C C . ILE B 1 371 ? -15.602 -35.062 -12.914 1 98 371 ILE B C 1
ATOM 6017 O O . ILE B 1 371 ? -14.617 -35.281 -13.617 1 98 371 ILE B O 1
ATOM 6021 N N . PHE B 1 372 ? -16.172 -35.969 -12.188 1 98.19 372 PHE B N 1
ATOM 6022 C CA . PHE B 1 372 ? -15.562 -37.281 -11.992 1 98.19 372 PHE B CA 1
ATOM 6023 C C . PHE B 1 372 ? -15.406 -38 -13.32 1 98.19 372 PHE B C 1
ATOM 6025 O O . PHE B 1 372 ? -14.43 -38.75 -13.523 1 98.19 372 PHE B O 1
ATOM 6032 N N . GLN B 1 373 ? -16.328 -37.844 -14.227 1 97.06 373 GLN B N 1
ATOM 6033 C CA . GLN B 1 373 ? -16.234 -38.469 -15.547 1 97.06 373 GLN B CA 1
ATOM 6034 C C . GLN B 1 373 ? -14.961 -38 -16.266 1 97.06 373 GLN B C 1
ATOM 6036 O O . GLN B 1 373 ? -14.359 -38.781 -17.016 1 97.06 373 GLN B O 1
ATOM 6041 N N . PHE B 1 374 ? -14.555 -36.781 -16.031 1 98.12 374 PHE B N 1
ATOM 6042 C CA . PHE B 1 374 ? -13.336 -36.281 -16.656 1 98.12 374 PHE B CA 1
ATOM 6043 C C . PHE B 1 374 ? -12.102 -36.938 -16.047 1 98.12 374 PHE B C 1
ATOM 6045 O O . PHE B 1 374 ? -11.109 -37.156 -16.734 1 98.12 374 PHE B O 1
ATOM 6052 N N . VAL B 1 375 ? -12.203 -37.281 -14.766 1 98.56 375 VAL B N 1
ATOM 6053 C CA . VAL B 1 375 ? -11.109 -38 -14.117 1 98.56 375 VAL B CA 1
ATOM 6054 C C . VAL B 1 375 ? -10.961 -39.375 -14.734 1 98.56 375 VAL B C 1
ATOM 6056 O O . VAL B 1 375 ? -9.852 -39.812 -15.031 1 98.56 375 VAL B O 1
ATOM 6059 N N . GLU B 1 376 ? -12.07 -40 -14.992 1 97.62 376 GLU B N 1
ATOM 6060 C CA . GLU B 1 376 ? -12.07 -41.312 -15.633 1 97.62 376 GLU B CA 1
ATOM 6061 C C . GLU B 1 376 ? -11.492 -41.25 -17.047 1 97.62 376 GLU B C 1
ATOM 6063 O O . GLU B 1 376 ? -10.664 -42.062 -17.422 1 97.62 376 GLU B O 1
ATOM 6068 N N . ILE B 1 377 ? -11.93 -40.25 -17.688 1 97.44 377 ILE B N 1
ATOM 6069 C CA . ILE B 1 377 ? -11.516 -40.094 -19.078 1 97.44 377 ILE B CA 1
ATOM 6070 C C . ILE B 1 377 ? -10.008 -39.844 -19.141 1 97.44 377 ILE B C 1
ATOM 6072 O O . ILE B 1 377 ? -9.305 -40.438 -19.953 1 97.44 377 ILE B O 1
ATOM 6076 N N . ALA B 1 378 ? -9.523 -38.938 -18.328 1 98 378 ALA B N 1
ATOM 6077 C CA . ALA B 1 378 ? -8.094 -38.656 -18.281 1 98 378 ALA B CA 1
ATOM 6078 C C . ALA B 1 378 ? -7.289 -39.906 -18 1 98 378 ALA B C 1
ATOM 6080 O O . ALA B 1 378 ? -6.273 -40.156 -18.641 1 98 378 ALA B O 1
ATOM 6081 N N . THR B 1 379 ? -7.797 -40.688 -17.062 1 98.06 379 THR B N 1
ATOM 6082 C CA . THR B 1 379 ? -7.133 -41.938 -16.656 1 98.06 379 THR B CA 1
ATOM 6083 C C . THR B 1 379 ? -7.07 -42.906 -17.812 1 98.06 379 THR B C 1
ATOM 6085 O O . THR B 1 379 ? -6.004 -43.438 -18.125 1 98.06 379 THR B O 1
ATOM 6088 N N . LYS B 1 380 ? -8.164 -43.094 -18.484 1 97.38 380 LYS B N 1
ATOM 6089 C CA . LYS B 1 380 ? -8.234 -44.031 -19.609 1 97.38 380 LYS B CA 1
ATOM 6090 C C . LYS B 1 380 ? -7.355 -43.594 -20.766 1 97.38 380 LYS B C 1
ATOM 6092 O O . LYS B 1 380 ? -6.684 -44.406 -21.391 1 97.38 380 LYS B O 1
ATOM 6097 N N . ALA B 1 381 ? -7.371 -42.344 -20.984 1 97.25 381 ALA B N 1
ATOM 6098 C CA . ALA B 1 381 ? -6.566 -41.812 -22.078 1 97.25 381 ALA B CA 1
ATOM 6099 C C . ALA B 1 381 ? -5.078 -42.031 -21.828 1 97.25 381 ALA B C 1
ATOM 6101 O O . ALA B 1 381 ? -4.344 -42.438 -22.734 1 97.25 381 ALA B O 1
ATOM 6102 N N . LEU B 1 382 ? -4.656 -41.812 -20.656 1 97.81 382 LEU B N 1
ATOM 6103 C CA . LEU B 1 382 ? -3.238 -41.938 -20.344 1 97.81 382 LEU B CA 1
ATOM 6104 C C . LEU B 1 382 ? -2.846 -43.438 -20.281 1 97.81 382 LEU B C 1
ATOM 6106 O O . LEU B 1 382 ? -1.721 -43.781 -20.641 1 97.81 382 LEU B O 1
ATOM 6110 N N . VAL B 1 383 ? -3.785 -44.312 -19.859 1 97.12 383 VAL B N 1
ATOM 6111 C CA . VAL B 1 383 ? -3.52 -45.75 -19.938 1 97.12 383 VAL B CA 1
ATOM 6112 C C . VAL B 1 383 ? -3.332 -46.156 -21.391 1 97.12 383 VAL B C 1
ATOM 6114 O O . VAL B 1 383 ? -2.4 -46.906 -21.719 1 97.12 383 VAL B O 1
ATOM 6117 N N . SER B 1 384 ? -4.234 -45.688 -22.203 1 96.44 384 SER B N 1
ATOM 6118 C CA . SER B 1 384 ? -4.117 -45.969 -23.625 1 96.44 384 SER B CA 1
ATOM 6119 C C . SER B 1 384 ? -2.795 -45.469 -24.188 1 96.44 384 SER B C 1
ATOM 6121 O O . SER B 1 384 ? -2.127 -46.156 -24.953 1 9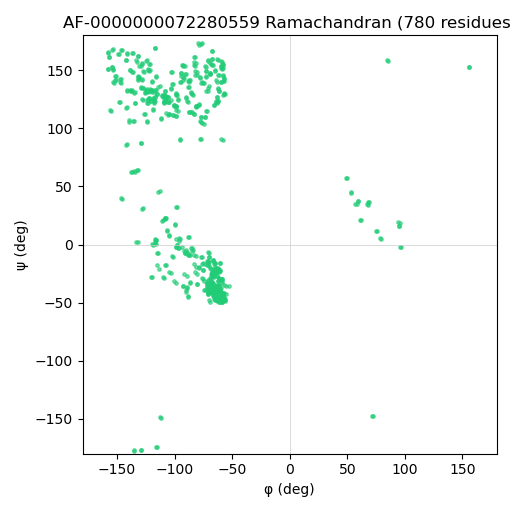6.44 384 SER B O 1
ATOM 6123 N N . PHE B 1 385 ? -2.426 -44.312 -23.812 1 96.88 385 PHE B N 1
ATOM 6124 C CA . PHE B 1 385 ? -1.19 -43.656 -24.234 1 96.88 385 PHE B CA 1
ATOM 6125 C C . PHE B 1 385 ? 0.021 -44.5 -23.844 1 96.88 385 PHE B C 1
ATOM 6127 O O . PHE B 1 385 ? 0.861 -44.812 -24.703 1 96.88 385 PHE B O 1
ATOM 6134 N N . LEU B 1 386 ? 0.056 -44.906 -22.609 1 97.19 386 LEU B N 1
ATOM 6135 C CA . LEU B 1 386 ? 1.182 -45.688 -22.109 1 97.19 386 LEU B CA 1
ATOM 6136 C C . LEU B 1 386 ? 1.207 -47.094 -22.75 1 97.19 386 LEU B C 1
ATOM 6138 O O . LEU B 1 386 ? 2.279 -47.656 -22.969 1 97.19 386 LEU B O 1
ATOM 6142 N N . SER B 1 387 ? 0.025 -47.625 -23.016 1 95.31 387 SER B N 1
ATOM 6143 C CA . SER B 1 387 ? -0.058 -48.938 -23.672 1 95.31 387 SER B CA 1
ATOM 6144 C C . SER B 1 387 ? 0.56 -48.875 -25.062 1 95.31 387 SER B C 1
ATOM 6146 O O . SER B 1 387 ? 1.242 -49.812 -25.484 1 95.31 387 SER B O 1
ATOM 6148 N N . GLU B 1 388 ? 0.319 -47.812 -25.703 1 94.44 388 GLU B N 1
ATOM 6149 C CA . GLU B 1 388 ? 0.88 -47.656 -27.047 1 94.44 388 GLU B CA 1
ATOM 6150 C C . GLU B 1 388 ? 2.396 -47.5 -26.984 1 94.44 388 GLU B C 1
ATOM 6152 O O . GLU B 1 388 ? 3.115 -48.031 -27.828 1 94.44 388 GLU B O 1
ATOM 6157 N N . ILE B 1 389 ? 2.877 -46.781 -26.031 1 94 389 ILE B N 1
ATOM 6158 C CA . ILE B 1 389 ? 4.316 -46.594 -25.859 1 94 389 ILE B CA 1
ATOM 6159 C C . ILE B 1 389 ? 4.973 -47.938 -25.516 1 94 389 ILE B C 1
ATOM 6161 O O . ILE B 1 389 ? 6.078 -48.219 -25.984 1 94 389 ILE B O 1
ATOM 6165 N N . ASN B 1 390 ? 4.312 -48.719 -24.688 1 86.75 390 ASN B N 1
ATOM 6166 C CA . ASN B 1 390 ? 4.816 -50 -24.266 1 86.75 390 ASN B CA 1
ATOM 6167 C C . ASN B 1 390 ? 5.047 -50.938 -25.469 1 86.75 390 ASN B C 1
ATOM 6169 O O . ASN B 1 390 ? 5.941 -51.781 -25.438 1 86.75 390 ASN B O 1
ATOM 6173 N N . GLU B 1 391 ? 4.285 -50.812 -26.5 1 83.31 391 GLU B N 1
ATOM 6174 C CA . GLU B 1 391 ? 4.348 -51.688 -27.672 1 83.31 391 GLU B CA 1
ATOM 6175 C C . GLU B 1 391 ? 5.461 -51.219 -28.625 1 83.31 391 GLU B C 1
ATOM 6177 O O . GLU B 1 391 ? 5.93 -52 -29.453 1 83.31 391 GLU B O 1
ATOM 6182 N N . GLU B 1 392 ? 5.965 -50.094 -28.562 1 75.06 392 GLU B N 1
ATOM 6183 C CA . GLU B 1 392 ? 7.059 -49.625 -29.406 1 75.06 392 GLU B CA 1
ATOM 6184 C C . GLU B 1 392 ? 8.414 -49.969 -28.812 1 75.06 392 GLU B C 1
ATOM 6186 O O . GLU B 1 392 ? 9.344 -50.312 -29.531 1 75.06 392 GLU B O 1
#

Radius of gyration: 36.05 Å; Cα contacts (8 Å, |Δi|>4): 1923; chains: 2; bounding box: 60×110×72 Å

Secondary structure (DSSP, 8-state):
------HHHHHHHHHHHHHS--BTT-S--HHHHHHHHHHHHHTT-EEEEEE-SS-TTSEEEEEES-SSPPSEEEEEE--B-----GGG-SS-TTS-EEEE-TTT--EEEESTTIIIIIHHHHHHHHHHHHHHHHT-GGGGGEEEEEES-STTTSHHHHHHHHH-GGGGTT--EEEE----TT-EEEEE-EEEEEEEEEE-B--BTTSGGGSB-HHHHHHHHHHHHHHHPPPPS-GGG--EEEEEEEEE-S-TTB---EEEEEEEEEEPTTS-HHHHHHHHHHHHHHHHHHSS-EEEEEEEEEE--EE--TT-HHHHHHHHHHHHH-TT--EEEESS--THHHHHTSTT--EEEE--SS-GGGTTSTT-EEEHHHHHHHHHHHHHHHHHHHH-/------HHHHHHHHHHHHHS--BTT-S--HHHHHHHHHHHHHTT-EEEEEE-SS-TTSEEEEEES-SSPPSEEEEEE--B-----GGG-SS-TTS-EEEE-TTT--EEEESTTIIIIIHHHHHHHHHHHHHHHHT-GGGGGEEEEEES-STTTSHHHHHHHHH-GGGGTT--EEEE----TT-EEEEE-EEEEEEEEEE-B--BTTSGGGSB-HHHHHHHHHHHHHHHPPPPS-TTS--EEEEEEEEE-S-TTB---EEEEEEEEEEPTTS-HHHHHHHHHHHHHHHHHHSS-EEEEEEEEEE--EE--TT-HHHHHHHHHHHHH-TT--EEEESS--THHHHHTSTT--EEEE--SS-GGGTTSTT-EEEHHHHHHHHHHHHHHHHHHHH-

Nearest PDB structures (foldseek):
  7uoi-assembly1_A  TM=8.516E-01  e=3.716E-39  Enterococcus faecium 1,231,410
  2rb7-assembly1_B  TM=8.407E-01  e=2.675E-30  Oleidesulfovibrio alaskensis G20
  3gb0-assembly1_A-2  TM=8.014E-01  e=3.431E-30  Bacillus cereus ATCC 10987
  4ewt-assembly1_D  TM=7.241E-01  e=1.817E-23  Staphylococcus aureus subsp. aureus COL
  6slf-assembly1_A  TM=6.748E-01  e=6.706E-23  Corynebacterium striatum

Sequence (784 aa):
MNIDIDIKFLKTVLRRLIECDTQSFNKDDFEIIKLLKEICEGIGMIVETIPTKNNPNKINFIAYWTKQPHKIIFSSHFDTVPVGDLKEWKYPPLKATEEIELKTGNVYVYGRGSADMKSGLASQLCILKYLQDMQMKIRDSILLIVSSEEEDGTLGAKDLVKQCPELFTSVELIIVDEPTNLDIGISEKGELRLKVECHGISAHASSPSLGLNAIEGIYSLIQWIKKDLPLSPDDTNQTTFNIGTIKGGNAPNVVADYCVTEIDIRTSSYISVEDIMNNIKTIIASIESTTRFKFVLYEESKELPVTTDINNKYVKLLTKCIYKEMPKSSIKRMAYATDAAAFAHTQNKPQVIIFGPGNEAVIHKPNEYVIFQFVEIATKALVSFLSEINEEMNIDIDIKFLKTVLRRLIECDTQSFNKDDFEIIKLLKEICEGIGMIVETIPTKNNPNKINFIAYWTKQPHKIIFSSHFDTVPVGDLKEWKYPPLKATEEIELKTGNVYVYGRGSADMKSGLASQLCILKYLQDMQMKIRDSILLIVSSEEEDGTLGAKDLVKQCPELFTSVELIIVDEPTNLDIGISEKGELRLKVECHGISAHASSPSLGLNAIEGIYSLIQWIKKDLPLSPDDTNQTTFNIGTIKGGNAPNVVADYCVTEIDIRTSSYISVEDIMNNIKTIIASIESTTRFKFVLYEESKELPVTTDIN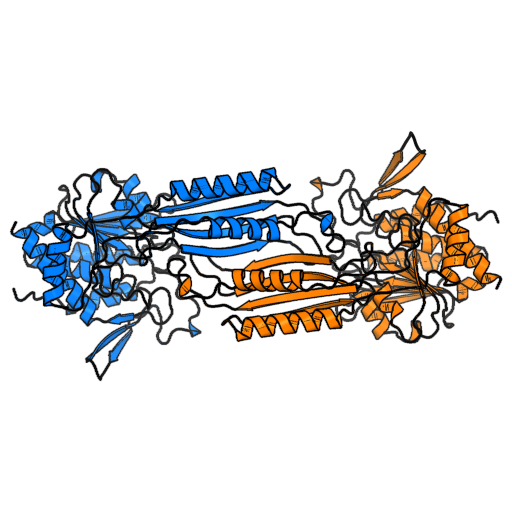NKYVKLLTKCIYKEMPKSSIKRMAYATDAAAFAHTQNKPQVIIFGPGNEAVIHKPNEYVIFQFVEIATKALVSFLSEINEE

pLDDT: mean 93.08, std 6.3, range [51.97, 98.81]

Foldseek 3Di:
DPDDFDLVLLVVQLQLLQLDAQAQPDLADVVVQVSVCVLQVVLQWDKDWAAFDPHSRFIKIKIANDPPQAAEEEEAESYFHDQPDCVQAPDRQSGFDWDADPVPRWIKTWHTCQQRPSLLVSLVSRLLSSCSVVVFPNRRRYMYIYFGCFVPQLRRLLRCCVVCVVNQPNYAEYEYAHHPQQAKAFKEWKKWKKKKKKFKAKDFQVCCVVIGARVVVVVVLVVQLVVPQDADPDPQFGKDKDWDDKDWDDDPGMRTRMMMTMMMITHGLVDFPVVSVVVSVVSQVVCVVVDVMDMDMDTDHIFHMGGDDCPDPLNVLLLVLLCVVPVPHYYHHHHHDGSVRSSCPRPNNHGYMYGHNHDPVQHPHHGGIGGSVSSVSSSRSVSSSSVVVSVD/DPDDFDLVLLVVQLQLLQLDAAAQPDLADVVVQVSVCVLQVVLQWDKDWAAFDPHSRFIKIKIANDPPQAAEEEEAESYFHDQPDCVQAPDRQSGFDWDADPVPRWIKTWHTCQQRPSLLVSLVSRLLSSCSVVVFPNRRRYMYIYFGDFVPQLRRLLRCCVVCVVNQPNYAEYEYAHHDQQAKEFKEWKKWKKKKKKFKAKDFQVCCVVIGARVVVVVVLVVQLVVPQDADPDPQFGKDKDWDDKDWDDDPGMRTRMMMTMMMITHGLVDFPVVSVVSSVVSQVVCVVVDVMDMDMDTDHIFHMGGHDCPDPLNVLLLVLLCVVPVPHYYGHHHHDGSVRSSCPRPNNHGYMYGHNHDPVQHPHHGGIGGSVSSVSSSRSVSSSSVVVSVD

InterPro domains:
  IPR002933 Peptidase M20 [PF01546] (73-387)
  IPR010182 N-formyl-4-amino-5-aminomethyl-2-methylpyrimidine deformylase/Succinyl-diaminopimelate desuccinylase [TIGR01910] (13-373)
  IPR011650 Peptidase M20, dimerisation domain [PF07687] (186-286)
  IPR036264 Bacterial exopeptidase dimerisation domain [SSF55031] (192-293)
  IPR050072 Peptidase M20A family, bacterial cell wall biosynthesis [PTHR43808] (10-389)